Protein AF-A0A2T4XFE9-F1 (afdb_monomer)

Nearest PDB structures (foldseek):
  8gl8-assembly1_I  TM=5.667E-01  e=1.004E-14  Flavobacterium johnsoniae
  8fgw-assembly1_D  TM=1.991E-01  e=4.358E-07  Homo sapiens
  8bbg-assembly1_D  TM=2.267E-01  e=3.143E-06  Homo sapiens
  4i9e-assembly1_B  TM=4.756E-01  e=1.677E-01  Bacillus subtilis subsp. subtilis str. 168
  3u3w-assembly1_B  TM=4.406E-01  e=2.999E-01  Bacillus thuringiensis Bt407

Radius of gyration: 55.22 Å; Cα contacts (8 Å, |Δi|>4): 886; chains: 1; bounding box: 108×123×210 Å

Mean predicted aligned error: 21.6 Å

Solvent-accessible surface area (backbone atoms only — not comparable to full-atom values): 62932 Å² total; per-residue (Å²): 111,71,72,58,55,52,52,53,52,50,50,53,59,61,66,61,64,66,88,61,52,59,67,49,49,39,51,50,40,36,74,74,36,48,55,64,17,52,54,34,35,50,59,10,50,52,50,27,65,76,59,90,72,89,80,60,87,91,50,84,56,67,50,72,68,82,65,40,82,34,27,49,66,31,21,51,54,18,33,58,38,21,57,43,40,68,67,78,38,63,100,32,92,54,41,66,58,27,38,49,51,32,16,51,28,26,40,42,61,69,39,42,70,63,12,44,52,30,24,51,49,36,40,74,77,45,62,65,72,56,20,51,50,18,51,41,52,40,36,50,41,23,51,80,67,70,38,39,68,64,26,43,58,50,47,56,55,58,52,72,73,48,86,84,64,56,65,56,57,46,18,56,30,39,48,43,49,19,52,32,26,52,76,65,76,35,46,66,64,15,40,62,32,32,73,72,20,40,84,53,37,75,56,62,68,46,28,30,38,39,22,39,32,41,14,48,40,21,50,76,70,65,38,43,66,60,12,27,55,24,14,68,62,35,52,87,85,49,91,57,57,66,61,40,49,47,25,51,52,48,24,18,52,36,27,42,75,71,66,38,36,72,60,15,39,53,41,33,54,50,49,52,67,36,78,91,39,60,87,52,26,38,58,31,42,45,53,38,16,54,38,28,43,79,64,71,36,53,74,59,12,50,50,37,39,54,44,54,79,65,40,87,85,54,64,54,51,46,56,55,44,21,56,37,27,40,59,47,13,51,42,25,44,75,79,65,68,38,47,56,60,14,13,59,22,14,40,59,15,45,72,36,83,57,63,71,94,77,53,64,90,87,73,52,38,53,62,49,16,52,40,28,37,52,48,32,52,49,55,50,50,44,54,49,50,52,53,27,43,54,55,21,71,43,57,68,73,57,38,55,50,53,50,52,51,51,43,53,50,51,55,54,46,55,47,50,50,48,52,50,51,51,53,52,44,63,74,61,53,78,78,79,71,61,84,88,68,83,77,83,90,82,84,70,73,88,26,41,77,92,40,76,64,35,67,63,62,49,50,54,51,50,53,50,45,35,73,77,66,41,89,72,73,99,54,88,69,65,88,39,72,77,54,46,58,57,52,48,54,56,56,61,72,62,64,81,79,79,76,92,84,88,86,88,87,77,87,86,86,80,88,82,88,81,88,80,90,77,89,80,87,89,82,85,87,90,90,88,88,81,90,87,80,90,88,81,88,81,91,89,82,91,87,89,81,90,82,88,80,92,87,80,93,79,84,83,75,84,79,82,67,92,75,89,67,94,76,74,90,51,91,88,63,71,86,76,89,62,87,83,42,28,70,45,71,72,46,38,55,53,48,55,43,53,43,42,56,45,35,46,52,48,16,48,41,25,46,77,56,67,73,34,54,72,62,13,46,53,30,26,50,54,41,48,77,65,71,77,43,87,86,46,32,54,53,32,32,48,55,48,18,54,52,25,52,75,70,71,35,56,68,62,15,50,53,35,39,48,52,29,45,77,74,39,45,87,36,90,57,26,67,56,48,26,61,74,70,73,44,96,73,86,66,46,70,75,53,52,54,47,59,53,50,50,58,48,52,53,52,51,52,55,54,70,81,39,100,66,55,48,60,59,54,17,50,51,34,37,52,53,37,70,68,53,92,63,63,87,57,30,36,55,29,18,44,52,17,19,50,29,20,55,48,44,58,60,64,78,58,82,88,78,72,90,39,72,59,56,39,54,48,50,52,51,50,49,52,52,50,53,50,52,51,49,55,49,30,52,55,37,48,50,47,71,72,34,66,70,68,18,24,64,49,48,69,40,59,57,34,85,74,48,65,92,46,72,79,61,68,83,67,64,56,72,54,74,37,70,86,40,67,69,52,74,66,59,50,49,54,44,49,54,57,53,72,56,79,85,82,80,78,72,53,39,88,46,55,86,65,72,57,68,41,44,50,52,21,48,54,28,42,50,53,19,65,65,50,33,77,86,45,90,59,45,78,56,50,55,53,50,49,64,71,59,60,79,58,75,55,92,80,62,73,80,80,76,76,64,89,74,81,74,83,87,83,84,66,62,101,83,70,70,86,84,84,89,85,87,86,88,88,91,83,85,83,85,92,81,85,88,75,80,87,78,91,83,82,88,82,87,82,81,89,86,89,86,81,88,83,91,94,85,83,88,80,88,84,86,88,82,89,86,81,90,81,86,89,87,87,86,89,86,89,82,86,89,82,90,87,82,87,82,85,80,86,86,79,90,83,81,89,79,88,86,85,88,84,89,80,89,87,86,84,86,88,89,88,87,88,85,82,88,84,89,87,88,85,90,78,90,84,90,86,84,88,78,92,84,88,84,91,80,85,86,86,90,132

Foldseek 3Di:
DVVVVVVVVVVVVVVPPDPVPQVVLQVCLCPVFVVQLVVLLVVQVCQFPPDDDFDDLQAQDDLDDQTDQGSLVSLVVSLVSLVVCCVPRPPHPCVLVSLQSNLVSCRNNVVLVSNLVSLVVQLVPDDAPSVLVSLLSNLVSCLSVVVLVVSLVSLVVVVVVDPDHDLQSQLSSLQSNLSSCSSVVVLVSSLVSLVPRLVSHPPLSSSLSSLSSNLSSCVVVVVLVSNLVSLVPNDPPDPSVSSVLSSLQSNLVSCLVVVVLVSNLVSLVVLLPDPVCVLCNLVSLLSNLVSCVSVLVLVVSLVSLVCSVPDPSNPDALQSQLSSLQSNLVSCVPVNVNLLSSLVSLVSNVPRPDDVVPHDPPSCSVLSNVLSVLLNVLVVVLVVLVVLLVLLPDDPVVNVVVVVVVLVVVVVVVVVVVVVVVVVCVVVVPPPPPPVPPDPPDDDPPCHDVSVNVVVVVVVVVVVCCVVQNDAPPDPPRVDPVVSVVVVVVVVVPPPPPDDDDDDDDDDDDDDDDYDDDDDDDDDYDDDDDDDDDDDDDDDDDDDDDDDDDDDDDDDDDDDDDDPDQDDPDPPRDGDDSPQRNNDPVSSLVSVVVSLVSLQVSLCSCVPRVVNNVSSLVSLVVSCVVPSDPPCVLVSLLVNLVSCVVVVVLVSSCVSLVCSCVPPLVDPSNVVSCVVNVHDHDGDPVVLVVVLVVVVVVLVVVVVVDPDQLQVNLVVLQVSLVPRPDLPCSLVSLVSSLVSLVVVLVVVDDPDDPDPVLLVVLVVVVVVVVVVLVVLLVLLVQLLPDQLSNLVSLVVVCCVPPVPDPVVVVPDDPCSHNVHGHDPVVNVVSVCSNPDDDDRDQSQVSPSQDDDSLVSSLVSLVSSLVSVPPPPCNVVSVVVSVSSDRDDGPPDPPPPPPPDDDDDDDDDPPGDGDDDDDDDDDDDDDDDDDDDDDDDDDDDDDDDDDDDDDDDDDDDDDDDDDDDDDDDDDDDDDDDDDDDDDDDDDDDDDDDDDDDDDDDDDDDDDDDDDDDDDDDDDDDDDDDDDDDDDDDDDDDD

Structure (mmCIF, N/CA/C/O backbone):
data_AF-A0A2T4XFE9-F1
#
_entry.id   AF-A0A2T4XFE9-F1
#
loop_
_atom_site.group_PDB
_atom_site.id
_atom_site.type_symbol
_atom_site.label_atom_id
_atom_site.label_alt_id
_atom_site.label_comp_id
_atom_site.label_asym_id
_atom_site.label_entity_id
_atom_site.label_seq_id
_atom_site.pdbx_PDB_ins_code
_atom_site.Cartn_x
_atom_site.Cartn_y
_atom_site.Cartn_z
_atom_site.occupancy
_atom_site.B_iso_or_equiv
_atom_site.auth_seq_id
_atom_site.auth_comp_id
_atom_site.auth_asym_id
_atom_site.auth_atom_id
_atom_site.pdbx_PDB_model_num
ATOM 1 N N . MET A 1 1 ? 47.532 13.842 -90.867 1.00 56.09 1 MET A N 1
ATOM 2 C CA . MET A 1 1 ? 46.937 12.947 -89.844 1.00 56.09 1 MET A CA 1
ATOM 3 C C . MET A 1 1 ? 47.870 12.674 -88.665 1.00 56.09 1 MET A C 1
ATOM 5 O O . MET A 1 1 ? 47.557 13.191 -87.606 1.00 56.09 1 MET A O 1
ATOM 9 N N . LYS A 1 2 ? 49.003 11.955 -88.805 1.00 55.69 2 LYS A N 1
ATOM 10 C CA . LYS A 1 2 ? 49.834 11.456 -87.672 1.00 55.69 2 LYS A CA 1
ATOM 11 C C . LYS A 1 2 ? 50.036 12.418 -86.473 1.00 55.69 2 LYS A C 1
ATOM 13 O O . LYS A 1 2 ? 49.799 11.997 -85.349 1.00 55.69 2 LYS A O 1
ATOM 18 N N . LYS A 1 3 ? 50.360 13.708 -86.678 1.00 56.53 3 LYS A N 1
ATOM 19 C CA . LYS A 1 3 ? 50.480 14.689 -85.568 1.00 56.53 3 LYS A CA 1
ATOM 20 C C . LYS A 1 3 ? 49.187 14.916 -84.754 1.00 56.53 3 LYS A C 1
ATOM 22 O O . LYS A 1 3 ? 49.286 15.167 -83.563 1.00 56.53 3 LYS A O 1
ATOM 27 N N . ARG A 1 4 ? 47.991 14.804 -85.351 1.00 60.44 4 ARG A N 1
ATOM 28 C CA . ARG A 1 4 ? 46.711 14.908 -84.616 1.00 60.44 4 ARG A CA 1
ATOM 29 C C . ARG A 1 4 ? 46.443 13.667 -83.759 1.00 60.44 4 ARG A C 1
ATOM 31 O O . ARG A 1 4 ? 46.000 13.820 -82.633 1.00 60.44 4 ARG A O 1
ATOM 38 N N . TYR A 1 5 ? 46.790 12.473 -84.247 1.00 64.81 5 TYR A N 1
ATOM 39 C CA . TYR A 1 5 ? 46.719 11.245 -83.443 1.00 64.81 5 TYR A CA 1
ATOM 40 C C . TYR A 1 5 ? 47.716 11.255 -82.279 1.00 64.81 5 TYR A C 1
ATOM 42 O O . TYR A 1 5 ? 47.352 10.852 -81.185 1.00 64.81 5 TYR A O 1
ATOM 50 N N . ALA A 1 6 ? 48.931 11.779 -82.476 1.00 68.31 6 ALA A N 1
ATOM 51 C CA . ALA A 1 6 ? 49.895 11.943 -81.386 1.00 68.31 6 ALA A CA 1
ATOM 52 C C . ALA A 1 6 ? 49.379 12.887 -80.281 1.00 68.31 6 ALA A C 1
ATOM 54 O O . ALA A 1 6 ? 49.515 12.572 -79.107 1.00 68.31 6 ALA A O 1
ATOM 55 N N . ILE A 1 7 ? 48.742 14.007 -80.648 1.00 69.75 7 ILE A N 1
ATOM 56 C CA . ILE A 1 7 ? 48.139 14.938 -79.677 1.00 69.75 7 ILE A CA 1
ATOM 57 C C . ILE A 1 7 ? 46.918 14.310 -78.991 1.00 69.75 7 ILE A C 1
ATOM 59 O O . ILE A 1 7 ? 46.795 14.419 -77.779 1.00 69.75 7 ILE A O 1
ATOM 63 N N . ALA A 1 8 ? 46.051 13.609 -79.729 1.00 65.06 8 ALA A N 1
ATOM 64 C CA . ALA A 1 8 ? 44.904 12.911 -79.147 1.00 65.06 8 ALA A CA 1
ATOM 65 C C . ALA A 1 8 ? 45.333 11.817 -78.155 1.00 65.06 8 ALA A C 1
ATOM 67 O O . ALA A 1 8 ? 44.760 11.719 -77.078 1.00 65.06 8 ALA A O 1
ATOM 68 N N . LEU A 1 9 ? 46.368 11.037 -78.482 1.00 63.41 9 LEU A N 1
ATOM 69 C CA . LEU A 1 9 ? 46.881 9.978 -77.611 1.00 63.41 9 LEU A CA 1
ATOM 70 C C . LEU A 1 9 ? 47.635 10.545 -76.396 1.00 63.41 9 LEU A C 1
ATOM 72 O O . LEU A 1 9 ? 47.539 9.985 -75.313 1.00 63.41 9 LEU A O 1
ATOM 76 N N . LEU A 1 10 ? 48.316 11.687 -76.539 1.00 61.69 10 LEU A N 1
ATOM 77 C CA . LEU A 1 10 ? 48.934 12.387 -75.410 1.00 61.69 10 LEU A CA 1
ATOM 78 C C . LEU A 1 10 ? 47.886 13.030 -74.484 1.00 61.69 10 LEU A C 1
ATOM 80 O O . LEU A 1 10 ? 48.042 12.960 -73.272 1.00 61.69 10 LEU A O 1
ATOM 84 N N . LEU A 1 11 ? 46.786 13.565 -75.026 1.00 59.66 11 LEU A N 1
ATOM 85 C CA . LEU A 1 11 ? 45.628 13.997 -74.232 1.00 59.66 11 LEU A CA 1
ATOM 86 C C . LEU A 1 11 ? 44.962 12.821 -73.503 1.00 59.66 11 LEU A C 1
ATOM 88 O O . LEU A 1 11 ? 44.591 12.974 -72.347 1.00 59.66 11 LEU A O 1
ATOM 92 N N . LEU A 1 12 ? 44.860 11.648 -74.137 1.00 57.50 12 LEU A N 1
ATOM 93 C CA . LEU A 1 12 ? 44.291 10.442 -73.521 1.00 57.50 12 LEU A CA 1
ATOM 94 C C . LEU A 1 12 ? 45.165 9.925 -72.363 1.00 57.50 12 LEU A C 1
ATOM 96 O O . LEU A 1 12 ? 44.636 9.527 -71.334 1.00 57.50 12 LEU A O 1
ATOM 100 N N . MET A 1 13 ? 46.495 10.004 -72.489 1.00 56.62 13 MET A N 1
ATOM 101 C CA . MET A 1 13 ? 47.426 9.655 -71.404 1.00 56.62 13 MET A CA 1
ATOM 102 C C . MET A 1 13 ? 47.441 10.702 -70.275 1.00 56.62 13 MET A C 1
ATOM 104 O O . MET A 1 13 ? 47.549 10.329 -69.112 1.00 56.62 13 MET A O 1
ATOM 108 N N . VAL A 1 14 ? 47.295 11.998 -70.584 1.00 54.69 14 VAL A N 1
ATOM 109 C CA . VAL A 1 14 ? 47.184 13.068 -69.568 1.00 54.69 14 VAL A CA 1
ATOM 110 C C . VAL A 1 14 ? 45.841 13.013 -68.829 1.00 54.69 14 VAL A C 1
ATOM 112 O O . VAL A 1 14 ? 45.806 13.236 -67.626 1.00 54.69 14 VAL A O 1
ATOM 115 N N . ALA A 1 15 ? 44.753 12.637 -69.507 1.00 48.06 15 ALA A N 1
ATOM 116 C CA . ALA A 1 15 ? 43.439 12.411 -68.898 1.00 48.06 15 ALA A CA 1
ATOM 117 C C . ALA A 1 15 ? 43.329 11.089 -68.105 1.00 48.06 15 ALA A C 1
ATOM 119 O O . ALA A 1 15 ? 42.267 10.792 -67.564 1.00 48.06 15 ALA A O 1
ATOM 120 N N . CYS A 1 16 ? 44.396 10.281 -68.051 1.00 50.38 16 CYS A N 1
ATOM 121 C CA . CYS A 1 16 ? 44.406 8.991 -67.357 1.00 50.38 16 CYS A CA 1
ATOM 122 C C . CYS A 1 16 ? 44.950 9.069 -65.914 1.00 50.38 16 CYS A C 1
ATOM 124 O O . CYS A 1 16 ? 44.881 8.079 -65.188 1.00 50.38 16 CYS A O 1
ATOM 126 N N . GLY A 1 17 ? 45.477 10.221 -65.486 1.00 53.69 17 GLY A N 1
ATOM 127 C CA . GLY A 1 17 ? 45.761 10.490 -64.073 1.00 53.69 17 GLY A CA 1
ATOM 128 C C . GLY A 1 17 ? 44.511 11.014 -63.363 1.00 53.69 17 GLY A C 1
ATOM 129 O O . GLY A 1 17 ? 43.897 11.938 -63.883 1.00 53.69 17 GLY A O 1
ATOM 130 N N . THR A 1 18 ? 44.198 10.439 -62.192 1.00 59.03 18 THR A N 1
ATOM 131 C CA . THR A 1 18 ? 43.082 10.703 -61.245 1.00 59.03 18 THR A CA 1
ATOM 132 C C . THR A 1 18 ? 41.709 10.004 -61.405 1.00 59.03 18 THR A C 1
ATOM 134 O O . THR A 1 18 ? 41.251 9.473 -60.392 1.00 59.03 18 THR A O 1
ATOM 137 N N . PRO A 1 19 ? 41.014 9.888 -62.562 1.00 55.94 19 PRO A N 1
ATOM 138 C CA . PRO A 1 19 ? 39.594 9.485 -62.570 1.00 55.94 19 PRO A CA 1
ATOM 139 C C . PRO A 1 19 ? 39.322 7.987 -62.331 1.00 55.94 19 PRO A C 1
ATOM 141 O O . PRO A 1 19 ? 38.169 7.596 -62.173 1.00 55.94 19 PRO A O 1
ATOM 144 N N . LEU A 1 20 ? 40.357 7.141 -62.313 1.00 58.91 20 LEU A N 1
ATOM 145 C CA . LEU A 1 20 ? 40.258 5.700 -62.019 1.00 58.91 20 LEU A CA 1
ATOM 146 C C . LEU A 1 20 ? 40.977 5.292 -60.725 1.00 58.91 20 LEU A C 1
ATOM 148 O O . LEU A 1 20 ? 40.905 4.132 -60.327 1.00 58.91 20 LEU A O 1
ATOM 152 N N . GLU A 1 21 ? 41.667 6.224 -60.067 1.00 68.88 21 GLU A N 1
ATOM 153 C CA . GLU A 1 21 ? 42.535 5.921 -58.928 1.00 68.88 21 GLU A CA 1
ATOM 154 C C . GLU A 1 21 ? 41.727 5.672 -57.649 1.00 68.88 21 GLU A C 1
ATOM 156 O O . GLU A 1 21 ? 41.855 4.606 -57.049 1.00 68.88 21 GLU A O 1
ATOM 161 N N . GLN A 1 22 ? 40.824 6.591 -57.289 1.00 75.19 22 GLN A N 1
ATOM 162 C CA . GLN A 1 22 ? 39.965 6.421 -56.111 1.00 75.19 22 GLN A CA 1
ATOM 163 C C . GLN A 1 22 ? 38.978 5.242 -56.239 1.00 75.19 22 GLN A C 1
ATOM 165 O O . GLN A 1 22 ? 38.957 4.419 -55.328 1.00 75.19 22 GLN A O 1
ATOM 170 N N . PRO A 1 23 ? 38.267 5.024 -57.370 1.00 80.31 23 PRO A N 1
ATOM 171 C CA . PRO A 1 23 ? 37.446 3.821 -57.542 1.00 80.31 23 PRO A CA 1
ATOM 172 C C . PRO A 1 23 ? 38.229 2.504 -57.406 1.00 80.31 23 PRO A C 1
ATOM 174 O O . PRO A 1 23 ? 37.675 1.507 -56.949 1.00 80.31 23 PRO A O 1
ATOM 177 N N . MET A 1 24 ? 39.517 2.487 -57.776 1.00 75.19 24 MET A N 1
ATOM 178 C CA . MET A 1 24 ? 40.389 1.322 -57.592 1.00 75.19 24 MET A CA 1
ATOM 179 C C . MET A 1 24 ? 40.871 1.182 -56.138 1.00 75.19 24 MET A C 1
ATOM 181 O O . MET A 1 24 ? 40.943 0.057 -55.641 1.00 75.19 24 MET A O 1
ATOM 185 N N . ARG A 1 25 ? 41.166 2.283 -55.430 1.00 75.06 25 ARG A N 1
ATOM 186 C CA . ARG A 1 25 ? 41.452 2.269 -53.981 1.00 75.06 25 ARG A CA 1
ATOM 187 C C . ARG A 1 25 ? 40.244 1.745 -53.200 1.00 75.06 25 ARG A C 1
ATOM 189 O O . ARG A 1 25 ? 40.386 0.765 -52.475 1.00 75.06 25 ARG A O 1
ATOM 196 N N . ASP A 1 26 ? 39.052 2.286 -53.449 1.00 79.38 26 ASP A N 1
ATOM 197 C CA . ASP A 1 26 ? 37.794 1.833 -52.840 1.00 79.38 26 ASP A CA 1
ATOM 198 C C . ASP A 1 26 ? 37.487 0.357 -53.148 1.00 79.38 26 ASP A C 1
ATOM 200 O O . ASP A 1 26 ? 37.111 -0.396 -52.251 1.00 79.38 26 ASP A O 1
ATOM 204 N N . PHE A 1 27 ? 37.660 -0.096 -54.397 1.00 80.62 27 PHE A N 1
ATOM 205 C CA . PHE A 1 27 ? 37.443 -1.503 -54.762 1.00 80.62 27 PHE A CA 1
ATOM 206 C C . PHE A 1 27 ? 38.362 -2.444 -53.966 1.00 80.62 27 PHE A C 1
ATOM 208 O O . PHE A 1 27 ? 37.907 -3.465 -53.445 1.00 80.62 27 PHE A O 1
ATOM 215 N N . ASN A 1 28 ? 39.643 -2.087 -53.832 1.00 77.50 28 ASN A N 1
ATOM 216 C CA . ASN A 1 28 ? 40.603 -2.874 -53.061 1.00 77.50 28 ASN A CA 1
ATOM 217 C C . ASN A 1 28 ? 40.327 -2.817 -51.551 1.00 77.50 28 ASN A C 1
ATOM 219 O O . ASN A 1 28 ? 40.402 -3.856 -50.897 1.00 77.50 28 ASN A O 1
ATOM 223 N N . ALA A 1 29 ? 39.969 -1.656 -51.001 1.00 76.94 29 ALA A N 1
ATOM 224 C CA . ALA A 1 29 ? 39.589 -1.522 -49.597 1.00 76.94 29 ALA A CA 1
ATOM 225 C C . ALA A 1 29 ? 38.352 -2.376 -49.264 1.00 76.94 29 ALA A C 1
ATOM 227 O O . ALA A 1 29 ? 38.333 -3.068 -48.245 1.00 76.94 29 ALA A O 1
ATOM 228 N N . TYR A 1 30 ? 37.356 -2.403 -50.159 1.00 80.38 30 TYR A N 1
ATOM 229 C CA . TYR A 1 30 ? 36.134 -3.184 -49.976 1.00 80.38 30 TYR A CA 1
ATOM 230 C C . TYR A 1 30 ? 36.385 -4.694 -49.962 1.00 80.38 30 TYR A C 1
ATOM 232 O O . TYR A 1 30 ? 36.110 -5.356 -48.961 1.00 80.38 30 TYR A O 1
ATOM 240 N N . PHE A 1 31 ? 36.915 -5.243 -51.062 1.00 73.81 31 PHE A N 1
ATOM 241 C CA . PHE A 1 31 ? 36.985 -6.695 -51.254 1.00 73.81 31 PHE A CA 1
ATOM 242 C C . PHE A 1 31 ? 38.099 -7.376 -50.453 1.00 73.81 31 PHE A C 1
ATOM 244 O O . PHE A 1 31 ? 37.940 -8.536 -50.073 1.00 73.81 31 PHE A O 1
ATOM 251 N N . ASN A 1 32 ? 39.206 -6.683 -50.163 1.00 74.94 32 ASN A N 1
ATOM 252 C CA . ASN A 1 32 ? 40.275 -7.265 -49.350 1.00 74.94 32 ASN A CA 1
ATOM 253 C C . ASN A 1 32 ? 39.980 -7.142 -47.845 1.00 74.94 32 ASN A C 1
ATOM 255 O O . ASN A 1 32 ? 40.291 -8.064 -47.088 1.00 74.94 32 ASN A O 1
ATOM 259 N N . SER A 1 33 ? 39.371 -6.034 -47.403 1.00 81.00 33 SER A N 1
ATOM 260 C CA . SER A 1 33 ? 39.332 -5.665 -45.980 1.00 81.00 33 SER A CA 1
ATOM 261 C C . SER A 1 33 ? 37.920 -5.391 -45.443 1.00 81.00 33 SER A C 1
ATOM 263 O O . SER A 1 33 ? 37.480 -6.117 -44.554 1.00 81.00 33 SER A O 1
ATOM 265 N N . PHE A 1 34 ? 37.188 -4.399 -45.966 1.00 87.75 34 PHE A N 1
ATOM 266 C CA . PHE A 1 34 ? 35.932 -3.929 -45.354 1.00 87.75 34 PHE A CA 1
ATOM 267 C C . PHE A 1 34 ? 34.815 -4.979 -45.350 1.00 87.75 34 PHE A C 1
ATOM 269 O O . PHE A 1 34 ? 34.203 -5.191 -44.309 1.00 87.75 34 PHE A O 1
ATOM 276 N N . TYR A 1 35 ? 34.591 -5.700 -46.454 1.00 89.56 35 TYR A N 1
ATOM 277 C CA . TYR A 1 35 ? 33.580 -6.767 -46.505 1.00 89.56 35 TYR A CA 1
ATOM 278 C C . TYR A 1 35 ? 33.843 -7.864 -45.455 1.00 89.56 35 TYR A C 1
ATOM 280 O O . TYR A 1 35 ? 32.927 -8.345 -44.792 1.00 89.56 35 TYR A O 1
ATOM 288 N N . ASN A 1 36 ? 35.118 -8.213 -45.253 1.00 88.19 36 ASN A N 1
ATOM 289 C CA . ASN A 1 36 ? 35.536 -9.210 -44.267 1.00 88.19 36 ASN A CA 1
ATOM 290 C C . ASN A 1 36 ? 35.465 -8.686 -42.822 1.00 88.19 36 ASN A C 1
ATOM 292 O O . ASN A 1 36 ? 35.370 -9.491 -41.900 1.00 88.19 36 ASN A O 1
ATOM 296 N N . ALA A 1 37 ? 35.539 -7.367 -42.615 1.00 92.31 37 ALA A N 1
ATOM 297 C CA . ALA A 1 37 ? 35.316 -6.730 -41.318 1.00 92.31 37 ALA A CA 1
ATOM 298 C C . ALA A 1 37 ? 33.819 -6.699 -40.983 1.00 92.31 37 ALA A C 1
ATOM 300 O O . ALA A 1 37 ? 33.413 -7.208 -39.941 1.00 92.31 37 ALA A O 1
ATOM 301 N N . GLN A 1 38 ? 33.001 -6.205 -41.919 1.00 93.88 38 GLN A N 1
ATOM 302 C CA . GLN A 1 38 ? 31.549 -6.107 -41.787 1.00 93.88 38 GLN A CA 1
ATOM 303 C C . GLN A 1 38 ? 30.908 -7.469 -41.502 1.00 93.88 38 GLN A C 1
ATOM 305 O O . GLN A 1 38 ? 30.156 -7.584 -40.542 1.00 93.88 38 GLN A O 1
ATOM 310 N N . LYS A 1 39 ? 31.252 -8.517 -42.265 1.00 94.25 39 LYS A N 1
ATOM 311 C CA . LYS A 1 39 ? 30.668 -9.853 -42.066 1.00 94.25 39 LYS A CA 1
ATOM 312 C C . LYS A 1 39 ? 30.924 -10.413 -40.662 1.00 94.25 39 LYS A C 1
ATOM 314 O O . LYS A 1 39 ? 30.037 -11.024 -40.080 1.00 94.25 39 LYS A O 1
ATOM 319 N N . VAL A 1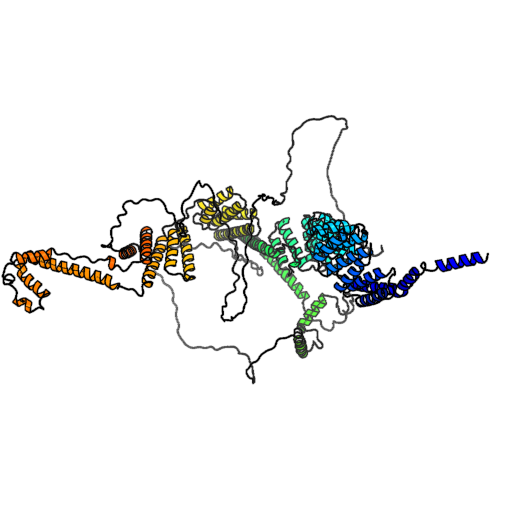 40 ? 32.124 -10.209 -40.113 1.00 95.44 40 VAL A N 1
ATOM 320 C CA . VAL A 1 40 ? 32.457 -10.713 -38.771 1.00 95.44 40 VAL A CA 1
ATOM 321 C C . VAL A 1 40 ? 31.850 -9.816 -37.683 1.00 95.44 40 VAL A C 1
ATOM 323 O O . VAL A 1 40 ? 31.395 -10.325 -36.664 1.00 95.44 40 VAL A O 1
ATOM 326 N N . PHE A 1 41 ? 31.721 -8.506 -37.917 1.00 96.88 41 PHE A N 1
ATOM 327 C CA . PHE A 1 41 ? 30.915 -7.630 -37.059 1.00 96.88 41 PHE A CA 1
ATOM 328 C C . PHE A 1 41 ? 29.441 -8.079 -36.999 1.00 96.88 41 PHE A C 1
ATOM 330 O O . PHE A 1 41 ? 28.870 -8.151 -35.914 1.00 96.88 41 PHE A O 1
ATOM 337 N N . GLU A 1 42 ? 28.841 -8.435 -38.139 1.00 96.38 42 GLU A N 1
ATOM 338 C CA . GLU A 1 42 ? 27.463 -8.942 -38.235 1.00 96.38 42 GLU A CA 1
ATOM 339 C C . GLU A 1 42 ? 27.293 -10.294 -37.515 1.00 96.38 42 GLU A C 1
ATOM 341 O O . GLU A 1 42 ? 26.349 -10.453 -36.744 1.00 96.38 42 GLU A O 1
ATOM 346 N N . GLU A 1 43 ? 28.245 -11.225 -37.661 1.00 94.56 43 GLU A N 1
ATOM 347 C CA . GLU A 1 43 ? 28.288 -12.486 -36.894 1.00 94.56 43 GLU A CA 1
ATOM 348 C C . GLU A 1 43 ? 28.399 -12.263 -35.376 1.00 94.56 43 GLU A C 1
ATOM 350 O O . GLU A 1 43 ? 27.851 -13.039 -34.590 1.00 94.56 43 GLU A O 1
ATOM 355 N N . GLY A 1 44 ? 29.113 -11.216 -34.949 1.00 94.62 44 GLY A N 1
ATOM 356 C CA . GLY A 1 44 ? 29.180 -10.805 -33.546 1.00 94.62 44 GLY A CA 1
ATOM 357 C C . GLY A 1 44 ? 27.863 -10.208 -33.056 1.00 94.62 44 GLY A C 1
ATOM 358 O O . GLY A 1 44 ? 27.387 -10.558 -31.978 1.00 94.62 44 GLY A O 1
ATOM 359 N N . LEU A 1 45 ? 27.243 -9.351 -33.869 1.00 93.31 45 LEU A N 1
ATOM 360 C CA . LEU A 1 45 ? 25.977 -8.686 -33.567 1.00 93.31 45 LEU A CA 1
ATOM 361 C C . LEU A 1 45 ? 24.819 -9.684 -33.432 1.00 93.31 45 LEU A C 1
ATOM 363 O O . LEU A 1 45 ? 24.033 -9.573 -32.494 1.00 93.31 45 LEU A O 1
ATOM 367 N N . GLU A 1 46 ? 24.752 -10.692 -34.305 1.00 91.44 46 GLU A N 1
ATOM 368 C CA . GLU A 1 46 ? 23.779 -11.787 -34.211 1.00 91.44 46 GLU A CA 1
ATOM 369 C C . GLU A 1 46 ? 23.925 -12.556 -32.885 1.00 91.44 46 GLU A C 1
ATOM 371 O O . GLU A 1 46 ? 22.948 -12.746 -32.160 1.00 91.44 46 GLU A O 1
ATOM 376 N N . GLN A 1 47 ? 25.152 -12.930 -32.509 1.00 90.00 47 GLN A N 1
ATOM 377 C CA . GLN A 1 47 ? 25.425 -13.598 -31.228 1.00 90.00 47 GLN A CA 1
ATOM 378 C C . GLN A 1 47 ? 25.141 -12.714 -30.005 1.00 90.00 47 GLN A C 1
ATOM 380 O O . GLN A 1 47 ? 24.837 -13.240 -28.934 1.00 90.00 47 GLN A O 1
ATOM 385 N N . ASN A 1 48 ? 25.278 -11.392 -30.136 1.00 91.25 48 ASN A N 1
ATOM 386 C CA . ASN A 1 48 ? 25.053 -10.455 -29.040 1.00 91.25 48 ASN A CA 1
ATOM 387 C C . ASN A 1 48 ? 23.556 -10.211 -28.788 1.00 91.25 48 ASN A C 1
ATOM 389 O O . ASN A 1 48 ? 23.135 -10.191 -27.632 1.00 91.25 48 ASN A O 1
ATOM 393 N N . LEU A 1 49 ? 22.769 -10.057 -29.863 1.00 82.81 49 LEU A N 1
ATOM 394 C CA . LEU A 1 49 ? 21.356 -9.660 -29.820 1.00 82.81 49 LEU A CA 1
ATOM 395 C C . LEU A 1 49 ? 20.355 -10.826 -29.758 1.00 82.81 49 LEU A C 1
ATOM 397 O O . LEU A 1 49 ? 19.198 -10.594 -29.421 1.00 82.81 49 LEU A O 1
ATOM 401 N N . ASN A 1 50 ? 20.755 -12.068 -30.052 1.00 77.56 50 ASN A N 1
ATOM 402 C CA . ASN A 1 50 ? 19.870 -13.245 -29.989 1.00 77.56 50 ASN A CA 1
ATOM 403 C C . ASN A 1 50 ? 19.629 -13.776 -28.553 1.00 77.56 50 ASN A C 1
ATOM 405 O O . ASN A 1 50 ? 19.422 -14.974 -28.361 1.00 77.56 50 ASN A O 1
ATOM 409 N N . GLN A 1 51 ? 19.670 -12.913 -27.533 1.00 69.12 51 GLN A N 1
ATOM 410 C CA . GLN A 1 51 ? 19.372 -13.271 -26.141 1.00 69.12 51 GLN A CA 1
ATOM 411 C C . GLN A 1 51 ? 18.034 -12.651 -25.726 1.00 69.12 51 GLN A C 1
ATOM 413 O O . GLN A 1 51 ? 17.882 -11.433 -25.803 1.00 69.12 51 GLN A O 1
ATOM 418 N N . SER A 1 52 ? 17.076 -13.471 -25.274 1.00 65.00 52 SER A N 1
ATOM 419 C CA . SER A 1 52 ? 15.870 -12.952 -24.611 1.00 65.00 52 SER A CA 1
ATOM 420 C C . SER A 1 52 ? 16.277 -12.275 -23.310 1.00 65.00 52 SER A C 1
ATOM 422 O O . SER A 1 52 ? 16.908 -12.897 -22.454 1.00 65.00 52 SER A O 1
ATOM 424 N N . LEU A 1 53 ? 15.901 -11.009 -23.170 1.00 69.06 53 LEU A N 1
ATOM 425 C CA . LEU A 1 53 ? 16.011 -10.261 -21.926 1.00 69.06 53 LEU A CA 1
ATOM 426 C C . LEU A 1 53 ? 14.607 -10.195 -21.317 1.00 69.06 53 LEU A C 1
ATOM 428 O O . LEU A 1 53 ? 13.729 -9.630 -21.971 1.00 69.06 53 LEU A O 1
ATOM 432 N N . PRO A 1 54 ? 14.373 -10.759 -20.117 1.00 71.19 54 PRO A N 1
ATOM 433 C CA . PRO A 1 54 ? 13.065 -10.681 -19.481 1.00 71.19 54 PRO A CA 1
ATOM 434 C C . PRO A 1 54 ? 12.699 -9.215 -19.240 1.00 71.19 54 PRO A C 1
ATOM 436 O O . PRO A 1 54 ? 13.522 -8.423 -18.773 1.00 71.19 54 PRO A O 1
ATOM 439 N N . ILE A 1 55 ? 11.468 -8.854 -19.587 1.00 81.62 55 ILE A N 1
ATOM 440 C CA . ILE A 1 55 ? 10.939 -7.504 -19.416 1.00 81.62 55 ILE A CA 1
ATOM 441 C C . ILE A 1 55 ? 10.265 -7.422 -18.046 1.00 81.62 55 ILE A C 1
ATOM 443 O O . ILE A 1 55 ? 9.416 -8.245 -17.723 1.00 81.62 55 ILE A O 1
ATOM 447 N N . ASN A 1 56 ? 10.617 -6.408 -17.254 1.00 82.81 56 ASN A N 1
ATOM 448 C CA . ASN A 1 56 ? 9.761 -5.964 -16.159 1.00 82.81 56 ASN A CA 1
ATOM 449 C C . ASN A 1 56 ? 8.829 -4.868 -16.716 1.00 82.81 56 ASN A C 1
ATOM 451 O O . ASN A 1 56 ? 9.337 -3.808 -17.085 1.00 82.81 56 ASN A O 1
ATOM 455 N N . PRO A 1 57 ? 7.507 -5.096 -16.826 1.00 84.56 57 PRO A N 1
ATOM 456 C CA . PRO A 1 57 ? 6.570 -4.103 -17.353 1.00 84.56 57 PRO A CA 1
ATOM 457 C C . PRO A 1 57 ? 6.335 -2.913 -16.412 1.00 84.56 57 PRO A C 1
ATOM 459 O O . PRO A 1 57 ? 5.854 -1.875 -16.866 1.00 84.56 57 PRO A O 1
ATOM 462 N N . GLU A 1 58 ? 6.688 -3.035 -15.130 1.00 82.81 58 GLU A N 1
ATOM 463 C CA . GLU A 1 58 ? 6.449 -2.002 -14.114 1.00 82.81 58 GLU A CA 1
ATOM 464 C C . GLU A 1 58 ? 7.618 -1.014 -13.961 1.00 82.81 58 GLU A C 1
ATOM 466 O O . GLU A 1 58 ? 7.483 -0.007 -13.273 1.00 82.81 58 GLU A O 1
ATOM 471 N N . LEU A 1 59 ? 8.749 -1.255 -14.640 1.00 87.06 59 LEU A N 1
ATOM 472 C CA . LEU A 1 59 ? 9.903 -0.347 -14.674 1.00 87.06 59 LEU A CA 1
ATOM 473 C C . LEU A 1 59 ? 10.192 0.126 -16.111 1.00 87.06 59 LEU A C 1
ATOM 475 O O . LEU A 1 59 ? 10.152 -0.705 -17.024 1.00 87.06 59 LEU A O 1
ATOM 479 N N . PRO A 1 60 ? 10.525 1.413 -16.342 1.00 92.38 60 PRO A N 1
ATOM 480 C CA . PRO A 1 60 ? 10.787 1.951 -17.679 1.00 92.38 60 PRO A CA 1
ATOM 481 C C . PRO A 1 60 ? 11.836 1.147 -18.462 1.00 92.38 60 PRO A C 1
ATOM 483 O O . PRO A 1 60 ? 12.993 1.037 -18.050 1.00 92.38 60 PRO A O 1
ATOM 486 N N . ILE A 1 61 ? 11.453 0.574 -19.608 1.00 93.06 61 ILE A N 1
ATOM 487 C CA . ILE A 1 61 ? 12.358 -0.306 -20.360 1.00 93.06 61 ILE A CA 1
ATOM 488 C C . ILE A 1 61 ? 13.362 0.491 -21.208 1.00 93.06 61 ILE A C 1
ATOM 490 O O . ILE A 1 61 ? 12.993 1.467 -21.865 1.00 93.06 61 ILE A O 1
ATOM 494 N N . PRO A 1 62 ? 14.620 0.029 -21.337 1.00 92.06 62 PRO A N 1
ATOM 495 C CA . PRO A 1 62 ? 15.521 0.570 -22.341 1.00 92.06 62 PRO A CA 1
ATOM 496 C C . PRO A 1 62 ? 15.025 0.196 -23.747 1.00 92.06 62 PRO A C 1
ATOM 498 O O . PRO A 1 62 ? 14.817 -0.984 -24.074 1.00 92.06 62 PRO A O 1
ATOM 501 N N . VAL A 1 63 ? 14.888 1.204 -24.609 1.00 93.75 63 VAL A N 1
ATOM 502 C CA . VAL A 1 63 ? 14.616 1.048 -26.048 1.00 93.75 63 VAL A CA 1
ATOM 503 C C . VAL A 1 63 ? 15.781 0.336 -26.722 1.00 93.75 63 VAL A C 1
ATOM 505 O O . VAL A 1 63 ? 15.570 -0.550 -27.548 1.00 93.75 63 VAL A O 1
ATOM 508 N N . TYR A 1 64 ? 17.006 0.688 -26.323 1.00 92.00 64 TYR A N 1
ATOM 509 C CA . TYR A 1 64 ? 18.234 0.017 -26.733 1.00 92.00 64 TYR A CA 1
ATOM 510 C C . TYR A 1 64 ? 18.800 -0.762 -25.535 1.00 92.00 64 TYR A C 1
ATOM 512 O O . TYR A 1 64 ? 19.441 -0.158 -24.674 1.00 92.00 64 TYR A O 1
ATOM 520 N N . PRO A 1 65 ? 18.569 -2.084 -25.428 1.00 88.94 65 PRO A N 1
ATOM 521 C CA . PRO A 1 65 ? 19.076 -2.862 -24.303 1.00 88.94 65 PRO A CA 1
ATOM 522 C C . PRO A 1 65 ? 20.606 -2.871 -24.229 1.00 88.94 65 PRO A C 1
ATOM 524 O O . PRO A 1 65 ? 21.297 -2.723 -25.242 1.00 88.94 65 PRO A O 1
ATOM 527 N N . ALA A 1 66 ? 21.131 -3.083 -23.020 1.00 87.25 66 ALA A N 1
ATOM 528 C CA . ALA A 1 66 ? 22.563 -3.236 -22.803 1.00 87.25 66 ALA A CA 1
ATOM 529 C C . ALA A 1 66 ? 23.111 -4.449 -23.591 1.00 87.25 66 ALA A C 1
ATOM 531 O O . ALA A 1 66 ? 22.480 -5.510 -23.582 1.00 87.25 66 ALA A O 1
ATOM 532 N N . PRO A 1 67 ? 24.280 -4.331 -24.251 1.00 89.00 67 PRO A N 1
ATOM 533 C CA . PRO A 1 67 ? 24.922 -5.451 -24.932 1.00 89.00 67 PRO A CA 1
ATOM 534 C C . PRO A 1 67 ? 25.151 -6.658 -24.024 1.00 89.00 67 PRO A C 1
ATOM 536 O O . PRO A 1 67 ? 25.587 -6.511 -22.879 1.00 89.00 67 PRO A O 1
ATOM 539 N N . SER A 1 68 ? 24.945 -7.861 -24.560 1.00 87.25 68 SER A N 1
ATOM 540 C CA . SER A 1 68 ? 25.368 -9.090 -23.886 1.00 87.25 68 SER A CA 1
ATOM 541 C C . SER A 1 68 ? 26.883 -9.304 -24.038 1.00 87.25 68 SER A C 1
ATOM 543 O O . SER A 1 68 ? 27.591 -8.488 -24.627 1.00 87.25 68 SER A O 1
ATOM 545 N N . ARG A 1 69 ? 27.408 -10.429 -23.536 1.00 83.94 69 ARG A N 1
ATOM 546 C CA . ARG A 1 69 ? 28.797 -10.861 -23.803 1.00 83.94 69 ARG A CA 1
ATOM 547 C C . ARG A 1 69 ? 28.929 -11.783 -25.027 1.00 83.94 69 ARG A C 1
ATOM 549 O O . ARG A 1 69 ? 30.015 -12.298 -25.292 1.00 83.94 69 ARG A O 1
ATOM 556 N N . GLY A 1 70 ? 27.843 -12.004 -25.776 1.00 88.56 70 GLY A N 1
ATOM 557 C CA . GLY A 1 70 ? 27.872 -12.751 -27.036 1.00 88.56 70 GLY A CA 1
ATOM 558 C C . GLY A 1 70 ? 28.678 -12.021 -28.118 1.00 88.56 70 GLY A C 1
ATOM 559 O O . GLY A 1 70 ? 28.746 -10.794 -28.125 1.00 88.56 70 GLY A O 1
ATOM 560 N N . GLY A 1 71 ? 29.320 -12.762 -29.025 1.00 92.12 71 GLY A N 1
ATOM 561 C CA . GLY A 1 71 ? 30.046 -12.179 -30.161 1.00 92.12 71 GLY A CA 1
ATOM 562 C C . GLY A 1 71 ? 31.389 -11.504 -29.847 1.00 92.12 71 GLY A C 1
ATOM 563 O O . GLY A 1 71 ? 32.026 -11.000 -30.767 1.00 92.12 71 GLY A O 1
ATOM 564 N N . ALA A 1 72 ? 31.870 -11.509 -28.596 1.00 93.75 72 ALA A N 1
ATOM 565 C CA . ALA A 1 72 ? 33.066 -10.762 -28.174 1.00 93.75 72 ALA A CA 1
ATOM 566 C C . ALA A 1 72 ? 34.327 -11.003 -29.039 1.00 93.75 72 ALA A C 1
ATOM 568 O O . ALA A 1 72 ? 35.007 -10.044 -29.406 1.00 93.75 72 ALA A O 1
ATOM 569 N N . GLN A 1 73 ? 34.612 -12.255 -29.430 1.00 95.19 73 GLN A N 1
ATOM 570 C CA . GLN A 1 73 ? 35.730 -12.567 -30.338 1.00 95.19 73 GLN A CA 1
ATOM 571 C C . GLN A 1 73 ? 35.501 -12.009 -31.748 1.00 95.19 73 GLN A C 1
ATOM 573 O O . GLN A 1 73 ? 36.425 -11.485 -32.360 1.00 95.19 73 GLN A O 1
ATOM 578 N N . SER A 1 74 ? 34.274 -12.084 -32.263 1.00 96.50 74 SER A N 1
ATOM 579 C CA . SER A 1 74 ? 33.916 -11.515 -33.562 1.00 96.50 74 SER A CA 1
ATOM 580 C C . SER A 1 74 ? 34.065 -9.986 -33.565 1.00 96.50 74 SER A C 1
ATOM 582 O O . SER A 1 74 ? 34.515 -9.408 -34.552 1.00 96.50 74 SER A O 1
ATOM 584 N N . PHE A 1 75 ? 33.787 -9.321 -32.439 1.00 97.50 75 PHE A N 1
ATOM 585 C CA . PHE A 1 75 ? 34.054 -7.892 -32.272 1.00 97.50 75 PHE A CA 1
ATOM 586 C C . PHE A 1 75 ? 35.558 -7.565 -32.172 1.00 97.50 75 PHE A C 1
ATOM 588 O O . PHE A 1 75 ? 35.980 -6.565 -32.741 1.00 97.50 75 PHE A O 1
ATOM 595 N N . GLU A 1 76 ? 36.397 -8.393 -31.532 1.00 97.19 76 GLU A N 1
ATOM 596 C CA . GLU A 1 76 ? 37.873 -8.273 -31.617 1.00 97.19 76 GLU A CA 1
ATOM 597 C C . GLU A 1 76 ? 38.372 -8.428 -33.062 1.00 97.19 76 GLU A C 1
ATOM 599 O O . GLU A 1 76 ? 39.108 -7.582 -33.570 1.00 97.19 76 GLU A O 1
ATOM 604 N N . ASP A 1 77 ? 37.903 -9.449 -33.776 1.00 95.88 77 ASP A N 1
ATOM 605 C CA . ASP A 1 77 ? 38.243 -9.672 -35.180 1.00 95.88 77 ASP A CA 1
ATOM 606 C C . ASP A 1 77 ? 37.791 -8.505 -36.080 1.00 95.88 77 ASP A C 1
ATOM 608 O O . ASP A 1 77 ? 38.517 -8.126 -37.005 1.00 95.88 77 ASP A O 1
ATOM 612 N N . ALA A 1 78 ? 36.629 -7.903 -35.806 1.00 96.88 78 ALA A N 1
ATOM 613 C CA . ALA A 1 78 ? 36.150 -6.700 -36.483 1.00 96.88 78 ALA A CA 1
ATOM 614 C C . ALA A 1 78 ? 37.015 -5.468 -36.161 1.00 96.88 78 ALA A C 1
ATOM 616 O O . ALA A 1 78 ? 37.383 -4.740 -37.084 1.00 96.88 78 ALA A O 1
ATOM 617 N N . ILE A 1 79 ? 37.417 -5.269 -34.898 1.00 97.38 79 ILE A N 1
ATOM 618 C CA . ILE A 1 79 ? 38.331 -4.190 -34.477 1.00 97.38 79 ILE A CA 1
ATOM 619 C C . ILE A 1 79 ? 39.687 -4.328 -35.173 1.00 97.38 79 ILE A C 1
ATOM 621 O O . ILE A 1 79 ? 40.161 -3.365 -35.778 1.00 97.38 79 ILE A O 1
ATOM 625 N N . MET A 1 80 ? 40.286 -5.523 -35.180 1.00 95.31 80 MET A N 1
ATOM 626 C CA . MET A 1 80 ? 41.559 -5.781 -35.861 1.00 95.31 80 MET A CA 1
ATOM 627 C C . MET A 1 80 ? 41.486 -5.487 -37.367 1.00 95.31 80 MET A C 1
ATOM 629 O O . MET A 1 80 ? 42.390 -4.855 -37.921 1.00 95.31 80 MET A O 1
ATOM 633 N N . LYS A 1 81 ? 40.408 -5.912 -38.044 1.00 93.00 81 LYS A N 1
ATOM 634 C CA . LYS A 1 81 ? 40.209 -5.667 -39.485 1.00 93.00 81 LYS A CA 1
ATOM 635 C C . LYS A 1 81 ? 39.906 -4.194 -39.777 1.00 93.00 81 LYS A C 1
ATOM 637 O O . LYS A 1 81 ? 40.454 -3.646 -40.731 1.00 93.00 81 LYS A O 1
ATOM 642 N N . GLY A 1 82 ? 39.103 -3.532 -38.943 1.00 93.31 82 GLY A N 1
ATOM 643 C CA . GLY A 1 82 ? 38.840 -2.093 -39.014 1.00 93.31 82 GLY A CA 1
ATOM 644 C C . GLY A 1 82 ? 40.122 -1.275 -38.864 1.00 93.31 82 GLY A C 1
ATOM 645 O O . GLY A 1 82 ? 40.437 -0.445 -39.714 1.00 93.31 82 GLY A O 1
ATOM 646 N N . ALA A 1 83 ? 40.930 -1.575 -37.846 1.00 93.12 83 ALA A N 1
ATOM 647 C CA . ALA A 1 83 ? 42.220 -0.929 -37.613 1.00 93.12 83 ALA A CA 1
ATOM 648 C C . ALA A 1 83 ? 43.241 -1.188 -38.739 1.00 93.12 83 ALA A C 1
ATOM 650 O O . ALA A 1 83 ? 44.151 -0.381 -38.937 1.00 93.12 83 ALA A O 1
ATOM 651 N N . GLN A 1 84 ? 43.096 -2.279 -39.505 1.00 89.44 84 GLN A N 1
ATOM 652 C CA . GLN A 1 84 ? 43.853 -2.470 -40.742 1.00 89.44 84 GLN A CA 1
ATOM 653 C C . GLN A 1 84 ? 43.374 -1.525 -41.857 1.00 89.44 84 GLN A C 1
ATOM 655 O O . GLN A 1 84 ? 44.206 -0.939 -42.542 1.00 89.44 84 GLN A O 1
ATOM 660 N N . ILE A 1 85 ? 42.064 -1.315 -42.025 1.00 88.44 85 ILE A N 1
ATOM 661 C CA . ILE A 1 85 ? 41.517 -0.376 -43.027 1.00 88.44 85 ILE A CA 1
ATOM 662 C C . ILE A 1 85 ? 42.017 1.046 -42.753 1.00 88.44 85 ILE A C 1
ATOM 664 O O . ILE A 1 85 ? 42.544 1.689 -43.657 1.00 88.44 85 ILE A O 1
ATOM 668 N N . LEU A 1 86 ? 41.977 1.486 -41.491 1.00 89.31 86 LEU A N 1
ATOM 669 C CA . LEU A 1 86 ? 42.503 2.790 -41.058 1.00 89.31 86 LEU A CA 1
ATOM 670 C C . LEU A 1 86 ? 44.034 2.921 -41.168 1.00 89.31 86 LEU A C 1
ATOM 672 O O . LEU A 1 86 ? 44.575 4.013 -41.000 1.00 89.31 86 LEU A O 1
ATOM 676 N N . ARG A 1 87 ? 44.759 1.831 -41.437 1.00 88.44 87 ARG A N 1
ATOM 677 C CA . ARG A 1 87 ? 46.215 1.832 -41.646 1.00 88.44 87 ARG A CA 1
ATOM 678 C C . ARG A 1 87 ? 46.579 1.797 -43.125 1.00 88.44 87 ARG A C 1
ATOM 680 O O . ARG A 1 87 ? 47.397 2.601 -43.566 1.00 88.44 87 ARG A O 1
ATOM 687 N N . ASP A 1 88 ? 45.973 0.868 -43.855 1.00 82.38 88 ASP A N 1
ATOM 688 C CA . ASP A 1 88 ? 46.374 0.479 -45.206 1.00 82.38 88 ASP A CA 1
ATOM 689 C C . ASP A 1 88 ? 45.546 1.203 -46.291 1.00 82.38 88 ASP A C 1
ATOM 691 O O . ASP A 1 88 ? 46.024 1.368 -47.412 1.00 82.38 88 ASP A O 1
ATOM 695 N N . HIS A 1 89 ? 44.331 1.672 -45.957 1.00 75.44 89 HIS A N 1
ATOM 696 C CA . HIS A 1 89 ? 43.335 2.225 -46.893 1.00 75.44 89 HIS A CA 1
ATOM 697 C C . HIS A 1 89 ? 42.775 3.593 -46.453 1.00 75.44 89 HIS A C 1
ATOM 699 O O . HIS A 1 89 ? 41.577 3.855 -46.585 1.00 75.44 89 HIS A O 1
ATOM 705 N N . LYS A 1 90 ? 43.641 4.481 -45.951 1.00 71.06 90 LYS A N 1
ATOM 706 C CA . LYS A 1 90 ? 43.298 5.894 -45.693 1.00 71.06 90 LYS A CA 1
ATOM 707 C C . LYS A 1 90 ? 42.796 6.610 -46.953 1.00 71.06 90 LYS A C 1
ATOM 709 O O . LYS A 1 90 ? 43.064 6.160 -48.068 1.00 71.06 90 LYS A O 1
ATOM 714 N N . ASP A 1 91 ? 42.075 7.712 -46.777 1.00 74.56 91 ASP A N 1
ATOM 715 C CA . ASP A 1 91 ? 41.406 8.517 -47.811 1.00 74.56 91 ASP A CA 1
ATOM 716 C C . ASP A 1 91 ? 40.467 7.710 -48.743 1.00 74.56 91 ASP A C 1
ATOM 718 O O . ASP A 1 91 ? 40.239 8.096 -49.896 1.00 74.56 91 ASP A O 1
ATOM 722 N N . THR A 1 92 ? 39.932 6.576 -48.269 1.00 81.75 92 THR A N 1
ATOM 723 C CA . THR A 1 92 ? 38.901 5.788 -48.974 1.00 81.75 92 THR A CA 1
ATOM 724 C C . THR A 1 92 ? 37.527 6.008 -48.357 1.00 81.75 92 THR A C 1
ATOM 726 O O . THR A 1 92 ? 37.402 6.344 -47.178 1.00 81.75 92 THR A O 1
ATOM 729 N N . ARG A 1 93 ? 36.457 5.744 -49.118 1.00 81.94 93 ARG A N 1
ATOM 730 C CA . ARG A 1 93 ? 35.067 5.929 -48.645 1.00 81.94 93 ARG A CA 1
ATOM 731 C C . ARG A 1 93 ? 34.666 5.035 -47.460 1.00 81.94 93 ARG A C 1
ATOM 733 O O . ARG A 1 93 ? 33.548 5.140 -46.967 1.00 81.94 93 ARG A O 1
ATOM 740 N N . PHE A 1 94 ? 35.547 4.127 -47.045 1.00 85.44 94 PHE A N 1
ATOM 741 C CA . PHE A 1 94 ? 35.346 3.184 -45.948 1.00 85.44 94 PHE A CA 1
ATOM 742 C C . PHE A 1 94 ? 35.985 3.635 -44.631 1.00 85.44 94 PHE A C 1
ATOM 744 O O . PHE A 1 94 ? 35.795 2.956 -43.627 1.00 85.44 94 PHE A O 1
ATOM 751 N N . GLU A 1 95 ? 36.715 4.755 -44.607 1.00 87.75 95 GLU A N 1
ATOM 752 C CA . GLU A 1 95 ? 37.419 5.239 -43.413 1.00 87.75 95 GLU A CA 1
ATOM 753 C C . GLU A 1 95 ? 36.446 5.518 -42.254 1.00 87.75 95 GLU A C 1
ATOM 755 O O . GLU A 1 95 ? 36.518 4.856 -41.221 1.00 87.75 95 GLU A O 1
ATOM 760 N N . TYR A 1 96 ? 35.446 6.382 -42.457 1.00 92.88 96 TYR A N 1
ATOM 761 C CA . TYR A 1 96 ? 34.423 6.678 -41.440 1.00 92.88 96 TYR A CA 1
ATOM 762 C C . TYR A 1 96 ? 33.622 5.438 -41.019 1.00 92.88 96 TYR A C 1
ATOM 764 O O . TYR A 1 96 ? 33.385 5.226 -39.832 1.00 92.88 96 TYR A O 1
ATOM 772 N N . ALA A 1 97 ? 33.268 4.573 -41.975 1.00 91.62 97 ALA A N 1
ATOM 773 C CA . ALA A 1 97 ? 32.547 3.332 -41.699 1.00 91.62 97 ALA A CA 1
ATOM 774 C C . ALA A 1 97 ? 33.393 2.320 -40.898 1.00 91.62 97 ALA A C 1
ATOM 776 O O . ALA A 1 97 ? 32.845 1.547 -40.115 1.00 91.62 97 ALA A O 1
ATOM 777 N N . ALA A 1 98 ? 34.722 2.327 -41.052 1.00 93.38 98 ALA A N 1
ATOM 778 C CA . ALA A 1 98 ? 35.627 1.527 -40.232 1.00 93.38 98 ALA A CA 1
ATOM 779 C C . ALA A 1 98 ? 35.771 2.105 -38.812 1.00 93.38 98 ALA A C 1
ATOM 781 O O . ALA A 1 98 ? 35.735 1.329 -37.860 1.00 93.38 98 ALA A O 1
ATOM 782 N N . ILE A 1 99 ? 35.854 3.434 -38.642 1.00 95.81 99 ILE A N 1
ATOM 783 C CA . ILE A 1 99 ? 35.836 4.071 -37.308 1.00 95.81 99 ILE A CA 1
ATOM 784 C C . ILE A 1 99 ? 34.520 3.744 -36.582 1.00 95.81 99 ILE A C 1
ATOM 786 O O . ILE A 1 99 ? 34.547 3.293 -35.437 1.00 95.81 99 ILE A O 1
ATOM 790 N N . GLU A 1 100 ? 33.373 3.888 -37.256 1.00 96.69 100 GLU A N 1
ATOM 791 C CA . GLU A 1 100 ? 32.059 3.571 -36.682 1.00 96.69 100 GLU A CA 1
ATOM 792 C C . GLU A 1 100 ? 31.940 2.079 -36.313 1.00 96.69 100 GLU A C 1
ATOM 794 O O . GLU A 1 100 ? 31.455 1.748 -35.233 1.00 96.69 100 GLU A O 1
ATOM 799 N N . MET A 1 101 ? 32.430 1.168 -37.164 1.00 96.94 101 MET A N 1
ATOM 800 C CA . MET A 1 101 ? 32.451 -0.277 -36.890 1.00 96.94 101 MET A CA 1
ATOM 801 C C . MET A 1 101 ? 33.328 -0.630 -35.680 1.00 96.94 101 MET A C 1
ATOM 803 O O . MET A 1 101 ? 32.933 -1.470 -34.871 1.00 96.94 101 MET A O 1
ATOM 807 N N . ILE A 1 102 ? 34.485 0.020 -35.514 1.00 97.75 102 ILE A N 1
ATOM 808 C CA . ILE A 1 102 ? 35.354 -0.152 -34.337 1.00 97.75 102 ILE A CA 1
ATOM 809 C C . ILE A 1 102 ? 34.648 0.367 -33.075 1.00 97.75 102 ILE A C 1
ATOM 811 O O . ILE A 1 102 ? 34.583 -0.355 -32.082 1.00 97.75 102 ILE A O 1
ATOM 815 N N . GLY A 1 103 ? 34.061 1.569 -33.118 1.00 98.00 103 GLY A N 1
ATOM 816 C CA . GLY A 1 103 ? 33.305 2.139 -31.994 1.00 98.00 103 GLY A CA 1
ATOM 817 C C . GLY A 1 103 ? 32.129 1.255 -31.568 1.00 98.00 103 GLY A C 1
ATOM 818 O O . GLY A 1 103 ? 31.987 0.938 -30.387 1.00 98.00 103 GLY A O 1
ATOM 819 N N . LYS A 1 104 ? 31.344 0.759 -32.536 1.00 97.88 104 LYS A N 1
ATOM 820 C CA . LYS A 1 104 ? 30.273 -0.227 -32.307 1.00 97.88 104 LYS A CA 1
ATOM 821 C C . LYS A 1 104 ? 30.809 -1.511 -31.681 1.00 97.88 104 LYS A C 1
ATOM 823 O O . LYS A 1 104 ? 30.208 -2.026 -30.747 1.00 97.88 104 LYS A O 1
ATOM 828 N N . SER A 1 105 ? 31.934 -2.025 -32.173 1.00 97.81 105 SER A N 1
ATOM 829 C CA . SER A 1 105 ? 32.540 -3.260 -31.662 1.00 97.81 105 SER A CA 1
ATOM 830 C C . SER A 1 105 ? 33.005 -3.119 -30.210 1.00 97.81 105 SER A C 1
ATOM 832 O O . SER A 1 105 ? 32.779 -4.030 -29.419 1.00 97.81 105 SER A O 1
ATOM 834 N N . TYR A 1 106 ? 33.584 -1.975 -29.828 1.00 98.00 106 TYR A N 1
ATOM 835 C CA . TYR A 1 106 ? 33.886 -1.671 -28.423 1.00 98.00 106 TYR A CA 1
ATOM 836 C C . TYR A 1 106 ? 32.612 -1.548 -27.578 1.00 98.00 106 TYR A C 1
ATOM 838 O O . TYR A 1 106 ? 32.531 -2.139 -26.504 1.00 98.00 106 TYR A O 1
ATOM 846 N N . TYR A 1 107 ? 31.587 -0.853 -28.081 1.00 97.25 107 TYR A N 1
ATOM 847 C CA . TYR A 1 107 ? 30.299 -0.716 -27.396 1.00 97.25 107 TYR A CA 1
ATOM 848 C C . TYR A 1 107 ? 29.647 -2.081 -27.114 1.00 97.25 107 TYR A C 1
ATOM 850 O O . TYR A 1 107 ? 29.318 -2.369 -25.966 1.00 97.25 107 TYR A O 1
ATOM 858 N N . TYR A 1 108 ? 29.543 -2.966 -28.112 1.00 95.88 108 TYR A N 1
ATOM 859 C CA . TYR A 1 108 ? 28.967 -4.306 -27.929 1.00 95.88 108 TYR A CA 1
ATOM 860 C C . TYR A 1 108 ? 29.841 -5.257 -27.087 1.00 95.88 108 TYR A C 1
ATOM 862 O O . TYR A 1 108 ? 29.356 -6.289 -26.629 1.00 95.88 108 TYR A O 1
ATOM 870 N N . ARG A 1 109 ? 31.104 -4.896 -26.820 1.00 95.19 109 ARG A N 1
ATOM 871 C CA . ARG A 1 109 ? 31.988 -5.555 -25.838 1.00 95.19 109 ARG A CA 1
ATOM 872 C C . ARG A 1 109 ? 31.880 -4.983 -24.421 1.00 95.19 109 ARG A C 1
ATOM 874 O O . ARG A 1 109 ? 32.585 -5.464 -23.540 1.00 95.19 109 ARG A O 1
ATOM 881 N N . GLN A 1 110 ? 31.018 -3.988 -24.191 1.00 94.81 110 GLN A N 1
ATOM 882 C CA . GLN A 1 110 ? 30.916 -3.224 -22.937 1.00 94.81 110 GLN A CA 1
ATOM 883 C C . GLN A 1 110 ? 32.171 -2.360 -22.643 1.00 94.81 110 GLN A C 1
ATOM 885 O O . GLN A 1 110 ? 32.357 -1.863 -21.535 1.00 94.81 110 GLN A O 1
ATOM 890 N N . GLU A 1 111 ? 33.035 -2.123 -23.641 1.00 96.56 111 GLU A N 1
ATOM 891 C CA . GLU A 1 111 ? 34.264 -1.316 -23.537 1.00 96.56 111 GLU A CA 1
ATOM 892 C C . GLU A 1 111 ? 33.969 0.170 -23.817 1.00 96.56 111 GLU A C 1
ATOM 894 O O . GLU A 1 111 ? 34.489 0.787 -24.751 1.00 96.56 111 GLU A O 1
ATOM 899 N N . TYR A 1 112 ? 33.071 0.742 -23.012 1.00 97.50 112 TYR A N 1
ATOM 900 C CA . TYR A 1 112 ? 32.405 2.014 -23.305 1.00 97.50 112 TYR A CA 1
ATOM 901 C C . TYR A 1 112 ? 33.343 3.222 -23.455 1.00 97.50 112 TYR A C 1
ATOM 903 O O . TYR A 1 112 ? 33.122 4.032 -24.350 1.00 97.50 112 TYR A O 1
ATOM 911 N N . PHE A 1 113 ? 34.432 3.322 -22.684 1.00 97.75 113 PHE A N 1
ATOM 912 C CA . PHE A 1 113 ? 35.420 4.401 -22.856 1.00 97.75 113 PHE A CA 1
ATOM 913 C C . PHE A 1 113 ? 36.109 4.356 -24.234 1.00 97.75 113 PHE A C 1
ATOM 915 O O . PHE A 1 113 ? 36.227 5.384 -24.901 1.00 97.75 113 PHE A O 1
ATOM 922 N N . SER A 1 114 ? 36.499 3.165 -24.703 1.00 98.00 114 SER A N 1
ATOM 923 C CA . SER A 1 114 ? 37.088 2.958 -26.037 1.00 98.00 114 SER A CA 1
ATOM 924 C C . SER A 1 114 ? 36.079 3.252 -27.153 1.00 98.00 114 SER A C 1
ATOM 926 O O . SER A 1 114 ? 36.434 3.792 -28.204 1.00 98.00 114 SER A O 1
ATOM 928 N N . ALA A 1 115 ? 34.799 2.945 -26.917 1.00 98.19 115 ALA A N 1
ATOM 929 C CA . ALA A 1 115 ? 33.709 3.322 -27.810 1.00 98.19 115 ALA A CA 1
ATOM 930 C C . ALA A 1 115 ? 33.527 4.851 -27.865 1.00 98.19 115 ALA A C 1
ATOM 932 O O . ALA A 1 115 ? 33.480 5.417 -28.956 1.00 98.19 115 ALA A O 1
ATOM 933 N N . LEU A 1 116 ? 33.501 5.532 -26.711 1.00 98.38 116 LEU A N 1
ATOM 934 C CA . LEU A 1 116 ? 33.369 6.990 -26.598 1.00 98.38 116 LEU A CA 1
ATOM 935 C C . LEU A 1 116 ? 34.507 7.726 -27.314 1.00 98.38 116 LEU A C 1
ATOM 937 O O . LEU A 1 116 ? 34.256 8.708 -28.017 1.00 98.38 116 LEU A O 1
ATOM 941 N N . GLU A 1 117 ? 35.743 7.231 -27.188 1.00 98.00 117 GLU A N 1
ATOM 942 C CA . GLU A 1 117 ? 36.906 7.745 -27.917 1.00 98.00 117 GLU A CA 1
ATOM 943 C C . GLU A 1 117 ? 36.699 7.623 -29.434 1.00 98.00 117 GLU A C 1
ATOM 945 O O . GLU A 1 117 ? 36.865 8.600 -30.160 1.00 98.00 117 GLU A O 1
ATOM 950 N N . LYS A 1 118 ? 36.285 6.449 -29.928 1.00 98.12 118 LYS A N 1
ATOM 951 C CA . LYS A 1 118 ? 36.123 6.181 -31.370 1.00 98.12 118 LYS A CA 1
ATOM 952 C C . LYS A 1 118 ? 34.919 6.894 -31.987 1.00 98.12 118 LYS A C 1
ATOM 954 O O . LYS A 1 118 ? 35.009 7.358 -33.121 1.00 98.12 118 LYS A O 1
ATOM 959 N N . PHE A 1 119 ? 33.822 7.072 -31.253 1.00 98.50 119 PHE A N 1
ATOM 960 C CA . PHE A 1 119 ? 32.720 7.917 -31.718 1.00 98.50 119 PHE A CA 1
ATOM 961 C C . PHE A 1 119 ? 33.062 9.412 -31.634 1.00 98.50 119 PHE A C 1
ATOM 963 O O . PHE A 1 119 ? 32.632 10.173 -32.495 1.00 98.50 119 PHE A O 1
ATOM 970 N N . SER A 1 120 ? 33.897 9.844 -30.684 1.00 98.12 120 SER A N 1
ATOM 971 C CA . SER A 1 120 ? 34.422 11.219 -30.666 1.00 98.12 120 SER A CA 1
ATOM 972 C C . SER A 1 120 ? 35.446 11.463 -31.784 1.00 98.12 120 SER A C 1
ATOM 974 O O . SER A 1 120 ? 35.479 12.551 -32.351 1.00 98.12 120 SER A O 1
ATOM 976 N N . GLU A 1 121 ? 36.241 10.461 -32.169 1.00 97.12 121 GLU A N 1
ATOM 977 C CA . GLU A 1 121 ? 37.063 10.494 -33.386 1.00 97.12 121 GLU A CA 1
ATOM 978 C C . GLU A 1 121 ? 36.165 10.693 -34.618 1.00 97.12 121 GLU A C 1
ATOM 980 O O . GLU A 1 121 ? 36.339 11.672 -35.342 1.00 97.12 121 GLU A O 1
ATOM 985 N N . LEU A 1 122 ? 35.133 9.855 -34.790 1.00 97.00 122 LEU A N 1
ATOM 986 C CA . LEU A 1 122 ? 34.167 9.953 -35.893 1.00 97.00 122 LEU A CA 1
ATOM 987 C C . LEU A 1 122 ? 33.451 11.317 -35.957 1.00 97.00 122 LEU A C 1
ATOM 989 O O . LEU A 1 122 ? 33.350 11.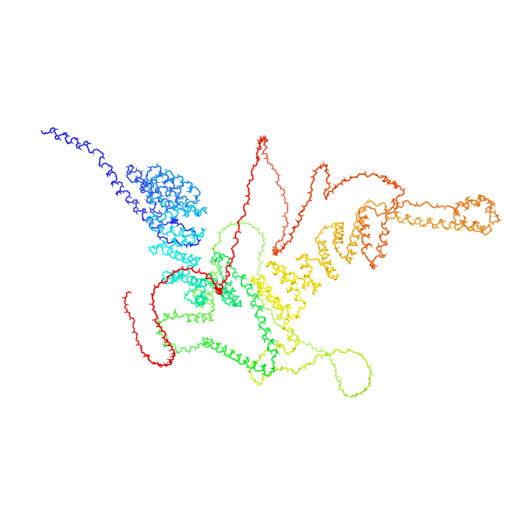897 -37.038 1.00 97.00 122 LEU A O 1
ATOM 993 N N . GLN A 1 123 ? 32.995 11.846 -34.816 1.00 96.56 123 GLN A N 1
ATOM 994 C CA . GLN A 1 123 ? 32.338 13.158 -34.701 1.00 96.56 123 GLN A CA 1
ATOM 995 C C . GLN A 1 123 ? 33.235 14.305 -35.200 1.00 96.56 123 GLN A C 1
ATOM 997 O O . GLN A 1 123 ? 32.737 15.262 -35.792 1.00 96.56 123 GLN A O 1
ATOM 1002 N N . ASN A 1 124 ? 34.549 14.207 -34.970 1.00 95.62 124 ASN A N 1
ATOM 1003 C CA . ASN A 1 124 ? 35.523 15.242 -35.322 1.00 95.62 124 ASN A CA 1
ATOM 1004 C C . ASN A 1 124 ? 36.047 15.146 -36.765 1.00 95.62 124 ASN A C 1
ATOM 1006 O O . ASN A 1 124 ? 36.479 16.160 -37.310 1.00 95.62 124 ASN A O 1
ATOM 1010 N N . VAL A 1 125 ? 36.044 13.958 -37.385 1.00 93.75 125 VAL A N 1
ATOM 1011 C CA . VAL A 1 125 ? 36.593 13.755 -38.746 1.00 93.75 125 VAL A CA 1
ATOM 1012 C C . VAL A 1 125 ? 35.541 13.704 -39.857 1.00 93.75 125 VAL A C 1
ATOM 1014 O O . VAL A 1 125 ? 35.918 13.597 -41.026 1.00 93.75 125 VAL A O 1
ATOM 1017 N N . SER A 1 126 ? 34.247 13.749 -39.523 1.00 93.25 126 SER A N 1
ATOM 1018 C CA . SER A 1 126 ? 33.144 13.583 -40.479 1.00 93.25 126 SER A CA 1
ATOM 1019 C C . SER A 1 126 ? 32.063 14.666 -40.365 1.00 93.25 126 SER A C 1
ATOM 1021 O O . SER A 1 126 ? 31.999 15.421 -39.397 1.00 93.25 126 SER A O 1
ATOM 1023 N N . GLU A 1 127 ? 31.206 14.740 -41.385 1.00 92.19 127 GLU A N 1
ATOM 1024 C CA . GLU A 1 127 ? 30.102 15.699 -41.514 1.00 92.19 127 GLU A CA 1
ATOM 1025 C C . GLU A 1 127 ? 28.792 14.968 -41.878 1.00 92.19 127 GLU A C 1
ATOM 1027 O O . GLU A 1 127 ? 28.796 13.771 -42.185 1.00 92.19 127 GLU A O 1
ATOM 1032 N N . GLY A 1 128 ? 27.660 15.682 -41.838 1.00 94.25 128 GLY A N 1
ATOM 1033 C CA . GLY A 1 128 ? 26.342 15.155 -42.215 1.00 94.25 128 GLY A CA 1
ATOM 1034 C C . GLY A 1 128 ? 25.922 13.917 -41.412 1.00 94.25 128 GLY A C 1
ATOM 1035 O O . GLY A 1 128 ? 26.163 13.835 -40.206 1.00 94.25 128 GLY A O 1
ATOM 1036 N N . GLU A 1 129 ? 25.326 12.935 -42.094 1.00 95.06 129 GLU A N 1
ATOM 1037 C CA . GLU A 1 129 ? 24.851 11.672 -41.507 1.00 95.06 129 GLU A CA 1
ATOM 1038 C C . GLU A 1 129 ? 25.907 10.949 -40.654 1.00 95.06 129 GLU A C 1
ATOM 1040 O O . GLU A 1 129 ? 25.566 10.336 -39.644 1.00 95.06 129 GLU A O 1
ATOM 1045 N N . MET A 1 130 ? 27.193 10.998 -41.025 1.00 94.25 130 MET A N 1
ATOM 1046 C CA . MET A 1 130 ? 28.255 10.300 -40.285 1.00 94.25 130 MET A CA 1
ATOM 1047 C C . MET A 1 130 ? 28.518 10.955 -38.923 1.00 94.25 130 MET A C 1
ATOM 1049 O O . MET A 1 130 ? 28.592 10.250 -37.914 1.00 94.25 130 MET A O 1
ATOM 1053 N N . ARG A 1 131 ? 28.538 12.295 -38.863 1.00 96.25 131 ARG A N 1
ATOM 1054 C CA . ARG A 1 131 ? 28.607 13.030 -37.590 1.00 96.25 131 ARG A CA 1
ATOM 1055 C C . ARG A 1 131 ? 27.348 12.802 -36.758 1.00 96.25 131 ARG A C 1
ATOM 1057 O O . ARG A 1 131 ? 27.453 12.518 -35.571 1.00 96.25 131 ARG A O 1
ATOM 1064 N N . GLN A 1 132 ? 26.169 12.869 -37.372 1.00 97.38 132 GLN A N 1
ATOM 1065 C CA . GLN A 1 132 ? 24.888 12.673 -36.680 1.00 97.38 132 GLN A CA 1
ATOM 1066 C C . GLN A 1 132 ? 24.760 11.250 -36.096 1.00 97.38 132 GLN A C 1
ATOM 1068 O O . GLN A 1 132 ? 24.312 11.083 -34.962 1.00 97.38 132 GLN A O 1
ATOM 1073 N N . ASN A 1 133 ? 25.237 10.219 -36.806 1.00 96.94 133 ASN A N 1
ATOM 1074 C CA . ASN A 1 133 ? 25.351 8.862 -36.259 1.00 96.94 133 ASN A CA 1
ATOM 1075 C C . ASN A 1 133 ? 26.357 8.781 -35.098 1.00 96.94 133 ASN A C 1
ATOM 1077 O O . ASN A 1 133 ? 26.102 8.057 -34.137 1.00 96.94 133 ASN A O 1
ATOM 1081 N N . ALA A 1 134 ? 27.468 9.525 -35.141 1.00 98.06 134 ALA A N 1
ATOM 1082 C CA . ALA A 1 134 ? 28.409 9.586 -34.023 1.00 98.06 134 ALA A CA 1
ATOM 1083 C C . ALA A 1 134 ? 27.754 10.148 -32.747 1.00 98.06 134 ALA A C 1
ATOM 1085 O O . ALA A 1 134 ? 27.947 9.579 -31.676 1.00 98.06 134 ALA A O 1
ATOM 1086 N N . LEU A 1 135 ? 26.928 11.198 -32.861 1.00 98.25 135 LEU A N 1
ATOM 1087 C CA . LEU A 1 135 ? 26.166 11.762 -31.734 1.00 98.25 135 LEU A CA 1
ATOM 1088 C C . LEU A 1 135 ? 25.206 10.732 -31.119 1.00 98.25 135 LEU A C 1
ATOM 1090 O O . LEU A 1 135 ? 25.260 10.490 -29.915 1.00 98.25 135 LEU A O 1
ATOM 1094 N N . TYR A 1 136 ? 24.405 10.059 -31.955 1.00 98.25 136 TYR A N 1
ATOM 1095 C CA . TYR A 1 136 ? 23.523 8.955 -31.548 1.00 98.25 136 TYR A CA 1
ATOM 1096 C C . TYR A 1 136 ? 24.264 7.873 -30.745 1.00 98.25 136 TYR A C 1
ATOM 1098 O O . TYR A 1 136 ? 23.807 7.447 -29.681 1.00 98.25 136 TYR A O 1
ATOM 1106 N N . TRP A 1 137 ? 25.426 7.434 -31.237 1.00 98.38 137 TRP A N 1
ATOM 1107 C CA . TRP A 1 137 ? 26.222 6.412 -30.561 1.00 98.38 137 TRP A CA 1
ATOM 1108 C C . TRP A 1 137 ? 26.868 6.914 -29.268 1.00 98.38 137 TRP A C 1
ATOM 1110 O O . TRP A 1 137 ? 26.896 6.164 -28.294 1.00 98.38 137 TRP A O 1
ATOM 1120 N N . LYS A 1 138 ? 27.326 8.172 -29.212 1.00 98.56 138 LYS A N 1
ATOM 1121 C CA . LYS A 1 138 ? 27.821 8.782 -27.969 1.00 98.56 138 LYS A CA 1
ATOM 1122 C C . LYS A 1 138 ? 26.728 8.849 -26.906 1.00 98.56 138 LYS A C 1
ATOM 1124 O O . LYS A 1 138 ? 26.974 8.395 -25.796 1.00 98.56 138 LYS A O 1
ATOM 1129 N N . GLY A 1 139 ? 25.519 9.297 -27.249 1.00 98.06 139 GLY A N 1
ATOM 1130 C CA . GLY A 1 139 ? 24.376 9.302 -26.327 1.00 98.06 139 GLY A CA 1
ATOM 1131 C C . GLY A 1 139 ? 24.081 7.921 -25.728 1.00 98.06 139 GLY A C 1
ATOM 1132 O O . GLY A 1 139 ? 23.913 7.789 -24.518 1.00 98.06 139 GLY A O 1
ATOM 1133 N N . ARG A 1 140 ? 24.107 6.859 -26.552 1.00 98.00 140 ARG A N 1
ATOM 1134 C CA . ARG A 1 140 ? 23.974 5.475 -26.056 1.00 98.00 140 ARG A CA 1
ATOM 1135 C C . ARG A 1 140 ? 25.116 5.086 -25.119 1.00 98.00 140 ARG A C 1
ATOM 1137 O O . ARG A 1 140 ? 24.880 4.393 -24.136 1.00 98.00 140 ARG A O 1
ATOM 1144 N N . VAL A 1 141 ? 26.344 5.501 -25.418 1.00 98.19 141 VAL A N 1
ATOM 1145 C CA . VAL A 1 141 ? 27.501 5.240 -24.553 1.00 98.19 141 VAL A CA 1
ATOM 1146 C C . VAL A 1 141 ? 27.344 5.930 -23.192 1.00 98.19 141 VAL A C 1
ATOM 1148 O O . VAL A 1 141 ? 27.524 5.252 -22.186 1.00 98.19 141 VAL A O 1
ATOM 1151 N N . TYR A 1 142 ? 26.924 7.200 -23.141 1.00 98.38 142 TYR A N 1
ATOM 1152 C CA . TYR A 1 142 ? 26.621 7.908 -21.886 1.00 98.38 142 TYR A CA 1
ATOM 1153 C C . TYR A 1 142 ? 25.564 7.171 -21.045 1.00 98.38 142 TYR A C 1
ATOM 1155 O O . TYR A 1 142 ? 25.821 6.849 -19.884 1.00 98.38 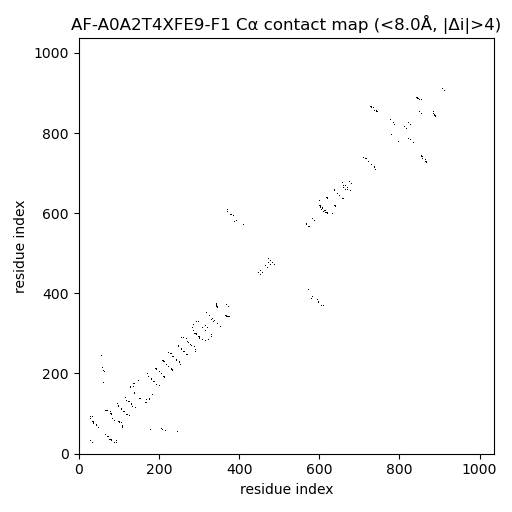142 TYR A O 1
ATOM 1163 N N . PHE A 1 143 ? 24.438 6.789 -21.661 1.00 97.25 143 PHE A N 1
ATOM 1164 C CA . PHE A 1 143 ? 23.359 6.043 -21.000 1.00 97.25 143 PHE A CA 1
ATOM 1165 C C . PHE A 1 143 ? 23.853 4.735 -20.353 1.00 97.25 143 PHE A C 1
ATOM 1167 O O . PHE A 1 143 ? 23.641 4.511 -19.165 1.00 97.25 143 PHE A O 1
ATOM 1174 N N . HIS A 1 144 ? 24.591 3.889 -21.084 1.00 95.25 144 HIS A N 1
ATOM 1175 C CA . HIS A 1 144 ? 25.105 2.626 -20.526 1.00 95.25 144 HIS A CA 1
ATOM 1176 C C . HIS A 1 144 ? 26.363 2.770 -19.650 1.00 95.25 144 HIS A C 1
ATOM 1178 O O . HIS A 1 144 ? 26.773 1.794 -19.020 1.00 95.25 144 HIS A O 1
ATOM 1184 N N . MET A 1 145 ? 26.970 3.958 -19.591 1.00 95.69 145 MET A N 1
ATOM 1185 C CA . MET A 1 145 ? 27.978 4.319 -18.587 1.00 95.69 145 MET A CA 1
ATOM 1186 C C . MET A 1 145 ? 27.357 4.845 -17.284 1.00 95.69 145 MET A C 1
ATOM 1188 O O . MET A 1 145 ? 28.100 5.057 -16.329 1.00 95.69 145 MET A O 1
ATOM 1192 N N . ASN A 1 146 ? 26.032 5.045 -17.234 1.00 95.81 146 ASN A N 1
ATOM 1193 C CA . ASN A 1 146 ? 25.331 5.757 -16.159 1.00 95.81 146 ASN A CA 1
ATOM 1194 C C . ASN A 1 146 ? 25.845 7.203 -15.958 1.00 95.81 146 ASN A C 1
ATOM 1196 O O . ASN A 1 146 ? 25.799 7.746 -14.856 1.00 95.81 146 ASN A O 1
ATOM 1200 N N . ALA A 1 147 ? 26.338 7.817 -17.035 1.00 97.69 147 ALA A N 1
ATOM 1201 C CA . ALA A 1 147 ? 26.745 9.219 -17.106 1.00 97.69 147 ALA A CA 1
ATOM 1202 C C . ALA A 1 147 ? 25.571 10.018 -17.694 1.00 97.69 147 ALA A C 1
ATOM 1204 O O . ALA A 1 147 ? 25.552 10.345 -18.885 1.00 97.69 147 ALA A O 1
ATOM 1205 N N . ILE A 1 148 ? 24.505 10.146 -16.896 1.00 98.19 148 ILE A N 1
ATOM 1206 C CA . ILE A 1 148 ? 23.180 10.566 -17.371 1.00 98.19 148 ILE A CA 1
ATOM 1207 C C . ILE A 1 148 ? 23.153 12.073 -17.641 1.00 98.19 148 ILE A C 1
ATOM 1209 O O . ILE A 1 148 ? 22.840 12.475 -18.761 1.00 98.19 148 ILE A O 1
ATOM 1213 N N . GLU A 1 149 ? 23.557 12.889 -16.663 1.00 98.19 149 GLU A N 1
ATOM 1214 C CA . GLU A 1 149 ? 23.626 14.352 -16.783 1.00 98.19 149 GLU A CA 1
ATOM 1215 C C . GLU A 1 149 ? 24.543 14.779 -17.941 1.00 98.19 149 GLU A C 1
ATOM 1217 O O . GLU A 1 149 ? 24.142 15.573 -18.794 1.00 98.19 149 GLU A O 1
ATOM 1222 N N . GLU A 1 150 ? 25.742 14.190 -18.048 1.00 98.12 150 GLU A N 1
ATOM 1223 C CA . GLU A 1 150 ? 26.683 14.515 -19.129 1.00 98.12 150 GLU A CA 1
ATOM 1224 C C . GLU A 1 150 ? 26.172 14.045 -20.499 1.00 98.12 150 GLU A C 1
ATOM 1226 O O . GLU A 1 150 ? 26.514 14.629 -21.528 1.00 98.12 150 GLU A O 1
ATOM 1231 N N . GLY A 1 151 ? 25.347 12.993 -20.527 1.00 98.31 151 GLY A N 1
ATOM 1232 C CA . GLY A 1 151 ? 24.654 12.527 -21.724 1.00 98.31 151 GLY A CA 1
ATOM 1233 C C . GLY A 1 151 ? 23.559 13.486 -22.193 1.00 98.31 151 GLY A C 1
ATOM 1234 O O . GLY A 1 151 ? 23.413 13.677 -23.403 1.00 98.31 151 GLY A O 1
ATOM 1235 N N . ILE A 1 152 ? 22.824 14.098 -21.258 1.00 98.69 152 ILE A N 1
ATOM 1236 C CA . ILE A 1 152 ? 21.806 15.122 -21.536 1.00 98.69 152 ILE A CA 1
ATOM 1237 C C . ILE A 1 152 ? 22.484 16.388 -22.070 1.00 98.69 152 ILE A C 1
ATOM 1239 O O . ILE A 1 152 ? 22.220 16.764 -23.212 1.00 98.69 152 ILE A O 1
ATOM 1243 N N . GLU A 1 153 ? 23.428 16.975 -21.320 1.00 98.31 153 GLU A N 1
ATOM 1244 C CA . GLU A 1 153 ? 24.145 18.200 -21.723 1.00 98.31 153 GLU A CA 1
ATOM 1245 C C . GLU A 1 153 ? 24.806 18.034 -23.104 1.00 98.31 153 GLU A C 1
ATOM 1247 O O . GLU A 1 153 ? 24.712 18.910 -23.971 1.00 98.31 153 GLU A O 1
ATOM 1252 N N . PHE A 1 154 ? 25.438 16.879 -23.348 1.00 98.31 154 PHE A N 1
ATOM 1253 C CA . PHE A 1 154 ? 26.068 16.573 -24.629 1.00 98.31 154 PHE A CA 1
ATOM 1254 C C . PHE A 1 154 ? 25.068 16.482 -25.791 1.00 98.31 154 PHE A C 1
ATOM 1256 O O . PHE A 1 154 ? 25.350 16.997 -26.876 1.00 98.31 154 PHE A O 1
ATOM 1263 N N . LEU A 1 155 ? 23.928 15.807 -25.605 1.00 98.25 155 LEU A N 1
ATOM 1264 C CA . LEU A 1 155 ? 22.951 15.645 -26.683 1.00 98.25 155 LEU A CA 1
ATOM 1265 C C . LEU A 1 155 ? 22.181 16.934 -26.956 1.00 98.25 155 LEU A C 1
ATOM 1267 O O . LEU A 1 155 ? 22.051 17.286 -28.124 1.00 98.25 155 LEU A O 1
ATOM 1271 N N . GLU A 1 156 ? 21.722 17.656 -25.934 1.00 97.38 156 GLU A N 1
ATOM 1272 C CA . GLU A 1 156 ? 21.036 18.943 -26.115 1.00 97.38 156 GLU A CA 1
ATOM 1273 C C . GLU A 1 156 ? 21.919 19.928 -26.895 1.00 97.38 156 GLU A C 1
ATOM 1275 O O . GLU A 1 156 ? 21.520 20.436 -27.947 1.00 97.38 156 GLU A O 1
ATOM 1280 N N . SER A 1 157 ? 23.165 20.120 -26.447 1.00 96.88 157 SER A N 1
ATOM 1281 C CA . SER A 1 157 ? 24.086 21.083 -27.058 1.00 96.88 157 SER A CA 1
ATOM 1282 C C . SER A 1 157 ? 24.493 20.727 -28.496 1.00 96.88 157 SER A C 1
ATOM 1284 O O . SER A 1 157 ? 24.494 21.602 -29.363 1.00 96.88 157 SER A O 1
ATOM 1286 N N . GLU A 1 158 ? 24.800 19.463 -28.811 1.00 96.12 158 GLU A N 1
ATOM 1287 C CA . GLU A 1 158 ? 25.131 19.062 -30.190 1.00 96.12 158 GLU A CA 1
ATOM 1288 C C . GLU A 1 158 ? 23.898 18.960 -31.107 1.00 96.12 158 GLU A C 1
ATOM 1290 O O . GLU A 1 158 ? 24.041 19.111 -32.324 1.00 96.12 158 GLU A O 1
ATOM 1295 N N . MET A 1 159 ? 22.691 18.733 -30.572 1.00 94.56 159 MET A N 1
ATOM 1296 C CA . MET A 1 159 ? 21.463 18.707 -31.377 1.00 94.56 159 MET A CA 1
ATOM 1297 C C . MET A 1 159 ? 21.036 20.100 -31.841 1.00 94.56 159 MET A C 1
ATOM 1299 O O . MET A 1 159 ? 20.642 20.226 -33.003 1.00 94.56 159 MET A O 1
ATOM 1303 N N . ASP A 1 160 ? 21.199 21.130 -31.007 1.00 92.88 160 ASP A N 1
ATOM 1304 C CA . ASP A 1 160 ? 20.953 22.535 -31.374 1.00 92.88 160 ASP A CA 1
ATOM 1305 C C . ASP A 1 160 ? 22.015 23.110 -32.331 1.00 92.88 160 ASP A C 1
ATOM 1307 O O . ASP A 1 160 ? 21.718 23.984 -33.149 1.00 92.88 160 ASP A O 1
ATOM 1311 N N . LEU A 1 161 ? 23.254 22.601 -32.289 1.00 92.69 161 LEU A N 1
ATOM 1312 C CA . LEU A 1 161 ? 24.339 23.030 -33.185 1.00 92.69 161 LEU A CA 1
ATOM 1313 C C . LEU A 1 161 ? 24.187 22.546 -34.641 1.00 92.69 161 LEU A C 1
ATOM 1315 O O . LEU A 1 161 ? 24.892 23.044 -35.523 1.00 92.69 161 LEU A O 1
ATOM 1319 N N . ILE A 1 162 ? 23.292 21.592 -34.916 1.00 91.50 162 ILE A N 1
ATOM 1320 C CA . ILE A 1 162 ? 23.065 21.022 -36.251 1.00 91.50 162 ILE A CA 1
ATOM 1321 C C . ILE A 1 162 ? 21.656 21.393 -36.732 1.00 91.50 162 ILE A C 1
ATOM 1323 O O . ILE A 1 162 ? 20.661 20.869 -36.245 1.00 91.50 162 ILE A O 1
ATOM 1327 N N . SER A 1 163 ? 21.555 22.257 -37.748 1.00 86.69 163 SER A N 1
ATOM 1328 C CA . SER A 1 163 ? 20.265 22.592 -38.374 1.00 86.69 163 SER A CA 1
ATOM 1329 C C . SER A 1 163 ? 19.733 21.465 -39.268 1.00 86.69 163 SER A C 1
ATOM 1331 O O . SER A 1 163 ? 18.552 21.117 -39.218 1.00 86.69 163 SER A O 1
ATOM 1333 N N . ASP A 1 164 ? 20.620 20.877 -40.070 1.00 92.62 164 ASP A N 1
ATOM 1334 C CA . ASP A 1 164 ? 20.273 20.026 -41.211 1.00 92.62 164 ASP A CA 1
ATOM 1335 C C . ASP A 1 164 ? 20.373 18.539 -40.823 1.00 92.62 164 ASP A C 1
ATOM 1337 O O . ASP A 1 164 ? 21.223 17.783 -41.300 1.00 92.62 164 ASP A O 1
ATOM 1341 N N . TRP A 1 165 ? 19.519 18.129 -39.883 1.00 95.69 165 TRP A N 1
ATOM 1342 C CA . TRP A 1 165 ? 19.399 16.738 -39.437 1.00 95.69 165 TRP A CA 1
ATOM 1343 C C . TRP A 1 165 ? 18.714 15.838 -40.474 1.00 95.69 165 TRP A C 1
ATOM 1345 O O . TRP A 1 165 ? 17.628 16.160 -40.955 1.00 95.69 165 TRP A O 1
ATOM 1355 N N . GLU A 1 166 ? 19.275 14.650 -40.710 1.00 96.44 166 GLU A N 1
ATOM 1356 C CA . GLU A 1 166 ? 18.572 13.554 -41.383 1.00 96.44 166 GLU A CA 1
ATOM 1357 C C . GLU A 1 166 ? 17.455 13.021 -40.456 1.00 96.44 166 GLU A C 1
ATOM 1359 O O . GLU A 1 166 ? 17.766 12.572 -39.342 1.00 96.44 166 GLU A O 1
ATOM 1364 N N . PRO A 1 167 ? 16.163 13.059 -40.852 1.00 94.94 167 PRO A N 1
ATOM 1365 C CA . PRO A 1 167 ? 15.045 12.773 -39.948 1.00 94.94 167 PRO A CA 1
ATOM 1366 C C . PRO A 1 167 ? 15.121 11.423 -39.230 1.00 94.94 167 PRO A C 1
ATOM 1368 O O . PRO A 1 167 ? 14.860 11.363 -38.027 1.00 94.94 167 PRO A O 1
ATOM 1371 N N . ALA A 1 168 ? 15.540 10.356 -39.918 1.00 94.12 168 ALA A N 1
ATOM 1372 C CA . ALA A 1 168 ? 15.681 9.029 -39.314 1.00 94.12 168 ALA A CA 1
ATOM 1373 C C . ALA A 1 168 ? 16.781 8.977 -38.234 1.00 94.12 168 ALA A C 1
ATOM 1375 O O . ALA A 1 168 ? 16.667 8.233 -37.254 1.00 94.12 168 ALA A O 1
ATOM 1376 N N . ILE A 1 169 ? 17.841 9.783 -38.382 1.00 96.62 169 ILE A N 1
ATOM 1377 C CA . ILE A 1 169 ? 18.934 9.876 -37.406 1.00 96.62 169 ILE A CA 1
ATOM 1378 C C . ILE A 1 169 ? 18.531 10.788 -36.241 1.00 96.62 169 ILE A C 1
ATOM 1380 O O . ILE A 1 169 ? 18.799 10.440 -35.090 1.00 96.62 169 ILE A O 1
ATOM 1384 N N . ARG A 1 170 ? 17.819 11.894 -36.498 1.00 96.81 170 ARG A N 1
ATOM 1385 C CA . ARG A 1 170 ? 17.260 12.748 -35.435 1.00 96.81 170 ARG A CA 1
ATOM 1386 C C . ARG A 1 170 ? 16.310 11.964 -34.541 1.00 96.81 170 ARG A C 1
ATOM 1388 O O . ARG A 1 170 ? 16.516 11.939 -33.333 1.00 96.81 170 ARG A O 1
ATOM 1395 N N . ALA A 1 171 ? 15.347 11.259 -35.136 1.00 97.31 171 ALA A N 1
ATOM 1396 C CA . ALA A 1 171 ? 14.320 10.519 -34.411 1.00 97.31 171 ALA A CA 1
ATOM 1397 C C . ALA A 1 171 ? 14.918 9.523 -33.406 1.00 97.31 171 ALA A C 1
ATOM 1399 O O . ALA A 1 171 ? 14.613 9.564 -32.215 1.00 97.31 171 ALA A O 1
ATOM 1400 N N . LYS A 1 172 ? 15.852 8.675 -33.859 1.00 97.50 172 LYS A N 1
ATOM 1401 C CA . LYS A 1 172 ? 16.518 7.705 -32.977 1.00 97.50 172 LYS A CA 1
ATOM 1402 C C . LYS A 1 172 ? 17.423 8.359 -31.922 1.00 97.50 172 LYS A C 1
ATOM 1404 O O . LYS A 1 172 ? 17.639 7.733 -30.890 1.00 97.50 172 LYS A O 1
ATOM 1409 N N . THR A 1 173 ? 17.926 9.578 -32.160 1.00 98.31 173 THR A N 1
ATOM 1410 C CA . THR A 1 173 ? 18.761 10.348 -31.213 1.00 98.31 173 THR A CA 1
ATOM 1411 C C . THR A 1 173 ? 17.910 11.022 -30.138 1.00 98.31 173 THR A C 1
ATOM 1413 O O . THR A 1 173 ? 18.203 10.846 -28.960 1.00 98.31 173 THR A O 1
ATOM 1416 N N . SER A 1 174 ? 16.795 11.666 -30.503 1.00 98.25 174 SER A N 1
ATOM 1417 C CA . SER A 1 174 ? 15.786 12.152 -29.545 1.00 98.25 174 SER A CA 1
ATOM 1418 C C . SER A 1 174 ? 15.264 11.035 -28.638 1.00 98.25 174 SER A C 1
ATOM 1420 O O . SER A 1 174 ? 15.033 11.263 -27.460 1.00 98.25 174 SER A O 1
ATOM 1422 N N . VAL A 1 175 ? 15.139 9.803 -29.144 1.00 98.50 175 VAL A N 1
ATOM 1423 C CA . VAL A 1 175 ? 14.749 8.642 -28.325 1.00 98.50 175 VAL A CA 1
ATOM 1424 C C . VAL A 1 175 ? 15.879 8.162 -27.394 1.00 98.50 175 VAL A C 1
ATOM 1426 O O . VAL A 1 175 ? 15.592 7.563 -26.361 1.00 98.50 175 VAL A O 1
ATOM 1429 N N . VAL A 1 176 ? 17.157 8.444 -27.684 1.00 98.56 176 VAL A N 1
ATOM 1430 C CA . VAL A 1 176 ? 18.257 8.272 -26.705 1.00 98.56 176 VAL A CA 1
ATOM 1431 C C . VAL A 1 176 ? 18.199 9.363 -25.635 1.00 98.56 176 VAL A C 1
ATOM 1433 O O . VAL A 1 176 ? 18.273 9.038 -24.455 1.00 98.56 176 VAL A O 1
ATOM 1436 N N . LEU A 1 177 ? 18.000 10.626 -26.028 1.00 98.62 177 LEU A N 1
ATOM 1437 C CA . LEU A 1 177 ? 17.812 11.744 -25.095 1.00 98.62 177 LEU A CA 1
ATOM 1438 C C . LEU A 1 177 ? 16.615 11.497 -24.159 1.00 98.62 177 LEU A C 1
ATOM 1440 O O . LEU A 1 177 ? 16.741 11.658 -22.954 1.00 98.62 177 LEU A O 1
ATOM 1444 N N . ALA A 1 178 ? 15.502 10.973 -24.679 1.00 98.62 178 ALA A N 1
ATOM 1445 C CA . ALA A 1 178 ? 14.356 10.572 -23.867 1.00 98.62 178 ALA A CA 1
ATOM 1446 C C . ALA A 1 178 ? 14.683 9.480 -22.834 1.00 98.62 178 ALA A C 1
ATOM 1448 O O . ALA A 1 178 ? 14.194 9.546 -21.715 1.00 98.62 178 ALA A O 1
ATOM 1449 N N . GLN A 1 179 ? 15.515 8.487 -23.175 1.00 98.06 179 GLN A N 1
ATOM 1450 C CA . GLN A 1 179 ? 15.958 7.468 -22.209 1.00 98.06 179 GLN A CA 1
ATOM 1451 C C . GLN A 1 179 ? 16.865 8.057 -21.121 1.00 98.06 179 GLN A C 1
ATOM 1453 O O . GLN A 1 179 ? 16.809 7.602 -19.984 1.00 98.06 179 GLN A O 1
ATOM 1458 N N . LEU A 1 180 ? 17.672 9.069 -21.452 1.00 98.56 180 LEU A N 1
ATOM 1459 C CA . LEU A 1 180 ? 18.475 9.800 -20.472 1.00 98.56 180 LEU A CA 1
ATOM 1460 C C . LEU A 1 180 ? 17.583 10.645 -19.547 1.00 98.56 180 LEU A C 1
ATOM 1462 O O . LEU A 1 180 ? 17.750 10.559 -18.339 1.00 98.56 180 LEU A O 1
ATOM 1466 N N . TYR A 1 181 ? 16.580 11.354 -20.080 1.00 98.69 181 TYR A N 1
ATOM 1467 C CA . TYR A 1 181 ? 15.568 12.045 -19.269 1.00 98.69 181 TYR A CA 1
ATOM 1468 C C . TYR A 1 181 ? 14.795 11.079 -18.349 1.00 98.69 181 TYR A C 1
ATOM 1470 O O . TYR A 1 181 ? 14.630 11.376 -17.172 1.00 98.69 181 TYR A O 1
ATOM 1478 N N . VAL A 1 182 ? 14.378 9.899 -18.834 1.00 98.19 182 VAL A N 1
ATOM 1479 C CA . VAL A 1 182 ? 13.753 8.852 -17.992 1.00 98.19 182 VAL A CA 1
ATOM 1480 C C . VAL A 1 182 ? 14.687 8.382 -16.876 1.00 98.19 182 VAL A C 1
ATOM 1482 O O . VAL A 1 182 ? 14.240 8.187 -15.755 1.00 98.19 182 VAL A O 1
ATOM 1485 N N . ALA A 1 183 ? 15.983 8.223 -17.155 1.00 97.38 183 ALA A N 1
ATOM 1486 C CA . ALA A 1 183 ? 16.983 7.866 -16.146 1.00 97.38 183 ALA A CA 1
ATOM 1487 C C . ALA A 1 183 ? 17.369 9.030 -15.205 1.00 97.38 183 ALA A C 1
ATOM 1489 O O . ALA A 1 183 ? 18.234 8.848 -14.351 1.00 97.38 183 ALA A O 1
ATOM 1490 N N . ASN A 1 184 ? 16.748 10.201 -15.376 1.00 98.06 184 ASN A N 1
ATOM 1491 C CA . ASN A 1 184 ? 16.922 11.412 -14.573 1.00 98.06 184 ASN A CA 1
ATOM 1492 C C . ASN A 1 184 ? 15.579 11.913 -13.990 1.00 98.06 184 ASN A C 1
ATOM 1494 O O . ASN A 1 184 ? 15.457 13.085 -13.645 1.00 98.06 184 ASN A O 1
ATOM 1498 N N . ASP A 1 185 ? 14.545 11.057 -13.975 1.00 97.62 185 ASP A N 1
ATOM 1499 C CA . ASP A 1 185 ? 13.166 11.351 -13.544 1.00 97.62 185 ASP A CA 1
ATOM 1500 C C . ASP A 1 185 ? 12.486 12.554 -14.252 1.00 97.62 185 ASP A C 1
ATOM 1502 O O . ASP A 1 185 ? 11.470 13.088 -13.802 1.00 97.62 185 ASP A O 1
ATOM 1506 N N . GLN A 1 186 ? 12.994 12.965 -15.419 1.00 98.31 186 GLN A N 1
ATOM 1507 C CA . GLN A 1 186 ? 12.452 14.043 -16.259 1.00 98.31 186 GLN A CA 1
ATOM 1508 C C . GLN A 1 186 ? 11.347 13.519 -17.192 1.00 98.31 186 GLN A C 1
ATOM 1510 O O . GLN A 1 186 ? 11.462 13.495 -18.423 1.00 98.31 186 GLN A O 1
ATOM 1515 N N . TRP A 1 187 ? 10.255 13.044 -16.587 1.00 98.12 187 TRP A N 1
ATOM 1516 C CA . TRP A 1 187 ? 9.157 12.352 -17.275 1.00 98.12 187 TRP A CA 1
ATOM 1517 C C . TRP A 1 187 ? 8.501 13.181 -18.387 1.00 98.12 187 TRP A C 1
ATOM 1519 O O . TRP A 1 187 ? 8.126 12.632 -19.426 1.00 98.12 187 TRP A O 1
ATOM 1529 N N . ARG A 1 188 ? 8.369 14.503 -18.209 1.00 98.38 188 ARG A N 1
ATOM 1530 C CA . ARG A 1 188 ? 7.709 15.377 -19.192 1.00 98.38 188 ARG A CA 1
ATOM 1531 C C . ARG A 1 188 ? 8.568 15.550 -20.441 1.00 98.38 188 ARG A C 1
ATOM 1533 O O . ARG A 1 188 ? 8.085 15.350 -21.553 1.00 98.38 188 ARG A O 1
ATOM 1540 N N . GLU A 1 189 ? 9.841 15.860 -20.251 1.00 98.44 189 GLU A N 1
ATOM 1541 C CA . GLU A 1 189 ? 10.831 16.050 -21.307 1.00 98.44 189 GLU A CA 1
ATOM 1542 C C . GLU A 1 189 ? 11.064 14.743 -22.077 1.00 98.44 189 GLU A C 1
ATOM 1544 O O . GLU A 1 189 ? 11.128 14.745 -23.310 1.00 98.44 189 GLU A O 1
ATOM 1549 N N . ALA A 1 190 ? 11.082 13.604 -21.374 1.00 98.62 190 ALA A N 1
ATOM 1550 C CA . ALA A 1 190 ? 11.062 12.282 -21.990 1.00 98.62 190 ALA A CA 1
ATOM 1551 C C . ALA A 1 190 ? 9.829 12.078 -22.884 1.00 98.62 190 ALA A C 1
ATOM 1553 O O . ALA A 1 190 ? 9.970 11.668 -24.040 1.00 98.62 190 ALA A O 1
ATOM 1554 N N . PHE A 1 191 ? 8.627 12.385 -22.383 1.00 98.56 191 PHE A N 1
ATOM 1555 C CA . PHE A 1 191 ? 7.386 12.230 -23.141 1.00 98.56 191 PHE A CA 1
ATOM 1556 C C . PHE A 1 191 ? 7.349 13.112 -24.395 1.00 98.56 191 PHE A C 1
ATOM 1558 O O . PHE A 1 191 ? 7.025 12.619 -25.477 1.00 98.56 191 PHE A O 1
ATOM 1565 N N . ASP A 1 192 ? 7.728 14.387 -24.280 1.00 98.00 192 ASP A N 1
ATOM 1566 C CA . ASP A 1 192 ? 7.727 15.332 -25.402 1.00 98.00 192 ASP A CA 1
ATOM 1567 C C . ASP A 1 192 ? 8.730 14.930 -26.501 1.00 98.00 192 ASP A C 1
ATOM 1569 O O . ASP A 1 192 ? 8.425 15.034 -27.694 1.00 98.00 192 ASP A O 1
ATOM 1573 N N . GLN A 1 193 ? 9.891 14.371 -26.135 1.00 98.00 193 GLN A N 1
ATOM 1574 C CA . GLN A 1 193 ? 10.804 13.763 -27.111 1.00 98.00 193 GLN A CA 1
ATOM 1575 C C . GLN A 1 193 ? 10.212 12.491 -27.743 1.00 98.00 193 GLN A C 1
ATOM 1577 O O . GLN A 1 193 ? 10.315 12.319 -28.963 1.00 98.00 193 GLN A O 1
ATOM 1582 N N . LEU A 1 194 ? 9.590 11.600 -26.961 1.00 98.50 194 LEU A N 1
ATOM 1583 C CA . LEU A 1 194 ? 9.035 10.331 -27.454 1.00 98.50 194 LEU A CA 1
ATOM 1584 C C . LEU A 1 194 ? 7.854 10.549 -28.411 1.00 98.50 194 LEU A C 1
ATOM 1586 O O . LEU A 1 194 ? 7.880 10.028 -29.529 1.00 98.50 194 LEU A O 1
ATOM 1590 N N . GLN A 1 195 ? 6.862 11.354 -28.020 1.00 97.94 195 GLN A N 1
ATOM 1591 C CA . GLN A 1 195 ? 5.621 11.570 -28.776 1.00 97.94 195 GLN A CA 1
ATOM 1592 C C . GLN A 1 195 ? 5.888 12.045 -30.214 1.00 97.94 195 GLN A C 1
ATOM 1594 O O . GLN A 1 195 ? 5.249 11.575 -31.157 1.00 97.94 195 GLN A O 1
ATOM 1599 N N . VAL A 1 196 ? 6.859 12.946 -30.397 1.00 96.56 196 VAL A N 1
ATOM 1600 C CA . VAL A 1 196 ? 7.212 13.503 -31.713 1.00 96.56 196 VAL A CA 1
ATOM 1601 C C . VAL A 1 196 ? 8.078 12.544 -32.538 1.00 96.56 196 VAL A C 1
ATOM 1603 O O . VAL A 1 196 ? 7.916 12.462 -33.757 1.00 96.56 196 VAL A O 1
ATOM 1606 N N . ASN A 1 197 ? 9.009 11.819 -31.907 1.00 97.69 197 ASN A N 1
ATOM 1607 C CA . ASN A 1 197 ? 10.084 11.127 -32.626 1.00 97.69 197 ASN A CA 1
ATOM 1608 C C . ASN A 1 197 ? 9.861 9.624 -32.826 1.00 97.69 197 ASN A C 1
ATOM 1610 O O . ASN A 1 197 ? 10.306 9.086 -33.841 1.00 97.69 197 ASN A O 1
ATOM 1614 N N . VAL A 1 198 ? 9.154 8.934 -31.925 1.00 97.56 198 VAL A N 1
ATOM 1615 C CA . VAL A 1 198 ? 8.897 7.488 -32.057 1.00 97.56 198 VAL A CA 1
ATOM 1616 C C . VAL A 1 198 ? 8.176 7.136 -33.370 1.00 97.56 198 VAL A C 1
ATOM 1618 O O . VAL A 1 198 ? 8.657 6.237 -34.065 1.00 97.56 198 VAL A O 1
ATOM 1621 N N . PRO A 1 199 ? 7.130 7.862 -33.827 1.00 95.88 199 PRO A N 1
ATOM 1622 C CA . PRO A 1 199 ? 6.482 7.585 -35.117 1.00 95.88 199 PRO A CA 1
ATOM 1623 C C . PRO A 1 199 ? 7.421 7.660 -36.335 1.00 95.88 199 PRO A C 1
ATOM 1625 O O . PRO A 1 199 ? 7.149 7.034 -37.362 1.00 95.88 199 PRO A O 1
ATOM 1628 N N . LEU A 1 200 ? 8.529 8.402 -36.225 1.00 95.56 200 LEU A N 1
ATOM 1629 C CA . LEU A 1 200 ? 9.506 8.636 -37.293 1.00 95.56 200 LEU A CA 1
ATOM 1630 C C . LEU A 1 200 ? 10.630 7.582 -37.338 1.00 95.56 200 LEU A C 1
ATOM 1632 O O . LEU A 1 200 ? 11.437 7.587 -38.267 1.00 95.56 200 LEU A O 1
ATOM 1636 N N . MET A 1 201 ? 10.705 6.666 -36.366 1.00 94.88 201 MET A N 1
ATOM 1637 C CA . MET A 1 201 ? 11.753 5.640 -36.320 1.00 94.88 201 MET A CA 1
ATOM 1638 C C . MET A 1 201 ? 11.581 4.576 -37.419 1.00 94.88 201 MET A C 1
ATOM 1640 O O . MET A 1 201 ? 10.533 3.932 -37.535 1.00 94.88 201 MET A O 1
ATOM 1644 N N . GLU A 1 202 ? 12.646 4.326 -38.186 1.00 92.69 202 GLU A N 1
ATOM 1645 C CA . GLU A 1 202 ? 12.665 3.307 -39.246 1.00 92.69 202 GLU A CA 1
ATOM 1646 C C . GLU A 1 202 ? 12.768 1.871 -38.712 1.00 92.69 202 GLU A C 1
ATOM 1648 O O . GLU A 1 202 ? 12.078 0.971 -39.206 1.00 92.69 202 GLU A O 1
ATOM 1653 N N . ASN A 1 203 ? 13.623 1.634 -37.704 1.00 91.25 203 ASN A N 1
ATOM 1654 C CA . ASN A 1 203 ? 13.780 0.299 -37.132 1.00 91.25 203 ASN A CA 1
ATOM 1655 C C . ASN A 1 203 ? 12.539 -0.067 -36.317 1.00 91.25 203 ASN A C 1
ATOM 1657 O O . ASN A 1 203 ? 12.313 0.432 -35.217 1.00 91.25 203 ASN A O 1
ATOM 1661 N N . ARG A 1 204 ? 11.758 -0.994 -36.871 1.00 91.31 204 ARG A N 1
ATOM 1662 C CA . ARG A 1 204 ? 10.502 -1.470 -36.297 1.00 91.31 204 ARG A CA 1
ATOM 1663 C C . ARG A 1 204 ? 10.658 -2.070 -34.898 1.00 91.31 204 ARG A C 1
ATOM 1665 O O . ARG A 1 204 ? 9.770 -1.851 -34.089 1.00 91.31 204 ARG A O 1
ATOM 1672 N N . LYS A 1 205 ? 11.753 -2.787 -34.601 1.00 89.81 205 LYS A N 1
ATOM 1673 C CA . LYS A 1 205 ? 11.961 -3.378 -33.264 1.00 89.81 205 LYS A CA 1
ATOM 1674 C C . LYS A 1 205 ? 12.138 -2.290 -32.207 1.00 89.81 205 LYS A C 1
ATOM 1676 O O . LYS A 1 205 ? 11.396 -2.254 -31.232 1.00 89.81 205 LYS A O 1
ATOM 1681 N N . ASP A 1 206 ? 13.090 -1.392 -32.445 1.00 92.25 206 ASP A N 1
ATOM 1682 C CA . ASP A 1 206 ? 13.412 -0.289 -31.540 1.00 92.25 206 ASP A CA 1
ATOM 1683 C C . ASP A 1 206 ? 12.197 0.637 -31.381 1.00 92.25 206 ASP A C 1
ATOM 1685 O O . ASP A 1 206 ? 11.873 1.046 -30.274 1.00 92.25 206 ASP A O 1
ATOM 1689 N N . ARG A 1 207 ? 11.460 0.906 -32.467 1.00 95.62 207 ARG A N 1
ATOM 1690 C CA . ARG A 1 207 ? 10.237 1.715 -32.415 1.00 95.62 207 ARG A CA 1
ATOM 1691 C C . ARG A 1 207 ? 9.143 1.088 -31.558 1.00 95.62 207 ARG A C 1
ATOM 1693 O O . ARG A 1 207 ? 8.541 1.789 -30.756 1.00 95.62 207 ARG A O 1
ATOM 1700 N N . ASP A 1 208 ? 8.878 -0.207 -31.720 1.00 95.50 208 ASP A N 1
ATOM 1701 C CA . ASP A 1 208 ? 7.877 -0.899 -30.903 1.00 95.50 208 ASP A CA 1
ATOM 1702 C C . ASP A 1 208 ? 8.278 -0.855 -29.404 1.00 95.50 208 ASP A C 1
ATOM 1704 O O . ASP A 1 208 ? 7.422 -0.632 -28.553 1.00 95.50 208 ASP A O 1
ATOM 1708 N N . ARG A 1 209 ? 9.577 -0.966 -29.066 1.00 95.12 209 ARG A N 1
ATOM 1709 C CA . ARG A 1 209 ? 10.073 -0.771 -27.682 1.00 95.12 209 ARG A CA 1
ATOM 1710 C C . ARG A 1 209 ? 9.934 0.675 -27.196 1.00 95.12 209 ARG A C 1
ATOM 1712 O O . ARG A 1 209 ? 9.621 0.895 -26.032 1.00 95.12 209 ARG A O 1
ATOM 1719 N N . ALA A 1 210 ? 10.144 1.658 -28.069 1.00 97.44 210 ALA A N 1
ATOM 1720 C CA . ALA A 1 210 ? 9.993 3.072 -27.732 1.00 97.44 210 ALA A CA 1
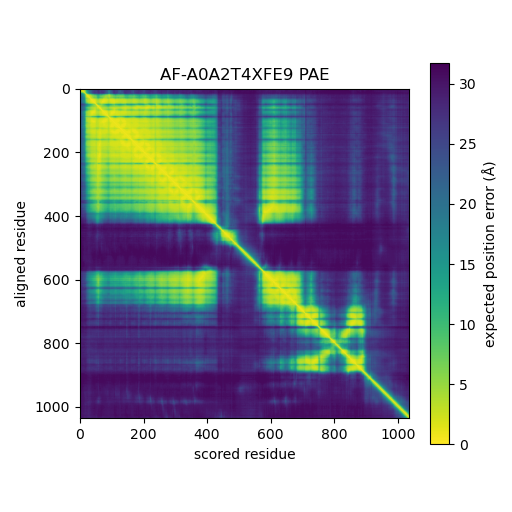ATOM 1721 C C . ALA A 1 210 ? 8.525 3.491 -27.546 1.00 97.44 210 ALA A C 1
ATOM 1723 O O . ALA A 1 210 ? 8.250 4.355 -26.718 1.00 97.44 210 ALA A O 1
ATOM 1724 N N . TYR A 1 211 ? 7.582 2.851 -28.245 1.00 98.19 211 TYR A N 1
ATOM 1725 C CA . TYR A 1 211 ? 6.149 2.984 -27.966 1.00 98.19 211 TYR A CA 1
ATOM 1726 C C . TYR A 1 211 ? 5.776 2.406 -26.595 1.00 98.19 211 TYR A C 1
ATOM 1728 O O . TYR A 1 211 ? 5.026 3.043 -25.863 1.00 98.19 211 TYR A O 1
ATOM 1736 N N . PHE A 1 212 ? 6.343 1.259 -26.203 1.00 97.69 212 PHE A N 1
ATOM 1737 C CA . PHE A 1 212 ? 6.141 0.720 -24.855 1.00 97.69 212 PHE A CA 1
ATOM 1738 C C . PHE A 1 212 ? 6.701 1.658 -23.772 1.00 97.69 212 PHE A C 1
ATOM 1740 O O . PHE A 1 212 ? 5.984 1.990 -22.834 1.00 97.69 212 PHE A O 1
ATOM 1747 N N . LEU A 1 213 ? 7.929 2.170 -23.941 1.00 98.00 213 LEU A N 1
ATOM 1748 C CA . LEU A 1 213 ? 8.500 3.169 -23.026 1.00 98.00 213 LEU A CA 1
ATOM 1749 C C . LEU A 1 213 ? 7.650 4.451 -22.966 1.00 98.00 213 LEU A C 1
ATOM 1751 O O . LEU A 1 213 ? 7.420 4.979 -21.885 1.00 98.00 213 LEU A O 1
ATOM 1755 N N . MET A 1 214 ? 7.143 4.939 -24.103 1.00 98.56 214 MET A N 1
ATOM 1756 C CA . MET A 1 214 ? 6.219 6.080 -24.140 1.00 98.56 214 MET A CA 1
ATOM 1757 C C . MET A 1 214 ? 4.927 5.800 -23.358 1.00 98.56 214 MET A C 1
ATOM 1759 O O . MET A 1 214 ? 4.425 6.703 -22.694 1.00 98.56 214 MET A O 1
ATOM 1763 N N . GLY A 1 215 ? 4.426 4.561 -23.391 1.00 98.12 215 GLY A N 1
ATOM 1764 C CA . GLY A 1 215 ? 3.309 4.113 -22.561 1.00 98.12 215 GLY A CA 1
ATOM 1765 C C . GLY A 1 215 ? 3.619 4.200 -21.066 1.00 98.12 215 GLY A C 1
ATOM 1766 O O . GLY A 1 215 ? 2.856 4.807 -20.320 1.00 98.12 215 GLY A O 1
ATOM 1767 N N . GLN A 1 216 ? 4.779 3.687 -20.648 1.00 97.50 216 GLN A N 1
ATOM 1768 C CA . GLN A 1 216 ? 5.227 3.722 -19.250 1.00 97.50 216 GLN A CA 1
ATOM 1769 C C . GLN A 1 216 ? 5.436 5.157 -18.743 1.00 97.50 216 GLN A C 1
ATOM 1771 O O . GLN A 1 216 ? 4.986 5.500 -17.654 1.00 97.50 216 GLN A O 1
ATOM 1776 N N . VAL A 1 217 ? 6.066 6.024 -19.542 1.00 98.38 217 VAL A N 1
ATOM 1777 C CA . VAL A 1 217 ? 6.255 7.446 -19.202 1.00 98.38 217 VAL A CA 1
ATOM 1778 C C . VAL A 1 217 ? 4.910 8.179 -19.109 1.00 98.38 217 VAL A C 1
ATOM 1780 O O . VAL A 1 217 ? 4.731 9.021 -18.234 1.00 98.38 217 VAL A O 1
ATOM 1783 N N . ALA A 1 218 ? 3.940 7.845 -19.964 1.00 98.06 218 ALA A N 1
ATOM 1784 C CA . ALA A 1 218 ? 2.597 8.414 -19.889 1.00 98.06 218 ALA A CA 1
ATOM 1785 C C . ALA A 1 218 ? 1.804 7.924 -18.659 1.00 98.06 218 ALA A C 1
ATOM 1787 O O . ALA A 1 218 ? 1.089 8.728 -18.066 1.00 98.06 218 ALA A O 1
ATOM 1788 N N . GLU A 1 219 ? 1.969 6.664 -18.225 1.00 96.00 219 GLU A N 1
ATOM 1789 C CA . GLU A 1 219 ? 1.431 6.184 -16.938 1.00 96.00 219 GLU A CA 1
ATOM 1790 C C . GLU A 1 219 ? 2.021 6.972 -15.754 1.00 96.00 219 GLU A C 1
ATOM 1792 O O . GLU A 1 219 ? 1.259 7.418 -14.900 1.00 96.00 219 GLU A O 1
ATOM 1797 N N . GLN A 1 220 ? 3.339 7.219 -15.729 1.00 95.56 220 GLN A N 1
ATOM 1798 C CA . GLN A 1 220 ? 3.993 8.021 -14.675 1.00 95.56 220 GLN A CA 1
ATOM 1799 C C . GLN A 1 220 ? 3.523 9.489 -14.656 1.00 95.56 220 GLN A C 1
ATOM 1801 O O . GLN A 1 220 ? 3.468 10.115 -13.601 1.00 95.56 220 GLN A O 1
ATOM 1806 N N . LEU A 1 221 ? 3.134 10.039 -15.811 1.00 96.94 221 LEU A N 1
ATOM 1807 C CA . LEU A 1 221 ? 2.519 11.369 -15.928 1.00 96.94 221 LEU A CA 1
ATOM 1808 C C . LEU A 1 221 ? 1.002 11.382 -15.644 1.00 96.94 221 LEU A C 1
ATOM 1810 O O . LEU A 1 221 ? 0.388 12.448 -15.703 1.00 96.94 221 LEU A O 1
ATOM 1814 N N . GLY A 1 222 ? 0.376 10.227 -15.392 1.00 96.12 222 GLY A N 1
ATOM 1815 C CA . GLY A 1 222 ? -1.075 10.087 -15.225 1.00 96.12 222 GLY A CA 1
ATOM 1816 C C . GLY A 1 222 ? -1.902 10.257 -16.510 1.00 96.12 222 GLY A C 1
ATOM 1817 O O . GLY A 1 222 ? -3.133 10.224 -16.455 1.00 96.12 222 GLY A O 1
ATOM 1818 N N . ASP A 1 223 ? -1.273 10.411 -17.682 1.00 97.19 223 ASP A N 1
ATOM 1819 C CA . ASP A 1 223 ? -1.973 10.508 -18.970 1.00 97.19 223 ASP A CA 1
ATOM 1820 C C . ASP A 1 223 ? -2.292 9.109 -19.511 1.00 97.19 223 ASP A C 1
ATOM 1822 O O . ASP A 1 223 ? -1.699 8.598 -20.466 1.00 97.19 223 ASP A O 1
ATOM 1826 N N . PHE A 1 224 ? -3.281 8.477 -18.881 1.00 97.19 224 PHE A N 1
ATOM 1827 C CA . PHE A 1 224 ? -3.767 7.152 -19.254 1.00 97.19 224 PHE A CA 1
ATOM 1828 C C . PHE A 1 224 ? -4.276 7.076 -20.708 1.00 97.19 224 PHE A C 1
ATOM 1830 O O . PHE A 1 224 ? -4.236 6.007 -21.316 1.00 97.19 224 PHE A O 1
ATOM 1837 N N . ASN A 1 225 ? -4.705 8.189 -21.317 1.00 97.69 225 ASN A N 1
ATOM 1838 C CA . ASN A 1 225 ? -5.100 8.188 -22.728 1.00 97.69 225 ASN A CA 1
ATOM 1839 C C . ASN A 1 225 ? -3.879 8.046 -23.641 1.00 97.69 225 ASN A C 1
ATOM 1841 O O . ASN A 1 225 ? -3.852 7.147 -24.484 1.00 97.69 225 ASN A O 1
ATOM 1845 N N . MET A 1 226 ? -2.843 8.864 -23.430 1.00 97.75 226 MET A N 1
ATOM 1846 C CA . MET A 1 226 ? -1.580 8.741 -24.163 1.00 97.75 226 MET A CA 1
ATOM 1847 C C . MET A 1 226 ? -0.884 7.406 -23.888 1.00 97.75 226 MET A C 1
ATOM 1849 O O . MET A 1 226 ? -0.300 6.836 -24.808 1.00 97.75 226 MET A O 1
ATOM 1853 N N . ALA A 1 227 ? -0.986 6.873 -22.666 1.00 98.25 227 ALA A N 1
ATOM 1854 C CA . ALA A 1 227 ? -0.435 5.567 -22.318 1.00 98.25 227 ALA A CA 1
ATOM 1855 C C . ALA A 1 227 ? -1.093 4.433 -23.116 1.00 98.25 227 ALA A C 1
ATOM 1857 O O . ALA A 1 227 ? -0.402 3.668 -23.790 1.00 98.25 227 ALA A O 1
ATOM 1858 N N . LYS A 1 228 ? -2.432 4.357 -23.106 1.00 97.81 228 LYS A N 1
ATOM 1859 C CA . LYS A 1 228 ? -3.210 3.377 -23.882 1.00 97.81 228 LYS A CA 1
ATOM 1860 C C . LYS A 1 228 ? -2.890 3.465 -25.375 1.00 97.81 228 LYS A C 1
ATOM 1862 O O . LYS A 1 228 ? -2.622 2.444 -26.009 1.00 97.81 228 LYS A O 1
ATOM 1867 N N . ASP A 1 229 ? -2.877 4.675 -25.932 1.00 97.38 229 ASP A N 1
ATOM 1868 C CA . ASP A 1 229 ? -2.590 4.880 -27.351 1.00 97.38 229 ASP A CA 1
ATOM 1869 C C . ASP A 1 229 ? -1.149 4.465 -27.695 1.00 97.38 229 ASP A C 1
ATOM 1871 O O . ASP A 1 229 ? -0.943 3.762 -28.689 1.00 97.38 229 ASP A O 1
ATOM 1875 N N . ALA A 1 230 ? -0.159 4.799 -26.862 1.00 98.00 230 ALA A N 1
ATOM 1876 C CA . ALA A 1 230 ? 1.231 4.379 -27.046 1.00 98.00 230 ALA A CA 1
ATOM 1877 C C . ALA A 1 230 ? 1.393 2.850 -26.981 1.00 98.00 230 ALA A C 1
ATOM 1879 O O . ALA A 1 230 ? 1.975 2.266 -27.898 1.00 98.00 230 ALA A O 1
ATOM 1880 N N . TYR A 1 231 ? 0.807 2.181 -25.982 1.00 98.00 231 TYR A N 1
ATOM 1881 C CA . TYR A 1 231 ? 0.824 0.717 -25.887 1.00 98.00 231 TYR A CA 1
ATOM 1882 C C . TYR A 1 231 ? 0.141 0.044 -27.088 1.00 98.00 231 TYR A C 1
ATOM 1884 O O . TYR A 1 231 ? 0.697 -0.899 -27.651 1.00 98.00 231 TYR A O 1
ATOM 1892 N N . SER A 1 232 ? -0.988 0.577 -27.571 1.00 96.56 232 SER A N 1
ATOM 1893 C CA . SER A 1 232 ? -1.696 0.030 -28.743 1.00 96.56 232 SER A CA 1
ATOM 1894 C C . SER A 1 232 ? -0.915 0.149 -30.066 1.00 96.56 232 SER A C 1
ATOM 1896 O O . SER A 1 232 ? -1.197 -0.565 -31.033 1.00 96.56 232 SER A O 1
ATOM 1898 N N . ASN A 1 233 ? 0.101 1.022 -30.126 1.00 96.81 233 ASN A N 1
ATOM 1899 C CA . ASN A 1 233 ? 1.012 1.136 -31.269 1.00 96.81 233 ASN A CA 1
ATOM 1900 C C . ASN A 1 233 ? 2.138 0.080 -31.262 1.00 96.81 233 ASN A C 1
ATOM 1902 O O . ASN A 1 233 ? 2.827 -0.081 -32.278 1.00 96.81 233 ASN A O 1
ATOM 1906 N N . VAL A 1 234 ? 2.317 -0.680 -30.172 1.00 96.62 234 VAL A N 1
ATOM 1907 C CA . VAL A 1 234 ? 3.240 -1.824 -30.128 1.00 96.62 234 VAL A CA 1
ATOM 1908 C C . VAL A 1 234 ? 2.690 -2.936 -31.019 1.00 96.62 234 VAL A C 1
ATOM 1910 O O . VAL A 1 234 ? 1.691 -3.593 -30.736 1.00 96.62 234 VAL A O 1
ATOM 1913 N N . ARG A 1 235 ? 3.345 -3.153 -32.158 1.00 88.88 235 ARG A N 1
ATOM 1914 C CA . ARG A 1 235 ? 2.832 -4.058 -33.188 1.00 88.88 235 ARG A CA 1
ATOM 1915 C C . ARG A 1 235 ? 2.858 -5.521 -32.740 1.00 88.88 235 ARG A C 1
ATOM 1917 O O . ARG A 1 235 ? 3.926 -6.109 -32.610 1.00 88.88 235 ARG A O 1
ATOM 1924 N N . THR A 1 236 ? 1.699 -6.175 -32.783 1.00 79.56 236 THR A N 1
ATOM 1925 C CA . THR A 1 236 ? 1.508 -7.640 -32.636 1.00 79.56 236 THR A CA 1
ATOM 1926 C C . THR A 1 236 ? 2.281 -8.520 -33.637 1.00 79.56 236 THR A C 1
ATOM 1928 O O . THR A 1 236 ? 2.254 -9.743 -33.552 1.00 79.56 236 THR A O 1
ATOM 1931 N N . SER A 1 237 ? 2.982 -7.910 -34.600 1.00 78.12 237 SER A N 1
ATOM 1932 C CA . SER A 1 237 ? 3.901 -8.560 -35.549 1.00 78.12 237 SER A CA 1
ATOM 1933 C C . SER A 1 237 ? 5.384 -8.316 -35.216 1.00 78.12 237 SER A C 1
ATOM 1935 O O . SER A 1 237 ? 6.243 -8.394 -36.100 1.00 78.12 237 SER A O 1
ATOM 1937 N N . ASN A 1 238 ? 5.702 -7.947 -33.976 1.00 81.00 238 ASN A N 1
ATOM 1938 C CA . ASN A 1 238 ? 7.063 -7.972 -33.448 1.00 81.00 238 ASN A CA 1
ATOM 1939 C C . ASN A 1 238 ? 7.453 -9.427 -33.096 1.00 81.00 238 ASN A C 1
ATOM 1941 O O . ASN A 1 238 ? 6.625 -10.143 -32.540 1.00 81.00 238 ASN A O 1
ATOM 1945 N N . PRO A 1 239 ? 8.671 -9.899 -33.426 1.00 77.50 239 PRO A N 1
ATOM 1946 C CA . PRO A 1 239 ? 9.164 -11.205 -32.971 1.00 77.50 239 PRO A CA 1
ATOM 1947 C C . PRO A 1 239 ? 9.496 -11.283 -31.465 1.00 77.50 239 PRO A C 1
ATOM 1949 O O . PRO A 1 239 ? 9.747 -12.378 -30.975 1.00 77.50 239 PRO A O 1
ATOM 1952 N N . ASP A 1 240 ? 9.545 -10.153 -30.755 1.00 86.12 240 ASP A N 1
ATOM 1953 C CA . ASP A 1 240 ? 9.621 -10.066 -29.290 1.00 86.12 240 ASP A CA 1
ATOM 1954 C C . ASP A 1 240 ? 8.203 -10.252 -28.712 1.00 86.12 240 ASP A C 1
ATOM 1956 O O . ASP A 1 240 ? 7.415 -9.305 -28.648 1.00 86.12 240 ASP A O 1
ATOM 1960 N N . TYR A 1 241 ? 7.836 -11.502 -28.399 1.00 86.88 241 TYR A N 1
ATOM 1961 C CA . TYR A 1 241 ? 6.491 -11.836 -27.910 1.00 86.88 241 TYR A CA 1
ATOM 1962 C C . TYR A 1 241 ? 6.231 -11.330 -26.490 1.00 86.88 241 TYR A C 1
ATOM 1964 O O . TYR A 1 241 ? 5.090 -10.984 -26.189 1.00 86.88 241 TYR A O 1
ATOM 1972 N N . ASP A 1 242 ? 7.267 -11.245 -25.656 1.00 88.50 242 ASP A N 1
ATOM 1973 C CA . ASP A 1 242 ? 7.170 -10.782 -24.271 1.00 88.50 242 ASP A CA 1
ATOM 1974 C C . ASP A 1 242 ? 6.800 -9.287 -24.263 1.00 88.50 242 ASP A C 1
ATOM 1976 O O . ASP A 1 242 ? 5.859 -8.870 -23.588 1.00 88.50 242 ASP A O 1
ATOM 1980 N N . LEU A 1 243 ? 7.440 -8.483 -25.124 1.00 91.31 243 LEU A N 1
ATOM 1981 C CA . LEU A 1 243 ? 7.074 -7.078 -25.339 1.00 91.31 243 LEU A CA 1
ATOM 1982 C C . LEU A 1 243 ? 5.620 -6.914 -25.812 1.00 91.31 243 LEU A C 1
ATOM 1984 O O . LEU A 1 243 ? 4.916 -6.028 -25.330 1.00 91.31 243 LEU A O 1
ATOM 1988 N N . VAL A 1 244 ? 5.158 -7.754 -26.747 1.00 92.25 244 VAL A N 1
ATOM 1989 C CA . VAL A 1 244 ? 3.768 -7.715 -27.246 1.00 92.25 244 VAL A CA 1
ATOM 1990 C C . VAL A 1 244 ? 2.777 -8.097 -26.145 1.00 92.25 244 VAL A C 1
ATOM 1992 O O . VAL A 1 244 ? 1.746 -7.439 -26.004 1.00 92.25 244 VAL A O 1
ATOM 1995 N N . PHE A 1 245 ? 3.094 -9.121 -25.348 1.00 93.81 245 PHE A N 1
ATOM 1996 C CA . PHE A 1 245 ? 2.285 -9.542 -24.208 1.00 93.81 245 PHE A CA 1
ATOM 1997 C C . PHE A 1 245 ? 2.106 -8.406 -23.202 1.00 93.81 245 PHE A C 1
ATOM 1999 O O . PHE A 1 245 ? 0.978 -8.009 -22.901 1.00 93.81 245 PHE A O 1
ATOM 2006 N N . HIS A 1 246 ? 3.220 -7.845 -22.727 1.00 94.81 246 HIS A N 1
ATOM 2007 C CA . HIS A 1 246 ? 3.198 -6.769 -21.747 1.00 94.81 246 HIS A CA 1
ATOM 2008 C C . HIS A 1 246 ? 2.512 -5.516 -22.293 1.00 94.81 246 HIS A C 1
ATOM 2010 O O . HIS A 1 246 ? 1.738 -4.906 -21.563 1.00 94.81 246 HIS A O 1
ATOM 2016 N N . ALA A 1 247 ? 2.720 -5.157 -23.567 1.00 96.00 247 ALA A N 1
ATOM 2017 C CA . ALA A 1 247 ? 2.050 -4.009 -24.180 1.00 96.00 247 ALA A CA 1
ATOM 2018 C C . ALA A 1 247 ? 0.526 -4.167 -24.180 1.00 96.00 247 ALA A C 1
ATOM 2020 O O . ALA A 1 247 ? -0.185 -3.266 -23.748 1.00 96.00 247 ALA A O 1
ATOM 2021 N N . MET A 1 248 ? 0.019 -5.331 -24.593 1.00 96.25 248 MET A N 1
ATOM 2022 C CA . MET A 1 248 ? -1.420 -5.602 -24.595 1.00 96.25 248 MET A CA 1
ATOM 2023 C C . MET A 1 248 ? -1.999 -5.724 -23.174 1.00 96.25 248 MET A C 1
ATOM 2025 O O . MET A 1 248 ? -3.126 -5.285 -22.946 1.00 96.25 248 MET A O 1
ATOM 2029 N N . ARG A 1 249 ? -1.250 -6.280 -22.203 1.00 96.69 249 ARG A N 1
ATOM 2030 C CA . ARG A 1 249 ? -1.675 -6.352 -20.789 1.00 96.69 249 ARG A CA 1
ATOM 2031 C C . ARG A 1 249 ? -1.736 -4.955 -20.159 1.00 96.69 249 ARG A C 1
ATOM 2033 O O . ARG A 1 249 ? -2.706 -4.640 -19.471 1.00 96.69 249 ARG A O 1
ATOM 2040 N N . LYS A 1 250 ? -0.750 -4.097 -20.442 1.00 97.19 250 LYS A N 1
ATOM 2041 C CA . LYS A 1 250 ? -0.729 -2.690 -20.019 1.00 97.19 250 LYS A CA 1
ATOM 2042 C C . LYS A 1 250 ? -1.825 -1.868 -20.698 1.00 97.19 250 LYS A C 1
ATOM 2044 O O . LYS A 1 250 ? -2.567 -1.199 -19.989 1.00 97.19 250 LYS A O 1
ATOM 2049 N N . GLU A 1 251 ? -2.029 -1.993 -22.014 1.00 97.75 251 GLU A N 1
ATOM 2050 C CA . GLU A 1 251 ? -3.157 -1.355 -22.718 1.00 97.75 251 GLU A CA 1
ATOM 2051 C C . GLU A 1 251 ? -4.499 -1.720 -22.062 1.00 97.75 251 GLU A C 1
ATOM 2053 O O . GLU A 1 251 ? -5.320 -0.842 -21.801 1.00 97.75 251 GLU A O 1
ATOM 2058 N N . ALA A 1 252 ? -4.706 -3.000 -21.739 1.00 97.88 252 ALA A N 1
ATOM 2059 C CA . ALA A 1 252 ? -5.917 -3.477 -21.081 1.00 97.88 252 ALA A CA 1
ATOM 2060 C C . ALA A 1 252 ? -6.073 -2.942 -19.645 1.00 97.88 252 ALA A C 1
ATOM 2062 O O . ALA A 1 252 ? -7.171 -2.543 -19.257 1.00 97.88 252 ALA A O 1
ATOM 2063 N N . SER A 1 253 ? -4.990 -2.885 -18.863 1.00 96.38 253 SER A N 1
ATOM 2064 C CA . SER A 1 253 ? -5.024 -2.337 -17.500 1.00 96.38 253 SER A CA 1
ATOM 2065 C C . SER A 1 253 ? -5.288 -0.827 -17.497 1.00 96.38 253 SER A C 1
ATOM 2067 O O . SER A 1 253 ? -6.128 -0.354 -16.737 1.00 96.38 253 SER A O 1
ATOM 2069 N N . VAL A 1 254 ? -4.661 -0.077 -18.404 1.00 97.38 254 VAL A N 1
ATOM 2070 C CA . VAL A 1 254 ? -4.887 1.365 -18.570 1.00 97.38 254 VAL A CA 1
ATOM 2071 C C . VAL A 1 254 ? -6.302 1.650 -19.092 1.00 97.38 254 VAL A C 1
ATOM 2073 O O . VAL A 1 254 ? -6.970 2.553 -18.594 1.00 97.38 254 VAL A O 1
ATOM 2076 N N . ALA A 1 255 ? -6.816 0.847 -20.030 1.00 98.06 255 ALA A N 1
ATOM 2077 C CA . ALA A 1 255 ? -8.209 0.925 -20.472 1.00 98.06 255 ALA A CA 1
ATOM 2078 C C . ALA A 1 255 ? -9.196 0.674 -19.315 1.00 98.06 255 ALA A C 1
ATOM 2080 O O . ALA A 1 255 ? -10.191 1.384 -19.196 1.00 98.06 255 ALA A O 1
ATOM 2081 N N . ARG A 1 256 ? -8.896 -0.274 -18.415 1.00 97.06 256 ARG A N 1
ATOM 2082 C CA . ARG A 1 256 ? -9.673 -0.518 -17.187 1.00 97.06 256 ARG A CA 1
ATOM 2083 C C . ARG A 1 256 ? -9.639 0.694 -16.246 1.00 97.06 256 ARG A C 1
ATOM 2085 O O . ARG A 1 256 ? -10.691 1.066 -15.743 1.00 97.06 256 ARG A O 1
ATOM 2092 N N . SER A 1 257 ? -8.488 1.346 -16.066 1.00 95.06 257 SER A N 1
ATOM 2093 C CA . SER A 1 257 ? -8.372 2.591 -15.280 1.00 95.06 257 SER A CA 1
ATOM 2094 C C . SER A 1 257 ? -9.125 3.781 -15.896 1.00 95.06 257 SER A C 1
ATOM 2096 O O . SER A 1 257 ? -9.583 4.655 -15.169 1.00 95.06 257 SER A O 1
ATOM 2098 N N . LEU A 1 258 ? -9.298 3.806 -17.222 1.00 96.69 258 LEU A N 1
ATOM 2099 C CA . LEU A 1 258 ? -10.123 4.789 -17.942 1.00 96.69 258 LEU A CA 1
ATOM 2100 C C . LEU A 1 258 ? -11.636 4.485 -17.909 1.00 96.69 258 LEU A C 1
ATOM 2102 O O . LEU A 1 258 ? -12.417 5.246 -18.478 1.00 96.69 258 LEU A O 1
ATOM 2106 N N . GLY A 1 259 ? -12.065 3.369 -17.309 1.00 97.00 259 GLY A N 1
ATOM 2107 C CA . GLY A 1 259 ? -13.457 2.904 -17.363 1.00 97.00 259 GLY A CA 1
ATOM 2108 C C . GLY A 1 259 ? -13.869 2.268 -18.700 1.00 97.00 259 GLY A C 1
ATOM 2109 O O . GLY A 1 259 ? -15.039 1.942 -18.893 1.00 97.00 259 GLY A O 1
ATOM 2110 N N . GLU A 1 260 ? -12.935 2.029 -19.629 1.00 97.88 260 GLU A N 1
ATOM 2111 C CA . GLU A 1 260 ? -13.168 1.303 -20.890 1.00 97.88 260 GLU A CA 1
ATOM 2112 C C . GLU A 1 260 ? -13.219 -0.222 -20.647 1.00 97.88 260 GLU A C 1
ATOM 2114 O O . GLU A 1 260 ? -12.490 -0.999 -21.273 1.00 97.88 260 GLU A O 1
ATOM 2119 N N . TYR A 1 261 ? -14.073 -0.670 -19.718 1.00 97.94 261 TYR A N 1
ATOM 2120 C CA . TYR A 1 261 ? -14.124 -2.057 -19.237 1.00 97.94 261 TYR A CA 1
ATOM 2121 C C . TYR A 1 261 ? -14.349 -3.080 -20.359 1.00 97.94 261 TYR A C 1
ATOM 2123 O O . TYR A 1 261 ? -13.667 -4.103 -20.388 1.00 97.94 261 TYR A O 1
ATOM 2131 N N . ASP A 1 262 ? -15.203 -2.778 -21.344 1.00 97.62 262 ASP A N 1
ATOM 2132 C CA . ASP A 1 262 ? -15.380 -3.603 -22.549 1.00 97.62 262 ASP A CA 1
ATOM 2133 C C . ASP A 1 262 ? -14.070 -3.809 -23.328 1.00 97.62 262 ASP A C 1
ATOM 2135 O O . ASP A 1 262 ? -13.791 -4.913 -23.809 1.00 97.62 262 ASP A O 1
ATOM 2139 N N . ARG A 1 263 ? -13.242 -2.763 -23.466 1.00 97.12 263 ARG A N 1
ATOM 2140 C CA . ARG A 1 263 ? -11.953 -2.852 -24.169 1.00 97.12 263 ARG A CA 1
ATOM 2141 C C . ARG A 1 263 ? -10.982 -3.706 -23.364 1.00 97.12 263 ARG A C 1
ATOM 2143 O O . ARG A 1 263 ? -10.410 -4.647 -23.912 1.00 97.12 263 ARG A O 1
ATOM 2150 N N . ALA A 1 264 ? -10.847 -3.409 -22.073 1.00 98.25 264 ALA A N 1
ATOM 2151 C CA . ALA A 1 264 ? -9.991 -4.147 -21.151 1.00 98.25 264 ALA A CA 1
ATOM 2152 C C . ALA A 1 264 ? -10.339 -5.643 -21.129 1.00 98.25 264 ALA A C 1
ATOM 2154 O O . ALA A 1 264 ? -9.480 -6.488 -21.383 1.00 98.25 264 ALA A O 1
ATOM 2155 N N . TYR A 1 265 ? -11.618 -5.973 -20.930 1.00 97.94 265 TYR A N 1
ATOM 2156 C CA . TYR A 1 265 ? -12.119 -7.345 -20.893 1.00 97.94 265 TYR A CA 1
ATOM 2157 C C . TYR A 1 265 ? -11.816 -8.090 -22.195 1.00 97.94 265 TYR A C 1
ATOM 2159 O O . TYR A 1 265 ? -11.290 -9.202 -22.165 1.00 97.94 265 TYR A O 1
ATOM 2167 N N . ASN A 1 266 ? -12.089 -7.486 -23.357 1.00 97.62 266 ASN A N 1
ATOM 2168 C CA . ASN A 1 266 ? -11.820 -8.137 -24.639 1.00 97.62 266 ASN A CA 1
ATOM 2169 C C . ASN A 1 266 ? -10.314 -8.312 -24.915 1.00 97.62 266 ASN A C 1
ATOM 2171 O O . ASN A 1 266 ? -9.930 -9.344 -25.471 1.00 97.62 266 ASN A O 1
ATOM 2175 N N . LEU A 1 267 ? -9.457 -7.384 -24.473 1.00 97.12 267 LEU A N 1
ATOM 2176 C CA . LEU A 1 267 ? -8.000 -7.531 -24.549 1.00 97.12 267 LEU A CA 1
ATOM 2177 C C . LEU A 1 267 ? -7.493 -8.662 -23.641 1.00 97.12 267 LEU A C 1
ATOM 2179 O O . LEU A 1 267 ? -6.894 -9.608 -24.158 1.00 97.12 267 LEU A O 1
ATOM 2183 N N . PHE A 1 268 ? -7.797 -8.652 -22.336 1.00 97.94 268 PHE A N 1
ATOM 2184 C CA . PHE A 1 268 ? -7.400 -9.729 -21.413 1.00 97.94 268 PHE A CA 1
ATOM 2185 C C . PHE A 1 268 ? -7.937 -11.100 -21.862 1.00 97.94 268 PHE A C 1
ATOM 2187 O O . PHE A 1 268 ? -7.221 -12.103 -21.823 1.00 97.94 268 PHE A O 1
ATOM 2194 N N . ARG A 1 269 ? -9.169 -11.153 -22.389 1.00 96.62 269 ARG A N 1
ATOM 2195 C CA . ARG A 1 269 ? -9.781 -12.367 -22.957 1.00 96.62 269 ARG A CA 1
ATOM 2196 C C . ARG A 1 269 ? -9.072 -12.850 -24.219 1.00 96.62 269 ARG A C 1
ATOM 2198 O O . ARG A 1 269 ? -9.041 -14.056 -24.457 1.00 96.62 269 ARG A O 1
ATOM 2205 N N . SER A 1 270 ? -8.528 -11.943 -25.032 1.00 95.81 270 SER A N 1
ATOM 2206 C CA . SER A 1 270 ? -7.728 -12.304 -26.208 1.00 95.81 270 SER A CA 1
ATOM 2207 C C . SER A 1 270 ? -6.379 -12.902 -25.800 1.00 95.81 270 SER A C 1
ATOM 2209 O O . SER A 1 270 ? -6.030 -13.976 -26.285 1.00 95.81 270 SER A O 1
ATOM 2211 N N . LEU A 1 271 ? -5.694 -12.292 -24.825 1.00 95.31 271 LEU A N 1
ATOM 2212 C CA . LEU A 1 271 ? -4.423 -12.776 -24.279 1.00 95.31 271 LEU A CA 1
ATOM 2213 C C . LEU A 1 271 ? -4.577 -14.138 -23.597 1.00 95.31 271 LEU A C 1
ATOM 2215 O O . LEU A 1 271 ? -3.841 -15.068 -23.908 1.00 95.31 271 LEU A O 1
ATOM 2219 N N . SER A 1 272 ? -5.592 -14.294 -22.741 1.00 94.19 272 SER A N 1
ATOM 2220 C CA . SER A 1 272 ? -5.886 -15.546 -22.027 1.00 94.19 272 SER A CA 1
ATOM 2221 C C . SER A 1 272 ? -6.175 -16.722 -22.978 1.00 94.19 272 SER A C 1
ATOM 2223 O O . SER A 1 272 ? -6.034 -17.890 -22.606 1.00 94.19 272 SER A O 1
ATOM 2225 N N . ARG A 1 273 ? -6.549 -16.437 -24.233 1.00 93.25 273 ARG A N 1
ATOM 2226 C CA . ARG A 1 273 ? -6.832 -17.422 -25.288 1.00 93.25 273 ARG A CA 1
ATOM 2227 C C . ARG A 1 273 ? -5.665 -17.707 -26.235 1.00 93.25 273 ARG A C 1
ATOM 2229 O O . ARG A 1 273 ? -5.780 -18.655 -27.004 1.00 93.25 273 ARG A O 1
ATOM 2236 N N . ASP A 1 274 ? -4.579 -16.940 -26.203 1.00 91.56 274 ASP A N 1
ATOM 2237 C CA . ASP A 1 274 ? -3.396 -17.217 -27.023 1.00 91.56 274 ASP A CA 1
ATOM 2238 C C . ASP A 1 274 ? -2.504 -18.245 -26.312 1.00 91.56 274 ASP A C 1
ATOM 2240 O O . ASP A 1 274 ? -2.001 -17.999 -25.216 1.00 91.56 274 ASP A O 1
ATOM 2244 N N . ASP A 1 275 ? -2.288 -19.406 -26.936 1.00 88.31 275 ASP A N 1
ATOM 2245 C CA . ASP A 1 275 ? -1.490 -20.493 -26.354 1.00 88.31 275 ASP A CA 1
ATOM 2246 C C . ASP A 1 275 ? -0.024 -20.096 -26.083 1.00 88.31 275 ASP A C 1
ATOM 2248 O O . ASP A 1 275 ? 0.651 -20.756 -25.290 1.00 88.31 275 ASP A O 1
ATOM 2252 N N . LYS A 1 276 ? 0.472 -18.996 -26.677 1.00 87.38 276 LYS A N 1
ATOM 2253 C CA . LYS A 1 276 ? 1.783 -18.411 -26.331 1.00 87.38 276 LYS A CA 1
ATOM 2254 C C . LYS A 1 276 ? 1.861 -17.967 -24.869 1.00 87.38 276 LYS A C 1
ATOM 2256 O O . LYS A 1 276 ? 2.919 -18.087 -24.263 1.00 87.38 276 LYS A O 1
ATOM 2261 N N . PHE A 1 277 ? 0.756 -17.480 -24.304 1.00 88.94 277 PHE A N 1
ATOM 2262 C CA . PHE A 1 277 ? 0.698 -16.867 -22.972 1.00 88.94 277 PHE A CA 1
ATOM 2263 C C . PHE A 1 277 ? 0.066 -17.807 -21.935 1.00 88.94 277 PHE A C 1
ATOM 2265 O O . PHE A 1 277 ? -0.489 -17.374 -20.929 1.00 88.94 277 PHE A O 1
ATOM 2272 N N . ILE A 1 278 ? 0.148 -19.124 -22.164 1.00 88.06 278 ILE A N 1
ATOM 2273 C CA . ILE A 1 278 ? -0.484 -20.140 -21.311 1.00 88.06 278 ILE A CA 1
ATOM 2274 C C . ILE A 1 278 ? 0.040 -20.153 -19.863 1.00 88.06 278 ILE A C 1
ATOM 2276 O O . ILE A 1 278 ? -0.714 -20.526 -18.968 1.00 88.06 278 ILE A O 1
ATOM 2280 N N . GLN A 1 279 ? 1.285 -19.719 -19.623 1.00 88.19 279 GLN A N 1
ATOM 2281 C CA . GLN A 1 279 ? 1.844 -19.560 -18.269 1.00 88.19 279 GLN A CA 1
ATOM 2282 C C . GLN A 1 279 ? 1.246 -18.343 -17.544 1.00 88.19 279 GLN A C 1
ATOM 2284 O O . GLN A 1 279 ? 0.971 -18.409 -16.352 1.00 88.19 279 GLN A O 1
ATOM 2289 N N . GLU A 1 280 ? 0.953 -17.275 -18.291 1.00 91.88 280 GLU A N 1
ATOM 2290 C CA . GLU A 1 280 ? 0.366 -16.020 -17.803 1.00 91.88 280 GLU A CA 1
ATOM 2291 C C . GLU A 1 280 ? -1.163 -16.105 -17.638 1.00 91.88 280 GLU A C 1
ATOM 2293 O O . GLU A 1 280 ? -1.802 -15.203 -17.095 1.00 91.88 280 GLU A O 1
ATOM 2298 N N . ARG A 1 281 ? -1.789 -17.196 -18.105 1.00 93.44 281 ARG A N 1
ATOM 2299 C CA . ARG A 1 281 ? -3.245 -17.401 -18.041 1.00 93.44 281 ARG A CA 1
ATOM 2300 C C . ARG A 1 281 ? -3.855 -17.191 -16.642 1.00 93.44 281 ARG A C 1
ATOM 2302 O O . ARG A 1 281 ? -4.943 -16.619 -16.612 1.00 93.44 281 ARG A O 1
ATOM 2309 N N . PRO A 1 282 ? -3.251 -17.606 -15.508 1.00 95.31 282 PRO A N 1
ATOM 2310 C CA . PRO A 1 282 ? -3.845 -17.397 -14.183 1.00 95.31 282 PRO A CA 1
ATOM 2311 C C . PRO A 1 282 ? -3.995 -15.908 -13.850 1.00 95.31 282 PRO A C 1
ATOM 2313 O O . PRO A 1 282 ? -5.064 -15.467 -13.436 1.00 95.31 282 PRO A O 1
ATOM 2316 N N . ASP A 1 283 ? -2.951 -15.132 -14.135 1.00 94.12 283 ASP A N 1
ATOM 2317 C CA . ASP A 1 283 ? -2.908 -13.677 -14.002 1.00 94.12 283 ASP A CA 1
ATOM 2318 C C . ASP A 1 283 ? -3.946 -12.986 -14.893 1.00 94.12 283 ASP A C 1
ATOM 2320 O O . ASP A 1 283 ? -4.679 -12.110 -14.444 1.00 94.12 283 ASP A O 1
ATOM 2324 N N . LEU A 1 284 ? -4.080 -13.438 -16.140 1.00 96.44 284 LEU A N 1
ATOM 2325 C CA . LEU A 1 284 ? -5.067 -12.905 -17.084 1.00 96.44 284 LEU A CA 1
ATOM 2326 C C . LEU A 1 284 ? -6.513 -13.260 -16.699 1.00 96.44 284 LEU A C 1
ATOM 2328 O O . LEU A 1 284 ? -7.436 -12.528 -17.049 1.00 96.44 284 LEU A O 1
ATOM 2332 N N . VAL A 1 285 ? -6.738 -14.373 -15.990 1.00 96.19 285 VAL A N 1
ATOM 2333 C CA . VAL A 1 285 ? -8.054 -14.719 -15.419 1.00 96.19 285 VAL A CA 1
ATOM 2334 C C . VAL A 1 285 ? -8.353 -13.864 -14.182 1.00 96.19 285 VAL A C 1
ATOM 2336 O O . VAL A 1 285 ? -9.496 -13.438 -14.019 1.00 96.19 285 VAL A O 1
ATOM 2339 N N . TYR A 1 286 ? -7.348 -13.534 -13.363 1.00 96.94 286 TYR A N 1
ATOM 2340 C CA . TYR A 1 286 ? -7.494 -12.537 -12.298 1.00 96.94 286 TYR A CA 1
ATOM 2341 C C . TYR A 1 286 ? -7.828 -11.149 -12.875 1.00 96.94 286 TYR A C 1
ATOM 2343 O O . TYR A 1 286 ? -8.805 -10.534 -12.444 1.00 96.94 286 TYR A O 1
ATOM 2351 N N . ASP A 1 287 ? -7.096 -10.689 -13.896 1.00 97.06 287 ASP A N 1
ATOM 2352 C CA . ASP A 1 287 ? -7.335 -9.395 -14.550 1.00 97.06 287 ASP A CA 1
ATOM 2353 C C . ASP A 1 287 ? -8.744 -9.326 -15.177 1.00 97.06 287 ASP A C 1
ATOM 2355 O O . ASP A 1 287 ? -9.422 -8.297 -15.092 1.00 97.06 287 ASP A O 1
ATOM 2359 N N . LEU A 1 288 ? -9.238 -10.436 -15.746 1.00 97.56 288 LEU A N 1
ATOM 2360 C CA . LEU A 1 288 ? -10.631 -10.571 -16.195 1.00 97.56 288 LEU A CA 1
ATOM 2361 C C . LEU A 1 288 ? -11.628 -10.458 -15.035 1.00 97.56 288 LEU A C 1
ATOM 2363 O O . LEU A 1 288 ? -12.602 -9.717 -15.157 1.00 97.56 288 LEU A O 1
ATOM 2367 N N . GLY A 1 289 ? -11.383 -11.148 -13.917 1.00 97.31 289 GLY A N 1
ATOM 2368 C CA . GLY A 1 289 ? -12.199 -11.047 -12.704 1.00 97.31 289 GLY A CA 1
ATOM 2369 C C . GLY A 1 289 ? -12.268 -9.614 -12.169 1.00 97.31 289 GLY A C 1
ATOM 2370 O O . GLY A 1 289 ? -13.363 -9.096 -11.966 1.00 97.31 289 GLY A O 1
ATOM 2371 N N . ARG A 1 290 ? -11.122 -8.922 -12.067 1.00 97.19 290 ARG A N 1
ATOM 2372 C CA . ARG A 1 290 ? -11.063 -7.517 -11.620 1.00 97.19 290 ARG A CA 1
ATOM 2373 C C . ARG A 1 290 ? -11.728 -6.556 -12.601 1.00 97.19 290 ARG A C 1
ATOM 2375 O O . ARG A 1 290 ? -12.308 -5.559 -12.184 1.00 97.19 290 ARG A O 1
ATOM 2382 N N . THR A 1 291 ? -11.674 -6.845 -13.900 1.00 97.94 291 THR A N 1
ATOM 2383 C CA . THR A 1 291 ? -12.398 -6.050 -14.903 1.00 97.94 291 THR A CA 1
ATOM 2384 C C . THR A 1 291 ? -13.912 -6.217 -14.752 1.00 97.94 291 THR A C 1
ATOM 2386 O O . THR A 1 291 ? -14.631 -5.228 -14.802 1.00 97.94 291 THR A O 1
ATOM 2389 N N . LEU A 1 292 ? -14.400 -7.439 -14.510 1.00 97.50 292 LEU A N 1
ATOM 2390 C CA . LEU A 1 292 ? -15.823 -7.709 -14.268 1.00 97.50 292 LEU A CA 1
ATOM 2391 C C . LEU A 1 292 ? -16.319 -7.092 -12.950 1.00 97.50 292 LEU A C 1
ATOM 2393 O O . LEU A 1 292 ? -17.420 -6.549 -12.924 1.00 97.50 292 LEU A O 1
ATOM 2397 N N . GLN A 1 293 ? -15.505 -7.132 -11.889 1.00 96.62 293 GLN A N 1
ATOM 2398 C CA . GLN A 1 293 ? -15.803 -6.517 -10.589 1.00 96.62 293 GLN A CA 1
ATOM 2399 C C . GLN A 1 293 ? -16.022 -5.004 -10.746 1.00 96.62 293 GLN A C 1
ATOM 2401 O O . GLN A 1 293 ? -17.085 -4.494 -10.416 1.00 96.62 293 GLN A O 1
ATOM 2406 N N . LEU A 1 294 ? -15.065 -4.294 -11.358 1.00 95.81 294 LEU A N 1
ATOM 2407 C CA . LEU A 1 294 ? -15.157 -2.841 -11.585 1.00 95.81 294 LEU A CA 1
ATOM 2408 C C . LEU A 1 294 ? -16.259 -2.438 -12.587 1.00 95.81 294 LEU A C 1
ATOM 2410 O O . LEU A 1 294 ? -16.688 -1.288 -12.605 1.00 95.81 294 LEU A O 1
ATOM 2414 N N . MET A 1 295 ? -16.746 -3.387 -13.392 1.00 95.12 295 MET A N 1
ATOM 2415 C CA . MET A 1 295 ? -17.901 -3.232 -14.284 1.00 95.12 295 MET A CA 1
ATOM 2416 C C . MET A 1 295 ? -19.249 -3.506 -13.576 1.00 95.12 295 MET A C 1
ATOM 2418 O O . MET A 1 295 ? -20.286 -3.537 -14.236 1.00 95.12 295 MET A O 1
ATOM 2422 N N . GLY A 1 296 ? -19.262 -3.758 -12.260 1.00 94.69 296 GLY A N 1
ATOM 2423 C CA . GLY A 1 296 ? -20.472 -4.096 -11.495 1.00 94.69 296 GLY A CA 1
ATOM 2424 C C . GLY A 1 296 ? -21.073 -5.461 -11.853 1.00 94.69 296 GLY A C 1
ATOM 2425 O O . GLY A 1 296 ? -22.254 -5.711 -11.633 1.00 94.69 296 GLY A O 1
ATOM 2426 N N . SER A 1 297 ? -20.285 -6.353 -12.461 1.00 96.06 297 SER A N 1
ATOM 2427 C CA . SER A 1 297 ? -20.715 -7.689 -12.892 1.00 96.06 297 SER A CA 1
ATOM 2428 C C . SER A 1 297 ? -20.353 -8.746 -11.845 1.00 96.06 297 SER A C 1
ATOM 2430 O O . SER A 1 297 ? -19.672 -9.730 -12.138 1.00 96.06 297 SER A O 1
ATOM 2432 N N . THR A 1 298 ? -20.808 -8.529 -10.610 1.00 94.56 298 THR A N 1
ATOM 2433 C CA . THR A 1 298 ? -20.443 -9.264 -9.386 1.00 94.56 298 THR A CA 1
ATOM 2434 C C . THR A 1 298 ? -20.495 -10.786 -9.536 1.00 94.56 298 THR A C 1
ATOM 2436 O O . THR A 1 298 ? -19.506 -11.469 -9.266 1.00 94.56 298 THR A O 1
ATOM 2439 N N . GLU A 1 299 ? -21.600 -11.344 -10.049 1.00 94.31 299 GLU A N 1
ATOM 2440 C CA . GLU A 1 299 ? -21.719 -12.795 -10.271 1.00 94.31 299 GLU A CA 1
ATOM 2441 C C . GLU A 1 299 ? -20.698 -13.332 -11.285 1.00 94.31 299 GLU A C 1
ATOM 2443 O O . GLU A 1 299 ? -20.248 -14.473 -11.178 1.00 94.31 299 GLU A O 1
ATOM 2448 N N . GLU A 1 300 ? -20.357 -12.563 -12.321 1.00 96.38 300 GLU A N 1
ATOM 2449 C CA . GLU A 1 300 ? -19.351 -12.954 -13.316 1.00 96.38 300 GLU A CA 1
ATOM 2450 C C . GLU A 1 300 ? -17.949 -12.913 -12.688 1.00 96.38 300 GLU A C 1
ATOM 2452 O O . GLU A 1 300 ? -17.186 -13.868 -12.841 1.00 96.38 300 GLU A O 1
ATOM 2457 N N . ALA A 1 301 ? -17.633 -11.853 -11.935 1.00 97.44 301 ALA A N 1
ATOM 2458 C CA . ALA A 1 301 ? -16.359 -11.672 -11.241 1.00 97.44 301 ALA A CA 1
ATOM 2459 C C . ALA A 1 301 ? -16.103 -12.786 -10.214 1.00 97.44 301 ALA A C 1
ATOM 2461 O O . ALA A 1 301 ? -15.096 -13.491 -10.304 1.00 97.44 301 ALA A O 1
ATOM 2462 N N . ALA A 1 302 ? -17.064 -13.033 -9.317 1.00 93.38 302 ALA A N 1
ATOM 2463 C CA . ALA A 1 302 ? -17.000 -14.106 -8.328 1.00 93.38 302 ALA A CA 1
ATOM 2464 C C . ALA A 1 302 ? -16.867 -15.497 -8.980 1.00 93.38 302 ALA A C 1
ATOM 2466 O O . ALA A 1 302 ? -16.138 -16.354 -8.474 1.00 93.38 302 ALA A O 1
ATOM 2467 N N . ARG A 1 303 ? -17.500 -15.727 -10.144 1.00 94.19 303 ARG A N 1
ATOM 2468 C CA . ARG A 1 303 ? -17.319 -16.969 -10.919 1.00 94.19 303 ARG A CA 1
ATOM 2469 C C . ARG A 1 303 ? -15.926 -17.082 -11.551 1.00 94.19 303 ARG A C 1
ATOM 2471 O O . ARG A 1 303 ? -15.386 -18.186 -11.541 1.00 94.19 303 ARG A O 1
ATOM 2478 N N . GLN A 1 304 ? -15.316 -16.001 -12.051 1.00 95.62 304 GLN A N 1
ATOM 2479 C CA . GLN A 1 304 ? -13.930 -16.041 -12.557 1.00 95.62 304 GLN A CA 1
ATOM 2480 C C . GLN A 1 304 ? -12.919 -16.274 -11.428 1.00 95.62 304 GLN A C 1
ATOM 2482 O O . GLN A 1 304 ? -12.102 -17.189 -11.524 1.00 95.62 304 GLN A O 1
ATOM 2487 N N . TYR A 1 305 ? -13.007 -15.510 -10.336 1.00 96.44 305 TYR A N 1
ATOM 2488 C CA . TYR A 1 305 ? -12.148 -15.679 -9.162 1.00 96.44 305 TYR A CA 1
ATOM 2489 C C . TYR A 1 305 ? -12.293 -17.083 -8.548 1.00 96.44 305 TYR A C 1
ATOM 2491 O O . TYR A 1 305 ? -11.302 -17.774 -8.304 1.00 96.44 305 TYR A O 1
ATOM 2499 N N . GLY A 1 306 ? -13.529 -17.568 -8.397 1.00 90.75 306 GLY A N 1
ATOM 2500 C CA . GLY A 1 306 ? -13.811 -18.923 -7.928 1.00 90.75 306 GLY A CA 1
ATOM 2501 C C . GLY A 1 306 ? -13.305 -20.024 -8.869 1.00 90.75 306 GLY A C 1
ATOM 2502 O O . GLY A 1 306 ? -12.903 -21.082 -8.392 1.00 90.75 306 GLY A O 1
ATOM 2503 N N . ALA A 1 307 ? -13.281 -19.801 -10.187 1.00 90.56 307 ALA A N 1
ATOM 2504 C CA . ALA A 1 307 ? -12.696 -20.741 -11.147 1.00 90.56 307 ALA A CA 1
ATOM 2505 C C . ALA A 1 307 ? -11.159 -20.754 -11.080 1.00 90.56 307 ALA A C 1
ATOM 2507 O O . ALA A 1 307 ? -10.558 -21.829 -11.068 1.00 90.56 307 ALA A O 1
ATOM 2508 N N . LEU A 1 308 ? -10.529 -19.581 -10.963 1.00 94.88 308 LEU A N 1
ATOM 2509 C CA . LEU A 1 308 ? -9.077 -19.415 -10.837 1.00 94.88 308 LEU A CA 1
ATOM 2510 C C . LEU A 1 308 ? -8.497 -20.157 -9.625 1.00 94.88 308 LEU A C 1
ATOM 2512 O O . LEU A 1 308 ? -7.436 -20.773 -9.720 1.00 94.88 308 LEU A O 1
ATOM 2516 N N . LEU A 1 309 ? -9.215 -20.134 -8.501 1.00 90.19 309 LEU A N 1
ATOM 2517 C CA . LEU A 1 309 ? -8.825 -20.822 -7.268 1.00 90.19 309 LEU A CA 1
ATOM 2518 C C . LEU A 1 309 ? -9.109 -22.335 -7.283 1.00 90.19 309 LEU A C 1
ATOM 2520 O O . LEU A 1 309 ? -8.522 -23.059 -6.481 1.00 90.19 309 LEU A O 1
ATOM 2524 N N . ARG A 1 310 ? -10.001 -22.821 -8.161 1.00 86.94 310 ARG A N 1
ATOM 2525 C CA . ARG A 1 310 ? -10.480 -24.220 -8.180 1.00 86.94 310 ARG A CA 1
ATOM 2526 C C . ARG A 1 310 ? -9.946 -25.077 -9.334 1.00 86.94 310 ARG A C 1
ATOM 2528 O O . ARG A 1 310 ? -10.058 -26.297 -9.249 1.00 86.94 310 ARG A O 1
ATOM 2535 N N . ASP A 1 311 ? -9.395 -24.501 -10.405 1.00 85.69 311 ASP A N 1
ATOM 2536 C CA . ASP A 1 311 ? -8.806 -25.289 -11.500 1.00 85.69 311 ASP A CA 1
ATOM 2537 C C . ASP A 1 311 ? -7.312 -25.589 -11.263 1.00 85.69 311 ASP A C 1
ATOM 2539 O O . ASP A 1 311 ? -6.436 -24.756 -11.512 1.00 85.69 311 ASP A O 1
ATOM 2543 N N . ASP A 1 312 ? -7.013 -26.835 -10.873 1.00 79.62 312 ASP A N 1
ATOM 2544 C CA . ASP A 1 312 ? -5.661 -27.409 -10.709 1.00 79.62 312 ASP A CA 1
ATOM 2545 C C . ASP A 1 312 ? -4.733 -27.258 -11.937 1.00 79.62 312 ASP A C 1
ATOM 2547 O O . ASP A 1 312 ? -3.520 -27.504 -11.849 1.00 79.62 312 ASP A O 1
ATOM 2551 N N . ARG A 1 313 ? -5.289 -26.898 -13.103 1.00 84.50 313 ARG A N 1
ATOM 2552 C CA . ARG A 1 313 ? -4.542 -26.601 -14.334 1.00 84.50 313 ARG A CA 1
ATOM 2553 C C . ARG A 1 313 ? -3.944 -25.197 -14.348 1.00 84.50 313 ARG A C 1
ATOM 2555 O O . ARG A 1 313 ? -2.910 -25.023 -14.982 1.00 84.50 313 ARG A O 1
ATOM 2562 N N . LEU A 1 314 ? -4.578 -24.223 -13.689 1.00 85.31 314 LEU A N 1
ATOM 2563 C CA . LEU A 1 314 ? -4.140 -22.823 -13.697 1.00 85.31 314 LEU A CA 1
ATOM 2564 C C . LEU A 1 314 ? -2.974 -22.598 -12.735 1.00 85.31 314 LEU A C 1
ATOM 2566 O O . LEU A 1 314 ? -1.964 -22.034 -13.133 1.00 85.31 314 LEU A O 1
ATOM 2570 N N . ARG A 1 315 ? -3.074 -23.097 -11.496 1.00 88.25 315 ARG A N 1
ATOM 2571 C CA . ARG A 1 315 ? -2.005 -22.998 -10.477 1.00 88.25 315 ARG A CA 1
ATOM 2572 C C . ARG A 1 315 ? -1.493 -21.556 -10.250 1.00 88.25 315 ARG A C 1
ATOM 2574 O O . ARG A 1 315 ? -0.286 -21.334 -10.350 1.00 88.25 315 ARG A O 1
ATOM 2581 N N . PRO A 1 316 ? -2.371 -20.584 -9.926 1.00 92.06 316 PRO A N 1
ATOM 2582 C CA . PRO A 1 316 ? -1.954 -19.208 -9.646 1.00 92.06 316 PRO A CA 1
ATOM 2583 C C . PRO A 1 316 ? -0.872 -19.129 -8.559 1.00 92.06 316 PRO A C 1
ATOM 2585 O O . PRO A 1 316 ? -0.856 -19.939 -7.621 1.00 92.06 316 PRO A O 1
ATOM 2588 N N . SER A 1 317 ? 0.009 -18.130 -8.681 1.00 91.12 317 SER A N 1
ATOM 2589 C CA . SER A 1 317 ? 1.054 -17.838 -7.695 1.00 91.12 317 SER A CA 1
ATOM 2590 C C . SER A 1 317 ? 0.454 -17.412 -6.341 1.00 91.12 317 SER A C 1
ATOM 2592 O O . SER A 1 317 ? -0.739 -17.097 -6.276 1.00 91.12 317 SER A O 1
ATOM 2594 N N . PRO A 1 318 ? 1.239 -17.381 -5.246 1.00 91.94 318 PRO A N 1
ATOM 2595 C CA . PRO A 1 318 ? 0.782 -16.828 -3.971 1.00 91.94 318 PRO A CA 1
ATOM 2596 C C . PRO A 1 318 ? 0.256 -15.394 -4.106 1.00 91.94 318 PRO A C 1
ATOM 2598 O O . PRO A 1 318 ? -0.798 -15.079 -3.562 1.00 91.94 318 PRO A O 1
ATOM 2601 N N . GLU A 1 319 ? 0.937 -14.548 -4.884 1.00 91.69 319 GLU A N 1
ATOM 2602 C CA . GLU A 1 319 ? 0.552 -13.152 -5.112 1.00 91.69 319 GLU A CA 1
ATOM 2603 C C . GLU A 1 319 ? -0.792 -13.056 -5.849 1.00 91.69 319 GLU A C 1
ATOM 2605 O O . GLU A 1 319 ? -1.680 -12.312 -5.436 1.00 91.69 319 GLU A O 1
ATOM 2610 N N . THR A 1 320 ? -0.985 -13.851 -6.904 1.00 93.88 320 THR A N 1
ATOM 2611 C CA . THR A 1 320 ? -2.242 -13.863 -7.668 1.00 93.88 320 THR A CA 1
ATOM 2612 C C . THR A 1 320 ? -3.381 -14.513 -6.878 1.00 93.88 320 THR A C 1
ATOM 2614 O O . THR A 1 320 ? -4.524 -14.078 -6.999 1.00 93.88 320 THR A O 1
ATOM 2617 N N . LYS A 1 321 ? -3.099 -15.468 -5.979 1.00 94.94 321 LYS A N 1
ATOM 2618 C CA . LYS A 1 321 ? -4.080 -15.968 -4.995 1.00 94.94 321 LYS A CA 1
ATOM 2619 C C . LYS A 1 321 ? -4.493 -14.899 -3.991 1.00 94.94 321 LYS A C 1
ATOM 2621 O O . LYS A 1 321 ? -5.690 -14.729 -3.796 1.00 94.94 321 LYS A O 1
ATOM 2626 N N . ALA A 1 322 ? -3.543 -14.171 -3.401 1.00 94.00 322 ALA A N 1
ATOM 2627 C CA . ALA A 1 322 ? -3.830 -13.111 -2.432 1.00 94.00 322 ALA A CA 1
ATOM 2628 C C . ALA A 1 322 ? -4.742 -12.042 -3.049 1.00 94.00 322 ALA A C 1
ATOM 2630 O O . ALA A 1 322 ? -5.812 -11.759 -2.519 1.00 94.00 322 ALA A O 1
ATOM 2631 N N . LYS A 1 323 ? -4.381 -11.550 -4.242 1.00 95.69 323 LYS A N 1
ATOM 2632 C CA . LYS A 1 323 ? -5.186 -10.593 -5.019 1.00 95.69 323 LYS A CA 1
ATOM 2633 C C . LYS A 1 323 ? -6.575 -11.146 -5.370 1.00 95.69 323 LYS A C 1
ATOM 2635 O O . LYS A 1 323 ? -7.556 -10.413 -5.317 1.00 95.69 323 LYS A O 1
ATOM 2640 N N . THR A 1 324 ? -6.680 -12.438 -5.693 1.00 96.38 324 THR A N 1
ATOM 2641 C CA . THR A 1 324 ? -7.965 -13.092 -6.008 1.00 96.38 324 THR A CA 1
ATOM 2642 C C . THR A 1 324 ? -8.863 -13.234 -4.780 1.00 96.38 324 THR A C 1
ATOM 2644 O O . THR A 1 324 ? -10.054 -12.960 -4.876 1.00 96.38 324 THR A O 1
ATOM 2647 N N . TYR A 1 325 ? -8.320 -13.634 -3.627 1.00 96.81 325 TYR A N 1
ATOM 2648 C CA . TYR A 1 325 ? -9.080 -13.705 -2.377 1.00 96.81 325 TYR A CA 1
ATOM 2649 C C . TYR A 1 325 ? -9.522 -12.315 -1.906 1.00 96.81 325 TYR A C 1
ATOM 2651 O O . TYR A 1 325 ? -10.693 -12.138 -1.594 1.00 96.81 325 TYR A O 1
ATOM 2659 N N . TYR A 1 326 ? -8.638 -11.317 -1.976 1.00 96.44 326 TYR A N 1
ATOM 2660 C CA . TYR A 1 326 ? -8.961 -9.918 -1.689 1.00 96.44 326 TYR A CA 1
ATOM 2661 C C . TYR A 1 326 ? -10.092 -9.387 -2.594 1.00 96.44 326 TYR A C 1
ATOM 2663 O O . TYR A 1 326 ? -11.063 -8.816 -2.106 1.00 96.44 326 TYR A O 1
ATOM 2671 N N . GLY A 1 327 ? -10.036 -9.679 -3.900 1.00 95.75 327 GLY A N 1
ATOM 2672 C CA . GLY A 1 327 ? -11.099 -9.342 -4.857 1.00 95.75 327 GLY A CA 1
ATOM 2673 C C . GLY A 1 327 ? -12.441 -10.038 -4.598 1.00 95.75 327 GLY A C 1
ATOM 2674 O O . GLY A 1 327 ? -13.490 -9.507 -4.957 1.00 95.75 327 GLY A O 1
ATOM 2675 N N . ILE A 1 328 ? -12.438 -11.210 -3.954 1.00 96.25 328 ILE A N 1
ATOM 2676 C CA . ILE A 1 328 ? -13.663 -11.855 -3.458 1.00 96.25 328 ILE A CA 1
ATOM 2677 C C . ILE A 1 328 ? -14.135 -11.179 -2.159 1.00 96.25 328 ILE A C 1
ATOM 2679 O O . ILE A 1 328 ? -15.332 -10.958 -1.999 1.00 96.25 328 ILE A O 1
ATOM 2683 N N . ALA A 1 329 ? -13.225 -10.819 -1.251 1.00 95.69 329 ALA A N 1
ATOM 2684 C CA . ALA A 1 329 ? -13.556 -10.155 0.009 1.00 95.69 329 ALA A CA 1
ATOM 2685 C C . ALA A 1 329 ? -14.219 -8.784 -0.210 1.00 95.69 329 ALA A C 1
ATOM 2687 O O . ALA A 1 329 ? -15.273 -8.525 0.364 1.00 95.69 329 ALA A O 1
ATOM 2688 N N . GLU A 1 330 ? -13.687 -7.959 -1.119 1.00 95.94 330 GLU A N 1
ATOM 2689 C CA . GLU A 1 330 ? -14.320 -6.701 -1.550 1.00 95.94 330 GLU A CA 1
ATOM 2690 C C . GLU A 1 330 ? -15.718 -6.916 -2.151 1.00 95.94 330 GLU A C 1
ATOM 2692 O O . GLU A 1 330 ? -16.602 -6.101 -1.917 1.00 95.94 330 GLU A O 1
ATOM 2697 N N . ILE A 1 331 ? -15.941 -7.994 -2.918 1.00 95.94 331 ILE A N 1
ATOM 2698 C CA . ILE A 1 331 ? -17.275 -8.339 -3.445 1.00 95.94 331 ILE A CA 1
ATOM 2699 C C . ILE A 1 331 ? -18.243 -8.619 -2.288 1.00 95.94 331 ILE A C 1
ATOM 2701 O O . ILE A 1 331 ? -19.367 -8.121 -2.284 1.00 95.94 331 ILE A O 1
ATOM 2705 N N . TYR A 1 332 ? -17.812 -9.382 -1.283 1.00 94.38 332 TYR A N 1
ATOM 2706 C CA . TYR A 1 332 ? -18.642 -9.648 -0.111 1.00 94.38 332 TYR A CA 1
ATOM 2707 C C . TYR A 1 332 ? -18.873 -8.395 0.751 1.00 94.38 332 TYR A C 1
ATOM 2709 O O . TYR A 1 332 ? -19.996 -8.192 1.206 1.00 94.38 332 TYR A O 1
ATOM 2717 N N . ARG A 1 333 ? -17.869 -7.516 0.897 1.00 94.06 333 ARG A N 1
ATOM 2718 C CA . ARG A 1 333 ? -17.978 -6.219 1.588 1.00 94.06 333 ARG A CA 1
ATOM 2719 C C . ARG A 1 333 ? -18.921 -5.255 0.856 1.00 94.06 333 ARG A C 1
ATOM 2721 O O . ARG A 1 333 ? -19.939 -4.861 1.411 1.00 94.06 333 ARG A O 1
ATOM 2728 N N . TYR A 1 334 ? -18.593 -4.868 -0.374 1.00 93.88 334 TYR A N 1
ATOM 2729 C CA . TYR A 1 334 ? -19.228 -3.733 -1.054 1.00 93.88 334 TYR A CA 1
ATOM 2730 C C . TYR A 1 334 ? -20.454 -4.108 -1.896 1.00 93.88 334 TYR A C 1
ATOM 2732 O O . TYR A 1 334 ? -21.433 -3.365 -1.886 1.00 93.88 334 TYR A O 1
ATOM 2740 N N . ASP A 1 335 ? -20.432 -5.242 -2.605 1.00 92.50 335 ASP A N 1
ATOM 2741 C CA . ASP A 1 335 ? -21.527 -5.613 -3.519 1.00 92.50 335 ASP A CA 1
ATOM 2742 C C . ASP A 1 335 ? -22.648 -6.395 -2.808 1.00 92.50 335 ASP A C 1
ATOM 2744 O O . ASP A 1 335 ? -23.797 -6.370 -3.253 1.00 92.50 335 ASP A O 1
ATOM 2748 N N . LEU A 1 336 ? -22.316 -7.128 -1.734 1.00 90.56 336 LEU A N 1
ATOM 2749 C CA . LEU A 1 336 ? -23.227 -8.072 -1.066 1.00 90.56 336 LEU A CA 1
ATOM 2750 C C . LEU A 1 336 ? -23.552 -7.731 0.399 1.00 90.56 336 LEU A C 1
ATOM 2752 O O . LEU A 1 336 ? -24.565 -8.213 0.903 1.00 90.56 336 LEU A O 1
ATOM 2756 N N . GLY A 1 337 ? -22.730 -6.925 1.082 1.00 90.38 337 GLY A N 1
ATOM 2757 C CA . GLY A 1 337 ? -22.932 -6.557 2.491 1.00 90.38 337 GLY A CA 1
ATOM 2758 C C . GLY A 1 337 ? -22.744 -7.701 3.501 1.00 90.38 337 GLY A C 1
ATOM 2759 O O . GLY A 1 337 ? -23.251 -7.615 4.616 1.00 90.38 337 GLY A O 1
ATOM 2760 N N . ASP A 1 338 ? -22.048 -8.781 3.133 1.00 91.69 338 ASP A N 1
ATOM 2761 C CA . ASP A 1 338 ? -21.824 -9.952 3.991 1.00 91.69 338 ASP A CA 1
ATOM 2762 C C . ASP A 1 338 ? -20.388 -9.957 4.528 1.00 91.69 338 ASP A C 1
ATOM 2764 O O . ASP A 1 338 ? -19.443 -10.489 3.937 1.00 91.69 338 ASP A O 1
ATOM 2768 N N . TYR A 1 339 ? -20.224 -9.311 5.678 1.00 92.56 339 TYR A N 1
ATOM 2769 C CA . TYR A 1 339 ? -18.912 -9.056 6.267 1.00 92.56 339 TYR A CA 1
ATOM 2770 C C . TYR A 1 339 ? -18.304 -10.310 6.915 1.00 92.56 339 TYR A C 1
ATOM 2772 O O . TYR A 1 339 ? -17.090 -10.372 7.098 1.00 92.56 339 TYR A O 1
ATOM 2780 N N . VAL A 1 340 ? -19.110 -11.346 7.183 1.00 89.06 340 VAL A N 1
ATOM 2781 C CA . VAL A 1 340 ? -18.632 -12.644 7.687 1.00 89.06 340 VAL A CA 1
ATOM 2782 C C . VAL A 1 340 ? -17.904 -13.408 6.580 1.00 89.06 340 VAL A C 1
ATOM 2784 O O . VAL A 1 340 ? -16.821 -13.949 6.812 1.00 89.06 340 VAL A O 1
ATOM 2787 N N . PHE A 1 341 ? -18.438 -13.411 5.353 1.00 88.94 341 PHE A N 1
ATOM 2788 C CA . PHE A 1 341 ? -17.692 -13.939 4.208 1.00 88.94 341 PHE A CA 1
ATOM 2789 C C . PHE A 1 341 ? -16.531 -13.026 3.797 1.00 88.94 341 PHE A C 1
ATOM 2791 O O . PHE A 1 341 ? -15.474 -13.553 3.448 1.00 88.94 341 PHE A O 1
ATOM 2798 N N . ALA A 1 342 ? -16.666 -11.696 3.886 1.00 92.94 342 ALA A N 1
ATOM 2799 C CA . ALA A 1 342 ? -15.546 -10.784 3.628 1.00 92.94 342 ALA A CA 1
ATOM 2800 C C . ALA A 1 342 ? -14.343 -11.094 4.540 1.00 92.94 342 ALA A C 1
ATOM 2802 O O . ALA A 1 342 ? -13.243 -11.305 4.032 1.00 92.94 342 ALA A O 1
ATOM 2803 N N . ALA A 1 343 ? -14.567 -11.247 5.852 1.00 89.44 343 ALA A N 1
ATOM 2804 C CA . ALA A 1 343 ? -13.548 -11.636 6.832 1.00 89.44 343 ALA A CA 1
ATOM 2805 C C . ALA A 1 343 ? -12.789 -12.910 6.427 1.00 89.44 343 ALA A C 1
ATOM 2807 O O . ALA A 1 343 ? -11.563 -12.909 6.334 1.00 89.44 343 ALA A O 1
ATOM 2808 N N . ALA A 1 344 ? -13.520 -13.985 6.114 1.00 87.38 344 ALA A N 1
ATOM 2809 C CA . ALA A 1 344 ? -12.934 -15.273 5.739 1.00 87.38 344 ALA A CA 1
ATOM 2810 C C . ALA A 1 344 ? -12.099 -15.207 4.443 1.00 87.38 344 ALA A C 1
ATOM 2812 O O . ALA A 1 344 ? -11.153 -15.983 4.265 1.00 87.38 344 ALA A O 1
ATOM 2813 N N . TYR A 1 345 ? -12.426 -14.288 3.529 1.00 92.31 345 TYR A N 1
ATOM 2814 C CA . TYR A 1 345 ? -11.660 -14.075 2.303 1.00 92.31 345 TYR A CA 1
ATOM 2815 C C . TYR A 1 345 ? -10.485 -13.100 2.475 1.00 92.31 345 TYR A C 1
ATOM 2817 O O . TYR A 1 345 ? -9.453 -13.323 1.840 1.00 92.31 345 TYR A O 1
ATOM 2825 N N . TYR A 1 346 ? -10.567 -12.102 3.362 1.00 93.94 346 TYR A N 1
ATOM 2826 C CA . TYR A 1 346 ? -9.402 -11.300 3.757 1.00 93.94 346 TYR A CA 1
ATOM 2827 C C . TYR A 1 346 ? -8.366 -12.156 4.507 1.00 93.94 346 TYR A C 1
ATOM 2829 O O . TYR A 1 346 ? -7.194 -12.146 4.136 1.00 93.94 346 TYR A O 1
ATOM 2837 N N . ASP A 1 347 ? -8.790 -13.003 5.452 1.00 89.12 347 ASP A N 1
ATOM 2838 C CA . ASP A 1 347 ? -7.937 -14.002 6.123 1.00 89.12 347 ASP A CA 1
ATOM 2839 C C . ASP A 1 347 ? -7.277 -14.967 5.115 1.00 89.12 347 ASP A C 1
ATOM 2841 O O . ASP A 1 347 ? -6.057 -15.153 5.090 1.00 89.12 347 ASP A O 1
ATOM 2845 N N . SER A 1 348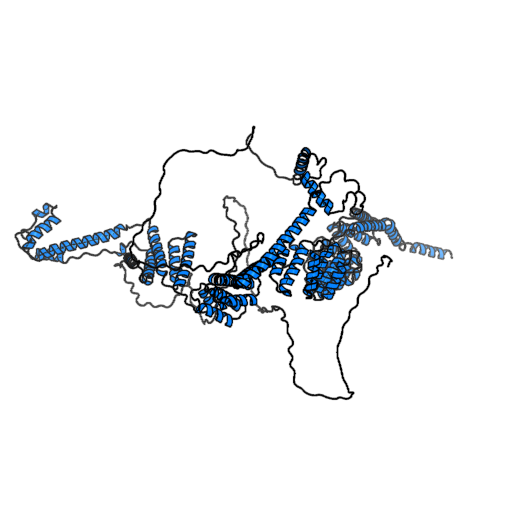 ? -8.058 -15.488 4.162 1.00 91.19 348 SER A N 1
ATOM 2846 C CA . SER A 1 348 ? -7.520 -16.311 3.068 1.00 91.19 348 SER A CA 1
ATOM 2847 C C . SER A 1 348 ? -6.485 -15.571 2.203 1.00 91.19 348 SER A C 1
ATOM 2849 O O . SER A 1 348 ? -5.592 -16.215 1.637 1.00 91.19 348 SER A O 1
ATOM 2851 N N . ALA A 1 349 ? -6.581 -14.242 2.084 1.00 92.25 349 ALA A N 1
ATOM 2852 C CA . ALA A 1 349 ? -5.620 -13.405 1.370 1.00 92.25 349 ALA A CA 1
ATOM 2853 C C . ALA A 1 349 ? -4.343 -13.150 2.192 1.00 92.25 349 ALA A C 1
ATOM 2855 O O . ALA A 1 349 ? -3.248 -13.325 1.652 1.00 92.25 349 ALA A O 1
ATOM 2856 N N . SER A 1 350 ? -4.466 -12.803 3.479 1.00 89.75 350 SER A N 1
ATOM 2857 C CA . SER A 1 350 ? -3.333 -12.519 4.375 1.00 89.75 350 SER A CA 1
ATOM 2858 C C . SER A 1 350 ? -2.479 -13.761 4.664 1.00 89.75 350 SER A C 1
ATOM 2860 O O . SER A 1 350 ? -1.253 -13.672 4.722 1.00 89.75 350 SER A O 1
ATOM 2862 N N . MET A 1 351 ? -3.085 -14.954 4.720 1.00 86.00 351 MET A N 1
ATOM 2863 C CA . MET A 1 351 ? -2.361 -16.225 4.877 1.00 86.00 351 MET A CA 1
ATOM 2864 C C . MET A 1 351 ? -1.461 -16.608 3.683 1.00 86.00 351 MET A C 1
ATOM 2866 O O . MET A 1 351 ? -0.687 -17.571 3.778 1.00 86.00 351 MET A O 1
ATOM 2870 N N . GLN A 1 352 ? -1.541 -15.921 2.537 1.00 88.56 352 GLN A N 1
ATOM 2871 C CA . GLN A 1 352 ? -0.677 -16.234 1.398 1.00 88.56 352 GLN A CA 1
ATOM 2872 C C . GLN A 1 352 ? 0.758 -15.755 1.655 1.00 88.56 352 GLN A C 1
ATOM 2874 O O . GLN A 1 352 ? 1.009 -14.587 1.924 1.00 88.56 352 GLN A O 1
ATOM 2879 N N . ARG A 1 353 ? 1.741 -16.651 1.498 1.00 84.25 353 ARG A N 1
ATOM 2880 C CA . ARG A 1 353 ? 3.167 -16.292 1.594 1.00 84.25 353 ARG A CA 1
ATOM 2881 C C . ARG A 1 353 ? 3.609 -15.558 0.332 1.00 84.25 353 ARG A C 1
ATOM 2883 O O . ARG A 1 353 ? 4.011 -16.189 -0.645 1.00 84.25 353 ARG A O 1
ATOM 2890 N N . VAL A 1 354 ? 3.482 -14.240 0.378 1.00 84.38 354 VAL A N 1
ATOM 2891 C CA . VAL A 1 354 ? 3.704 -13.303 -0.724 1.00 84.38 354 VAL A CA 1
ATOM 2892 C C . VAL A 1 354 ? 4.948 -12.450 -0.512 1.00 84.38 354 VAL A C 1
ATOM 2894 O O . VAL A 1 354 ? 5.476 -12.329 0.589 1.00 84.38 354 VAL A O 1
ATOM 2897 N N . ASP A 1 355 ? 5.401 -11.867 -1.610 1.00 81.94 355 ASP A N 1
ATOM 2898 C CA . ASP A 1 355 ? 6.441 -10.852 -1.662 1.00 81.94 355 ASP A CA 1
ATOM 2899 C C . ASP A 1 355 ? 5.745 -9.499 -1.847 1.00 81.94 355 ASP A C 1
ATOM 2901 O O . ASP A 1 355 ? 5.050 -9.308 -2.851 1.00 81.94 355 ASP A O 1
ATOM 2905 N N . LEU A 1 356 ? 5.845 -8.612 -0.852 1.00 77.19 356 LEU A N 1
ATOM 2906 C CA . LEU A 1 356 ? 5.048 -7.379 -0.795 1.00 77.19 356 LEU A CA 1
ATOM 2907 C C . LEU A 1 356 ? 5.356 -6.442 -1.973 1.00 77.19 356 LEU A C 1
ATOM 2909 O O . LEU A 1 356 ? 4.434 -5.850 -2.530 1.00 77.19 356 LEU A O 1
ATOM 2913 N N . ASP A 1 357 ? 6.607 -6.428 -2.444 1.00 74.81 357 ASP A N 1
ATOM 2914 C CA . ASP A 1 357 ? 7.074 -5.652 -3.603 1.00 74.81 357 ASP A CA 1
ATOM 2915 C C . ASP A 1 357 ? 6.379 -6.045 -4.929 1.00 74.81 357 ASP A C 1
ATOM 2917 O O . ASP A 1 357 ? 6.526 -5.363 -5.944 1.00 74.81 357 ASP A O 1
ATOM 2921 N N . LYS A 1 358 ? 5.614 -7.150 -4.951 1.00 76.69 358 LYS A N 1
ATOM 2922 C CA . LYS A 1 358 ? 4.831 -7.618 -6.113 1.00 76.69 358 LYS A CA 1
ATOM 2923 C C . LYS A 1 358 ? 3.319 -7.383 -5.987 1.00 76.69 358 LYS A C 1
ATOM 2925 O O . LYS A 1 358 ? 2.543 -7.855 -6.835 1.00 76.69 358 LYS A O 1
ATOM 2930 N N . LEU A 1 359 ? 2.865 -6.721 -4.928 1.00 82.38 359 LEU A N 1
ATOM 2931 C CA . LEU A 1 359 ? 1.457 -6.404 -4.676 1.00 82.38 359 LEU A CA 1
ATOM 2932 C C . LEU A 1 359 ? 1.164 -4.936 -5.043 1.00 82.38 359 LEU A C 1
ATOM 2934 O O . LEU A 1 359 ? 2.094 -4.157 -5.243 1.00 82.38 359 LEU A O 1
ATOM 2938 N N . PRO A 1 360 ? -0.112 -4.536 -5.202 1.00 77.69 360 PRO A N 1
ATOM 2939 C CA . PRO A 1 360 ? -0.454 -3.123 -5.336 1.00 77.69 360 PRO A CA 1
ATOM 2940 C C . PRO A 1 360 ? -0.015 -2.329 -4.099 1.00 77.69 360 PRO A C 1
ATOM 2942 O O . PRO A 1 360 ? -0.061 -2.845 -2.982 1.00 77.69 360 PRO A O 1
ATOM 2945 N N . ALA A 1 361 ? 0.340 -1.056 -4.282 1.00 73.12 361 ALA A N 1
ATOM 2946 C CA . ALA A 1 361 ? 0.454 -0.133 -3.156 1.00 73.12 361 ALA A CA 1
ATOM 2947 C C . ALA A 1 361 ? -0.905 -0.038 -2.433 1.00 73.12 361 ALA A C 1
ATOM 2949 O O . ALA A 1 361 ? -1.938 0.064 -3.096 1.00 73.12 361 ALA A O 1
ATOM 2950 N N . GLY A 1 362 ? -0.897 -0.096 -1.098 1.00 78.12 362 GLY A N 1
ATOM 2951 C CA . GLY A 1 362 ? -2.125 -0.165 -0.296 1.00 78.12 362 GLY A CA 1
ATOM 2952 C C . GLY A 1 362 ? -2.803 -1.543 -0.279 1.00 78.12 362 GLY A C 1
ATOM 2953 O O . GLY A 1 362 ? -4.013 -1.613 -0.123 1.00 78.12 362 GLY A O 1
ATOM 2954 N N . PHE A 1 363 ? -2.066 -2.644 -0.478 1.00 88.19 363 PHE A N 1
ATOM 2955 C CA . PHE A 1 363 ? -2.606 -3.994 -0.268 1.00 88.19 363 PHE A CA 1
ATOM 2956 C C . PHE A 1 363 ? -2.596 -4.356 1.230 1.00 88.19 363 PHE A C 1
ATOM 2958 O O . PHE A 1 363 ? -1.627 -4.908 1.750 1.00 88.19 363 PHE A O 1
ATOM 2965 N N . ASP A 1 364 ? -3.694 -4.034 1.904 1.00 91.81 364 ASP A N 1
ATOM 2966 C CA . ASP A 1 364 ? -3.927 -4.036 3.359 1.00 91.81 364 ASP A CA 1
ATOM 2967 C C . ASP A 1 364 ? -4.564 -5.341 3.895 1.00 91.81 364 ASP A C 1
ATOM 2969 O O . ASP A 1 364 ? -5.165 -5.376 4.967 1.00 91.81 364 ASP A O 1
ATOM 2973 N N . ALA A 1 365 ? -4.424 -6.454 3.166 1.00 90.69 365 ALA A N 1
ATOM 2974 C CA . ALA A 1 365 ? -5.171 -7.693 3.416 1.00 90.69 365 ALA A CA 1
ATOM 2975 C C . ALA A 1 365 ? -5.069 -8.270 4.845 1.00 90.69 365 ALA A C 1
ATOM 2977 O O . ALA A 1 365 ? -5.964 -9.008 5.248 1.00 90.69 365 ALA A O 1
ATOM 2978 N N . GLN A 1 366 ? -3.999 -7.978 5.596 1.00 89.50 366 GLN A N 1
ATOM 2979 C CA . GLN A 1 366 ? -3.889 -8.366 7.008 1.00 89.50 366 GLN A CA 1
ATOM 2980 C C . GLN A 1 366 ? -4.768 -7.488 7.910 1.00 89.50 366 GLN A C 1
ATOM 2982 O O . GLN A 1 366 ? -5.544 -8.024 8.691 1.00 89.50 366 GLN A O 1
ATOM 2987 N N . GLU A 1 367 ? -4.692 -6.166 7.768 1.00 90.19 367 GLU A N 1
ATOM 2988 C CA . GLU A 1 367 ? -5.500 -5.197 8.520 1.00 90.19 367 GLU A CA 1
ATOM 2989 C C . GLU A 1 367 ? -6.997 -5.435 8.278 1.00 90.19 367 GLU A C 1
ATOM 2991 O O . GLU A 1 367 ? -7.781 -5.564 9.216 1.00 90.19 367 GLU A O 1
ATOM 2996 N N . MET A 1 368 ? -7.380 -5.659 7.016 1.0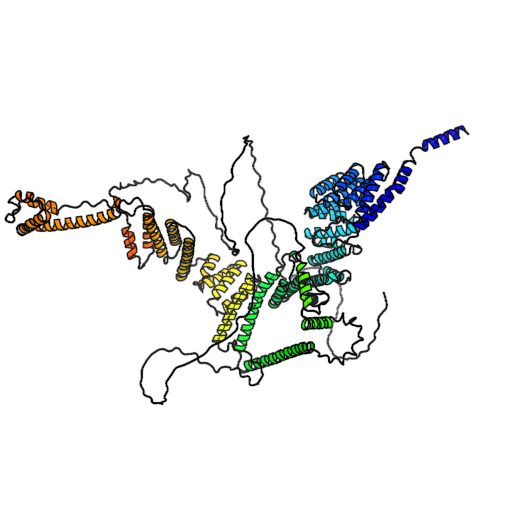0 90.69 368 MET A N 1
ATOM 2997 C CA . MET A 1 368 ? -8.748 -6.047 6.662 1.00 90.69 368 MET A CA 1
ATOM 2998 C C . MET A 1 368 ? -9.150 -7.414 7.245 1.00 90.69 368 MET A C 1
ATOM 3000 O O . MET A 1 368 ? -10.306 -7.593 7.621 1.00 90.69 368 MET A O 1
ATOM 3004 N N . ALA A 1 369 ? -8.230 -8.378 7.367 1.00 87.19 369 ALA A N 1
ATOM 3005 C CA . ALA A 1 369 ? -8.518 -9.664 8.013 1.00 87.19 369 ALA A CA 1
ATOM 3006 C C . ALA A 1 369 ? -8.721 -9.524 9.530 1.00 87.19 369 ALA A C 1
ATOM 3008 O O . ALA A 1 369 ? -9.562 -10.220 10.095 1.00 87.19 369 ALA A O 1
ATOM 3009 N N . GLU A 1 370 ? -7.989 -8.619 10.180 1.00 86.00 370 GLU A N 1
ATOM 3010 C CA . GLU A 1 370 ? -8.102 -8.340 11.613 1.00 86.00 370 GLU A CA 1
ATOM 3011 C C . GLU A 1 370 ? -9.413 -7.588 11.922 1.00 86.00 370 GLU A C 1
ATOM 3013 O O . GLU A 1 370 ? -10.227 -8.088 12.704 1.00 86.00 370 GLU A O 1
ATOM 3018 N N . SER A 1 371 ? -9.700 -6.477 11.231 1.00 88.62 371 SER A N 1
ATOM 3019 C CA . SER A 1 371 ? -10.920 -5.673 11.435 1.00 88.62 371 SER A CA 1
ATOM 3020 C C . SER A 1 371 ? -12.213 -6.425 11.093 1.00 88.62 371 SER A C 1
ATOM 3022 O O . SER A 1 371 ? -13.149 -6.463 11.896 1.00 88.62 371 SER A O 1
ATOM 3024 N N . PHE A 1 372 ? -12.282 -7.079 9.924 1.00 90.12 372 PHE A N 1
ATOM 3025 C CA . PHE A 1 372 ? -13.451 -7.898 9.573 1.00 90.12 372 PHE A CA 1
ATOM 3026 C C . PHE A 1 372 ? -13.501 -9.201 10.388 1.00 90.12 372 PHE A C 1
ATOM 3028 O O . PHE A 1 372 ? -14.587 -9.728 10.634 1.00 90.12 372 PHE A O 1
ATOM 3035 N N . GLY A 1 373 ? -12.353 -9.703 10.855 1.00 88.12 373 GLY A N 1
ATOM 3036 C CA . GLY A 1 373 ? -12.259 -10.844 11.763 1.00 88.12 373 GLY A CA 1
ATOM 3037 C C . GLY A 1 373 ? -12.907 -10.575 13.121 1.00 88.12 373 GLY A C 1
ATOM 3038 O O . GLY A 1 373 ? -13.711 -11.396 13.574 1.00 88.12 373 GLY A O 1
ATOM 3039 N N . GLU A 1 374 ? -12.639 -9.420 13.750 1.00 86.75 374 GLU A N 1
ATOM 3040 C CA . GLU A 1 374 ? -13.328 -9.062 14.997 1.00 86.75 374 GLU A CA 1
ATOM 3041 C C . GLU A 1 374 ? -14.836 -8.898 14.758 1.00 86.75 374 GLU A C 1
ATOM 3043 O O . GLU A 1 374 ? -15.620 -9.526 15.479 1.00 86.75 374 GLU A O 1
ATOM 3048 N N . TYR A 1 375 ? -15.245 -8.165 13.710 1.00 92.81 375 TYR A N 1
ATOM 3049 C CA . TYR A 1 375 ? -16.657 -8.042 13.320 1.00 92.81 375 TYR A CA 1
ATOM 3050 C C . TYR A 1 375 ? -17.340 -9.415 13.231 1.00 92.81 375 TYR A C 1
ATOM 3052 O O . TYR A 1 375 ? -18.361 -9.658 13.880 1.00 92.81 375 TYR A O 1
ATOM 3060 N N . ALA A 1 376 ? -16.759 -10.335 12.456 1.00 89.88 376 ALA A N 1
ATOM 3061 C CA . ALA A 1 376 ? -17.336 -11.651 12.216 1.00 89.88 376 ALA A CA 1
ATOM 3062 C C . ALA A 1 376 ? -17.410 -12.485 13.501 1.00 89.88 376 ALA A C 1
ATOM 3064 O O . ALA A 1 376 ? -18.393 -13.197 13.707 1.00 89.88 376 ALA A O 1
ATOM 3065 N N . SER A 1 377 ? -16.415 -12.371 14.389 1.00 89.06 377 SER A N 1
ATOM 3066 C CA . SER A 1 377 ? -16.426 -13.059 15.684 1.00 89.06 377 SER A CA 1
ATOM 3067 C C . SER A 1 377 ? -17.593 -12.607 16.571 1.00 89.06 377 SER A C 1
ATOM 3069 O O . SER A 1 377 ? -18.334 -13.450 17.076 1.00 89.06 377 SER A O 1
ATOM 3071 N N . ILE A 1 378 ? -17.821 -11.292 16.682 1.00 90.94 378 ILE A N 1
ATOM 3072 C CA . ILE A 1 378 ? -18.906 -10.715 17.487 1.00 90.94 378 ILE A CA 1
ATOM 3073 C C . ILE A 1 378 ? -20.264 -11.051 16.865 1.00 90.94 378 ILE A C 1
ATOM 3075 O O . ILE A 1 378 ? -21.172 -11.487 17.570 1.00 90.94 378 ILE A O 1
ATOM 3079 N N . GLN A 1 379 ? -20.407 -10.906 15.545 1.00 90.88 379 GLN A N 1
ATOM 3080 C CA . GLN A 1 379 ? -21.670 -11.160 14.852 1.00 90.88 379 GLN A CA 1
ATOM 3081 C C . GLN A 1 379 ? -22.102 -12.635 14.941 1.00 90.88 379 GLN A C 1
ATOM 3083 O O . GLN A 1 379 ? -23.294 -12.928 15.065 1.00 90.88 379 GLN A O 1
ATOM 3088 N N . LEU A 1 380 ? -21.148 -13.575 14.923 1.00 88.56 380 LEU A N 1
ATOM 3089 C CA . LEU A 1 380 ? -21.417 -14.999 15.150 1.00 88.56 380 LEU A CA 1
ATOM 3090 C C . LEU A 1 380 ? -21.773 -15.300 16.617 1.00 88.56 380 LEU A C 1
ATOM 3092 O O . LEU A 1 380 ? -22.647 -16.133 16.861 1.00 88.56 380 LEU A O 1
ATOM 3096 N N . GLU A 1 381 ? -21.154 -14.615 17.583 1.00 93.88 381 GLU A N 1
ATOM 3097 C CA . GLU A 1 381 ? -21.485 -14.743 19.010 1.00 93.88 381 GLU A CA 1
ATOM 3098 C C . GLU A 1 381 ? -22.905 -14.223 19.311 1.00 93.88 381 GLU A C 1
ATOM 3100 O O . GLU A 1 381 ? -23.696 -14.924 19.946 1.00 93.88 381 GLU A O 1
ATOM 3105 N N . VAL A 1 382 ? -23.283 -13.058 18.764 1.00 94.25 382 VAL A N 1
ATOM 3106 C CA . VAL A 1 382 ? -24.657 -12.518 18.832 1.00 94.25 382 VAL A CA 1
ATOM 3107 C C . VAL A 1 382 ? -25.659 -13.507 18.232 1.00 94.25 382 VAL A C 1
ATOM 3109 O O . VAL A 1 382 ? -26.650 -13.843 18.880 1.00 94.25 382 VAL A O 1
ATOM 3112 N N . ALA A 1 383 ? -25.383 -14.043 17.038 1.00 93.62 383 ALA A N 1
ATOM 3113 C CA . ALA A 1 383 ? -26.267 -15.003 16.376 1.00 93.62 383 ALA A CA 1
ATOM 3114 C C . ALA A 1 383 ? -26.432 -16.324 17.160 1.00 93.62 383 ALA A C 1
ATOM 3116 O O . ALA A 1 383 ? -27.509 -16.934 17.120 1.00 93.62 383 ALA A O 1
ATOM 3117 N N . GLU A 1 384 ? -25.409 -16.771 17.899 1.00 93.94 384 GLU A N 1
ATOM 3118 C CA . GLU A 1 384 ? -25.539 -17.899 18.828 1.00 93.94 384 GLU A CA 1
ATOM 3119 C C . GLU A 1 384 ? -26.432 -17.535 20.025 1.00 93.94 384 GLU A C 1
ATOM 3121 O O . GLU A 1 384 ? -27.359 -18.285 20.347 1.00 93.94 384 GLU A O 1
ATOM 3126 N N . LEU A 1 385 ? -26.196 -16.385 20.667 1.00 96.06 385 LEU A N 1
ATOM 3127 C CA . LEU A 1 385 ? -26.969 -15.947 21.831 1.00 96.06 385 LEU A CA 1
ATOM 3128 C C . LEU A 1 385 ? -28.448 -15.708 21.499 1.00 96.06 385 LEU A C 1
ATOM 3130 O O . LEU A 1 385 ? -29.303 -16.151 22.266 1.00 96.06 385 LEU A O 1
ATOM 3134 N N . ASP A 1 386 ? -28.770 -15.107 20.352 1.00 95.56 386 ASP A N 1
ATOM 3135 C CA . ASP A 1 386 ? -30.152 -14.961 19.872 1.00 95.56 386 ASP A CA 1
ATOM 3136 C C . ASP A 1 386 ? -30.809 -16.319 19.594 1.00 95.56 386 ASP A C 1
ATOM 3138 O O . ASP A 1 386 ? -31.962 -16.551 19.970 1.00 95.56 386 ASP A O 1
ATOM 3142 N N . SER A 1 387 ? -30.071 -17.263 19.000 1.00 94.62 387 SER A N 1
ATOM 3143 C CA . SER A 1 387 ? -30.565 -18.625 18.754 1.00 94.62 387 SER A CA 1
ATOM 3144 C C . SER A 1 387 ? -30.873 -19.367 20.061 1.00 94.62 387 SER A C 1
ATOM 3146 O O . SER A 1 387 ? -31.902 -20.040 20.172 1.00 94.62 387 SER A O 1
ATOM 3148 N N . LEU A 1 388 ? -30.015 -19.220 21.077 1.00 94.75 388 LEU A N 1
ATOM 3149 C CA . LEU A 1 388 ? -30.229 -19.764 22.421 1.00 94.75 388 LEU A CA 1
ATOM 3150 C C . LEU A 1 388 ? -31.408 -19.074 23.123 1.00 94.75 388 LEU A C 1
ATOM 3152 O O . LEU A 1 388 ? -32.272 -19.753 23.680 1.00 94.75 388 LEU A O 1
ATOM 3156 N N . LEU A 1 389 ? -31.488 -17.744 23.061 1.00 94.81 389 LEU A N 1
ATOM 3157 C CA . LEU A 1 389 ? -32.563 -16.943 23.647 1.00 94.81 389 LEU A CA 1
ATOM 3158 C C . LEU A 1 389 ? -33.930 -17.299 23.044 1.00 94.81 389 LEU A C 1
ATOM 3160 O O . LEU A 1 389 ? -34.900 -17.473 23.786 1.00 94.81 389 LEU A O 1
ATOM 3164 N N . TRP A 1 390 ? -34.000 -17.488 21.724 1.00 95.62 390 TRP A N 1
ATOM 3165 C CA . TRP A 1 390 ? -35.185 -17.987 21.027 1.00 95.62 390 TRP A CA 1
ATOM 3166 C C . TRP A 1 390 ? -35.586 -19.386 21.513 1.00 95.62 390 TRP A C 1
ATOM 3168 O O . TRP A 1 390 ? -36.740 -19.584 21.898 1.00 95.62 390 TRP A O 1
ATOM 3178 N N . LEU A 1 391 ? -34.644 -20.339 21.579 1.00 93.50 391 LEU A N 1
ATOM 3179 C CA . LEU A 1 391 ? -34.892 -21.689 22.111 1.00 93.50 391 LEU A CA 1
ATOM 3180 C C . LEU A 1 391 ? -35.426 -21.661 23.554 1.00 93.50 391 LEU A C 1
ATOM 3182 O O . LEU A 1 391 ? -36.328 -22.430 23.894 1.00 93.50 391 LEU A O 1
ATOM 3186 N N . GLY A 1 392 ? -34.898 -20.765 24.392 1.00 93.06 392 GLY A N 1
ATOM 3187 C CA . GLY A 1 392 ? -35.321 -20.579 25.781 1.00 93.06 392 GLY A CA 1
ATOM 3188 C C . GLY A 1 392 ? -36.751 -20.051 25.927 1.00 93.06 392 GLY A C 1
ATOM 3189 O O . GLY A 1 392 ? -37.463 -20.442 26.853 1.00 93.06 392 GLY A O 1
ATOM 3190 N N . GLN A 1 393 ? -37.201 -19.221 24.982 1.00 94.06 393 GLN A N 1
ATOM 3191 C CA . GLN A 1 393 ? -38.560 -18.668 24.931 1.00 94.06 393 GLN A CA 1
ATOM 3192 C C . GLN A 1 393 ? -39.613 -19.654 24.385 1.00 94.06 393 GLN A C 1
ATOM 3194 O O . GLN A 1 393 ? -40.810 -19.367 24.454 1.00 94.06 393 GLN A O 1
ATOM 3199 N N . LEU A 1 394 ? -39.218 -20.823 23.863 1.00 93.81 394 LEU A N 1
ATOM 3200 C CA . LEU A 1 394 ? -40.165 -21.806 23.330 1.00 93.81 394 LEU A CA 1
ATOM 3201 C C . LEU A 1 394 ? -40.980 -22.519 24.427 1.00 93.81 394 LEU A C 1
ATOM 3203 O O . LEU A 1 394 ? -40.450 -23.080 25.400 1.00 93.81 394 LEU A O 1
ATOM 3207 N N . GLU A 1 395 ? -42.290 -22.600 24.174 1.00 92.44 395 GLU A N 1
ATOM 3208 C CA . GLU A 1 395 ? -43.212 -23.530 24.835 1.00 92.44 395 GLU A CA 1
ATOM 3209 C C . GLU A 1 395 ? -42.667 -24.973 24.766 1.00 92.44 395 GLU A C 1
ATOM 3211 O O . GLU A 1 395 ? -42.133 -25.362 23.721 1.00 92.44 395 GLU A O 1
ATOM 3216 N N . PRO A 1 396 ? -42.807 -25.805 25.821 1.00 87.19 396 PRO A N 1
ATOM 3217 C CA . PRO A 1 396 ? -42.111 -27.093 25.912 1.00 87.19 396 PRO A CA 1
ATOM 3218 C C . PRO A 1 396 ? -42.311 -28.013 24.702 1.00 87.19 396 PRO A C 1
ATOM 3220 O O . PRO A 1 396 ? -41.348 -28.564 24.185 1.00 87.19 396 PRO A O 1
ATOM 3223 N N . SER A 1 397 ? -43.535 -28.119 24.177 1.00 88.25 397 SER A N 1
ATOM 3224 C CA . SER A 1 397 ? -43.832 -28.966 23.013 1.00 88.25 397 SER A CA 1
ATOM 3225 C C . SER A 1 397 ? -43.242 -28.443 21.696 1.00 88.25 397 SER A C 1
ATOM 3227 O O . SER A 1 397 ? -42.983 -29.236 20.787 1.00 88.25 397 SER A O 1
ATOM 3229 N N . ALA A 1 398 ? -43.008 -27.133 21.577 1.00 90.75 398 ALA A N 1
ATOM 3230 C CA . ALA A 1 398 ? -42.289 -26.545 20.449 1.00 90.75 398 ALA A CA 1
ATOM 3231 C C . ALA A 1 398 ? -40.778 -26.784 20.587 1.00 90.75 398 ALA A C 1
ATOM 3233 O O . ALA A 1 398 ? -40.142 -27.203 19.622 1.00 90.75 398 ALA A O 1
ATOM 3234 N N . PHE A 1 399 ? -40.230 -26.612 21.795 1.00 90.88 399 PHE A N 1
ATOM 3235 C CA . PHE A 1 399 ? -38.834 -26.924 22.107 1.00 90.88 399 PHE A CA 1
ATOM 3236 C C . PHE A 1 399 ? -38.499 -28.399 21.824 1.00 90.88 399 PHE A C 1
ATOM 3238 O O . PHE A 1 399 ? -37.579 -28.678 21.059 1.00 90.88 399 PHE A O 1
ATOM 3245 N N . ASP A 1 400 ? -39.300 -29.340 22.336 1.00 86.50 400 ASP A N 1
ATOM 3246 C CA . ASP A 1 400 ? -39.148 -30.783 22.088 1.00 86.50 400 ASP A CA 1
ATOM 3247 C C . ASP A 1 400 ? -39.199 -31.120 20.585 1.00 86.50 400 ASP A C 1
ATOM 3249 O O . ASP A 1 400 ? -38.462 -31.981 20.093 1.00 86.50 400 ASP A O 1
ATOM 3253 N N . SER A 1 401 ? -40.050 -30.415 19.829 1.00 89.50 401 SER A N 1
ATOM 3254 C CA . SER A 1 401 ? -40.155 -30.581 18.376 1.00 89.50 401 SER A CA 1
ATOM 3255 C C . SER A 1 401 ? -38.874 -30.134 17.665 1.00 89.50 401 SER A C 1
ATOM 3257 O O . SER A 1 401 ? -38.349 -30.886 16.842 1.00 89.50 401 SER A O 1
ATOM 3259 N N . VAL A 1 402 ? -38.329 -28.961 18.010 1.00 89.94 402 VAL A N 1
ATOM 3260 C CA . VAL A 1 402 ? -37.055 -28.453 17.465 1.00 89.94 402 VAL A CA 1
ATOM 3261 C C . VAL A 1 402 ? -35.892 -29.372 17.849 1.00 89.94 402 VAL A C 1
ATOM 3263 O O . VAL A 1 402 ? -35.109 -29.762 16.982 1.00 89.94 402 VAL A O 1
ATOM 3266 N N . LEU A 1 403 ? -35.831 -29.814 19.107 1.00 88.06 403 LEU A N 1
ATOM 3267 C CA . LEU A 1 403 ? -34.823 -30.752 19.604 1.00 88.06 403 LEU A CA 1
ATOM 3268 C C . LEU A 1 403 ? -34.818 -32.066 18.804 1.00 88.06 403 LEU A C 1
ATOM 3270 O O . LEU A 1 403 ? -33.752 -32.565 18.448 1.00 88.06 403 LEU A O 1
ATOM 3274 N N . SER A 1 404 ? -35.995 -32.588 18.441 1.00 87.06 404 SER A N 1
ATOM 3275 C CA . SER A 1 404 ? -36.110 -33.793 17.605 1.00 87.06 404 SER A CA 1
ATOM 3276 C C . SER A 1 404 ? -35.594 -33.602 16.167 1.00 87.06 404 SER A C 1
ATOM 3278 O O . SER A 1 404 ? -35.077 -34.546 15.565 1.00 87.06 404 SER A O 1
ATOM 3280 N N . VAL A 1 405 ? -35.682 -32.382 15.620 1.00 90.31 405 VAL A N 1
ATOM 3281 C CA . VAL A 1 405 ? -35.123 -32.030 14.302 1.00 90.31 405 VAL A CA 1
ATOM 3282 C C . VAL A 1 405 ? -33.602 -31.902 14.377 1.00 90.31 405 VAL A C 1
ATOM 3284 O O . VAL A 1 405 ? -32.916 -32.415 13.493 1.00 90.31 405 VAL A O 1
ATOM 3287 N N . ILE A 1 406 ? -33.071 -31.288 15.441 1.00 87.00 406 ILE A N 1
ATOM 3288 C CA . ILE A 1 406 ? -31.624 -31.184 15.692 1.00 87.00 406 ILE A CA 1
ATOM 3289 C C . ILE A 1 406 ? -31.013 -32.582 15.852 1.00 87.00 406 ILE A C 1
ATOM 3291 O O . ILE A 1 406 ? -30.069 -32.913 15.139 1.00 87.00 406 ILE A O 1
ATOM 3295 N N . GLN A 1 407 ? -31.600 -33.438 16.699 1.00 85.25 407 GLN A N 1
ATOM 3296 C CA . GLN A 1 407 ? -31.167 -34.832 16.869 1.00 85.25 407 GLN A CA 1
ATOM 3297 C C . GLN A 1 407 ? -31.142 -35.585 15.533 1.00 85.25 407 GLN A C 1
ATOM 3299 O O . GLN A 1 407 ? -30.133 -36.200 15.204 1.00 85.25 407 GLN A O 1
ATOM 3304 N N . LYS A 1 408 ? -32.203 -35.482 14.719 1.00 88.50 408 LYS A N 1
ATOM 3305 C CA . LYS A 1 408 ? -32.260 -36.131 13.399 1.00 88.50 408 LYS A CA 1
ATOM 3306 C C . LYS A 1 408 ? -31.212 -35.589 12.418 1.00 88.50 408 LYS A C 1
ATOM 3308 O O . LYS A 1 408 ? -30.654 -36.368 11.649 1.00 88.50 408 LYS A O 1
ATOM 3313 N N . ARG A 1 409 ? -30.938 -34.279 12.417 1.00 87.81 409 ARG A N 1
ATOM 3314 C CA . ARG A 1 409 ? -29.868 -33.696 11.587 1.00 87.81 409 ARG A CA 1
ATOM 3315 C C . ARG A 1 409 ? -28.504 -34.243 12.008 1.00 87.81 409 ARG A C 1
ATOM 3317 O O . ARG A 1 409 ? -27.742 -34.666 11.146 1.00 87.81 409 ARG A O 1
ATOM 3324 N N . LEU A 1 410 ? -28.244 -34.306 13.311 1.00 84.81 410 LEU A N 1
ATOM 3325 C CA . LEU A 1 410 ? -26.975 -34.771 13.865 1.00 84.81 410 LEU A CA 1
ATOM 3326 C C . LEU A 1 410 ? -26.782 -36.290 13.658 1.00 84.81 410 LEU A C 1
ATOM 3328 O O . LEU A 1 410 ? -25.685 -36.719 13.312 1.00 84.81 410 LEU A O 1
ATOM 3332 N N . GLU A 1 411 ? -27.853 -37.094 13.724 1.00 86.00 411 GLU A N 1
ATOM 3333 C CA . GLU A 1 411 ? -27.875 -38.497 13.260 1.00 86.00 411 GLU A CA 1
ATOM 3334 C C . GLU A 1 411 ? -27.529 -38.616 11.756 1.00 86.00 411 GLU A C 1
ATOM 3336 O O . GLU A 1 411 ? -26.798 -39.518 11.348 1.00 86.00 411 GLU A O 1
ATOM 3341 N N . GLU A 1 412 ? -28.031 -37.714 10.904 1.00 89.19 412 GLU A N 1
ATOM 3342 C CA . GLU A 1 412 ? -27.738 -37.695 9.460 1.00 89.19 412 GLU A CA 1
ATOM 3343 C C . GLU A 1 412 ? -26.342 -37.166 9.104 1.00 89.19 412 GLU A C 1
ATOM 3345 O O . GLU A 1 412 ? -25.820 -37.514 8.042 1.00 89.19 412 GLU A O 1
ATOM 3350 N N . GLU A 1 413 ? -25.752 -36.324 9.948 1.00 86.31 413 GLU A N 1
ATOM 3351 C CA . GLU A 1 413 ? -24.393 -35.793 9.799 1.00 86.31 413 GLU A CA 1
ATOM 3352 C C . GLU A 1 413 ? -23.359 -36.801 10.285 1.00 86.31 413 GLU A C 1
ATOM 3354 O O . GLU A 1 413 ? -22.472 -37.148 9.509 1.00 86.31 413 GLU A O 1
ATOM 3359 N N . GLN A 1 414 ? -23.544 -37.394 11.469 1.00 84.62 414 GLN A N 1
ATOM 3360 C CA . GLN A 1 414 ? -22.716 -38.512 11.938 1.00 84.62 414 GLN A CA 1
ATOM 3361 C C . GLN A 1 414 ? -22.743 -39.688 10.959 1.00 84.62 414 GLN A C 1
ATOM 3363 O O . GLN A 1 414 ? -21.708 -40.301 10.709 1.00 84.62 414 GLN A O 1
ATOM 3368 N N . ARG A 1 415 ? -23.900 -39.991 10.349 1.00 87.19 415 ARG A N 1
ATOM 3369 C CA . ARG A 1 415 ? -23.967 -41.030 9.314 1.00 87.19 415 ARG A CA 1
ATOM 3370 C C . ARG A 1 415 ? -23.228 -40.623 8.036 1.00 87.19 415 ARG A C 1
ATOM 3372 O O . ARG A 1 415 ? -22.526 -41.458 7.486 1.00 87.19 415 ARG A O 1
ATOM 3379 N N . ARG A 1 416 ? -23.317 -39.365 7.582 1.00 86.19 416 ARG A N 1
ATOM 3380 C CA . ARG A 1 416 ? -22.540 -38.870 6.423 1.00 86.19 416 ARG A CA 1
ATOM 3381 C C . ARG A 1 416 ? -21.032 -38.862 6.684 1.00 86.19 416 ARG A C 1
ATOM 3383 O O . ARG A 1 416 ? -20.265 -39.191 5.786 1.00 86.19 416 ARG A O 1
ATOM 3390 N N . GLU A 1 417 ? -20.606 -38.521 7.896 1.00 81.19 417 GLU A N 1
ATOM 3391 C CA . GLU A 1 417 ? -19.202 -38.586 8.307 1.00 81.19 417 GLU A CA 1
ATOM 3392 C C . GLU A 1 417 ? -18.713 -40.039 8.378 1.00 81.19 417 GLU A C 1
ATOM 3394 O O . GLU A 1 417 ? -17.650 -40.347 7.850 1.00 81.19 417 GLU A O 1
ATOM 3399 N N . GLN A 1 418 ? -19.513 -40.959 8.928 1.00 82.69 418 GLN A N 1
ATOM 3400 C CA . GLN A 1 418 ? -19.219 -42.396 8.898 1.00 82.69 418 GLN A CA 1
ATOM 3401 C C . GLN A 1 418 ? -19.181 -42.943 7.465 1.00 82.69 418 GLN A C 1
ATOM 3403 O O . GLN A 1 418 ? -18.237 -43.644 7.128 1.00 82.69 418 GLN A O 1
ATOM 3408 N N . GLU A 1 419 ? -20.125 -42.573 6.593 1.00 86.12 419 GLU A N 1
ATOM 3409 C CA . GLU A 1 419 ? -20.120 -42.926 5.164 1.00 86.12 419 GLU A CA 1
ATOM 3410 C C . GLU A 1 419 ? -18.848 -42.398 4.461 1.00 86.12 419 GLU A C 1
ATOM 3412 O O . GLU A 1 419 ? -18.235 -43.122 3.675 1.00 86.12 419 GLU A O 1
ATOM 3417 N N . LEU A 1 420 ? -18.394 -41.175 4.770 1.00 79.31 420 LEU A N 1
ATOM 3418 C CA . LEU A 1 420 ? -17.142 -40.597 4.256 1.00 79.31 420 LEU A CA 1
ATOM 3419 C C . LEU A 1 420 ? -15.893 -41.299 4.804 1.00 79.31 420 LEU A C 1
ATOM 3421 O O . LEU A 1 420 ? -14.975 -41.596 4.037 1.00 79.31 420 LEU A O 1
ATOM 3425 N N . LEU A 1 421 ? -15.852 -41.593 6.104 1.00 75.44 421 LEU A N 1
ATOM 3426 C CA . LEU A 1 421 ? -14.755 -42.316 6.746 1.00 75.44 421 LEU A CA 1
ATOM 3427 C C . LEU A 1 421 ? -14.687 -43.764 6.256 1.00 75.44 421 LEU A C 1
ATOM 3429 O O . LEU A 1 421 ? -13.596 -44.234 5.961 1.00 75.44 421 LEU A O 1
ATOM 3433 N N . GLU A 1 422 ? -15.814 -44.453 6.068 1.00 79.69 422 GLU A N 1
ATOM 3434 C CA . GLU A 1 422 ? -15.877 -45.766 5.416 1.00 79.69 422 GLU A CA 1
ATOM 3435 C C . GLU A 1 422 ? -15.475 -45.687 3.938 1.00 79.69 422 GLU A C 1
ATOM 3437 O O . GLU A 1 422 ? -14.838 -46.606 3.425 1.00 79.69 422 GLU A O 1
ATOM 3442 N N . GLN A 1 423 ? -15.761 -44.588 3.236 1.00 75.44 423 GLN A N 1
ATOM 3443 C CA . GLN A 1 423 ? -15.315 -44.390 1.855 1.00 75.44 423 GLN A CA 1
ATOM 3444 C C . GLN A 1 423 ? -13.799 -44.128 1.766 1.00 75.44 423 GLN A C 1
ATOM 3446 O O . GLN A 1 423 ? -13.144 -44.644 0.859 1.00 75.44 423 GLN A O 1
ATOM 3451 N N . GLN A 1 424 ? -13.206 -43.416 2.730 1.00 66.25 424 GLN A N 1
ATOM 3452 C CA . GLN A 1 424 ? -11.749 -43.280 2.861 1.00 66.25 424 GLN A CA 1
ATOM 3453 C C . GLN A 1 424 ? -11.088 -44.582 3.346 1.00 66.25 424 GLN A C 1
ATOM 3455 O O . GLN A 1 424 ? -10.035 -44.965 2.833 1.00 66.25 424 GLN A O 1
ATOM 3460 N N . GLN A 1 425 ? -11.703 -45.307 4.284 1.00 56.69 425 GLN A N 1
ATOM 3461 C CA . GLN A 1 425 ? -11.195 -46.574 4.819 1.00 56.69 425 GLN A CA 1
ATOM 3462 C C . GLN A 1 425 ? -11.339 -47.728 3.830 1.00 56.69 425 GLN A C 1
ATOM 3464 O O . GLN A 1 425 ? -10.454 -48.569 3.773 1.00 56.69 425 GLN A O 1
ATOM 3469 N N . SER A 1 426 ? -12.370 -47.772 2.987 1.00 57.72 426 SER A N 1
ATOM 3470 C CA . SER A 1 426 ? -12.459 -48.742 1.882 1.00 57.72 426 SER A CA 1
ATOM 3471 C C . SER A 1 426 ? -11.471 -48.415 0.758 1.00 57.72 426 SER A C 1
ATOM 3473 O O . SER A 1 426 ? -10.881 -49.327 0.185 1.00 57.72 426 SER A O 1
ATOM 3475 N N . GLN A 1 427 ? -11.186 -47.130 0.514 1.00 51.84 427 GLN A N 1
ATOM 3476 C CA . GLN A 1 427 ? -10.100 -46.690 -0.372 1.00 51.84 427 GLN A CA 1
ATOM 3477 C C . GLN A 1 427 ? -8.685 -46.932 0.186 1.00 51.84 427 GLN A C 1
ATOM 3479 O O . GLN A 1 427 ? -7.738 -46.967 -0.596 1.00 51.84 427 GLN A O 1
ATOM 3484 N N . SER A 1 428 ? -8.532 -47.105 1.503 1.00 42.84 428 SER A N 1
ATOM 3485 C CA . SER A 1 428 ? -7.255 -47.397 2.179 1.00 42.84 428 SER A CA 1
ATOM 3486 C C . SER A 1 428 ? -7.207 -48.781 2.845 1.00 42.84 428 SER A C 1
ATOM 3488 O O . SER A 1 428 ? -6.225 -49.123 3.507 1.00 42.84 428 SER A O 1
ATOM 3490 N N . THR A 1 429 ? -8.223 -49.623 2.621 1.00 40.69 429 THR A N 1
ATOM 3491 C CA . THR A 1 429 ? -8.248 -51.011 3.090 1.00 40.69 429 THR A CA 1
ATOM 3492 C C . THR A 1 429 ? -7.137 -51.749 2.370 1.00 40.69 429 THR A C 1
ATOM 3494 O O . THR A 1 429 ? -7.193 -51.950 1.156 1.00 40.69 429 THR A O 1
ATOM 3497 N N . ALA A 1 430 ? -6.110 -52.141 3.123 1.00 41.34 430 ALA A N 1
ATOM 3498 C CA . ALA A 1 430 ? -4.957 -52.835 2.582 1.00 41.34 430 ALA A CA 1
ATOM 3499 C C . ALA A 1 430 ? -5.407 -54.115 1.866 1.00 41.34 430 ALA A C 1
ATOM 3501 O O . ALA A 1 430 ? -5.764 -55.110 2.503 1.00 41.34 430 ALA A O 1
ATOM 3502 N N . VAL A 1 431 ? -5.367 -54.096 0.531 1.00 39.88 431 VAL A N 1
ATOM 3503 C CA . VAL A 1 431 ? -5.583 -55.291 -0.279 1.00 39.88 431 VAL A CA 1
ATOM 3504 C C . VAL A 1 431 ? -4.430 -56.241 0.018 1.00 39.88 431 VAL A C 1
ATOM 3506 O O . VAL A 1 431 ? -3.335 -56.110 -0.529 1.00 39.88 431 VAL A O 1
ATOM 3509 N N . ILE A 1 432 ? -4.673 -57.211 0.901 1.00 42.06 432 ILE A N 1
ATOM 3510 C CA . ILE A 1 432 ? -3.788 -58.357 1.095 1.00 42.06 432 ILE A CA 1
ATOM 3511 C C . ILE A 1 432 ? -3.911 -59.205 -0.172 1.00 42.06 432 ILE A C 1
ATOM 3513 O O . ILE A 1 432 ? -4.715 -60.133 -0.250 1.00 42.06 432 ILE A O 1
ATOM 3517 N N . VAL A 1 433 ? -3.146 -58.829 -1.201 1.00 39.91 433 VAL A N 1
ATOM 3518 C CA . VAL A 1 433 ? -3.087 -59.545 -2.475 1.00 39.91 433 VAL A CA 1
ATOM 3519 C C . VAL A 1 433 ? -2.563 -60.946 -2.188 1.00 39.91 433 VAL A C 1
ATOM 3521 O O . VAL A 1 433 ? -1.367 -61.141 -1.969 1.00 39.91 433 VAL A O 1
ATOM 3524 N N . ASN A 1 434 ? -3.461 -61.932 -2.197 1.00 39.28 434 ASN A N 1
ATOM 3525 C CA . ASN A 1 434 ? -3.061 -63.330 -2.196 1.00 39.28 434 ASN A CA 1
ATOM 3526 C C . ASN A 1 434 ? -2.206 -63.556 -3.462 1.00 39.28 434 ASN A C 1
ATOM 3528 O O . ASN A 1 434 ? -2.712 -63.319 -4.565 1.00 39.28 434 ASN A O 1
ATOM 3532 N N . PRO A 1 435 ? -0.926 -63.964 -3.352 1.00 41.91 435 PRO A N 1
ATOM 3533 C CA . PRO A 1 435 ? 0.050 -63.824 -4.442 1.00 41.91 435 PRO A CA 1
ATOM 3534 C C . PRO A 1 435 ? -0.219 -64.695 -5.683 1.00 41.91 435 PRO A C 1
ATOM 3536 O O . PRO A 1 435 ? 0.522 -64.613 -6.658 1.00 41.91 435 PRO A O 1
ATOM 3539 N N . GLU A 1 436 ? -1.286 -65.494 -5.678 1.00 40.66 436 GLU A N 1
ATOM 3540 C CA . GLU A 1 436 ? -1.750 -66.305 -6.808 1.00 40.66 436 GLU A CA 1
ATOM 3541 C C . GLU A 1 436 ? -2.646 -65.540 -7.808 1.00 40.66 436 GLU A C 1
ATOM 3543 O O . GLU A 1 436 ? -2.945 -66.078 -8.869 1.00 40.66 436 GLU A O 1
ATOM 3548 N N . GLN A 1 437 ? -3.064 -64.295 -7.523 1.00 43.31 437 GLN A N 1
ATOM 3549 C CA . GLN A 1 437 ? -3.893 -63.486 -8.445 1.00 43.31 437 GLN A CA 1
ATOM 3550 C C . GLN A 1 437 ? -3.117 -62.445 -9.278 1.00 43.31 437 GLN A C 1
ATOM 3552 O O . GLN A 1 437 ? -3.715 -61.694 -10.049 1.00 43.31 437 GLN A O 1
ATOM 3557 N N . ILE A 1 438 ? -1.782 -62.412 -9.196 1.00 44.81 438 ILE A N 1
ATOM 3558 C CA . ILE A 1 438 ? -0.944 -61.505 -10.002 1.00 44.81 438 ILE A CA 1
ATOM 3559 C C . ILE A 1 438 ? -0.651 -62.137 -11.376 1.00 44.81 438 ILE A C 1
ATOM 3561 O O . ILE A 1 438 ? 0.479 -62.543 -11.651 1.00 44.81 438 ILE A O 1
ATOM 3565 N N . GLN A 1 439 ? -1.669 -62.254 -12.241 1.00 41.41 439 GLN A N 1
ATOM 3566 C CA . GLN A 1 439 ? -1.459 -62.792 -13.597 1.00 41.41 439 GLN A CA 1
ATOM 3567 C C . GLN A 1 439 ? -2.263 -62.141 -14.743 1.00 41.41 439 GLN A C 1
ATOM 3569 O O . GLN A 1 439 ? -1.780 -62.190 -15.871 1.00 41.41 439 GLN A O 1
ATOM 3574 N N . ASP A 1 440 ? -3.384 -61.453 -14.479 1.00 41.72 440 ASP A N 1
ATOM 3575 C CA . ASP A 1 440 ? -4.252 -60.871 -15.533 1.00 41.72 440 ASP A CA 1
ATOM 3576 C C . ASP A 1 440 ? -4.266 -59.323 -15.618 1.00 41.72 440 ASP A C 1
ATOM 3578 O O . ASP A 1 440 ? -4.973 -58.753 -16.446 1.00 41.72 440 ASP A O 1
ATOM 3582 N N . VAL A 1 441 ? -3.467 -58.603 -14.816 1.00 43.28 441 VAL A N 1
ATOM 3583 C CA . VAL A 1 441 ? -3.432 -57.115 -14.802 1.00 43.28 441 VAL A CA 1
ATOM 3584 C C . VAL A 1 441 ? -2.127 -56.577 -15.410 1.00 43.28 441 VAL A C 1
ATOM 3586 O O . VAL A 1 441 ? -1.351 -55.882 -14.758 1.00 43.28 441 VAL A O 1
ATOM 3589 N N . ALA A 1 442 ? -1.845 -56.955 -16.662 1.00 42.47 442 ALA A N 1
ATOM 3590 C CA . ALA A 1 442 ? -0.555 -56.695 -17.321 1.00 42.47 442 ALA A CA 1
ATOM 3591 C C . ALA A 1 442 ? -0.640 -56.015 -18.709 1.00 42.47 442 ALA A C 1
ATOM 3593 O O . ALA A 1 442 ? 0.365 -55.967 -19.420 1.00 42.47 442 ALA A O 1
ATOM 3594 N N . THR A 1 443 ? -1.806 -55.493 -19.119 1.00 42.44 443 THR A N 1
ATOM 3595 C CA . THR A 1 443 ? -2.012 -54.917 -20.470 1.00 42.44 443 THR A CA 1
ATOM 3596 C C . THR A 1 443 ? -2.909 -53.667 -20.521 1.00 42.44 443 THR A C 1
ATOM 3598 O O . THR A 1 443 ? -3.764 -53.562 -21.398 1.00 42.44 443 THR A O 1
ATOM 3601 N N . SER A 1 444 ? -2.706 -52.687 -19.635 1.00 42.88 444 SER A N 1
ATOM 3602 C CA . SER A 1 444 ? -3.226 -51.317 -19.810 1.00 42.88 444 SER A CA 1
ATOM 3603 C C . SER A 1 444 ? -2.072 -50.334 -20.039 1.00 42.88 444 SER A C 1
ATOM 3605 O O . SER A 1 444 ? -1.385 -49.924 -19.110 1.00 42.88 444 SER A O 1
ATOM 3607 N N . SER A 1 445 ? -1.844 -49.937 -21.295 1.00 48.31 445 SER A N 1
ATOM 3608 C CA . SER A 1 445 ? -0.809 -48.952 -21.667 1.00 48.31 445 SER A CA 1
ATOM 3609 C C . SER A 1 445 ? -1.191 -47.496 -21.361 1.00 48.31 445 SER A C 1
ATOM 3611 O O . SER A 1 445 ? -0.387 -46.593 -21.569 1.00 48.31 445 SER A O 1
ATOM 3613 N N . GLU A 1 446 ? -2.416 -47.279 -20.884 1.00 53.16 446 GLU A N 1
ATOM 3614 C CA . GLU A 1 446 ? -3.071 -45.986 -20.647 1.00 53.16 446 GLU A CA 1
ATOM 3615 C C . GLU A 1 446 ? -2.385 -45.118 -19.579 1.00 53.16 446 GLU A C 1
ATOM 3617 O O . GLU A 1 446 ? -2.436 -43.895 -19.658 1.00 53.16 446 GLU A O 1
ATOM 3622 N N . PHE A 1 447 ? -1.678 -45.741 -18.630 1.00 49.91 447 PHE A N 1
ATOM 3623 C CA . PHE A 1 447 ? -0.947 -45.057 -17.554 1.00 49.91 447 PHE A CA 1
ATOM 3624 C C . PHE A 1 447 ? 0.577 -45.252 -17.632 1.00 49.91 447 PHE A C 1
ATOM 3626 O O . PHE A 1 447 ? 1.284 -45.109 -16.631 1.00 49.91 447 PHE A O 1
ATOM 3633 N N . GLY A 1 448 ? 1.094 -45.597 -18.814 1.00 51.34 448 GLY A N 1
ATOM 3634 C CA . GLY A 1 448 ? 2.521 -45.806 -19.046 1.00 51.34 448 GLY A CA 1
ATOM 3635 C C . GLY A 1 448 ? 3.092 -47.080 -18.407 1.00 51.34 448 GLY A C 1
ATOM 3636 O O . GLY A 1 448 ? 2.408 -47.867 -17.752 1.00 51.34 448 GLY A O 1
ATOM 3637 N N . PHE A 1 449 ? 4.390 -47.311 -18.622 1.00 43.50 449 PHE A N 1
ATOM 3638 C CA . PHE A 1 449 ? 5.082 -48.491 -18.096 1.00 43.50 449 PHE A CA 1
ATOM 3639 C C . PHE A 1 449 ? 5.062 -48.495 -16.557 1.00 43.50 449 PHE A C 1
ATOM 3641 O O . PHE A 1 449 ? 5.389 -47.489 -15.933 1.00 43.50 449 PHE A O 1
ATOM 3648 N N . LEU A 1 450 ? 4.668 -49.625 -15.953 1.00 53.88 450 LEU A N 1
ATOM 3649 C CA . LEU A 1 450 ? 4.471 -49.782 -14.500 1.00 53.88 450 LEU A CA 1
ATOM 3650 C C . LEU A 1 450 ? 3.495 -48.759 -13.873 1.00 53.88 450 LEU A C 1
ATOM 3652 O O . LEU A 1 450 ? 3.643 -48.410 -12.705 1.00 53.88 450 LEU A O 1
ATOM 3656 N N . ASN A 1 451 ? 2.496 -48.287 -14.632 1.00 61.94 451 ASN A N 1
ATOM 3657 C CA . ASN A 1 451 ? 1.520 -47.274 -14.204 1.00 61.94 451 ASN A CA 1
ATOM 3658 C C . ASN A 1 451 ? 2.154 -45.933 -13.774 1.00 61.94 451 ASN A C 1
ATOM 3660 O O . ASN A 1 451 ? 1.579 -45.198 -12.972 1.00 61.94 451 ASN A O 1
ATOM 3664 N N . ALA A 1 452 ? 3.329 -45.589 -14.315 1.00 59.06 452 ALA A N 1
ATOM 3665 C CA . ALA A 1 452 ? 4.094 -44.394 -13.948 1.00 59.06 452 ALA A CA 1
ATOM 3666 C C . ALA A 1 452 ? 3.450 -43.036 -14.324 1.00 59.06 452 ALA A C 1
ATOM 3668 O O . ALA A 1 452 ? 4.068 -41.995 -14.112 1.00 59.06 452 ALA A O 1
ATOM 3669 N N . GLN A 1 453 ? 2.234 -43.031 -14.876 1.00 57.06 453 GLN A N 1
ATOM 3670 C CA . GLN A 1 453 ? 1.407 -41.840 -15.114 1.00 57.06 453 GLN A CA 1
ATOM 3671 C C . GLN A 1 453 ? 0.076 -41.879 -14.338 1.00 57.06 453 GLN A C 1
ATOM 3673 O O . GLN A 1 453 ? -0.712 -40.940 -14.412 1.00 57.06 453 GLN A O 1
ATOM 3678 N N . ASN A 1 454 ? -0.193 -42.940 -13.566 1.00 71.31 454 ASN A N 1
ATOM 3679 C CA . ASN A 1 454 ? -1.325 -42.978 -12.646 1.00 71.31 454 ASN A CA 1
ATOM 3680 C C . ASN A 1 454 ? -0.902 -42.340 -11.312 1.00 71.31 454 ASN A C 1
ATOM 3682 O O . ASN A 1 454 ? -0.328 -42.998 -10.443 1.00 71.31 454 ASN A O 1
ATOM 3686 N N . GLN A 1 455 ? -1.183 -41.042 -11.174 1.00 66.12 455 GLN A N 1
ATOM 3687 C CA . GLN A 1 455 ? -0.787 -40.223 -10.021 1.00 66.12 455 GLN A CA 1
ATOM 3688 C C . GLN A 1 455 ? -1.200 -40.848 -8.678 1.00 66.12 455 GLN A C 1
ATOM 3690 O O . GLN A 1 455 ? -0.426 -40.832 -7.722 1.00 66.12 455 GLN A O 1
ATOM 3695 N N . ARG A 1 456 ? -2.395 -41.455 -8.626 1.00 63.41 456 ARG A N 1
ATOM 3696 C CA . ARG A 1 456 ? -2.917 -42.121 -7.431 1.00 63.41 456 ARG A CA 1
ATOM 3697 C C . ARG A 1 456 ? -2.120 -43.379 -7.088 1.00 63.41 456 ARG A C 1
ATOM 3699 O O . ARG A 1 456 ? -1.648 -43.499 -5.967 1.00 63.41 456 ARG A O 1
ATOM 3706 N N . LEU A 1 457 ? -1.881 -44.268 -8.054 1.00 66.12 457 LEU A N 1
ATOM 3707 C CA . LEU A 1 457 ? -1.044 -45.457 -7.846 1.00 66.12 457 LEU A CA 1
ATOM 3708 C C . LEU A 1 457 ? 0.392 -45.100 -7.432 1.00 66.12 457 LEU A C 1
ATOM 3710 O O . LEU A 1 457 ? 1.001 -45.849 -6.673 1.00 66.12 457 LEU A O 1
ATOM 3714 N N . GLN A 1 458 ? 0.932 -43.960 -7.877 1.00 69.81 458 GLN A N 1
ATOM 3715 C CA . GLN A 1 458 ? 2.217 -43.452 -7.385 1.00 69.81 458 GLN A CA 1
ATOM 3716 C C . GLN A 1 458 ? 2.148 -42.936 -5.942 1.00 69.81 458 GLN A C 1
ATOM 3718 O O . GLN A 1 458 ? 3.073 -43.192 -5.172 1.00 69.81 458 GLN A O 1
ATOM 3723 N N . GLN A 1 459 ? 1.073 -42.245 -5.553 1.00 66.00 459 GLN A N 1
ATOM 3724 C CA . GLN A 1 459 ? 0.842 -41.827 -4.166 1.00 66.00 459 GLN A CA 1
ATOM 3725 C C . GLN A 1 459 ? 0.665 -43.044 -3.246 1.00 66.00 459 GLN A C 1
ATOM 3727 O O . GLN A 1 459 ? 1.382 -43.155 -2.253 1.00 66.00 459 GLN A O 1
ATOM 3732 N N . ASP A 1 460 ? -0.185 -44.000 -3.623 1.00 60.62 460 ASP A N 1
ATOM 3733 C CA . ASP A 1 460 ? -0.415 -45.251 -2.893 1.00 60.62 460 ASP A CA 1
ATOM 3734 C C . ASP A 1 460 ? 0.887 -46.062 -2.762 1.00 60.62 460 ASP A C 1
ATOM 3736 O O . ASP A 1 460 ? 1.250 -46.491 -1.665 1.00 60.62 460 ASP A O 1
ATOM 3740 N N . ALA A 1 461 ? 1.658 -46.213 -3.847 1.00 65.44 461 ALA A N 1
ATOM 3741 C CA . ALA A 1 461 ? 2.955 -46.891 -3.816 1.00 65.44 461 ALA A CA 1
ATOM 3742 C C . ALA A 1 461 ? 4.006 -46.136 -2.983 1.00 65.44 461 ALA A C 1
ATOM 3744 O O . ALA A 1 461 ? 4.818 -46.776 -2.317 1.00 65.44 461 ALA A O 1
ATOM 3745 N N . SER A 1 462 ? 3.994 -44.799 -2.977 1.00 68.75 462 SER A N 1
ATOM 3746 C CA . SER A 1 462 ? 4.872 -43.968 -2.139 1.00 68.75 462 SER A CA 1
ATOM 3747 C C . SER A 1 462 ? 4.534 -44.113 -0.652 1.00 68.75 462 SER A C 1
ATOM 3749 O O . SER A 1 462 ? 5.427 -44.323 0.170 1.00 68.75 462 SER A O 1
ATOM 3751 N N . LEU A 1 463 ? 3.246 -44.097 -0.299 1.00 67.31 463 LEU A N 1
ATOM 3752 C CA . LEU A 1 463 ? 2.770 -44.329 1.066 1.00 67.31 463 LEU A CA 1
ATOM 3753 C C . LEU A 1 463 ? 3.086 -45.756 1.537 1.00 67.31 463 LEU A C 1
ATOM 3755 O O . LEU A 1 463 ? 3.607 -45.927 2.636 1.00 67.31 463 LEU A O 1
ATOM 3759 N N . GLN A 1 464 ? 2.879 -46.776 0.700 1.00 65.69 464 GLN A N 1
ATOM 3760 C CA . GLN A 1 464 ? 3.271 -48.160 1.006 1.00 65.69 464 GLN A CA 1
ATOM 3761 C C . GLN A 1 464 ? 4.793 -48.315 1.144 1.00 65.69 464 GLN A C 1
ATOM 3763 O O . GLN A 1 464 ? 5.268 -48.987 2.061 1.00 65.69 464 GLN A O 1
ATOM 3768 N N . PHE A 1 465 ? 5.577 -47.668 0.277 1.00 72.50 465 PHE A N 1
ATOM 3769 C CA . PHE A 1 465 ? 7.036 -47.645 0.371 1.00 72.50 465 PHE A CA 1
ATOM 3770 C C . PHE A 1 465 ? 7.482 -47.035 1.705 1.00 72.50 465 PHE A C 1
ATOM 3772 O O . PHE A 1 465 ? 8.293 -47.638 2.405 1.00 72.50 465 PHE A O 1
ATOM 3779 N N . ARG A 1 466 ? 6.903 -45.895 2.098 1.00 69.88 466 ARG A N 1
ATOM 3780 C CA . ARG A 1 466 ? 7.151 -45.229 3.386 1.00 69.88 466 ARG A CA 1
ATOM 3781 C C . ARG A 1 466 ? 6.673 -46.049 4.585 1.00 69.88 466 ARG A C 1
ATOM 3783 O O . ARG A 1 466 ? 7.365 -46.079 5.593 1.00 69.88 466 ARG A O 1
ATOM 3790 N N . ALA A 1 467 ? 5.561 -46.772 4.484 1.00 62.53 467 ALA A N 1
ATOM 3791 C CA . ALA A 1 467 ? 5.080 -47.641 5.558 1.00 62.53 467 ALA A CA 1
ATOM 3792 C C . ALA A 1 467 ? 6.007 -48.850 5.797 1.00 62.53 467 ALA A C 1
ATOM 3794 O O . ALA A 1 467 ? 6.270 -49.213 6.941 1.00 62.53 467 ALA A O 1
ATOM 3795 N N . VAL A 1 468 ? 6.537 -49.462 4.730 1.00 64.25 468 VAL A N 1
ATOM 3796 C CA . VAL A 1 468 ? 7.412 -50.648 4.830 1.00 64.25 468 VAL A CA 1
ATOM 3797 C C . VAL A 1 468 ? 8.877 -50.275 5.087 1.00 64.25 468 VAL A C 1
ATOM 3799 O O . VAL A 1 468 ? 9.581 -50.988 5.804 1.00 64.25 468 VAL A O 1
ATOM 3802 N N . TRP A 1 469 ? 9.359 -49.173 4.508 1.00 64.94 469 TRP A N 1
ATOM 3803 C CA . TRP A 1 469 ? 10.775 -48.798 4.531 1.00 64.94 469 TRP A CA 1
ATOM 3804 C C . TRP A 1 469 ? 11.070 -47.496 5.275 1.00 64.94 469 TRP A C 1
ATOM 3806 O O . TRP A 1 469 ? 12.238 -47.268 5.570 1.00 64.94 469 TRP A O 1
ATOM 3816 N N . GLY A 1 470 ? 10.081 -46.678 5.636 1.00 74.81 470 GLY A N 1
ATOM 3817 C CA . GLY A 1 470 ? 10.284 -45.300 6.097 1.00 74.81 470 GLY A CA 1
ATOM 3818 C C . GLY A 1 470 ? 10.710 -44.367 4.961 1.00 74.81 470 GLY A C 1
ATOM 3819 O O . GLY A 1 470 ? 10.833 -44.786 3.808 1.00 74.81 470 GLY A O 1
ATOM 3820 N N . GLU A 1 471 ? 10.999 -43.107 5.288 1.00 73.56 471 GLU A N 1
ATOM 3821 C CA . GLU A 1 471 ? 11.689 -42.231 4.338 1.00 73.56 471 GLU A CA 1
ATOM 3822 C C . GLU A 1 471 ? 13.093 -42.780 4.037 1.00 73.56 471 GLU A C 1
ATOM 3824 O O . GLU A 1 471 ? 13.826 -43.255 4.923 1.00 73.56 471 GLU A O 1
ATOM 3829 N N . ARG A 1 472 ? 13.465 -42.752 2.754 1.00 72.75 472 ARG A N 1
ATOM 3830 C CA . ARG A 1 472 ? 14.755 -43.244 2.265 1.00 72.75 472 ARG A CA 1
ATOM 3831 C C . ARG A 1 472 ? 15.366 -42.253 1.279 1.00 72.75 472 ARG A C 1
ATOM 3833 O O . ARG A 1 472 ? 14.691 -41.889 0.320 1.00 72.75 472 ARG A O 1
ATOM 3840 N N . PRO A 1 473 ? 16.634 -41.844 1.475 1.00 70.75 473 PRO A N 1
ATOM 3841 C CA . PRO A 1 473 ? 17.326 -41.021 0.495 1.00 70.75 473 PRO A CA 1
ATOM 3842 C C . PRO A 1 473 ? 17.528 -41.808 -0.805 1.00 70.75 473 PRO A C 1
ATOM 3844 O O . PRO A 1 473 ? 17.644 -43.038 -0.792 1.00 70.75 473 PRO A O 1
ATOM 3847 N N . LEU A 1 474 ? 17.607 -41.088 -1.925 1.00 71.94 474 LEU A N 1
ATOM 3848 C CA . LEU A 1 474 ? 17.863 -41.661 -3.244 1.00 71.94 474 LEU A CA 1
ATOM 3849 C C . LEU A 1 474 ? 19.332 -42.110 -3.352 1.00 71.94 474 LEU A C 1
ATOM 3851 O O . LEU A 1 474 ? 20.185 -41.389 -3.861 1.00 71.94 474 LEU A O 1
ATOM 3855 N N . ALA A 1 475 ? 19.622 -43.301 -2.833 1.00 63.66 475 ALA A N 1
ATOM 3856 C CA . ALA A 1 475 ? 20.959 -43.880 -2.778 1.00 63.66 475 ALA A CA 1
ATOM 3857 C C . ALA A 1 475 ? 20.970 -45.335 -3.270 1.00 63.66 475 ALA A C 1
ATOM 3859 O O . ALA A 1 475 ? 19.982 -46.070 -3.152 1.00 63.66 475 ALA A O 1
ATOM 3860 N N . ASP A 1 476 ? 22.123 -45.774 -3.775 1.00 65.81 476 ASP A N 1
ATOM 3861 C CA . ASP A 1 476 ? 22.362 -47.190 -4.038 1.00 65.81 476 ASP A CA 1
ATOM 3862 C C . ASP A 1 476 ? 22.197 -48.022 -2.759 1.00 65.81 476 ASP A C 1
ATOM 3864 O O . ASP A 1 476 ? 22.442 -47.567 -1.643 1.00 65.81 476 ASP A O 1
ATOM 3868 N N . LEU A 1 477 ? 21.771 -49.276 -2.928 1.00 69.19 477 LEU A N 1
ATOM 3869 C CA . LEU A 1 477 ? 21.597 -50.247 -1.839 1.00 69.19 477 LEU A CA 1
ATOM 3870 C C . LEU A 1 477 ? 20.588 -49.849 -0.737 1.00 69.19 477 LEU A C 1
ATOM 3872 O O . LEU A 1 477 ? 20.555 -50.519 0.296 1.00 69.19 477 LEU A O 1
ATOM 3876 N N . TRP A 1 478 ? 19.686 -48.884 -0.983 1.00 71.25 478 TRP A N 1
ATOM 3877 C CA . TRP A 1 478 ? 18.656 -48.361 -0.052 1.00 71.25 478 TRP A CA 1
ATOM 3878 C C . TRP A 1 478 ? 17.801 -49.391 0.715 1.00 71.25 478 TRP A C 1
ATOM 3880 O O . TRP A 1 478 ? 17.129 -49.042 1.680 1.00 71.25 478 TRP A O 1
ATOM 3890 N N . ARG A 1 479 ? 17.806 -50.671 0.326 1.00 70.31 479 ARG A N 1
ATOM 3891 C CA . ARG A 1 479 ? 17.144 -51.771 1.056 1.00 70.31 479 ARG A CA 1
ATOM 3892 C C . ARG A 1 479 ? 17.945 -52.285 2.265 1.00 70.31 479 ARG A C 1
ATOM 3894 O O . ARG A 1 479 ? 17.398 -53.028 3.076 1.00 70.31 479 ARG A O 1
ATOM 3901 N N . ARG A 1 480 ? 19.228 -51.926 2.411 1.00 73.44 480 ARG A N 1
ATOM 3902 C CA . ARG A 1 480 ? 20.096 -52.338 3.533 1.00 73.44 480 ARG A CA 1
ATOM 3903 C C . ARG A 1 480 ? 20.213 -51.227 4.581 1.00 73.44 480 ARG A C 1
ATOM 3905 O O . ARG A 1 480 ? 20.986 -50.293 4.400 1.00 73.44 480 ARG A O 1
ATOM 3912 N N . ARG A 1 481 ? 19.508 -51.371 5.717 1.00 57.62 481 ARG A N 1
ATOM 3913 C CA . ARG A 1 481 ? 19.492 -50.391 6.835 1.00 57.62 481 ARG A CA 1
ATOM 3914 C C . ARG A 1 481 ? 20.890 -49.888 7.234 1.00 57.62 481 ARG A C 1
ATOM 3916 O O . ARG A 1 481 ? 21.040 -48.695 7.451 1.00 57.62 481 ARG A O 1
ATOM 3923 N N . ALA A 1 482 ? 21.892 -50.769 7.277 1.00 57.34 482 ALA A N 1
ATOM 3924 C CA . ALA A 1 482 ? 23.258 -50.427 7.683 1.00 57.34 482 ALA A CA 1
ATOM 3925 C C . ALA A 1 482 ? 23.997 -49.461 6.729 1.00 57.34 482 ALA A C 1
ATOM 3927 O O . ALA A 1 482 ? 24.838 -48.690 7.181 1.00 57.34 482 ALA A O 1
ATOM 3928 N N . GLU A 1 483 ? 23.685 -49.468 5.429 1.00 55.00 483 GLU A N 1
ATOM 3929 C CA . GLU A 1 483 ? 24.326 -48.566 4.453 1.00 55.00 483 GLU A CA 1
ATOM 3930 C C . GLU A 1 483 ? 23.547 -47.261 4.254 1.00 55.00 483 GLU A C 1
ATOM 3932 O O . GLU A 1 483 ? 24.111 -46.282 3.779 1.00 55.00 483 GLU A O 1
ATOM 3937 N N . ILE A 1 484 ? 22.288 -47.194 4.701 1.00 57.56 484 ILE A N 1
ATOM 3938 C CA . ILE A 1 484 ? 21.501 -45.949 4.728 1.00 57.56 484 ILE A CA 1
ATOM 3939 C C . ILE A 1 484 ? 22.088 -44.961 5.745 1.00 57.56 484 ILE A C 1
ATOM 3941 O O . ILE A 1 484 ? 22.200 -43.776 5.445 1.00 57.56 484 ILE A O 1
ATOM 3945 N N . THR A 1 485 ? 22.523 -45.444 6.915 1.00 56.28 485 THR A N 1
ATOM 3946 C CA . THR A 1 485 ? 23.292 -44.654 7.895 1.00 56.28 485 THR A CA 1
ATOM 3947 C C . THR A 1 485 ? 24.600 -44.124 7.308 1.00 56.28 485 THR A C 1
ATOM 3949 O O . THR A 1 485 ? 24.949 -42.965 7.515 1.00 56.28 485 THR A O 1
ATOM 3952 N N . ASP A 1 486 ? 25.296 -44.946 6.521 1.00 54.78 486 ASP A N 1
ATOM 3953 C CA . ASP A 1 486 ? 26.590 -44.585 5.940 1.00 54.78 486 ASP A CA 1
ATOM 3954 C C . ASP A 1 486 ? 26.445 -43.612 4.752 1.00 54.78 486 ASP A C 1
ATOM 3956 O O . ASP A 1 486 ? 27.253 -42.702 4.585 1.00 54.78 486 ASP A O 1
ATOM 3960 N N . ALA A 1 487 ? 25.374 -43.737 3.960 1.00 53.53 487 ALA A N 1
ATOM 3961 C CA . ALA A 1 487 ? 25.000 -42.770 2.928 1.00 53.53 487 ALA A CA 1
ATOM 3962 C C . ALA A 1 487 ? 24.513 -41.436 3.526 1.00 53.53 487 ALA A C 1
ATOM 3964 O O . ALA A 1 487 ? 24.879 -40.375 3.023 1.00 53.53 487 ALA A O 1
ATOM 3965 N N . GLY A 1 488 ? 23.745 -41.481 4.621 1.00 55.91 488 GLY A N 1
ATOM 3966 C CA . GLY A 1 488 ? 23.283 -40.297 5.351 1.00 55.91 488 GLY A CA 1
ATOM 3967 C C . GLY A 1 488 ? 24.442 -39.446 5.872 1.00 55.91 488 GLY A C 1
ATOM 3968 O O . GLY A 1 488 ? 24.495 -38.252 5.583 1.00 55.91 488 GLY A O 1
ATOM 3969 N N . ASN A 1 489 ? 25.429 -40.064 6.532 1.00 52.84 489 ASN A N 1
ATOM 3970 C CA . ASN A 1 489 ? 26.631 -39.358 6.995 1.00 52.84 489 ASN A CA 1
ATOM 3971 C C . ASN A 1 489 ? 27.449 -38.741 5.847 1.00 52.84 489 ASN A C 1
ATOM 3973 O O . ASN A 1 489 ? 27.999 -37.654 6.006 1.00 52.84 489 ASN A O 1
ATOM 3977 N N . ARG A 1 490 ? 27.520 -39.397 4.679 1.00 51.38 490 ARG A N 1
ATOM 3978 C CA . ARG A 1 490 ? 28.232 -38.858 3.503 1.00 51.38 490 ARG A CA 1
ATOM 3979 C C . ARG A 1 490 ? 27.511 -37.670 2.858 1.00 51.38 490 ARG A C 1
ATOM 3981 O O . ARG A 1 490 ? 28.182 -36.798 2.319 1.00 51.38 490 ARG A O 1
ATOM 3988 N N . LEU A 1 491 ? 26.177 -37.626 2.920 1.00 49.50 491 LEU A N 1
ATOM 3989 C CA . LEU A 1 491 ? 25.376 -36.493 2.443 1.00 49.50 491 LEU A CA 1
ATOM 3990 C C . LEU A 1 491 ? 25.422 -35.312 3.423 1.00 49.50 491 LEU A C 1
ATOM 3992 O O . LEU A 1 491 ? 25.666 -34.187 2.991 1.00 49.50 491 LEU A O 1
ATOM 3996 N N . ALA A 1 492 ? 25.294 -35.564 4.729 1.00 45.03 492 ALA A N 1
ATOM 3997 C CA . ALA A 1 492 ? 25.459 -34.535 5.759 1.00 45.03 492 ALA A CA 1
ATOM 3998 C C . ALA A 1 492 ? 26.856 -33.885 5.691 1.00 45.03 492 ALA A C 1
ATOM 4000 O O . ALA A 1 492 ? 26.974 -32.665 5.647 1.00 45.03 492 ALA A O 1
ATOM 4001 N N . GLY A 1 493 ? 27.911 -34.695 5.545 1.00 40.22 493 GLY A N 1
ATOM 4002 C CA . GLY A 1 493 ? 29.293 -34.225 5.388 1.00 40.22 493 GLY A CA 1
ATOM 4003 C C . GLY A 1 493 ? 29.622 -33.513 4.065 1.00 40.22 493 GLY A C 1
ATOM 4004 O O . GLY A 1 493 ? 30.796 -33.250 3.812 1.00 40.22 493 GLY A O 1
ATOM 4005 N N . SER A 1 494 ? 28.630 -33.220 3.214 1.00 40.69 494 SER A N 1
ATOM 4006 C CA . SER A 1 494 ? 28.810 -32.498 1.942 1.00 40.69 494 SER A CA 1
ATOM 4007 C C . SER A 1 494 ? 28.149 -31.112 1.893 1.00 40.69 494 SER A C 1
ATOM 4009 O O . SER A 1 494 ? 28.222 -30.450 0.863 1.00 40.69 494 SER A O 1
ATOM 4011 N N . VAL A 1 495 ? 27.542 -30.657 2.997 1.00 37.78 495 VAL A N 1
ATOM 4012 C CA . VAL A 1 495 ? 26.885 -29.336 3.088 1.00 37.78 495 VAL A CA 1
ATOM 4013 C C . VAL A 1 495 ? 27.837 -28.247 3.619 1.00 37.78 495 VAL A C 1
ATOM 4015 O O . VAL A 1 495 ? 27.798 -27.118 3.140 1.00 37.78 495 VAL A O 1
ATOM 4018 N N . ASP A 1 496 ? 28.772 -28.590 4.513 1.00 34.72 496 ASP A N 1
ATOM 4019 C CA . ASP A 1 496 ? 29.694 -27.635 5.164 1.00 34.72 496 ASP A CA 1
ATOM 4020 C C . ASP A 1 496 ? 30.916 -27.204 4.314 1.00 34.72 496 ASP A C 1
ATOM 4022 O O . ASP A 1 496 ? 31.884 -26.647 4.832 1.00 34.72 496 ASP A O 1
ATOM 4026 N N . THR A 1 497 ? 30.917 -27.437 2.996 1.00 32.22 497 THR A N 1
ATOM 4027 C CA . THR A 1 497 ? 32.029 -27.058 2.094 1.00 32.22 497 THR A CA 1
ATOM 4028 C C . THR A 1 497 ? 31.650 -25.995 1.057 1.00 32.22 497 THR A C 1
ATOM 4030 O O . THR A 1 497 ? 32.127 -26.018 -0.077 1.00 32.22 497 THR A O 1
ATOM 4033 N N . ALA A 1 498 ? 30.835 -25.014 1.468 1.00 30.78 498 ALA A N 1
ATOM 4034 C CA . ALA A 1 498 ? 30.423 -23.874 0.637 1.00 30.78 498 ALA A CA 1
ATOM 4035 C C . ALA A 1 498 ? 30.652 -22.474 1.259 1.00 30.78 498 ALA A C 1
ATOM 4037 O O . ALA A 1 498 ? 30.232 -21.477 0.676 1.00 30.78 498 ALA A O 1
ATOM 4038 N N . SER A 1 499 ? 31.359 -22.355 2.392 1.00 29.62 499 SER A N 1
ATOM 4039 C CA . SER A 1 499 ? 31.866 -21.063 2.888 1.00 29.62 499 SER A CA 1
ATOM 4040 C C . SER A 1 499 ? 33.251 -21.229 3.510 1.00 29.62 499 SER A C 1
ATOM 4042 O O . SER A 1 499 ? 33.446 -22.061 4.393 1.00 29.62 499 SER A O 1
ATOM 4044 N N . GLY A 1 500 ? 34.243 -20.482 3.016 1.00 25.95 500 GLY A N 1
ATOM 4045 C CA . GLY A 1 500 ? 35.642 -20.734 3.363 1.00 25.95 500 GLY A CA 1
ATOM 4046 C C . GLY A 1 500 ? 36.612 -19.626 2.970 1.00 25.95 500 GLY A C 1
ATOM 4047 O O . GLY A 1 500 ? 37.378 -19.798 2.027 1.00 25.95 500 GLY A O 1
ATOM 4048 N N . ASN A 1 501 ? 36.588 -18.511 3.707 1.00 29.38 501 ASN A N 1
ATOM 4049 C CA . ASN A 1 501 ? 37.736 -17.627 3.977 1.00 29.38 501 ASN A CA 1
ATOM 4050 C C . ASN A 1 501 ? 37.318 -16.497 4.945 1.00 29.38 501 ASN A C 1
ATOM 4052 O O . ASN A 1 501 ? 36.185 -16.042 4.875 1.00 29.38 501 ASN A O 1
ATOM 4056 N N . ALA A 1 502 ? 38.176 -15.911 5.789 1.00 28.89 502 ALA A N 1
ATOM 4057 C CA . ALA A 1 502 ? 39.375 -16.423 6.467 1.00 28.89 502 ALA A CA 1
ATOM 4058 C C . ALA A 1 502 ? 39.862 -15.374 7.494 1.00 28.89 502 ALA A C 1
ATOM 4060 O O . ALA A 1 502 ? 40.369 -14.324 7.107 1.00 28.89 502 ALA A O 1
ATOM 4061 N N . ALA A 1 503 ? 39.790 -15.677 8.791 1.00 28.59 503 ALA A N 1
ATOM 4062 C CA . ALA A 1 503 ? 40.491 -14.945 9.851 1.00 28.59 503 ALA A CA 1
ATOM 4063 C C . ALA A 1 503 ? 40.851 -15.929 10.976 1.00 28.59 503 ALA A C 1
ATOM 4065 O O . ALA A 1 503 ? 40.120 -16.890 11.204 1.00 28.59 503 ALA A O 1
ATOM 4066 N N . ASN A 1 504 ? 42.010 -15.759 11.619 1.00 30.30 504 ASN A N 1
ATOM 4067 C CA . ASN A 1 504 ? 42.612 -16.810 12.444 1.00 30.30 504 ASN A CA 1
ATOM 4068 C C . ASN A 1 504 ? 43.370 -16.225 13.649 1.00 30.30 504 ASN A C 1
ATOM 4070 O O . ASN A 1 504 ? 44.117 -15.260 13.485 1.00 30.30 504 ASN A O 1
ATOM 4074 N N . GLY A 1 505 ? 43.234 -16.849 14.823 1.00 25.41 505 GLY A N 1
ATOM 4075 C CA . GLY A 1 505 ? 43.975 -16.515 16.048 1.00 25.41 505 GLY A CA 1
ATOM 4076 C C . GLY A 1 505 ? 43.080 -16.211 17.264 1.00 25.41 505 GLY A C 1
ATOM 4077 O O . GLY A 1 505 ? 42.082 -15.520 17.125 1.00 25.41 505 GLY A O 1
ATOM 4078 N N . ALA A 1 506 ? 43.398 -16.673 18.480 1.00 26.36 506 ALA A N 1
ATOM 4079 C CA . ALA A 1 506 ? 44.495 -17.569 18.874 1.00 26.36 506 ALA A CA 1
ATOM 4080 C C . ALA A 1 506 ? 44.212 -18.294 20.215 1.00 26.36 506 ALA A C 1
ATOM 4082 O O . ALA A 1 506 ? 43.287 -17.926 20.924 1.00 26.36 506 ALA A O 1
ATOM 4083 N N . ALA A 1 507 ? 45.035 -19.317 20.512 1.00 26.47 507 ALA A N 1
ATOM 4084 C CA . ALA A 1 507 ? 45.266 -20.043 21.784 1.00 26.47 507 ALA A CA 1
ATOM 4085 C C . ALA A 1 507 ? 44.408 -19.658 23.017 1.00 26.47 507 ALA A C 1
ATOM 4087 O O . ALA A 1 507 ? 44.400 -18.507 23.431 1.00 26.47 507 ALA A O 1
ATOM 4088 N N . GLY A 1 508 ? 43.771 -20.589 23.736 1.00 26.39 508 GLY A N 1
ATOM 4089 C CA . GLY A 1 508 ? 44.327 -21.818 24.347 1.00 26.39 508 GLY A CA 1
ATOM 4090 C C . GLY A 1 508 ? 43.990 -21.776 25.858 1.00 26.39 508 GLY A C 1
ATOM 4091 O O . GLY A 1 508 ? 43.701 -20.704 26.367 1.00 26.39 508 GLY A O 1
ATOM 4092 N N . SER A 1 509 ? 43.972 -22.832 26.678 1.00 27.31 509 SER A N 1
ATOM 4093 C CA . SER A 1 509 ? 44.686 -24.118 26.712 1.00 27.31 509 SER A CA 1
ATOM 4094 C C . SER A 1 509 ? 44.010 -25.040 27.760 1.00 27.31 509 SER A C 1
ATOM 4096 O O . SER A 1 509 ? 43.389 -24.511 28.679 1.00 27.31 509 SER A O 1
ATOM 4098 N N . GLY A 1 510 ? 44.171 -26.375 27.714 1.00 27.03 510 GLY A N 1
ATOM 4099 C CA . GLY A 1 510 ? 43.764 -27.238 28.848 1.00 27.03 510 GLY A CA 1
ATOM 4100 C C . GLY A 1 510 ? 43.459 -28.716 28.548 1.00 27.03 510 GLY A C 1
ATOM 4101 O O . GLY A 1 510 ? 42.325 -29.064 28.257 1.00 27.03 510 GLY A O 1
ATOM 4102 N N . ASN A 1 511 ? 44.478 -29.574 28.675 1.00 29.22 511 ASN A N 1
ATOM 4103 C CA . ASN A 1 511 ? 44.484 -31.056 28.664 1.00 29.22 511 ASN A CA 1
ATOM 4104 C C . ASN A 1 511 ? 43.181 -31.784 29.108 1.00 29.22 511 ASN A C 1
ATOM 4106 O O . ASN A 1 511 ? 42.610 -31.408 30.124 1.00 29.22 511 ASN A O 1
ATOM 4110 N N . VAL A 1 512 ? 42.641 -32.817 28.429 1.00 27.62 512 VAL A N 1
ATOM 4111 C CA . VAL A 1 512 ? 43.182 -34.107 27.889 1.00 27.62 512 VAL A CA 1
ATOM 4112 C C . VAL A 1 512 ? 43.025 -35.310 28.849 1.00 27.62 512 VAL A C 1
ATOM 4114 O O . VAL A 1 512 ? 43.637 -35.325 29.910 1.00 27.62 512 VAL A O 1
ATOM 4117 N N . ALA A 1 513 ? 42.341 -36.358 28.342 1.00 28.00 513 ALA A N 1
ATOM 4118 C CA . ALA A 1 513 ? 42.325 -37.776 28.774 1.00 28.00 513 ALA A CA 1
ATOM 4119 C C . ALA A 1 513 ? 41.650 -38.144 30.129 1.00 28.00 513 ALA A C 1
ATOM 4121 O O . ALA A 1 513 ? 41.778 -37.420 31.105 1.00 28.00 513 ALA A O 1
ATOM 4122 N N . SER A 1 514 ? 40.968 -39.297 30.279 1.00 26.89 514 SER A N 1
ATOM 4123 C CA . SER A 1 514 ? 40.518 -40.305 29.284 1.00 26.89 514 SER A CA 1
ATOM 4124 C C . SER A 1 514 ? 39.570 -41.365 29.886 1.00 26.89 514 SER A C 1
ATOM 4126 O O . SER A 1 514 ? 39.963 -42.005 30.859 1.00 26.89 514 SER A O 1
ATOM 4128 N N . GLY A 1 515 ? 38.448 -41.649 29.204 1.00 26.47 515 GLY A N 1
ATOM 4129 C CA . GLY A 1 515 ? 37.662 -42.899 29.301 1.00 26.47 515 GLY A CA 1
ATOM 4130 C C . GLY A 1 515 ? 36.900 -43.168 30.614 1.00 26.47 515 GLY A C 1
ATOM 4131 O O . GLY A 1 515 ? 37.130 -42.498 31.612 1.00 26.47 515 GLY A O 1
ATOM 4132 N N . GLU A 1 516 ? 36.005 -44.160 30.704 1.00 27.72 516 GLU A N 1
ATOM 4133 C CA . GLU A 1 516 ? 35.225 -44.922 29.699 1.00 27.72 516 GLU A CA 1
ATOM 4134 C C . GLU A 1 516 ? 34.164 -45.759 30.463 1.00 27.72 516 GLU A C 1
ATOM 4136 O O . GLU A 1 516 ? 34.395 -46.069 31.632 1.00 27.72 516 GLU A O 1
ATOM 4141 N N . ALA A 1 517 ? 33.067 -46.163 29.798 1.00 27.81 517 ALA A N 1
ATOM 4142 C CA . ALA A 1 517 ? 31.945 -46.976 30.317 1.00 27.81 517 ALA A CA 1
ATOM 4143 C C . ALA A 1 517 ? 31.032 -46.315 31.387 1.00 27.81 517 ALA A C 1
ATOM 4145 O O . ALA A 1 517 ? 31.479 -45.465 32.151 1.00 27.81 517 ALA A O 1
ATOM 4146 N N . ALA A 1 518 ? 29.756 -46.696 31.547 1.00 29.22 518 ALA A N 1
ATOM 4147 C CA . ALA A 1 518 ? 28.753 -47.306 30.643 1.00 29.22 518 ALA A CA 1
ATOM 4148 C C . ALA A 1 518 ? 27.392 -47.352 31.386 1.00 29.22 518 ALA A C 1
ATOM 4150 O O . ALA A 1 518 ? 27.435 -47.583 32.589 1.00 29.22 518 ALA A O 1
ATOM 4151 N N . ASP A 1 519 ? 26.270 -47.200 30.658 1.00 28.48 519 ASP A N 1
ATOM 4152 C CA . ASP A 1 519 ? 24.903 -47.751 30.884 1.00 28.48 519 ASP A CA 1
ATOM 4153 C C . ASP A 1 519 ? 24.222 -47.548 32.285 1.00 28.48 519 ASP A C 1
ATOM 4155 O O . ASP A 1 519 ? 24.875 -47.372 33.305 1.00 28.48 519 ASP A O 1
ATOM 4159 N N . GLU A 1 520 ? 22.898 -47.537 32.504 1.00 27.84 520 GLU A N 1
ATOM 4160 C CA . GLU A 1 520 ? 21.686 -47.528 31.662 1.00 27.84 520 GLU A CA 1
ATOM 4161 C C . GLU A 1 520 ? 20.510 -46.893 32.482 1.00 27.84 520 GLU A C 1
ATOM 4163 O O . GLU A 1 520 ? 20.748 -46.158 33.440 1.00 27.84 520 GLU A O 1
ATOM 4168 N N . GLU A 1 521 ? 19.249 -47.134 32.101 1.00 28.52 521 GLU A N 1
ATOM 4169 C CA . GLU A 1 521 ? 18.000 -46.533 32.629 1.00 28.52 521 GLU A CA 1
ATOM 4170 C C . GLU A 1 521 ? 17.751 -46.588 34.166 1.00 28.52 521 GLU A C 1
ATOM 4172 O O . GLU A 1 521 ? 18.115 -47.562 34.831 1.00 28.52 521 GLU A O 1
ATOM 4177 N N . PRO A 1 522 ? 16.985 -45.627 34.737 1.00 34.66 522 PRO A N 1
ATOM 4178 C CA . PRO A 1 522 ? 16.317 -45.786 36.030 1.00 34.66 522 PRO A CA 1
ATOM 4179 C C . PRO A 1 522 ? 14.961 -46.511 35.890 1.00 34.66 522 PRO A C 1
ATOM 4181 O O . PRO A 1 522 ? 14.103 -46.113 35.103 1.00 34.66 522 PRO A O 1
ATOM 4184 N N . VAL A 1 523 ? 14.741 -47.552 36.701 1.00 28.17 523 VAL A N 1
ATOM 4185 C CA . VAL A 1 523 ? 13.546 -48.419 36.647 1.00 28.17 523 VAL A CA 1
ATOM 4186 C C . VAL A 1 523 ? 12.528 -48.077 37.753 1.00 28.17 523 VAL A C 1
ATOM 4188 O O . VAL A 1 523 ? 12.835 -47.425 38.747 1.00 28.17 523 VAL A O 1
ATOM 4191 N N . ASN A 1 524 ? 11.288 -48.508 37.532 1.00 28.50 524 ASN A N 1
ATOM 4192 C CA . ASN A 1 524 ? 10.069 -48.190 38.273 1.00 28.50 524 ASN A CA 1
ATOM 4193 C C . ASN A 1 524 ? 9.931 -48.870 39.667 1.00 28.50 524 ASN A C 1
ATOM 4195 O O . ASN A 1 524 ? 10.451 -49.962 39.883 1.00 28.50 524 ASN A O 1
ATOM 4199 N N . ALA A 1 525 ? 9.052 -48.277 40.490 1.00 31.44 525 ALA A N 1
ATOM 4200 C CA . ALA A 1 525 ? 8.129 -48.909 41.452 1.00 31.44 525 ALA A CA 1
ATOM 4201 C C . ALA A 1 525 ? 8.500 -49.190 42.942 1.00 31.44 525 ALA A C 1
ATOM 4203 O O . ALA A 1 525 ? 9.451 -49.890 43.274 1.00 31.44 525 ALA A O 1
ATOM 4204 N N . ASP A 1 526 ? 7.538 -48.767 43.783 1.00 31.30 526 ASP A N 1
ATOM 4205 C CA . ASP A 1 526 ? 6.908 -49.470 44.927 1.00 31.30 526 ASP A CA 1
ATOM 4206 C C . ASP A 1 526 ? 7.521 -49.503 46.349 1.00 31.30 526 ASP A C 1
ATOM 4208 O O . ASP A 1 526 ? 8.733 -49.542 46.545 1.00 31.30 526 ASP A O 1
ATOM 4212 N N . VAL A 1 527 ? 6.611 -49.543 47.343 1.00 30.73 527 VAL A N 1
ATOM 4213 C CA . VAL A 1 527 ? 6.560 -50.451 48.520 1.00 30.73 527 VAL A CA 1
ATOM 4214 C C . VAL A 1 527 ? 5.398 -50.060 49.462 1.00 30.73 527 VAL A C 1
ATOM 4216 O O . VAL A 1 527 ? 5.099 -48.885 49.666 1.00 30.73 527 VAL A O 1
ATOM 4219 N N . SER A 1 528 ? 4.759 -51.063 50.082 1.00 31.27 528 SER A N 1
ATOM 4220 C CA . SER A 1 528 ? 3.529 -50.938 50.887 1.00 31.27 528 SER A CA 1
ATOM 4221 C C . SER A 1 528 ? 3.589 -51.620 52.270 1.00 31.27 528 SER A C 1
ATOM 4223 O O . SER A 1 528 ? 4.285 -52.624 52.420 1.00 31.27 528 SER A O 1
ATOM 4225 N N . GLY A 1 529 ? 2.740 -51.178 53.213 1.00 28.25 529 GLY A N 1
ATOM 4226 C CA . GLY A 1 529 ? 2.366 -51.884 54.460 1.00 28.25 529 GLY A CA 1
ATOM 4227 C C . GLY A 1 529 ? 2.614 -51.085 55.758 1.00 28.25 529 GLY A C 1
ATOM 4228 O O . GLY A 1 529 ? 3.466 -50.205 55.740 1.00 28.25 529 GLY A O 1
ATOM 4229 N N . VAL A 1 530 ? 2.016 -51.347 56.937 1.00 29.78 530 VAL A N 1
ATOM 4230 C CA . VAL A 1 530 ? 0.747 -51.964 57.444 1.00 29.78 530 VAL A CA 1
ATOM 4231 C C . VAL A 1 530 ? 0.875 -52.023 59.005 1.00 29.78 530 VAL A C 1
ATOM 4233 O O . VAL A 1 530 ? 1.972 -51.768 59.491 1.00 29.78 530 VAL A O 1
ATOM 4236 N N . GLU A 1 531 ? -0.189 -52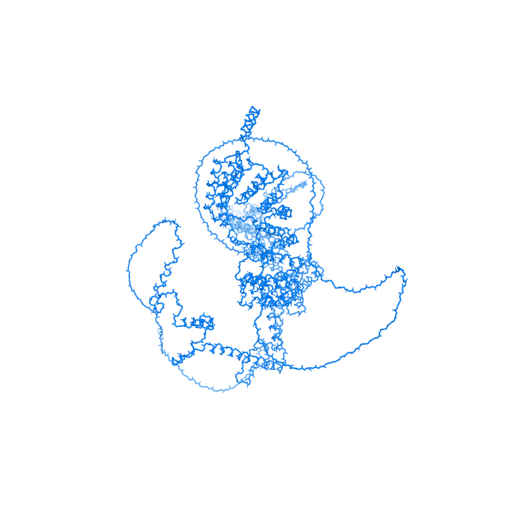.355 59.771 1.00 31.19 531 GLU A N 1
ATOM 4237 C CA . GLU A 1 531 ? -0.299 -52.359 61.272 1.00 31.19 531 GLU A CA 1
ATOM 4238 C C . GLU A 1 531 ? -0.582 -50.961 61.897 1.00 31.19 531 GLU A C 1
ATOM 4240 O O . GLU A 1 531 ? -0.069 -49.969 61.390 1.00 31.19 531 GLU A O 1
ATOM 4245 N N . THR A 1 532 ? -1.363 -50.725 62.979 1.00 31.36 532 THR A N 1
ATOM 4246 C CA . THR A 1 532 ? -2.290 -51.480 63.898 1.00 31.36 532 THR A CA 1
ATOM 4247 C C . THR A 1 532 ? -3.059 -50.431 64.765 1.00 31.36 532 THR A C 1
ATOM 4249 O O . THR A 1 532 ? -2.532 -49.330 64.904 1.00 31.36 532 THR A O 1
ATOM 4252 N N . ASP A 1 533 ? -4.212 -50.621 65.438 1.00 29.41 533 ASP A N 1
ATOM 4253 C CA . ASP A 1 533 ? -5.323 -51.613 65.442 1.00 29.41 533 ASP A CA 1
ATOM 4254 C C . ASP A 1 533 ? -6.556 -51.019 66.212 1.00 29.41 533 ASP A C 1
ATOM 4256 O O . ASP A 1 533 ? -6.394 -49.996 66.879 1.00 29.41 533 ASP A O 1
ATOM 4260 N N . ASP A 1 534 ? -7.718 -51.703 66.209 1.00 27.97 534 ASP A N 1
ATOM 4261 C CA . ASP A 1 534 ? -8.931 -51.516 67.073 1.00 27.97 534 ASP A CA 1
ATOM 4262 C C . ASP A 1 534 ? -9.745 -50.183 66.937 1.00 27.97 534 ASP A C 1
ATOM 4264 O O . ASP A 1 534 ? -9.205 -49.128 66.625 1.00 27.97 534 ASP A O 1
ATOM 4268 N N . SER A 1 535 ? -11.072 -50.084 67.161 1.00 29.62 535 SER A N 1
ATOM 4269 C CA . SER A 1 535 ? -12.083 -50.992 67.758 1.00 29.62 535 SER A CA 1
ATOM 4270 C C . SER A 1 535 ? -13.525 -50.708 67.237 1.00 29.62 535 SER A C 1
ATOM 4272 O O . SER A 1 535 ? -13.705 -49.903 66.324 1.00 29.62 535 SER A O 1
ATOM 4274 N N . SER A 1 536 ? -14.560 -51.393 67.757 1.00 28.41 536 SER A N 1
ATOM 4275 C CA . SER A 1 536 ? -15.894 -51.564 67.126 1.00 28.41 536 SER A CA 1
ATOM 4276 C C . SER A 1 536 ? -17.112 -50.917 67.833 1.00 28.41 536 SER A C 1
ATOM 4278 O O . SER A 1 536 ? -17.013 -50.504 68.986 1.00 28.41 536 SER A O 1
ATOM 4280 N N . SER A 1 537 ? -18.305 -51.074 67.210 1.00 29.20 537 SER A N 1
ATOM 4281 C CA . SER A 1 537 ? -19.676 -51.120 67.814 1.00 29.20 537 SER A CA 1
ATOM 4282 C C . SER A 1 537 ? -20.260 -49.810 68.411 1.00 29.20 537 SER A C 1
ATOM 4284 O O . SER A 1 537 ? -19.509 -48.946 68.844 1.00 29.20 537 SER A O 1
ATOM 4286 N N . ASP A 1 538 ? -21.583 -49.562 68.477 1.00 29.56 538 ASP A N 1
ATOM 4287 C CA . ASP A 1 538 ? -22.782 -50.346 68.078 1.00 29.56 538 ASP A CA 1
ATOM 4288 C C . ASP A 1 538 ? -24.019 -49.434 67.804 1.00 29.56 538 ASP A C 1
ATOM 4290 O O . ASP A 1 538 ? -23.944 -48.213 67.955 1.00 29.56 538 ASP A O 1
ATOM 4294 N N . ASP A 1 539 ? -25.157 -50.033 67.416 1.00 31.69 539 ASP A N 1
ATOM 4295 C CA . ASP A 1 539 ? -26.460 -49.398 67.105 1.00 31.69 539 ASP A CA 1
ATOM 4296 C C . ASP A 1 539 ? -27.136 -48.602 68.253 1.00 31.69 539 ASP A C 1
ATOM 4298 O O . ASP A 1 539 ? -26.915 -48.875 69.435 1.00 31.69 539 ASP A O 1
ATOM 4302 N N . SER A 1 540 ? -28.105 -47.720 67.925 1.00 29.59 540 SER A N 1
ATOM 4303 C CA . SER A 1 540 ? -29.501 -47.795 68.454 1.00 29.59 540 SER A CA 1
ATOM 4304 C C . SER A 1 540 ? -30.456 -46.670 67.977 1.00 29.59 540 SER A C 1
ATOM 4306 O O . SER A 1 540 ? -30.046 -45.659 67.410 1.00 29.59 540 SER A O 1
ATOM 4308 N N . GLU A 1 541 ? -31.766 -46.883 68.178 1.00 30.31 541 GLU A N 1
ATOM 4309 C CA . GLU A 1 541 ? -32.894 -46.115 67.618 1.00 30.31 541 GLU A CA 1
ATOM 4310 C C . GLU A 1 541 ? -33.572 -45.095 68.576 1.00 30.31 541 GLU A C 1
ATOM 4312 O O . GLU A 1 541 ? -33.674 -45.318 69.777 1.00 30.31 541 GLU A O 1
ATOM 4317 N N . ILE A 1 542 ? -34.162 -44.046 67.976 1.00 30.45 542 ILE A N 1
ATOM 4318 C CA . ILE A 1 542 ? -35.468 -43.400 68.287 1.00 30.45 542 ILE A CA 1
ATOM 4319 C C . ILE A 1 542 ? -35.832 -43.077 69.763 1.00 30.45 542 ILE A C 1
ATOM 4321 O O . ILE A 1 542 ? -36.203 -43.954 70.538 1.00 30.45 542 ILE A O 1
ATOM 4325 N N . THR A 1 543 ? -36.015 -41.782 70.083 1.00 29.08 543 THR A N 1
ATOM 4326 C CA . THR A 1 543 ? -37.274 -41.203 70.649 1.00 29.08 543 THR A CA 1
ATOM 4327 C C . THR A 1 543 ? -37.209 -39.662 70.733 1.00 29.08 543 THR A C 1
ATOM 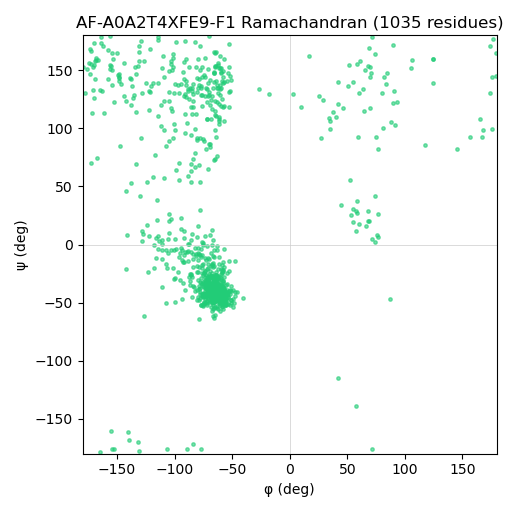4329 O O . THR A 1 543 ? -36.124 -39.092 70.726 1.00 29.08 543 THR A O 1
ATOM 4332 N N . GLY A 1 544 ? -38.361 -38.968 70.736 1.00 26.33 544 GLY A N 1
ATOM 4333 C CA . GLY A 1 544 ? -38.447 -37.497 70.590 1.00 26.33 544 GLY A CA 1
ATOM 4334 C C . GLY A 1 544 ? -38.799 -36.697 71.860 1.00 26.33 544 GLY A C 1
ATOM 4335 O O . GLY A 1 544 ? -38.973 -37.268 72.934 1.00 26.33 544 GLY A O 1
ATOM 4336 N N . GLY A 1 545 ? -38.957 -35.372 71.717 1.00 26.97 545 GLY A N 1
ATOM 4337 C CA . GLY A 1 545 ? -39.424 -34.457 72.774 1.00 26.97 545 GLY A CA 1
ATOM 4338 C C . GLY A 1 545 ? -39.379 -32.967 72.379 1.00 26.97 545 GLY A C 1
ATOM 4339 O O . GLY A 1 545 ? -38.365 -32.492 71.882 1.00 26.97 545 GLY A O 1
ATOM 4340 N N . GLU A 1 546 ? -40.485 -32.243 72.589 1.00 28.45 546 GLU A N 1
ATOM 4341 C CA . GLU A 1 546 ? -40.663 -30.790 72.347 1.00 28.45 546 GLU A CA 1
ATOM 4342 C C . GLU A 1 546 ? -39.741 -29.921 73.251 1.00 28.45 546 GLU A C 1
ATOM 4344 O O . GLU A 1 546 ? -39.358 -30.365 74.331 1.00 28.45 546 GLU A O 1
ATOM 4349 N N . LEU A 1 547 ? -39.334 -28.685 72.907 1.00 27.34 547 LEU A N 1
ATOM 4350 C CA . LEU A 1 547 ? -40.180 -27.475 72.810 1.00 27.34 547 LEU A CA 1
ATOM 4351 C C . LEU A 1 547 ? -39.470 -26.254 72.151 1.00 27.34 547 LEU A C 1
ATOM 4353 O O . LEU A 1 547 ? -38.273 -26.267 71.895 1.00 27.34 547 LEU A O 1
ATOM 4357 N N . ALA A 1 548 ? -40.261 -25.194 71.924 1.00 27.94 548 ALA A N 1
ATOM 4358 C CA . ALA A 1 548 ? -39.972 -23.862 71.347 1.00 27.94 548 ALA A CA 1
ATOM 4359 C C . ALA A 1 548 ? -38.787 -23.055 71.986 1.00 27.94 548 ALA A C 1
ATOM 4361 O O . ALA A 1 548 ? -38.302 -23.438 73.044 1.00 27.94 548 ALA A O 1
ATOM 4362 N N . GLN A 1 549 ? -38.307 -21.899 71.472 1.00 28.62 549 GLN A N 1
ATOM 4363 C CA . GLN A 1 549 ? -38.962 -20.841 70.662 1.00 28.62 549 GLN A CA 1
ATOM 4364 C C . GLN A 1 549 ? -37.950 -19.791 70.096 1.00 28.62 549 GLN A C 1
ATOM 4366 O O . GLN A 1 549 ? -36.987 -19.505 70.797 1.00 28.62 549 GLN A O 1
ATOM 4371 N N . ASN A 1 550 ? -38.258 -19.130 68.954 1.00 27.81 550 ASN A N 1
ATOM 4372 C CA . ASN A 1 550 ? -37.639 -17.882 68.395 1.00 27.81 550 ASN A CA 1
ATOM 4373 C C . ASN A 1 550 ? -36.123 -17.914 68.046 1.00 27.81 550 ASN A C 1
ATOM 4375 O O . ASN A 1 550 ? -35.389 -18.709 68.613 1.00 27.81 550 ASN A O 1
ATOM 4379 N N . THR A 1 551 ? -35.515 -17.088 67.176 1.00 28.70 551 THR A N 1
ATOM 4380 C CA . THR A 1 551 ? -35.835 -16.216 65.998 1.00 28.70 551 THR A CA 1
ATOM 4381 C C . THR A 1 551 ? -34.485 -16.100 65.229 1.00 28.70 551 THR A C 1
ATOM 4383 O O . THR A 1 551 ? -33.448 -16.313 65.848 1.00 28.70 551 THR A O 1
ATOM 4386 N N . GLU A 1 552 ? -34.343 -15.846 63.922 1.00 29.67 552 GLU A N 1
ATOM 4387 C CA . GLU A 1 552 ? -34.894 -14.759 63.093 1.00 29.67 552 GLU A CA 1
ATOM 4388 C C . GLU A 1 552 ? -34.559 -14.997 61.587 1.00 29.67 552 GLU A C 1
ATOM 4390 O O . GLU A 1 552 ? -33.735 -15.850 61.270 1.00 29.67 552 GLU A O 1
ATOM 4395 N N . SER A 1 553 ? -35.182 -14.236 60.676 1.00 30.66 553 SER A N 1
ATOM 4396 C CA . SER A 1 553 ? -34.764 -13.927 59.284 1.00 30.66 553 SER A CA 1
ATOM 4397 C C . SER A 1 553 ? -34.024 -14.979 58.424 1.00 30.66 553 SER A C 1
ATOM 4399 O O . SER A 1 553 ? -32.798 -15.057 58.425 1.00 30.66 553 SER A O 1
ATOM 4401 N N . GLY A 1 554 ? -34.760 -15.661 57.536 1.00 27.61 554 GLY A N 1
ATOM 4402 C CA . GLY A 1 554 ? -34.197 -16.385 56.385 1.00 27.61 554 GLY A CA 1
ATOM 4403 C C . GLY A 1 554 ? -34.618 -15.768 55.044 1.00 27.61 554 GLY A C 1
ATOM 4404 O O . GLY A 1 554 ? -35.782 -15.409 54.874 1.00 27.61 554 GLY A O 1
ATOM 4405 N N . MET A 1 555 ? -33.693 -15.679 54.081 1.00 31.27 555 MET A N 1
ATOM 4406 C CA . MET A 1 555 ? -34.030 -15.400 52.676 1.00 31.27 555 MET A CA 1
ATOM 4407 C C . MET A 1 555 ? -34.672 -16.639 52.022 1.00 31.27 555 MET A C 1
ATOM 4409 O O . MET A 1 555 ? -34.249 -17.762 52.317 1.00 31.27 555 MET A O 1
ATOM 4413 N N . PRO A 1 556 ? -35.657 -16.483 51.118 1.00 35.00 556 PRO A N 1
ATOM 4414 C CA . PRO A 1 556 ? -36.175 -17.605 50.347 1.00 35.00 556 PRO A CA 1
ATOM 4415 C C . PRO A 1 556 ? -35.133 -18.072 49.323 1.00 35.00 556 PRO A C 1
ATOM 4417 O O . PRO A 1 556 ? -34.602 -17.272 48.557 1.00 35.00 556 PRO A O 1
ATOM 4420 N N . LYS A 1 557 ? -34.878 -19.384 49.266 1.00 34.09 557 LYS A N 1
ATOM 4421 C CA . LYS A 1 557 ? -34.247 -19.986 48.082 1.00 34.09 557 LYS A CA 1
ATOM 4422 C C . LYS A 1 557 ? -35.208 -19.867 46.888 1.00 34.09 557 LYS A C 1
ATOM 4424 O O . LYS A 1 557 ? -36.420 -19.963 47.111 1.00 34.09 557 LYS A O 1
ATOM 4429 N N . PRO A 1 558 ? -34.715 -19.707 45.646 1.00 33.44 558 PRO A N 1
ATOM 4430 C CA . PRO A 1 558 ? -35.571 -19.819 44.471 1.00 33.44 558 PRO A CA 1
ATOM 4431 C C . PRO A 1 558 ? -36.235 -21.201 44.447 1.00 33.44 558 PRO A C 1
ATOM 4433 O O . PRO A 1 558 ? -35.616 -22.210 44.790 1.00 33.44 558 PRO A O 1
ATOM 4436 N N . VAL A 1 559 ? -37.514 -21.239 44.077 1.00 33.53 559 VAL A N 1
ATOM 4437 C CA . VAL A 1 559 ? -38.247 -22.495 43.905 1.00 33.53 559 VAL A CA 1
ATOM 4438 C C . VAL A 1 559 ? -37.907 -23.041 42.526 1.00 33.53 559 VAL A C 1
ATOM 4440 O O . VAL A 1 559 ? -38.296 -22.450 41.521 1.00 33.53 559 VAL A O 1
ATOM 4443 N N . GLU A 1 560 ? -37.196 -24.165 42.485 1.00 32.00 560 GLU A N 1
ATOM 4444 C CA . GLU A 1 560 ? -36.952 -24.906 41.249 1.00 32.00 560 GLU A CA 1
ATOM 4445 C C . GLU A 1 560 ? -38.293 -25.274 40.594 1.00 32.00 560 GLU A C 1
ATOM 4447 O O . GLU A 1 560 ? -39.126 -25.979 41.176 1.00 32.00 560 GLU A O 1
ATOM 4452 N N . GLY A 1 561 ? -38.512 -24.780 39.374 1.00 32.94 561 GLY A N 1
ATOM 4453 C CA . GLY A 1 561 ? -39.581 -25.275 38.511 1.00 32.94 561 GLY A CA 1
ATOM 4454 C C . GLY A 1 561 ? -39.319 -26.730 38.091 1.00 32.94 561 GLY A C 1
ATOM 4455 O O . GLY A 1 561 ? -38.200 -27.224 38.239 1.00 32.94 561 GLY A O 1
ATOM 4456 N N . PRO A 1 562 ? -40.322 -27.445 37.552 1.00 36.12 562 PRO A N 1
ATOM 4457 C CA . PRO A 1 562 ? -40.138 -28.821 37.095 1.00 36.12 562 PRO A CA 1
ATOM 4458 C C . PRO A 1 562 ? -39.101 -28.873 35.962 1.00 36.12 562 PRO A C 1
ATOM 4460 O O . PRO A 1 562 ? -39.378 -28.460 34.837 1.00 36.12 562 PRO A O 1
ATOM 4463 N N . GLY A 1 563 ? -37.897 -29.362 36.274 1.00 37.31 563 GLY A N 1
ATOM 4464 C CA . GLY A 1 563 ? -36.750 -29.310 35.369 1.00 37.31 563 GLY A CA 1
ATOM 4465 C C . GLY A 1 563 ? -36.979 -30.051 34.048 1.00 37.31 563 GLY A C 1
ATOM 4466 O O . GLY A 1 563 ? -37.347 -31.229 34.043 1.00 37.31 563 GLY A O 1
ATOM 4467 N N . ARG A 1 564 ? -36.706 -29.367 32.928 1.00 53.84 564 ARG A N 1
ATOM 4468 C CA . ARG A 1 564 ? -36.674 -29.945 31.574 1.00 53.84 564 ARG A CA 1
ATOM 4469 C C . ARG A 1 564 ? -35.465 -30.894 31.458 1.00 53.84 564 ARG A C 1
ATOM 4471 O O . ARG A 1 564 ? -34.374 -30.474 31.094 1.00 53.84 564 ARG A O 1
ATOM 4478 N N . GLN A 1 565 ? -35.626 -32.162 31.841 1.00 43.47 565 GLN A N 1
ATOM 4479 C CA . GLN A 1 565 ? -34.558 -33.171 31.747 1.00 43.47 565 GLN A CA 1
ATOM 4480 C C . GLN A 1 565 ? -34.356 -33.664 30.303 1.00 43.47 565 GLN A C 1
ATOM 4482 O O . GLN A 1 565 ? -35.312 -33.719 29.532 1.00 43.47 565 GLN A O 1
ATOM 4487 N N . ASN A 1 566 ? -33.134 -34.109 29.972 1.00 45.41 566 ASN A N 1
ATOM 4488 C CA . ASN A 1 566 ? -32.757 -34.710 28.680 1.00 45.41 566 ASN A CA 1
ATOM 4489 C C . ASN A 1 566 ? -33.463 -36.061 28.421 1.00 45.41 566 ASN A C 1
ATOM 4491 O O . ASN A 1 566 ? -32.869 -37.138 28.492 1.00 45.41 566 ASN A O 1
ATOM 4495 N N . ALA A 1 567 ? -34.759 -36.006 28.119 1.00 38.28 567 ALA A N 1
ATOM 4496 C CA . ALA A 1 567 ? -35.661 -37.149 28.032 1.00 38.28 567 ALA A CA 1
ATOM 4497 C C . ALA A 1 567 ? -35.654 -37.841 26.654 1.00 38.28 567 ALA A C 1
ATOM 4499 O O . ALA A 1 567 ? -36.708 -38.073 26.055 1.00 38.28 567 ALA A O 1
ATOM 4500 N N . SER A 1 568 ? -34.476 -38.237 26.154 1.00 39.22 568 SER A N 1
ATOM 4501 C CA . SER A 1 568 ? -34.436 -39.166 25.018 1.00 39.22 568 SER A CA 1
ATOM 4502 C C . SER A 1 568 ? -35.031 -40.514 25.430 1.00 39.22 568 SER A C 1
ATOM 4504 O O . SER A 1 568 ? -34.444 -41.280 26.193 1.00 39.22 568 SER A O 1
ATOM 4506 N N . THR A 1 569 ? -36.202 -40.832 24.883 1.00 42.09 569 THR A N 1
ATOM 4507 C CA . THR A 1 569 ? -36.848 -42.147 25.026 1.00 42.09 569 THR A CA 1
ATOM 4508 C C . THR A 1 569 ? -36.340 -43.170 24.001 1.00 42.09 569 THR A C 1
ATOM 4510 O O . THR A 1 569 ? -36.883 -44.272 23.903 1.00 42.09 569 THR A O 1
ATOM 4513 N N . ARG A 1 570 ? -35.281 -42.836 23.246 1.00 43.00 570 ARG A N 1
ATOM 4514 C CA . ARG A 1 570 ? -34.617 -43.721 22.281 1.00 43.00 570 ARG A CA 1
ATOM 4515 C C . ARG A 1 570 ? -33.207 -44.086 22.762 1.00 43.00 570 ARG A C 1
ATOM 4517 O O . ARG A 1 570 ? -32.371 -43.187 22.876 1.00 43.00 570 ARG A O 1
ATOM 4524 N N . PRO A 1 571 ? -32.880 -45.375 22.968 1.00 39.12 571 PRO A N 1
ATOM 4525 C CA . PRO A 1 571 ? -31.481 -45.769 23.064 1.00 39.12 571 PRO A CA 1
ATOM 4526 C C . PRO A 1 571 ? -30.777 -45.448 21.733 1.00 39.12 571 PRO A C 1
ATOM 4528 O O . PRO A 1 571 ? -31.311 -45.754 20.669 1.00 39.12 571 PRO A O 1
ATOM 4531 N N . HIS A 1 572 ? -29.583 -44.855 21.819 1.00 51.91 572 HIS A N 1
ATOM 4532 C CA . HIS A 1 572 ? -28.712 -44.445 20.702 1.00 51.91 572 HIS A CA 1
ATOM 4533 C C . HIS A 1 572 ? -29.074 -43.169 19.914 1.00 51.91 572 HIS A C 1
ATOM 4535 O O . HIS A 1 572 ? -28.363 -42.868 18.961 1.00 51.91 572 HIS A O 1
ATOM 4541 N N . ALA A 1 573 ? -30.075 -42.374 20.313 1.00 54.69 573 ALA A N 1
ATOM 4542 C CA . ALA A 1 573 ? -30.139 -40.987 19.825 1.00 54.69 573 ALA A CA 1
ATOM 4543 C C . ALA A 1 573 ? -29.005 -40.156 20.473 1.00 54.69 573 ALA A C 1
ATOM 4545 O O . ALA A 1 573 ? -28.758 -40.336 21.674 1.00 54.69 573 ALA A O 1
ATOM 4546 N N . PRO A 1 574 ? -28.310 -39.268 19.736 1.00 62.28 574 PRO A N 1
ATOM 4547 C CA . PRO A 1 574 ? -27.235 -38.455 20.295 1.00 62.28 574 PRO A CA 1
ATOM 4548 C C . PRO A 1 574 ? -27.776 -37.469 21.339 1.00 62.28 574 PRO A C 1
ATOM 4550 O O . PRO A 1 574 ? -28.837 -36.867 21.156 1.00 62.28 574 PRO A O 1
ATOM 4553 N N . LEU A 1 575 ? -27.037 -37.286 22.438 1.00 69.81 575 LEU A N 1
ATOM 4554 C CA . LEU A 1 575 ? -27.349 -36.231 23.400 1.00 69.81 575 LEU A CA 1
ATOM 4555 C C . LEU A 1 575 ? -26.992 -34.878 22.781 1.00 69.81 575 LEU A C 1
ATOM 4557 O O . LEU A 1 575 ? -25.845 -34.640 22.414 1.00 69.81 575 LEU A O 1
ATOM 4561 N N . VAL A 1 576 ? -27.986 -34.000 22.710 1.00 80.00 576 VAL A N 1
ATOM 4562 C CA . VAL A 1 576 ? -27.799 -32.568 22.470 1.00 80.00 576 VAL A CA 1
ATOM 4563 C C . VAL A 1 576 ? -27.607 -31.917 23.836 1.00 80.00 576 VAL A C 1
ATOM 4565 O O . VAL A 1 576 ? -28.378 -32.205 24.756 1.00 80.00 576 VAL A O 1
ATOM 4568 N N . ASP A 1 577 ? -26.587 -31.074 23.986 1.00 83.44 577 ASP A N 1
ATOM 4569 C CA . ASP A 1 577 ? -26.471 -30.252 25.188 1.00 83.44 577 ASP A CA 1
ATOM 4570 C C . ASP A 1 577 ? -27.450 -29.072 25.110 1.00 83.44 577 ASP A C 1
ATOM 4572 O O . ASP A 1 577 ? -27.587 -28.421 24.077 1.00 83.44 577 ASP A O 1
ATOM 4576 N N . ILE A 1 578 ? -28.145 -28.827 26.217 1.00 86.44 578 ILE A N 1
ATOM 4577 C CA . ILE A 1 578 ? -29.117 -27.742 26.391 1.00 86.44 578 ILE A CA 1
ATOM 4578 C C . ILE A 1 578 ? -28.734 -26.828 27.567 1.00 86.44 578 ILE A C 1
ATOM 4580 O O . ILE A 1 578 ? -29.511 -25.955 27.940 1.00 86.44 578 ILE A O 1
ATOM 4584 N N . SER A 1 579 ? -27.544 -27.018 28.153 1.00 88.06 579 SER A N 1
ATOM 4585 C CA . SER A 1 579 ? -27.045 -26.297 29.333 1.00 88.06 579 SER A CA 1
ATOM 4586 C C . SER A 1 579 ? -26.979 -24.775 29.164 1.00 88.06 579 SER A C 1
ATOM 4588 O O . SER A 1 579 ? -27.179 -24.048 30.133 1.00 88.06 579 SER A O 1
ATOM 4590 N N . ARG A 1 580 ? -26.741 -24.291 27.937 1.00 90.00 580 ARG A N 1
ATOM 4591 C CA . ARG A 1 580 ? -26.686 -22.859 27.587 1.00 90.00 580 ARG A CA 1
ATOM 4592 C C . ARG A 1 580 ? -28.046 -22.246 27.222 1.00 90.00 580 ARG A C 1
ATOM 4594 O O . ARG A 1 580 ? -28.091 -21.070 26.877 1.00 90.00 580 ARG A O 1
ATOM 4601 N N . VAL A 1 581 ? -29.148 -23.004 27.254 1.00 93.62 581 VAL A N 1
ATOM 4602 C CA . VAL A 1 581 ? -30.474 -22.500 26.854 1.00 93.62 581 VAL A CA 1
ATOM 4603 C C . VAL A 1 581 ? -31.167 -21.799 28.041 1.00 93.62 581 VAL A C 1
ATOM 4605 O O . VAL A 1 581 ? -31.465 -22.458 29.038 1.00 93.62 581 VAL A O 1
ATOM 4608 N N . PRO A 1 582 ? -31.475 -20.489 27.957 1.00 95.44 582 PRO A N 1
ATOM 4609 C CA . PRO A 1 582 ? -32.055 -19.718 29.057 1.00 95.44 582 PRO A CA 1
ATOM 4610 C C . PRO A 1 582 ? -33.562 -19.992 29.222 1.00 95.44 582 PRO A C 1
ATOM 4612 O O . PRO A 1 582 ? -34.411 -19.347 28.599 1.00 95.44 582 PRO A O 1
ATOM 4615 N N . PHE A 1 583 ? -33.928 -20.958 30.065 1.00 92.25 583 PHE A N 1
ATOM 4616 C CA . PHE A 1 583 ? -35.330 -21.354 30.271 1.00 92.25 583 PHE A CA 1
ATOM 4617 C C . PHE A 1 583 ? -36.088 -20.487 31.288 1.00 92.25 583 PHE A C 1
ATOM 4619 O O . PHE A 1 583 ? -37.321 -20.494 31.293 1.00 92.25 583 PHE A O 1
ATOM 4626 N N . THR A 1 584 ? -35.391 -19.763 32.163 1.00 93.62 584 THR A N 1
ATOM 4627 C CA . THR A 1 584 ? -35.986 -18.845 33.145 1.00 93.62 584 THR A CA 1
ATOM 4628 C C . THR A 1 584 ? -35.838 -17.388 32.716 1.00 93.62 584 THR A C 1
ATOM 4630 O O . THR A 1 584 ? -34.902 -17.024 32.006 1.00 93.62 584 THR A O 1
ATOM 4633 N N . GLN A 1 585 ? -36.731 -16.515 33.200 1.00 91.12 585 GLN A N 1
ATOM 4634 C CA . GLN A 1 585 ? -36.670 -15.086 32.874 1.00 91.12 585 GLN A CA 1
ATOM 4635 C C . GLN A 1 585 ? -35.329 -14.451 33.279 1.00 91.12 585 GLN A C 1
ATOM 4637 O O . GLN A 1 585 ? -34.784 -13.657 32.526 1.00 91.12 585 GLN A O 1
ATOM 4642 N N . GLN A 1 586 ? -34.762 -14.857 34.421 1.00 91.25 586 GLN A N 1
ATOM 4643 C CA . GLN A 1 586 ? -33.480 -14.345 34.908 1.00 91.25 586 GLN A CA 1
ATOM 4644 C C . GLN A 1 586 ? -32.305 -14.730 33.991 1.00 91.25 586 GLN A C 1
ATOM 4646 O O . GLN A 1 586 ? -31.421 -13.909 33.758 1.00 91.25 586 GLN A O 1
ATOM 4651 N N . GLU A 1 587 ? -32.299 -15.948 33.443 1.00 92.06 587 GLU A N 1
ATOM 4652 C CA . GLU A 1 587 ? -31.297 -16.365 32.453 1.00 92.06 587 GLU A CA 1
ATOM 4653 C C . GLU A 1 587 ? -31.498 -15.619 31.126 1.00 92.06 587 GLU A C 1
ATOM 4655 O O . GLU A 1 587 ? -30.528 -15.159 30.532 1.00 92.06 587 GLU A O 1
ATOM 4660 N N . GLN A 1 588 ? -32.746 -15.430 30.681 1.00 93.38 588 GLN A N 1
ATOM 4661 C CA . GLN A 1 588 ? -33.057 -14.699 29.443 1.00 93.38 588 GLN A CA 1
ATOM 4662 C C . GLN A 1 588 ? -32.652 -13.228 29.531 1.00 93.38 588 GLN A C 1
ATOM 4664 O O . GLN A 1 588 ? -32.071 -12.692 28.591 1.00 93.38 588 GLN A O 1
ATOM 4669 N N . ASP A 1 589 ? -32.904 -12.590 30.672 1.00 91.12 589 ASP A N 1
ATOM 4670 C CA . ASP A 1 589 ? -32.479 -11.218 30.934 1.00 91.12 589 ASP A CA 1
ATOM 4671 C C . ASP A 1 589 ? -30.949 -11.125 31.028 1.00 91.12 589 ASP A C 1
ATOM 4673 O O . ASP A 1 589 ? -30.380 -10.136 30.579 1.00 91.12 589 ASP A O 1
ATOM 4677 N N . SER A 1 590 ? -30.258 -12.166 31.512 1.00 90.81 590 SER A N 1
ATOM 4678 C CA . SER A 1 590 ? -28.791 -12.234 31.461 1.00 90.81 590 SER A CA 1
ATOM 4679 C C . SER A 1 590 ? -28.236 -12.455 30.047 1.00 90.81 590 SER A C 1
ATOM 4681 O O . SER A 1 590 ? -27.145 -11.975 29.758 1.00 90.81 590 SER A O 1
ATOM 4683 N N . VAL A 1 591 ? -28.954 -13.153 29.159 1.00 93.44 591 VAL A N 1
ATOM 4684 C CA . VAL A 1 591 ? -28.532 -13.346 27.758 1.00 93.44 591 VAL A CA 1
ATOM 4685 C C . VAL A 1 591 ? -28.744 -12.079 26.931 1.00 93.44 591 VAL A C 1
ATOM 4687 O O . VAL A 1 591 ? -27.826 -11.669 26.230 1.00 93.44 591 VAL A O 1
ATOM 4690 N N . ARG A 1 592 ? -29.886 -11.392 27.082 1.00 92.00 592 ARG A N 1
ATOM 4691 C CA . ARG A 1 592 ? -30.124 -10.066 26.471 1.00 92.00 592 ARG A CA 1
ATOM 4692 C C . ARG A 1 592 ? -29.038 -9.056 26.847 1.00 92.00 592 ARG A C 1
ATOM 4694 O O . ARG A 1 592 ? -28.580 -8.295 26.010 1.00 92.00 592 ARG A O 1
ATOM 4701 N N . LYS A 1 593 ? -28.593 -9.104 28.102 1.00 90.44 593 LYS A N 1
ATOM 4702 C CA . LYS A 1 593 ? -27.494 -8.292 28.628 1.00 90.44 593 LYS A CA 1
ATOM 4703 C C . LYS A 1 593 ? -26.156 -8.545 27.927 1.00 90.44 593 LYS A C 1
ATOM 4705 O O . LYS A 1 593 ? -25.516 -7.594 27.496 1.00 90.44 593 LYS A O 1
ATOM 4710 N N . MET A 1 594 ? -25.783 -9.810 27.728 1.00 91.00 594 MET A N 1
ATOM 4711 C CA . MET A 1 594 ? -24.593 -10.156 26.936 1.00 91.00 594 MET A CA 1
ATOM 4712 C C . MET A 1 594 ? -24.733 -9.715 25.468 1.00 91.00 594 MET A C 1
ATOM 4714 O O . MET A 1 594 ? -23.766 -9.233 24.891 1.00 91.00 594 MET A O 1
ATOM 4718 N N . ILE A 1 595 ? -25.931 -9.804 24.877 1.00 92.81 595 ILE A N 1
ATOM 4719 C CA . ILE A 1 595 ? -26.192 -9.302 23.515 1.00 92.81 595 ILE A CA 1
ATOM 4720 C C . ILE A 1 595 ? -25.984 -7.778 23.435 1.00 92.81 595 ILE A C 1
ATOM 4722 O O . ILE A 1 595 ? -25.336 -7.321 22.500 1.00 92.81 595 ILE A O 1
ATOM 4726 N N . ASP A 1 596 ? -26.443 -6.992 24.414 1.00 90.75 596 ASP A N 1
ATOM 4727 C CA . ASP A 1 596 ? -26.206 -5.537 24.444 1.00 90.75 596 ASP A CA 1
ATOM 4728 C C . ASP A 1 596 ? -24.713 -5.188 24.624 1.00 90.75 596 ASP A C 1
ATOM 4730 O O . ASP A 1 596 ? -24.208 -4.266 23.981 1.00 90.75 596 ASP A O 1
ATOM 4734 N N . GLU A 1 597 ? -23.971 -5.946 25.441 1.00 90.19 597 GLU A N 1
ATOM 4735 C CA . GLU A 1 597 ? -22.510 -5.799 25.563 1.00 90.19 597 GLU A CA 1
ATOM 4736 C C . GLU A 1 597 ? -21.785 -6.107 24.239 1.00 90.19 597 GLU A C 1
ATOM 4738 O O . GLU A 1 597 ? -20.847 -5.392 23.871 1.00 90.19 597 GLU A O 1
ATOM 4743 N N . LEU A 1 598 ? -22.248 -7.108 23.482 1.00 93.44 598 LEU A N 1
ATOM 4744 C CA . LEU A 1 598 ? -21.744 -7.411 22.140 1.00 93.44 598 LEU A CA 1
ATOM 4745 C C . LEU A 1 598 ? -22.156 -6.356 21.104 1.00 93.44 598 LEU A C 1
ATOM 4747 O O . LEU A 1 598 ? -21.320 -5.977 20.292 1.00 93.44 598 LEU A O 1
ATOM 4751 N N . HIS A 1 599 ? -23.379 -5.821 21.155 1.00 93.81 599 HIS A N 1
ATOM 4752 C CA . HIS A 1 599 ? -23.823 -4.722 20.287 1.00 93.81 599 HIS A CA 1
ATOM 4753 C C . HIS A 1 599 ? -22.959 -3.467 20.491 1.00 93.81 599 HIS A C 1
ATOM 4755 O O . HIS A 1 599 ? -22.526 -2.860 19.515 1.00 93.81 599 HIS A O 1
ATOM 4761 N N . TYR A 1 600 ? -22.618 -3.117 21.737 1.00 91.00 600 TYR A N 1
ATOM 4762 C CA . TYR A 1 600 ? -21.682 -2.020 22.009 1.00 91.00 600 TYR A CA 1
ATOM 4763 C C . TYR A 1 600 ? -20.272 -2.306 21.467 1.00 91.00 600 TYR A C 1
ATOM 4765 O O . TYR A 1 600 ? -19.635 -1.407 20.919 1.00 91.00 600 TYR A O 1
ATOM 4773 N N . ARG A 1 601 ? -19.765 -3.544 21.586 1.00 93.06 601 ARG A N 1
ATOM 4774 C CA . ARG A 1 601 ? -18.482 -3.928 20.965 1.00 93.06 601 ARG A CA 1
ATOM 4775 C C . ARG A 1 601 ? -18.539 -3.795 19.442 1.00 93.06 601 ARG A C 1
ATOM 4777 O O . ARG A 1 601 ? -17.636 -3.202 18.863 1.00 93.06 601 ARG A O 1
ATOM 4784 N N . LEU A 1 602 ? -19.612 -4.278 18.820 1.00 93.00 602 LEU A N 1
ATOM 4785 C CA . LEU A 1 602 ? -19.832 -4.217 17.377 1.00 93.00 602 LEU A CA 1
ATOM 4786 C C . LEU A 1 602 ? -19.902 -2.770 16.870 1.00 93.00 602 LEU A C 1
ATOM 4788 O O . LEU A 1 602 ? -19.299 -2.453 15.850 1.00 93.00 602 LEU A O 1
ATOM 4792 N N . ALA A 1 603 ? -20.557 -1.878 17.620 1.00 92.38 603 ALA A N 1
ATOM 4793 C CA . ALA A 1 603 ? -20.576 -0.444 17.340 1.00 92.38 603 ALA A CA 1
ATOM 4794 C C . ALA A 1 603 ? -19.162 0.165 17.323 1.00 92.38 603 ALA A C 1
ATOM 4796 O O . ALA A 1 603 ? -18.840 0.931 16.419 1.00 92.38 603 ALA A O 1
ATOM 4797 N N . ASN A 1 604 ? -18.293 -0.223 18.268 1.00 90.25 604 ASN A N 1
ATOM 4798 C CA . ASN A 1 604 ? -16.896 0.226 18.272 1.00 90.25 604 ASN A CA 1
ATOM 4799 C C . ASN A 1 604 ? -16.117 -0.303 17.059 1.00 90.25 604 ASN A C 1
ATOM 4801 O O . ASN A 1 604 ? -15.329 0.446 16.499 1.00 90.25 604 ASN A O 1
ATOM 4805 N N . VAL A 1 605 ? -16.343 -1.552 16.630 1.00 89.69 605 VAL A N 1
ATOM 4806 C CA . VAL A 1 605 ? -15.697 -2.116 15.427 1.00 89.69 605 VAL A CA 1
ATOM 4807 C C . VAL A 1 605 ? -16.152 -1.368 14.169 1.00 89.69 605 VAL A C 1
ATOM 4809 O O . VAL A 1 605 ? -15.317 -0.949 13.371 1.00 89.69 605 VAL A O 1
ATOM 4812 N N . TYR A 1 606 ? -17.456 -1.109 14.021 1.00 92.19 606 TYR A N 1
ATOM 4813 C CA . TYR A 1 606 ? -17.972 -0.270 12.934 1.00 92.19 606 TYR A CA 1
ATOM 4814 C C . TYR A 1 606 ? -17.352 1.138 12.939 1.00 92.19 606 TYR A C 1
ATOM 4816 O O . TYR A 1 606 ? -16.951 1.627 11.888 1.00 92.19 606 TYR A O 1
ATOM 4824 N N . PHE A 1 607 ? -17.230 1.772 14.110 1.00 90.50 607 PHE A N 1
ATOM 4825 C CA . PHE A 1 607 ? -16.722 3.141 14.246 1.00 90.50 607 PHE A CA 1
ATOM 4826 C C . PHE A 1 607 ? -15.204 3.259 14.039 1.00 90.50 607 PHE A C 1
ATOM 4828 O O . PHE A 1 607 ? -14.756 4.150 13.326 1.00 90.50 607 PHE A O 1
ATOM 4835 N N . LEU A 1 608 ? -14.422 2.379 14.671 1.00 84.50 608 LEU A N 1
ATOM 4836 C CA . LEU A 1 608 ? -12.966 2.508 14.812 1.00 84.50 608 LEU A CA 1
ATOM 4837 C C . LEU A 1 608 ? -12.164 1.629 13.843 1.00 84.50 608 LEU A C 1
ATOM 4839 O O . LEU A 1 608 ? -10.983 1.892 13.645 1.00 84.50 608 LEU A O 1
ATOM 4843 N N . SER A 1 609 ? -12.768 0.572 13.290 1.00 85.38 609 SER A N 1
ATOM 4844 C CA . SER A 1 609 ? -12.055 -0.463 12.517 1.00 85.38 609 SER A CA 1
ATOM 4845 C C . SER A 1 609 ? -12.585 -0.646 11.094 1.00 85.38 609 SER A C 1
ATOM 4847 O O . SER A 1 609 ? -11.853 -1.136 10.236 1.00 85.38 609 SER A O 1
ATOM 4849 N N . LEU A 1 610 ? -13.848 -0.282 10.835 1.00 87.50 610 LEU A N 1
ATOM 4850 C CA . LEU A 1 610 ? -14.481 -0.369 9.509 1.00 87.50 610 LEU A CA 1
ATOM 4851 C C . LEU A 1 610 ? -14.761 1.004 8.865 1.00 87.50 610 LEU A C 1
ATOM 4853 O O . LEU A 1 610 ? -15.046 1.044 7.669 1.00 87.50 610 LEU A O 1
ATOM 4857 N N . GLU A 1 611 ? -14.651 2.094 9.637 1.00 89.00 611 GLU A N 1
ATOM 4858 C CA . GLU A 1 611 ? -14.960 3.486 9.252 1.00 89.00 611 GLU A CA 1
ATOM 4859 C C . GLU A 1 611 ? -16.420 3.712 8.791 1.00 89.00 611 GLU A C 1
ATOM 4861 O O . GLU A 1 611 ? -16.706 4.491 7.882 1.00 89.00 611 GLU A O 1
ATOM 4866 N N . GLU A 1 612 ? -17.377 3.038 9.437 1.00 91.06 612 GLU A N 1
ATOM 4867 C CA . GLU A 1 612 ? -18.805 3.042 9.085 1.00 91.06 612 GLU A CA 1
ATOM 4868 C C . GLU A 1 612 ? -19.675 3.634 10.218 1.00 91.06 612 GLU A C 1
ATOM 4870 O O . GLU A 1 612 ? -20.338 2.899 10.965 1.00 91.06 612 GLU A O 1
ATOM 4875 N N . PRO A 1 613 ? -19.709 4.973 10.374 1.00 91.94 613 PRO A N 1
ATOM 4876 C CA . PRO A 1 613 ? -20.349 5.620 11.517 1.00 91.94 613 PRO A CA 1
ATOM 4877 C C . PRO A 1 613 ? -21.880 5.477 11.541 1.00 91.94 613 PRO A C 1
ATOM 4879 O O . PRO A 1 613 ? -22.454 5.391 12.624 1.00 91.94 613 PRO A O 1
ATOM 4882 N N . ASP A 1 614 ? -22.559 5.357 10.394 1.00 91.38 614 ASP A N 1
ATOM 4883 C CA . ASP A 1 614 ? -24.012 5.098 10.343 1.00 91.38 614 ASP A CA 1
ATOM 4884 C C . ASP A 1 614 ? -24.389 3.740 10.969 1.00 91.38 614 ASP A C 1
ATOM 4886 O O . ASP A 1 614 ? -25.371 3.627 11.715 1.00 91.38 614 ASP A O 1
ATOM 4890 N N . ASN A 1 615 ? -23.575 2.709 10.714 1.00 92.25 615 ASN A N 1
ATOM 4891 C CA . ASN A 1 615 ? -23.739 1.395 11.331 1.00 92.25 615 ASN A CA 1
ATOM 4892 C C . ASN A 1 615 ? -23.422 1.472 12.833 1.00 92.25 615 ASN A C 1
ATOM 4894 O O . ASN A 1 615 ? -24.216 1.007 13.652 1.00 92.25 615 ASN A O 1
ATOM 4898 N N . ALA A 1 616 ? -22.322 2.130 13.216 1.00 93.62 616 ALA A N 1
ATOM 4899 C CA . ALA A 1 616 ? -21.962 2.320 14.622 1.00 93.62 616 ALA A CA 1
ATOM 4900 C C . ALA A 1 616 ? -23.047 3.056 15.426 1.00 93.62 616 ALA A C 1
ATOM 4902 O O . ALA A 1 616 ? -23.447 2.583 16.492 1.00 93.62 616 ALA A O 1
ATOM 4903 N N . ARG A 1 617 ? -23.571 4.169 14.891 1.00 94.94 617 ARG A N 1
ATOM 4904 C CA . ARG A 1 617 ? -24.688 4.942 15.456 1.00 94.94 617 ARG A CA 1
ATOM 4905 C C . ARG A 1 617 ? -25.873 4.038 15.760 1.00 94.94 617 ARG A C 1
ATOM 4907 O O . ARG A 1 617 ? -26.344 4.033 16.892 1.00 94.94 617 ARG A O 1
ATOM 4914 N N . THR A 1 618 ? -26.285 3.228 14.785 1.00 95.06 618 THR A N 1
ATOM 4915 C CA . THR A 1 618 ? -27.423 2.310 14.922 1.00 95.06 618 THR A CA 1
ATOM 4916 C C . THR A 1 618 ? -27.244 1.370 16.121 1.00 95.06 618 THR A C 1
ATOM 4918 O O . THR A 1 618 ? -28.150 1.252 16.941 1.00 95.06 618 THR A O 1
ATOM 4921 N N . TYR A 1 619 ? -26.068 0.752 16.286 1.00 93.38 619 TYR A N 1
ATOM 4922 C CA . TYR A 1 619 ? -25.804 -0.154 17.413 1.00 93.38 619 TYR A CA 1
ATOM 4923 C C . TYR A 1 619 ? -25.611 0.566 18.763 1.00 93.38 619 TYR A C 1
ATOM 4925 O O . TYR A 1 619 ? -26.005 0.014 19.792 1.00 93.38 619 TYR A O 1
ATOM 4933 N N . TYR A 1 620 ? -25.065 1.790 18.795 1.00 94.56 620 TYR A N 1
ATOM 4934 C CA . TYR A 1 620 ? -25.024 2.599 20.023 1.00 94.56 620 TYR A CA 1
ATOM 4935 C C . TYR A 1 620 ? -26.428 3.020 20.476 1.00 94.56 620 TYR A C 1
ATOM 4937 O O . TYR A 1 620 ? -26.738 2.913 21.663 1.00 94.56 620 TYR A O 1
ATOM 4945 N N . GLU A 1 621 ? -27.284 3.469 19.555 1.00 94.19 621 GLU A N 1
ATOM 4946 C CA . GLU A 1 621 ? -28.665 3.868 19.854 1.00 94.19 621 GLU A CA 1
ATOM 4947 C C . GLU A 1 621 ? -29.501 2.677 20.341 1.00 94.19 621 GLU A C 1
ATOM 4949 O O . GLU A 1 621 ? -30.183 2.799 21.357 1.00 94.19 621 GLU A O 1
ATOM 4954 N N . ASP A 1 622 ? -29.350 1.498 19.728 1.00 91.88 622 ASP A N 1
ATOM 4955 C CA . ASP A 1 622 ? -29.998 0.260 20.182 1.00 91.88 622 ASP A CA 1
ATOM 4956 C C . ASP A 1 622 ? -29.627 -0.089 21.640 1.00 91.88 622 ASP A C 1
ATOM 4958 O O . ASP A 1 622 ? -30.487 -0.467 22.433 1.00 91.88 622 ASP A O 1
ATOM 4962 N N . VAL A 1 623 ? -28.358 0.080 22.033 1.00 92.75 623 VAL A N 1
ATOM 4963 C CA . VAL A 1 623 ? -27.880 -0.160 23.412 1.00 92.75 623 VAL A CA 1
ATOM 4964 C C . VAL A 1 623 ? -28.402 0.886 24.409 1.00 92.75 623 VAL A C 1
ATOM 4966 O O . VAL A 1 623 ? -28.583 0.576 25.590 1.00 92.75 623 VAL A O 1
ATOM 4969 N N . ILE A 1 624 ? -28.664 2.115 23.957 1.00 92.38 624 ILE A N 1
ATOM 4970 C CA . ILE A 1 624 ? -29.246 3.186 24.779 1.00 92.38 624 ILE A CA 1
ATOM 4971 C C . ILE A 1 624 ? -30.745 2.934 25.003 1.00 92.38 624 ILE A C 1
ATOM 4973 O O . ILE A 1 624 ? -31.201 2.931 26.149 1.00 92.38 624 ILE A O 1
ATOM 4977 N N . ASP A 1 625 ? -31.500 2.671 23.935 1.00 90.88 625 ASP A N 1
ATOM 4978 C CA . ASP A 1 625 ? -32.967 2.576 23.963 1.00 90.88 625 ASP A CA 1
ATOM 4979 C C . ASP A 1 625 ? -33.492 1.306 24.664 1.00 90.88 625 ASP A C 1
ATOM 4981 O O . ASP A 1 625 ? -34.632 1.282 25.140 1.00 90.88 625 ASP A O 1
ATOM 4985 N N . ARG A 1 626 ? -32.670 0.253 24.784 1.00 88.25 626 ARG A N 1
ATOM 4986 C CA . ARG A 1 626 ? -33.016 -0.996 25.494 1.00 88.25 626 ARG A CA 1
ATOM 4987 C C . ARG A 1 626 ? -32.970 -0.887 27.034 1.00 88.25 626 ARG A C 1
ATOM 4989 O O . ARG A 1 626 ? -33.581 -1.721 27.701 1.00 88.25 626 ARG A O 1
ATOM 4996 N N . ASP A 1 627 ? -32.260 0.096 27.607 1.00 84.31 627 ASP A N 1
ATOM 4997 C CA . ASP A 1 627 ? -32.037 0.332 29.061 1.00 84.31 627 ASP A CA 1
ATOM 4998 C C . ASP A 1 627 ? -31.679 -0.922 29.910 1.00 84.31 627 ASP A C 1
ATOM 5000 O O . ASP A 1 627 ? -32.041 -1.038 31.085 1.00 84.31 627 ASP A O 1
ATOM 5004 N N . LEU A 1 628 ? -30.949 -1.902 29.353 1.00 82.12 628 LEU A N 1
ATOM 5005 C CA . LEU A 1 628 ? -30.551 -3.102 30.115 1.00 82.12 628 LEU A CA 1
ATOM 5006 C C . LEU A 1 628 ? -29.247 -2.916 30.914 1.00 82.12 628 LEU A C 1
ATOM 5008 O O . LEU A 1 628 ? -29.048 -3.598 31.930 1.00 82.12 628 LEU A O 1
ATOM 5012 N N . HIS A 1 629 ? -28.362 -2.000 30.495 1.00 76.31 629 HIS A N 1
ATOM 5013 C CA . HIS A 1 629 ? -27.035 -1.777 31.090 1.00 76.31 629 HIS A CA 1
ATOM 5014 C C . HIS A 1 629 ? -26.748 -0.311 31.446 1.00 76.31 629 HIS A C 1
ATOM 5016 O O . HIS A 1 629 ? -26.109 0.425 30.697 1.00 76.31 629 HIS A O 1
ATOM 5022 N N . LYS A 1 630 ? -27.062 0.077 32.686 1.00 79.75 630 LYS A N 1
ATOM 5023 C CA . LYS A 1 630 ? -26.713 1.401 33.247 1.00 79.75 630 LYS A CA 1
ATOM 5024 C C . LYS A 1 630 ? -25.210 1.722 33.275 1.00 79.75 630 LYS A C 1
ATOM 5026 O O . LYS A 1 630 ? -24.838 2.879 33.387 1.00 79.75 630 LYS A O 1
ATOM 5031 N N . THR A 1 631 ? -24.347 0.714 33.149 1.00 79.31 631 THR A N 1
ATOM 5032 C CA . THR A 1 631 ? -22.881 0.850 33.045 1.00 79.31 631 THR A CA 1
ATOM 5033 C C . THR A 1 631 ? -22.361 0.942 31.604 1.00 79.31 631 THR A C 1
ATOM 5035 O O . THR A 1 631 ? -21.173 1.200 31.401 1.00 79.31 631 THR A O 1
ATOM 5038 N N . LEU A 1 632 ? -23.223 0.709 30.609 1.00 84.25 632 LEU A N 1
ATOM 5039 C CA . LEU A 1 632 ? -22.895 0.690 29.179 1.00 84.25 632 LEU A CA 1
ATOM 5040 C C . LEU A 1 632 ? -23.512 1.886 28.447 1.00 84.25 632 LEU A C 1
ATOM 5042 O O . LEU A 1 632 ? -22.849 2.480 27.608 1.00 84.25 632 LEU A O 1
ATOM 5046 N N . ILE A 1 633 ? -24.722 2.304 28.830 1.00 89.94 633 ILE A N 1
ATOM 5047 C CA . ILE A 1 633 ? -25.404 3.496 28.299 1.00 89.94 633 ILE A CA 1
ATOM 5048 C C . ILE A 1 633 ? -24.522 4.761 28.343 1.00 89.94 633 ILE A C 1
ATOM 5050 O O . ILE A 1 633 ? -24.409 5.401 27.301 1.00 89.94 633 ILE A O 1
ATOM 5054 N N . PRO A 1 634 ? -23.826 5.130 29.444 1.00 88.94 634 PRO A N 1
ATOM 5055 C CA . PRO A 1 634 ? -22.924 6.287 29.417 1.00 88.94 634 PRO A CA 1
ATOM 5056 C C . PRO A 1 634 ? -21.715 6.105 28.483 1.00 88.94 634 PRO A C 1
ATOM 5058 O O . PRO A 1 634 ? -21.219 7.093 27.953 1.00 88.94 634 PRO A O 1
ATOM 5061 N N . LYS A 1 635 ? -21.265 4.868 28.218 1.00 89.00 635 LYS A N 1
ATOM 5062 C CA . LYS A 1 635 ? -20.227 4.601 27.205 1.00 89.00 635 LYS A CA 1
ATOM 5063 C C . LYS A 1 635 ? -20.775 4.807 25.793 1.00 89.00 635 LYS A C 1
ATOM 5065 O O . LYS A 1 635 ? -20.145 5.479 24.991 1.00 89.00 635 LYS A O 1
ATOM 5070 N N . ALA A 1 636 ? -21.962 4.267 25.510 1.00 91.31 636 ALA A N 1
ATOM 5071 C CA . ALA A 1 636 ? -22.635 4.424 24.223 1.00 91.31 636 ALA A CA 1
ATOM 5072 C C . ALA A 1 636 ? -22.966 5.898 23.931 1.00 91.31 636 ALA A C 1
ATOM 5074 O O . ALA A 1 636 ? -22.690 6.370 22.836 1.00 91.31 636 ALA A O 1
ATOM 5075 N N . LEU A 1 637 ? -23.466 6.647 24.923 1.00 92.75 637 LEU A N 1
ATOM 5076 C CA . LEU A 1 637 ? -23.689 8.094 24.814 1.00 92.75 637 LEU A CA 1
ATOM 5077 C C . LEU A 1 637 ? -22.383 8.863 24.579 1.00 92.75 637 LEU A C 1
ATOM 5079 O O . LEU A 1 637 ? -22.373 9.784 23.766 1.00 92.75 637 LEU A O 1
ATOM 5083 N N . TYR A 1 638 ? -21.287 8.485 25.246 1.00 91.44 638 TYR A N 1
ATOM 5084 C CA . TYR A 1 638 ? -19.978 9.102 25.028 1.00 91.44 638 TYR A CA 1
ATOM 5085 C C . TYR A 1 638 ? -19.483 8.877 23.590 1.00 91.44 638 TYR A C 1
ATOM 5087 O O . TYR A 1 638 ? -19.247 9.849 22.872 1.00 91.44 638 TYR A O 1
ATOM 5095 N N . SER A 1 639 ? -19.414 7.620 23.135 1.00 90.75 639 SER A N 1
ATOM 5096 C CA . SER A 1 639 ? -18.971 7.277 21.776 1.00 90.75 639 SER A CA 1
ATOM 5097 C C . SER A 1 639 ? -19.858 7.901 20.697 1.00 90.75 639 SER A C 1
ATOM 5099 O O . SER A 1 639 ? -19.346 8.446 19.724 1.00 90.75 639 SER A O 1
ATOM 5101 N N . LEU A 1 640 ? -21.182 7.887 20.887 1.00 94.19 640 LEU A N 1
ATOM 5102 C CA . LEU A 1 640 ? -22.137 8.512 19.971 1.00 94.19 640 LEU A CA 1
ATOM 5103 C C . LEU A 1 640 ? -21.967 10.039 19.914 1.00 94.19 640 LEU A C 1
ATOM 5105 O O . LEU A 1 640 ? -22.111 10.629 18.847 1.00 94.19 640 LEU A O 1
ATOM 5109 N N . THR A 1 641 ? -21.619 10.685 21.032 1.00 94.56 641 THR A N 1
ATOM 5110 C CA . THR A 1 641 ? -21.350 12.132 21.051 1.00 94.56 641 THR A CA 1
ATOM 5111 C C . THR A 1 641 ? -20.075 12.476 20.283 1.00 94.56 641 THR A C 1
ATOM 5113 O O . THR A 1 641 ? -20.107 13.376 19.451 1.00 94.56 641 THR A O 1
ATOM 5116 N N . GLU A 1 642 ? -18.972 11.753 20.503 1.00 90.75 642 GLU A N 1
ATOM 5117 C CA . GLU A 1 642 ? -17.725 11.973 19.747 1.00 90.75 642 GLU A CA 1
ATOM 5118 C C . GLU A 1 642 ? -17.911 11.672 18.247 1.00 90.75 642 GLU A C 1
ATOM 5120 O O . GLU A 1 642 ? -17.400 12.411 17.411 1.00 90.75 642 GLU A O 1
ATOM 5125 N N . LEU A 1 643 ? -18.708 10.657 17.889 1.00 91.94 643 LEU A N 1
ATOM 5126 C CA . LEU A 1 643 ? -19.082 10.358 16.502 1.00 91.94 643 LEU A CA 1
ATOM 5127 C C . LEU A 1 643 ? -19.838 11.532 15.853 1.00 91.94 643 LEU A C 1
ATOM 5129 O O . LEU A 1 643 ? -19.462 11.970 14.769 1.00 91.94 643 LEU A O 1
ATOM 5133 N N . HIS A 1 644 ? -20.845 12.104 16.524 1.00 93.94 644 HIS A N 1
ATOM 5134 C CA . HIS A 1 644 ? -21.526 13.307 16.024 1.00 93.94 644 HIS A CA 1
ATOM 5135 C C . HIS A 1 644 ? -20.583 14.524 15.925 1.00 93.94 644 HIS A C 1
ATOM 5137 O O . HIS A 1 644 ? -20.697 15.299 14.977 1.00 93.94 644 HIS A O 1
ATOM 5143 N N . LEU A 1 645 ? -19.619 14.686 16.841 1.00 91.50 645 LEU A N 1
ATOM 5144 C CA . LEU A 1 645 ? -18.612 15.755 16.755 1.00 91.50 645 LEU A CA 1
ATOM 5145 C C . LEU A 1 645 ? -17.670 15.594 15.551 1.00 91.50 645 LEU A C 1
ATOM 5147 O O . LEU A 1 645 ? -17.306 16.596 14.941 1.00 91.50 645 LEU A O 1
ATOM 5151 N N . LEU A 1 646 ? -17.301 14.363 15.183 1.00 90.25 646 LEU A N 1
ATOM 5152 C CA . LEU A 1 646 ? -16.486 14.084 13.991 1.00 90.25 646 LEU A CA 1
ATOM 5153 C C . LEU A 1 646 ? -17.237 14.336 12.671 1.00 90.25 646 LEU A C 1
ATOM 5155 O O . LEU A 1 646 ? -16.601 14.589 11.651 1.00 90.25 646 LEU A O 1
ATOM 5159 N N . GLU A 1 647 ? -18.573 14.302 12.688 1.00 91.75 647 GLU A N 1
ATOM 5160 C CA . GLU A 1 647 ? -19.439 14.617 11.540 1.00 91.75 647 GLU A CA 1
ATOM 5161 C C . GLU A 1 647 ? -19.916 16.091 11.509 1.00 91.75 647 GLU A C 1
ATOM 5163 O O . GLU A 1 647 ? -20.850 16.416 10.774 1.00 91.75 647 GLU A O 1
ATOM 5168 N N . ASP A 1 648 ? -19.315 16.987 12.310 1.00 91.81 648 ASP A N 1
ATOM 5169 C CA . ASP A 1 648 ? -19.726 18.395 12.519 1.00 91.81 648 ASP A CA 1
ATOM 5170 C C . ASP A 1 648 ? -21.186 18.579 13.034 1.00 91.81 648 ASP A C 1
ATOM 5172 O O . ASP A 1 648 ? -21.712 19.699 13.095 1.00 91.81 648 ASP A O 1
ATOM 5176 N N . GLN A 1 649 ? -21.849 17.499 13.472 1.00 93.19 649 GLN A N 1
ATOM 5177 C CA . GLN A 1 649 ? -23.240 17.450 13.959 1.00 93.19 649 GLN A CA 1
ATOM 5178 C C . GLN A 1 649 ? -23.347 17.954 15.404 1.00 93.19 649 GLN A C 1
ATOM 5180 O O . GLN A 1 649 ? -23.577 17.218 16.364 1.00 93.19 649 GLN A O 1
ATOM 5185 N N . THR A 1 650 ? -23.119 19.254 15.564 1.00 91.50 650 THR A N 1
ATOM 5186 C CA . THR A 1 650 ? -22.989 19.908 16.873 1.00 91.50 650 THR A CA 1
ATOM 5187 C C . THR A 1 650 ? -24.292 20.003 17.672 1.00 91.50 650 THR A C 1
ATOM 5189 O O . THR A 1 650 ? -24.220 19.987 18.901 1.00 91.50 650 THR A O 1
ATOM 5192 N N . GLU A 1 651 ? -25.472 20.043 17.040 1.00 93.25 651 GLU A N 1
ATOM 5193 C CA . GLU A 1 651 ? -26.757 20.012 17.766 1.00 93.25 651 GLU A CA 1
ATOM 5194 C C . GLU A 1 651 ? -27.032 18.609 18.342 1.00 93.25 651 GLU A C 1
ATOM 5196 O O . GLU A 1 651 ? -27.378 18.468 19.518 1.00 93.25 651 GLU A O 1
ATOM 5201 N N . GLU A 1 652 ? -26.803 17.561 17.550 1.00 92.81 652 GLU A N 1
ATOM 5202 C CA . GLU A 1 652 ? -26.936 16.158 17.945 1.00 92.81 652 GLU A CA 1
ATOM 5203 C C . GLU A 1 652 ? -25.906 15.770 19.015 1.00 92.81 652 GLU A C 1
ATOM 5205 O O . GLU A 1 652 ? -26.262 15.156 20.026 1.00 92.81 652 GLU A O 1
ATOM 5210 N N . ALA A 1 653 ? -24.648 16.192 18.851 1.00 93.50 653 ALA A N 1
ATOM 5211 C CA . ALA A 1 653 ? -23.599 16.005 19.849 1.00 93.50 653 ALA A CA 1
ATOM 5212 C C . ALA A 1 653 ? -23.953 16.679 21.183 1.00 93.50 653 ALA A C 1
ATOM 5214 O O . ALA A 1 653 ? -23.868 16.047 22.237 1.00 93.50 653 ALA A O 1
ATOM 5215 N N . GLN A 1 654 ? -24.413 17.936 21.168 1.00 93.94 654 GLN A N 1
ATOM 5216 C CA . GLN A 1 654 ? -24.855 18.601 22.396 1.00 93.94 654 GLN A CA 1
ATOM 5217 C C . GLN A 1 654 ? -26.038 17.869 23.042 1.00 93.94 654 GLN A C 1
ATOM 5219 O O . GLN A 1 654 ? -26.039 17.692 24.259 1.00 93.94 654 GLN A O 1
ATOM 5224 N N . ALA A 1 655 ? -27.005 17.376 22.264 1.00 94.62 655 ALA A N 1
ATOM 5225 C CA . ALA A 1 655 ? -28.131 16.613 22.800 1.00 94.62 655 ALA A CA 1
ATOM 5226 C C . ALA A 1 655 ? -27.693 15.297 23.478 1.00 94.62 655 ALA A C 1
ATOM 5228 O O . ALA A 1 655 ? -28.118 15.017 24.601 1.00 94.62 655 ALA A O 1
ATOM 5229 N N . ARG A 1 656 ? -26.822 14.504 22.836 1.00 94.44 656 ARG A N 1
ATOM 5230 C CA . ARG A 1 656 ? -26.332 13.219 23.378 1.00 94.44 656 ARG A CA 1
ATOM 5231 C C . ARG A 1 656 ? -25.362 13.401 24.551 1.00 94.44 656 ARG A C 1
ATOM 5233 O O . ARG A 1 656 ? -25.464 12.672 25.539 1.00 94.44 656 ARG A O 1
ATOM 5240 N N . GLY A 1 657 ? -24.497 14.413 24.503 1.00 93.31 657 GLY A N 1
ATOM 5241 C CA . GLY A 1 657 ? -23.586 14.740 25.599 1.00 93.31 657 GLY A CA 1
ATOM 5242 C C . GLY A 1 657 ? -24.316 15.283 26.827 1.00 93.31 657 GLY A C 1
ATOM 5243 O O . GLY A 1 657 ? -24.084 14.803 27.933 1.00 93.31 657 GLY A O 1
ATOM 5244 N N . MET A 1 658 ? -25.275 16.201 26.653 1.00 95.00 658 MET A N 1
ATOM 5245 C CA . MET A 1 658 ? -26.119 16.671 27.762 1.00 95.00 658 MET A CA 1
ATOM 5246 C C . MET A 1 658 ? -26.963 15.537 28.358 1.00 95.00 658 MET A C 1
ATOM 5248 O O . MET A 1 658 ? -27.088 15.461 29.578 1.00 95.00 658 MET A O 1
ATOM 5252 N N . GLN A 1 659 ? -27.468 14.601 27.542 1.00 94.75 659 GLN A N 1
ATOM 5253 C CA . GLN A 1 659 ? -28.148 13.395 28.037 1.00 94.75 659 GLN A CA 1
ATOM 5254 C C . GLN A 1 659 ? -27.241 12.570 28.973 1.00 94.75 659 GLN A C 1
ATOM 5256 O O . GLN A 1 659 ? -27.726 12.048 29.981 1.00 94.75 659 GLN A O 1
ATOM 5261 N N . LEU A 1 660 ? -25.936 12.476 28.686 1.00 93.62 660 LEU A N 1
ATOM 5262 C CA . LEU A 1 660 ? -24.950 11.841 29.569 1.00 93.62 660 LEU A CA 1
ATOM 5263 C C . LEU A 1 660 ? -24.777 12.641 30.869 1.00 93.62 660 LEU A C 1
ATOM 5265 O O . LEU A 1 660 ? -24.940 12.064 31.942 1.00 93.62 660 LEU A O 1
ATOM 5269 N N . LEU A 1 661 ? -24.523 13.953 30.788 1.00 93.06 661 LEU A N 1
ATOM 5270 C CA . LEU A 1 661 ? -24.311 14.816 31.963 1.00 93.06 661 LEU A CA 1
ATOM 5271 C C . LEU A 1 661 ? -25.523 14.857 32.911 1.00 93.06 661 LEU A C 1
ATOM 5273 O O . LEU A 1 661 ? -25.350 14.858 34.127 1.00 93.06 661 LEU A O 1
ATOM 5277 N N . GLU A 1 662 ? -26.747 14.871 32.375 1.00 91.31 662 GLU A N 1
ATOM 5278 C CA . GLU A 1 662 ? -27.981 14.900 33.173 1.00 91.31 662 GLU A CA 1
ATOM 5279 C C . GLU A 1 662 ? -28.347 13.535 33.780 1.00 91.31 662 GLU A C 1
ATOM 5281 O O . GLU A 1 662 ? -28.929 13.485 34.866 1.00 91.31 662 GLU A O 1
ATOM 5286 N N . THR A 1 663 ? -28.036 12.427 33.094 1.00 91.38 663 THR A N 1
ATOM 5287 C CA . THR A 1 663 ? -28.497 11.077 33.488 1.00 91.38 663 THR A CA 1
ATOM 5288 C C . THR A 1 663 ? -27.440 10.271 34.247 1.00 91.38 663 THR A C 1
ATOM 5290 O O . THR A 1 663 ? -27.803 9.424 35.063 1.00 91.38 663 THR A O 1
ATOM 5293 N N . TYR A 1 664 ? -26.153 10.525 33.986 1.00 90.56 664 TYR A N 1
ATOM 5294 C CA . TYR A 1 664 ? -25.000 9.789 34.521 1.00 90.56 664 TYR A CA 1
ATOM 5295 C C . TYR A 1 664 ? -23.847 10.731 34.951 1.00 90.56 664 TYR A C 1
ATOM 5297 O O . TYR A 1 664 ? -22.709 10.545 34.504 1.00 90.56 664 TYR A O 1
ATOM 5305 N N . PRO A 1 665 ? -24.092 11.756 35.796 1.00 88.75 665 PRO A N 1
ATOM 5306 C CA . PRO A 1 665 ? -23.056 12.700 36.235 1.00 88.75 665 PRO A CA 1
ATOM 5307 C C . PRO A 1 665 ? -21.915 12.042 37.030 1.00 88.75 665 PRO A C 1
ATOM 5309 O O . PRO A 1 665 ? -20.824 12.596 37.105 1.00 88.75 665 PRO A O 1
ATOM 5312 N N . GLU A 1 666 ? -22.136 10.863 37.615 1.00 83.94 666 GLU A N 1
ATOM 5313 C CA . GLU A 1 666 ? -21.116 10.041 38.283 1.00 83.94 666 GLU A CA 1
ATOM 5314 C C . GLU A 1 666 ? -20.252 9.203 37.321 1.00 83.94 666 GLU A C 1
ATOM 5316 O O . GLU A 1 666 ? -19.470 8.356 37.754 1.00 83.94 666 GLU A O 1
ATOM 5321 N N . SER A 1 667 ? -20.408 9.385 36.008 1.00 85.62 667 SER A N 1
ATOM 5322 C CA . SER A 1 667 ? -19.636 8.653 35.009 1.00 85.62 667 SER A CA 1
ATOM 5323 C C . SER A 1 667 ? -18.277 9.295 34.740 1.00 85.62 667 SER A C 1
ATOM 5325 O O . SER A 1 667 ? -18.187 10.496 34.499 1.00 85.62 667 SER A O 1
ATOM 5327 N N . VAL A 1 668 ? -17.233 8.471 34.616 1.00 80.00 668 VAL A N 1
ATOM 5328 C CA . VAL A 1 668 ? -15.880 8.892 34.189 1.00 80.00 668 VAL A CA 1
ATOM 5329 C C . VAL A 1 668 ? -15.842 9.570 32.806 1.00 80.00 668 VAL A C 1
ATOM 5331 O O . VAL A 1 668 ? -14.857 10.211 32.454 1.00 80.00 668 VAL A O 1
ATOM 5334 N N . PHE A 1 669 ? -16.911 9.447 32.013 1.00 84.38 669 PHE A N 1
ATOM 5335 C CA . PHE A 1 669 ? -17.060 10.124 30.722 1.00 84.38 669 PHE A CA 1
ATOM 5336 C C . PHE A 1 669 ? -17.695 11.521 30.830 1.00 84.38 669 PHE A C 1
ATOM 5338 O O . PHE A 1 669 ? -17.625 12.283 29.868 1.00 84.38 669 PHE A O 1
ATOM 5345 N N . ALA A 1 670 ? -18.299 11.877 31.972 1.00 87.81 670 ALA A N 1
ATOM 5346 C CA . ALA A 1 670 ? -19.040 13.126 32.142 1.00 87.81 670 ALA A CA 1
ATOM 5347 C C . ALA A 1 670 ? -18.115 14.352 32.106 1.00 87.81 670 ALA A C 1
ATOM 5349 O O . ALA A 1 670 ? -18.285 15.226 31.261 1.00 87.81 670 ALA A O 1
ATOM 5350 N N . GLU A 1 671 ? -17.068 14.376 32.932 1.00 84.06 671 GLU A N 1
ATOM 5351 C CA . GLU A 1 671 ? -16.073 15.459 32.921 1.00 84.06 671 GLU A CA 1
ATOM 5352 C C . GLU A 1 671 ? -15.390 15.590 31.545 1.00 84.06 671 GLU A C 1
ATOM 5354 O O . GLU A 1 671 ? -15.219 16.693 31.023 1.00 84.06 671 GLU A O 1
ATOM 5359 N N . ARG A 1 672 ? -15.076 14.459 30.896 1.00 85.06 672 ARG A N 1
ATOM 5360 C CA . ARG A 1 672 ? -14.478 14.447 29.554 1.00 85.06 672 ARG A CA 1
ATOM 5361 C C . ARG A 1 672 ? -15.410 15.036 28.491 1.00 85.06 672 ARG A C 1
ATOM 5363 O O . ARG A 1 672 ? -14.945 15.841 27.686 1.00 85.06 672 ARG A O 1
ATOM 5370 N N . ILE A 1 673 ? -16.697 14.675 28.477 1.00 90.69 673 ILE A N 1
ATOM 5371 C CA . ILE A 1 673 ? -17.633 15.187 27.464 1.00 90.69 673 ILE A CA 1
ATOM 5372 C C . ILE A 1 673 ? -18.056 16.636 27.733 1.00 90.69 673 ILE A C 1
ATOM 5374 O O . ILE A 1 673 ? -18.219 17.397 26.783 1.00 90.69 673 ILE A O 1
ATOM 5378 N N . ALA A 1 674 ? -18.142 17.058 28.998 1.00 90.06 674 ALA A N 1
ATOM 5379 C CA . ALA A 1 674 ? -18.349 18.461 29.355 1.00 90.06 674 ALA A CA 1
ATOM 5380 C C . ALA A 1 674 ? -17.212 19.346 28.823 1.00 90.06 674 ALA A C 1
ATOM 5382 O O . ALA A 1 674 ? -17.465 20.304 28.091 1.00 90.06 674 ALA A O 1
ATOM 5383 N N . ASN A 1 675 ? -15.959 18.954 29.085 1.00 87.75 675 ASN A N 1
ATOM 5384 C CA . ASN A 1 675 ? -14.776 19.629 28.551 1.00 87.75 675 ASN A CA 1
ATOM 5385 C C . ASN A 1 675 ? -14.750 19.628 27.011 1.00 87.75 675 ASN A C 1
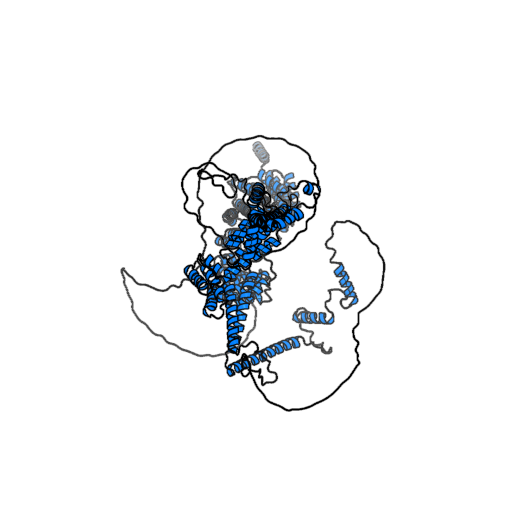ATOM 5387 O O . ASN A 1 675 ? -14.481 20.665 26.405 1.00 87.75 675 ASN A O 1
ATOM 5391 N N . ARG A 1 676 ? -15.086 18.502 26.362 1.00 87.88 676 ARG A N 1
ATOM 5392 C CA . ARG A 1 676 ? -15.129 18.390 24.890 1.00 87.88 676 ARG A CA 1
ATOM 5393 C C . ARG A 1 676 ? -16.202 19.280 24.248 1.00 87.88 676 ARG A C 1
ATOM 5395 O O . ARG A 1 676 ? -15.979 19.792 23.156 1.00 87.88 676 ARG A O 1
ATOM 5402 N N . LEU A 1 677 ? -17.333 19.490 24.924 1.00 91.12 677 LEU A N 1
ATOM 5403 C CA . LEU A 1 677 ? -18.425 20.364 24.475 1.00 91.12 677 LEU A CA 1
ATOM 5404 C C . LEU A 1 677 ? -18.274 21.833 24.919 1.00 91.12 677 LEU A C 1
ATOM 5406 O O . LEU A 1 677 ? -19.087 22.666 24.521 1.00 91.12 677 LEU A O 1
ATOM 5410 N N . GLY A 1 678 ? -17.268 22.165 25.736 1.00 89.75 678 GLY A N 1
ATOM 5411 C CA . GLY A 1 678 ? -17.093 23.506 26.307 1.00 89.75 678 GLY A CA 1
ATOM 5412 C C . GLY A 1 678 ? -18.179 23.897 27.320 1.00 89.75 678 GLY A C 1
ATOM 5413 O O . GLY A 1 678 ? -18.513 25.076 27.438 1.00 89.75 678 GLY A O 1
ATOM 5414 N N . VAL A 1 679 ? -18.760 22.916 28.018 1.00 89.94 679 VAL A N 1
ATOM 5415 C CA . VAL A 1 679 ? -19.851 23.094 28.988 1.00 89.94 679 VAL A CA 1
ATOM 5416 C C . VAL A 1 679 ? -19.297 23.082 30.414 1.00 89.94 679 VAL A C 1
ATOM 5418 O O . VAL A 1 679 ? -18.570 22.172 30.798 1.00 89.94 679 VAL A O 1
ATOM 5421 N N . GLU A 1 680 ? -19.681 24.076 31.218 1.00 85.62 680 GLU A N 1
ATOM 5422 C CA . GLU A 1 680 ? -19.362 24.138 32.650 1.00 85.62 680 GLU A CA 1
ATOM 5423 C C . GLU A 1 680 ? -20.100 23.016 33.408 1.00 85.62 680 GLU A C 1
ATOM 5425 O O . GLU A 1 680 ? -21.333 22.973 33.431 1.00 85.62 680 GLU A O 1
ATOM 5430 N N . PHE A 1 681 ? -19.346 22.095 34.012 1.00 84.88 681 PHE A N 1
ATOM 5431 C CA . PHE A 1 681 ? -19.857 20.915 34.713 1.00 84.88 681 PHE A CA 1
ATOM 5432 C C . PHE A 1 681 ? -19.116 20.728 36.038 1.00 84.88 681 PHE A C 1
ATOM 5434 O O . PHE A 1 681 ? -17.891 20.658 36.057 1.00 84.88 681 PHE A O 1
ATOM 5441 N N . ASP A 1 682 ? -19.865 20.626 37.137 1.00 81.56 682 ASP A N 1
ATOM 5442 C CA . ASP A 1 682 ? -19.333 20.384 38.481 1.00 81.56 682 ASP A CA 1
ATOM 5443 C C . ASP A 1 682 ? -19.496 18.891 38.841 1.00 81.56 682 ASP A C 1
ATOM 5445 O O . ASP A 1 682 ? -20.600 18.482 39.223 1.00 81.56 682 ASP A O 1
ATOM 5449 N N . PRO A 1 683 ? -18.456 18.041 38.695 1.00 76.88 683 PRO A N 1
ATOM 5450 C CA . PRO A 1 683 ? -18.577 16.606 38.946 1.00 76.88 683 PRO A CA 1
ATOM 5451 C C . PRO A 1 683 ? -18.963 16.295 40.404 1.00 76.88 683 PRO A C 1
ATOM 5453 O O . PRO A 1 683 ? -18.613 17.049 41.320 1.00 76.88 683 PRO A O 1
ATOM 5456 N N . PRO A 1 684 ? -19.652 15.173 40.686 1.00 80.62 684 PRO A N 1
ATOM 5457 C CA . PRO A 1 684 ? -20.002 14.784 42.052 1.00 80.62 684 PRO A CA 1
ATOM 5458 C C . PRO A 1 684 ? -18.791 14.767 42.998 1.00 80.62 684 PRO A C 1
ATOM 5460 O O . PRO A 1 684 ? -17.689 14.390 42.607 1.00 80.62 684 PRO A O 1
ATOM 5463 N N . GLU A 1 685 ? -19.004 15.137 44.266 1.00 72.75 685 GLU A N 1
ATOM 5464 C CA . GLU A 1 685 ? -17.967 15.201 45.319 1.00 72.75 685 GLU A CA 1
ATOM 5465 C C . GLU A 1 685 ? -17.096 13.927 45.370 1.00 72.75 685 GLU A C 1
ATOM 5467 O O . GLU A 1 685 ? -15.874 14.008 45.420 1.00 72.75 685 GLU A O 1
ATOM 5472 N N . GLN A 1 686 ? -17.726 12.757 45.223 1.00 71.75 686 GLN A N 1
ATOM 5473 C CA . GLN A 1 686 ? -17.072 11.441 45.221 1.00 71.75 686 GLN A CA 1
ATOM 5474 C C . GLN A 1 686 ? -16.160 11.187 44.010 1.00 71.75 686 GLN A C 1
ATOM 5476 O O . GLN A 1 686 ? -15.220 10.403 44.118 1.00 71.75 686 GLN A O 1
ATOM 5481 N N . GLU A 1 687 ? -16.425 11.817 42.862 1.00 72.50 687 GLU A N 1
ATOM 5482 C CA . GLU A 1 687 ? -15.567 11.691 41.678 1.00 72.50 687 GLU A CA 1
ATOM 5483 C C . GLU A 1 687 ? -14.430 12.719 41.727 1.00 72.50 687 GLU A C 1
ATOM 5485 O O . GLU A 1 687 ? -13.294 12.374 41.421 1.00 72.50 687 GLU A O 1
ATOM 5490 N N . ARG A 1 688 ? -14.679 13.927 42.263 1.00 72.56 688 ARG A N 1
ATOM 5491 C CA . ARG A 1 688 ? -13.612 14.891 42.600 1.00 72.56 688 ARG A CA 1
ATOM 5492 C C . ARG A 1 688 ? -12.586 14.307 43.572 1.00 72.56 688 ARG A C 1
ATOM 5494 O O . ARG A 1 688 ? -11.388 14.490 43.369 1.00 72.56 688 ARG A O 1
ATOM 5501 N N . GLU A 1 689 ? -13.034 13.577 44.595 1.00 73.50 689 GLU A N 1
ATOM 5502 C CA . GLU A 1 689 ? -12.143 12.853 45.513 1.00 73.50 689 GLU A CA 1
ATOM 5503 C C . GLU A 1 689 ? -11.284 11.801 44.786 1.00 73.50 689 GLU A C 1
ATOM 5505 O O . GLU A 1 689 ? -10.100 11.671 45.094 1.00 73.50 689 GLU A O 1
ATOM 5510 N N . ARG A 1 690 ? -11.832 11.087 43.790 1.00 73.19 690 ARG A N 1
ATOM 5511 C CA . ARG A 1 690 ? -11.077 10.105 42.987 1.00 73.19 690 ARG A CA 1
ATOM 5512 C C . ARG A 1 690 ? -10.080 10.754 42.035 1.00 73.19 690 ARG A C 1
ATOM 5514 O O . ARG A 1 690 ? -8.926 10.337 42.028 1.00 73.19 690 ARG A O 1
ATOM 5521 N N . SER A 1 691 ? -10.494 11.758 41.261 1.00 71.38 691 SER A N 1
ATOM 5522 C CA . SER A 1 691 ? -9.606 12.461 40.324 1.00 71.38 691 SER A CA 1
ATOM 5523 C C . SER A 1 691 ? -8.422 13.094 41.063 1.00 71.38 691 SER A C 1
ATOM 5525 O O . SER A 1 691 ? -7.285 12.981 40.611 1.00 71.38 691 SER A O 1
ATOM 5527 N N . ALA A 1 692 ? -8.659 13.660 42.253 1.00 74.75 692 ALA A N 1
ATOM 5528 C CA . ALA A 1 692 ? -7.590 14.124 43.135 1.00 74.75 692 ALA A CA 1
ATOM 5529 C C . ALA A 1 692 ? -6.690 12.973 43.628 1.00 74.75 692 ALA A C 1
ATOM 5531 O O . ALA A 1 692 ? -5.472 13.116 43.629 1.00 74.75 692 ALA A O 1
ATOM 5532 N N . GLN A 1 693 ? -7.254 11.825 44.019 1.00 78.75 693 GLN A N 1
ATOM 5533 C CA . GLN A 1 693 ? -6.471 10.679 44.499 1.00 78.75 693 GLN A CA 1
ATOM 5534 C C . GLN A 1 693 ? -5.554 10.072 43.421 1.00 78.75 693 GLN A C 1
ATOM 5536 O O . GLN A 1 693 ? -4.445 9.657 43.756 1.00 78.75 693 GLN A O 1
ATOM 5541 N N . VAL A 1 694 ? -5.969 10.059 42.148 1.00 77.81 694 VAL A N 1
ATOM 5542 C CA . VAL A 1 694 ? -5.124 9.598 41.027 1.00 77.81 694 VAL A CA 1
ATOM 5543 C C . VAL A 1 694 ? -3.940 10.542 40.808 1.00 77.81 694 VAL A C 1
ATOM 5545 O O . VAL A 1 694 ? -2.808 10.079 40.740 1.00 77.81 694 VAL A O 1
ATOM 5548 N N . GLN A 1 695 ? -4.165 11.861 40.799 1.00 78.94 695 GLN A N 1
ATOM 5549 C CA . GLN A 1 695 ? -3.083 12.853 40.665 1.00 78.94 695 GLN A CA 1
ATOM 5550 C C . GLN A 1 695 ? -2.052 12.764 41.805 1.00 78.94 695 GLN A C 1
ATOM 5552 O O . GLN A 1 695 ? -0.883 13.101 41.623 1.00 78.94 695 GLN A O 1
ATOM 5557 N N . ILE A 1 696 ? -2.474 12.298 42.984 1.00 83.31 696 ILE A N 1
ATOM 5558 C CA . ILE A 1 696 ? -1.595 12.048 44.131 1.00 83.31 696 ILE A CA 1
ATOM 5559 C C . ILE A 1 696 ? -0.779 10.768 43.931 1.00 83.31 696 ILE A C 1
ATOM 5561 O O . ILE A 1 696 ? 0.424 10.796 44.157 1.00 83.31 696 ILE A O 1
ATOM 5565 N N . GLU A 1 697 ? -1.393 9.678 43.461 1.00 82.12 697 GLU A N 1
ATOM 5566 C CA . GLU A 1 697 ? -0.692 8.420 43.158 1.00 82.12 697 GLU A CA 1
ATOM 5567 C C . GLU A 1 697 ? 0.337 8.600 42.023 1.00 82.12 697 GLU A C 1
ATOM 5569 O O . GLU A 1 697 ? 1.466 8.121 42.127 1.00 82.12 697 GLU A O 1
ATOM 5574 N N . GLU A 1 698 ? 0.003 9.378 40.987 1.00 79.62 698 GLU A N 1
ATOM 5575 C CA . GLU A 1 698 ? 0.929 9.773 39.914 1.00 79.62 698 GLU A CA 1
ATOM 5576 C C . GLU A 1 698 ? 2.102 10.621 40.434 1.00 79.62 698 GLU A C 1
ATOM 5578 O O . GLU A 1 698 ? 3.257 10.380 40.068 1.00 79.62 698 GLU A O 1
ATOM 5583 N N . LEU A 1 699 ? 1.832 11.595 41.314 1.00 84.62 699 LEU A N 1
ATOM 5584 C CA . LEU A 1 699 ? 2.867 12.427 41.932 1.00 84.62 699 LEU A CA 1
ATOM 5585 C C . LEU A 1 699 ? 3.774 11.611 42.871 1.00 84.62 699 LEU A C 1
ATOM 5587 O O . LEU A 1 699 ? 4.994 11.778 42.842 1.00 84.62 699 LEU A O 1
ATOM 5591 N N . GLU A 1 700 ? 3.205 10.726 43.688 1.00 84.00 700 GLU A N 1
ATOM 5592 C CA . GLU A 1 700 ? 3.950 9.835 44.582 1.00 84.00 700 GLU A CA 1
ATOM 5593 C C . GLU A 1 700 ? 4.862 8.892 43.787 1.00 84.00 700 GLU A C 1
ATOM 5595 O O . GLU A 1 700 ? 6.063 8.852 44.061 1.00 84.00 700 GLU A O 1
ATOM 5600 N N . ALA A 1 701 ? 4.352 8.240 42.736 1.00 78.81 701 ALA A N 1
ATOM 5601 C CA . ALA A 1 701 ? 5.151 7.390 41.850 1.00 78.81 701 ALA A CA 1
ATOM 5602 C C . ALA A 1 701 ? 6.289 8.165 41.156 1.00 78.81 701 ALA A C 1
ATOM 5604 O O . ALA A 1 701 ? 7.437 7.714 41.146 1.00 78.81 701 ALA A O 1
ATOM 5605 N N . PHE A 1 702 ? 6.014 9.374 40.650 1.00 80.44 702 PHE A N 1
ATOM 5606 C CA . PHE A 1 702 ? 7.045 10.255 40.089 1.00 80.44 702 PHE A CA 1
ATOM 5607 C C . PHE A 1 702 ? 8.139 10.605 41.114 1.00 80.44 702 PHE A C 1
ATOM 5609 O O . PHE A 1 702 ? 9.312 10.723 40.752 1.00 80.44 702 PHE A O 1
ATOM 5616 N N . MET A 1 703 ? 7.790 10.750 42.395 1.00 81.69 703 MET A N 1
ATOM 5617 C CA . MET A 1 703 ? 8.747 11.016 43.474 1.00 81.69 703 MET A CA 1
ATOM 5618 C C . MET A 1 703 ? 9.493 9.773 43.986 1.00 81.69 703 MET A C 1
ATOM 5620 O O . MET A 1 703 ? 10.547 9.946 44.598 1.00 81.69 703 MET A O 1
ATOM 5624 N N . GLU A 1 704 ? 9.008 8.552 43.741 1.00 77.12 704 GLU A N 1
ATOM 5625 C CA . GLU A 1 704 ? 9.772 7.321 44.006 1.00 77.12 704 GLU A CA 1
ATOM 5626 C C . GLU A 1 704 ? 10.861 7.087 42.943 1.00 77.12 704 GLU A C 1
ATOM 5628 O O . GLU A 1 704 ? 12.003 6.778 43.293 1.00 77.12 704 GLU A O 1
ATOM 5633 N N . ASP A 1 705 ? 10.548 7.311 41.662 1.00 60.53 705 ASP A N 1
ATOM 5634 C CA . ASP A 1 705 ? 11.491 7.129 40.543 1.00 60.53 705 ASP A CA 1
ATOM 5635 C C . ASP A 1 705 ? 12.517 8.278 40.391 1.00 60.53 705 ASP A C 1
ATOM 5637 O O . ASP A 1 705 ? 13.473 8.165 39.614 1.00 60.53 705 ASP A O 1
ATOM 5641 N N . THR A 1 706 ? 12.375 9.391 41.128 1.00 67.56 706 THR A N 1
ATOM 5642 C CA . THR A 1 706 ? 13.249 10.574 40.993 1.00 67.56 706 THR A CA 1
ATOM 5643 C C . THR A 1 706 ? 14.009 10.955 42.268 1.00 67.56 706 THR A C 1
ATOM 5645 O O . THR A 1 706 ? 13.478 11.041 43.373 1.00 67.56 706 THR A O 1
ATOM 5648 N N . VAL A 1 707 ? 15.302 11.273 42.118 1.00 77.25 707 VAL A N 1
ATOM 5649 C CA . VAL A 1 707 ? 16.178 11.687 43.232 1.00 77.25 707 VAL A CA 1
ATOM 5650 C C . VAL A 1 707 ? 15.992 13.182 43.549 1.00 77.25 707 VAL A C 1
ATOM 5652 O O . VAL A 1 707 ? 16.882 14.004 43.325 1.00 77.25 707 VAL A O 1
ATOM 5655 N N . LEU A 1 708 ? 14.809 13.542 44.051 1.00 80.12 708 LEU A N 1
ATOM 5656 C CA . LEU A 1 708 ? 14.440 14.908 44.446 1.00 80.12 708 LEU A CA 1
ATOM 5657 C C . LEU A 1 708 ? 14.777 15.203 45.918 1.00 80.12 708 LEU A C 1
ATOM 5659 O O . LEU A 1 708 ? 14.544 14.373 46.804 1.00 80.12 708 LEU A O 1
ATOM 5663 N N . SER A 1 709 ? 15.259 16.421 46.207 1.00 83.12 709 SER A N 1
ATOM 5664 C CA . SER A 1 709 ? 15.391 16.895 47.596 1.00 83.12 709 SER A CA 1
ATOM 5665 C C . SER A 1 709 ? 14.014 17.036 48.252 1.00 83.12 709 SER A C 1
ATOM 5667 O O . SER A 1 709 ? 13.013 17.258 47.566 1.00 83.12 709 SER A O 1
ATOM 5669 N N . ALA A 1 710 ? 13.940 16.922 49.583 1.00 81.62 710 ALA A N 1
ATOM 5670 C CA . ALA A 1 710 ? 12.657 17.006 50.283 1.00 81.62 710 ALA A CA 1
ATOM 5671 C C . ALA A 1 710 ? 11.984 18.383 50.118 1.00 81.62 710 ALA A C 1
ATOM 5673 O O . ALA A 1 710 ? 10.762 18.453 50.107 1.00 81.62 710 ALA A O 1
ATOM 5674 N N . GLU A 1 711 ? 12.766 19.444 49.896 1.00 85.00 711 GLU A N 1
ATOM 5675 C CA . GLU A 1 711 ? 12.288 20.779 49.508 1.00 85.00 711 GLU A CA 1
ATOM 5676 C C . GLU A 1 711 ? 11.528 20.772 48.167 1.00 85.00 711 GLU A C 1
ATOM 5678 O O . GLU A 1 711 ? 10.407 21.268 48.106 1.00 85.00 711 GLU A O 1
ATOM 5683 N N . HIS A 1 712 ? 12.069 20.141 47.115 1.00 84.94 712 HIS A N 1
ATOM 5684 C CA . HIS A 1 712 ? 11.367 20.033 45.826 1.00 84.94 712 HIS A CA 1
ATOM 5685 C C . HIS A 1 712 ? 10.119 19.145 45.929 1.00 84.94 712 HIS A C 1
ATOM 5687 O O . HIS A 1 712 ? 9.090 19.471 45.345 1.00 84.94 712 HIS A O 1
ATOM 5693 N N . ARG A 1 713 ? 10.175 18.051 46.705 1.00 87.06 713 ARG A N 1
ATOM 5694 C CA . ARG A 1 713 ? 8.993 17.206 46.963 1.00 87.06 713 ARG A CA 1
ATOM 5695 C C . ARG A 1 713 ? 7.897 17.961 47.724 1.00 87.06 713 ARG A C 1
ATOM 5697 O O . ARG A 1 713 ? 6.722 17.817 47.405 1.00 87.06 713 ARG A O 1
ATOM 5704 N N . ALA A 1 714 ? 8.274 18.792 48.698 1.00 90.19 714 ALA A N 1
ATOM 5705 C CA . ALA A 1 714 ? 7.336 19.634 49.435 1.00 90.19 714 ALA A CA 1
ATOM 5706 C C . ALA A 1 714 ? 6.649 20.661 48.521 1.00 90.19 714 ALA A C 1
ATOM 5708 O O . ALA A 1 714 ? 5.433 20.825 48.597 1.00 90.19 714 ALA A O 1
ATOM 5709 N N . GLU A 1 715 ? 7.403 21.290 47.615 1.00 90.62 715 GLU A N 1
ATOM 5710 C CA . GLU A 1 715 ? 6.866 22.241 46.636 1.00 90.62 715 GLU A CA 1
ATOM 5711 C C . GLU A 1 715 ? 5.907 21.575 45.630 1.00 90.62 715 GLU A C 1
ATOM 5713 O O . GLU A 1 715 ? 4.891 22.159 45.252 1.00 90.62 715 GLU A O 1
ATOM 5718 N N . LEU A 1 716 ? 6.167 20.324 45.232 1.00 89.94 716 LEU A N 1
ATOM 5719 C CA . LEU A 1 716 ? 5.252 19.563 44.374 1.00 89.94 716 LEU A CA 1
ATOM 5720 C C . LEU A 1 716 ? 3.922 19.262 45.085 1.00 89.94 716 LEU A C 1
ATOM 5722 O O . LEU A 1 716 ? 2.866 19.588 44.546 1.00 89.94 716 LEU A O 1
ATOM 5726 N N . TYR A 1 717 ? 3.953 18.740 46.318 1.00 92.19 717 TYR A N 1
ATOM 5727 C CA . TYR A 1 717 ? 2.731 18.531 47.111 1.00 92.19 717 TYR A CA 1
ATOM 5728 C C . TYR A 1 717 ? 1.955 19.835 47.345 1.00 92.19 717 TYR A C 1
ATOM 5730 O O . TYR A 1 717 ? 0.729 19.860 47.233 1.00 92.19 717 TYR A O 1
ATOM 5738 N N . ARG A 1 718 ? 2.668 20.929 47.641 1.00 92.12 718 ARG A N 1
ATOM 5739 C CA . ARG A 1 718 ? 2.093 22.268 47.798 1.00 92.12 718 ARG A CA 1
ATOM 5740 C C . ARG A 1 718 ? 1.404 22.735 46.510 1.00 92.12 718 ARG A C 1
ATOM 5742 O O . ARG A 1 718 ? 0.257 23.166 46.565 1.00 92.12 718 ARG A O 1
ATOM 5749 N N . SER A 1 719 ? 2.072 22.627 45.362 1.00 90.81 719 SER A N 1
ATOM 5750 C CA . SER A 1 719 ? 1.525 23.106 44.085 1.00 90.81 719 SER A CA 1
ATOM 5751 C C . SER A 1 719 ? 0.306 22.300 43.618 1.00 90.81 719 SER A C 1
ATOM 5753 O O . SER A 1 719 ? -0.630 22.895 43.087 1.00 90.81 719 SER A O 1
ATOM 5755 N N . LEU A 1 720 ? 0.247 20.993 43.911 1.00 88.62 720 LEU A N 1
ATOM 5756 C CA . LEU A 1 720 ? -0.953 20.169 43.705 1.00 88.62 720 LEU A CA 1
ATOM 5757 C C . LEU A 1 720 ? -2.108 20.567 44.649 1.00 88.62 720 LEU A C 1
ATOM 5759 O O . LEU A 1 720 ? -3.267 20.611 44.242 1.00 88.62 720 LEU A O 1
ATOM 5763 N N . ALA A 1 721 ? -1.818 20.908 45.908 1.00 88.81 721 ALA A N 1
ATOM 5764 C CA . ALA A 1 721 ? -2.833 21.408 46.842 1.00 88.81 721 ALA A CA 1
ATOM 5765 C C . ALA A 1 721 ? -3.419 22.765 46.401 1.00 88.81 721 ALA A C 1
ATOM 5767 O O . ALA A 1 721 ? -4.624 23.006 46.536 1.00 88.81 721 ALA A O 1
ATOM 5768 N N . ASP A 1 722 ? -2.571 23.639 45.854 1.00 87.44 722 ASP A N 1
ATOM 5769 C CA . ASP A 1 722 ? -2.960 24.947 45.327 1.00 87.44 722 ASP A CA 1
ATOM 5770 C C . ASP A 1 722 ? -3.770 24.826 44.013 1.00 87.44 722 ASP A C 1
ATOM 5772 O O . ASP A 1 722 ? -4.665 25.645 43.798 1.00 87.44 722 ASP A O 1
ATOM 5776 N N . SER A 1 723 ? -3.536 23.802 43.175 1.00 83.38 723 SER A N 1
ATOM 5777 C CA . SER A 1 723 ? -4.215 23.622 41.873 1.00 83.38 723 SER A CA 1
ATOM 5778 C C . SER A 1 723 ? -5.576 22.913 41.918 1.00 83.38 723 SER A C 1
ATOM 5780 O O . SER A 1 723 ? -6.413 23.168 41.054 1.00 83.38 723 SER A O 1
ATOM 5782 N N . LEU A 1 724 ? -5.827 22.038 42.898 1.00 82.31 724 LEU A N 1
ATOM 5783 C CA . LEU A 1 724 ? -7.109 21.331 43.034 1.00 82.31 724 LEU A CA 1
ATOM 5784 C C . LEU A 1 724 ? -8.269 22.293 43.361 1.00 82.31 724 LEU A C 1
ATOM 5786 O O . LEU A 1 724 ? -8.096 23.241 44.122 1.00 82.31 724 LEU A O 1
ATOM 5790 N N . GLU A 1 725 ? -9.489 22.017 42.893 1.00 68.88 725 GLU A N 1
ATOM 5791 C CA . GLU A 1 725 ? -10.672 22.838 43.236 1.00 68.88 725 GLU A CA 1
ATOM 5792 C C . GLU A 1 725 ? -11.473 22.311 44.448 1.00 68.88 725 GLU A C 1
ATOM 5794 O O . GLU A 1 725 ? -12.294 23.030 45.015 1.00 68.88 725 GLU A O 1
ATOM 5799 N N . GLY A 1 726 ? -11.223 21.072 44.891 1.00 68.00 726 GLY A N 1
ATOM 5800 C CA . GLY A 1 726 ? -11.921 20.439 46.020 1.00 68.00 726 GLY A CA 1
ATOM 5801 C C . GLY A 1 726 ? -11.178 20.530 47.361 1.00 68.00 726 GLY A C 1
ATOM 5802 O O . GLY A 1 726 ? -9.980 20.269 47.435 1.00 68.00 726 GLY A O 1
ATOM 5803 N N . ASP A 1 727 ? -11.901 20.820 48.449 1.00 69.62 727 ASP A N 1
ATOM 5804 C CA . ASP A 1 727 ? -11.339 20.978 49.806 1.00 69.62 727 ASP A CA 1
ATOM 5805 C C . ASP A 1 727 ? -10.967 19.659 50.516 1.00 69.62 727 ASP A C 1
ATOM 5807 O O . ASP A 1 727 ? -10.233 19.684 51.504 1.00 69.62 727 ASP A O 1
ATOM 5811 N N . ALA A 1 728 ? -11.468 18.504 50.062 1.00 73.62 728 ALA A N 1
ATOM 5812 C CA . ALA A 1 728 ? -11.366 17.242 50.805 1.00 73.62 728 ALA A CA 1
ATOM 5813 C C . ALA A 1 728 ? -9.915 16.759 51.014 1.00 73.62 728 ALA A C 1
ATOM 5815 O O . ALA A 1 728 ? -9.569 16.292 52.103 1.00 73.62 728 ALA A O 1
ATOM 5816 N N . VAL A 1 729 ? -9.064 16.897 49.988 1.00 80.94 729 VAL A N 1
ATOM 5817 C CA . VAL A 1 729 ? -7.724 16.276 49.951 1.00 80.94 729 VAL A CA 1
ATOM 5818 C C . VAL A 1 729 ? -6.579 17.279 50.156 1.00 80.94 729 VAL A C 1
ATOM 5820 O O . VAL A 1 729 ? -5.511 16.900 50.636 1.00 80.94 729 VAL A O 1
ATOM 5823 N N . LYS A 1 730 ? -6.800 18.584 49.938 1.00 87.19 730 LYS A N 1
ATOM 5824 C CA . LYS A 1 730 ? -5.805 19.642 50.232 1.00 87.19 730 LYS A CA 1
ATOM 5825 C C . LYS A 1 730 ? -5.184 19.568 51.640 1.00 87.19 730 LYS A C 1
ATOM 5827 O O . LYS A 1 730 ? -3.973 19.758 51.754 1.00 87.19 730 LYS A O 1
ATOM 5832 N N . PRO A 1 731 ? -5.931 19.241 52.718 1.00 87.50 731 PRO A N 1
ATOM 5833 C CA . PRO A 1 731 ? -5.361 19.109 54.058 1.00 87.50 731 PRO A CA 1
ATOM 5834 C C . PRO A 1 731 ? -4.383 17.940 54.210 1.00 87.50 731 PRO A C 1
ATOM 5836 O O . PRO A 1 731 ? -3.622 17.919 55.171 1.00 87.50 731 PRO A O 1
ATOM 5839 N N . TYR A 1 732 ? -4.409 16.946 53.324 1.00 87.69 732 TYR A N 1
ATOM 5840 C CA . TYR A 1 732 ? -3.367 15.923 53.283 1.00 87.69 732 TYR A CA 1
ATOM 5841 C C . TYR A 1 732 ? -2.093 16.505 52.656 1.00 87.69 732 TYR A C 1
ATOM 5843 O O . TYR A 1 732 ? -1.039 16.520 53.286 1.00 87.69 732 TYR A O 1
ATOM 5851 N N . LEU A 1 733 ? -2.225 17.112 51.478 1.00 90.00 733 LEU A N 1
ATOM 5852 C CA . LEU A 1 733 ? -1.104 17.614 50.682 1.00 90.00 733 LEU A CA 1
ATOM 5853 C C . LEU A 1 733 ? -0.332 18.759 51.359 1.00 90.00 733 LEU A C 1
ATOM 5855 O O . LEU A 1 733 ? 0.894 18.695 51.456 1.00 90.00 733 LEU A O 1
ATOM 5859 N N . TYR A 1 734 ? -1.022 19.756 51.929 1.00 92.62 734 TYR A N 1
ATOM 5860 C CA . TYR A 1 734 ? -0.359 20.805 52.719 1.00 92.62 734 TYR A CA 1
ATOM 5861 C C . TYR A 1 734 ? 0.331 20.249 53.978 1.00 92.62 734 TYR A C 1
ATOM 5863 O O . TYR A 1 734 ? 1.323 20.819 54.433 1.00 92.62 734 TYR A O 1
ATOM 5871 N N . LEU A 1 735 ? -0.167 19.144 54.553 1.00 91.31 735 LEU A N 1
ATOM 5872 C CA . LEU A 1 735 ? 0.451 18.516 55.722 1.00 91.31 735 LEU A CA 1
ATOM 5873 C C . LEU A 1 735 ? 1.734 17.767 55.347 1.00 91.31 735 LEU A C 1
ATOM 5875 O O . LEU A 1 735 ? 2.728 17.922 56.054 1.00 91.31 735 LEU A O 1
ATOM 5879 N N . GLU A 1 736 ? 1.742 17.007 54.251 1.00 92.50 736 GLU A N 1
ATOM 5880 C CA . GLU A 1 736 ? 2.954 16.323 53.782 1.00 92.50 736 GLU A CA 1
ATOM 5881 C C . GLU A 1 736 ? 4.017 17.327 53.309 1.00 92.50 736 GLU A C 1
ATOM 5883 O O . GLU A 1 736 ? 5.176 17.221 53.715 1.00 92.50 736 GLU A O 1
ATOM 5888 N N . ALA A 1 737 ? 3.626 18.384 52.584 1.00 92.81 737 ALA A N 1
ATOM 5889 C CA . ALA A 1 737 ? 4.520 19.497 52.250 1.00 92.81 737 ALA A CA 1
ATOM 5890 C C . ALA A 1 737 ? 5.151 20.127 53.509 1.00 92.81 737 ALA A C 1
ATOM 5892 O O . ALA A 1 737 ? 6.377 20.206 53.629 1.00 92.81 737 ALA A O 1
ATOM 5893 N N . ALA A 1 738 ? 4.328 20.495 54.499 1.00 92.38 738 ALA A N 1
ATOM 5894 C CA . ALA A 1 738 ? 4.800 21.039 55.771 1.00 92.38 738 ALA A CA 1
ATOM 5895 C C . ALA A 1 738 ? 5.749 20.082 56.508 1.00 92.38 738 ALA A C 1
ATOM 5897 O O . ALA A 1 738 ? 6.778 20.508 57.038 1.00 92.38 738 ALA A O 1
ATOM 5898 N N . MET A 1 739 ? 5.422 18.788 56.551 1.00 92.62 739 MET A N 1
ATOM 5899 C CA . MET A 1 739 ? 6.231 17.767 57.218 1.00 92.62 739 MET A CA 1
ATOM 5900 C C . MET A 1 739 ? 7.589 17.568 56.538 1.00 92.62 739 MET A C 1
ATOM 5902 O O . MET A 1 739 ? 8.589 17.437 57.247 1.00 92.62 739 MET A O 1
ATOM 5906 N N . LEU A 1 740 ? 7.646 17.627 55.205 1.00 89.94 740 LEU A N 1
ATOM 5907 C CA . LEU A 1 740 ? 8.882 17.547 54.424 1.00 89.94 740 LEU A CA 1
ATOM 5908 C C . LEU A 1 740 ? 9.789 18.766 54.631 1.00 89.94 740 LEU A C 1
ATOM 5910 O O . LEU A 1 740 ? 10.969 18.576 54.936 1.00 89.94 740 LEU A O 1
ATOM 5914 N N . TYR A 1 741 ? 9.265 20.001 54.575 1.00 90.38 741 TYR A N 1
ATOM 5915 C CA . TYR A 1 741 ? 10.064 21.188 54.926 1.00 90.38 741 TYR A CA 1
ATOM 5916 C C . TYR A 1 741 ? 10.584 21.090 56.374 1.00 90.38 741 TYR A C 1
ATOM 5918 O O . TYR A 1 741 ? 11.753 21.366 56.636 1.00 90.38 741 TYR A O 1
ATOM 5926 N N . ILE A 1 742 ? 9.750 20.635 57.321 1.00 88.62 742 ILE A N 1
ATOM 5927 C CA . ILE A 1 742 ? 10.116 20.433 58.737 1.00 88.62 742 ILE A CA 1
ATOM 5928 C C . ILE A 1 742 ? 11.149 19.309 58.926 1.00 88.62 742 ILE A C 1
ATOM 5930 O O . ILE A 1 742 ? 11.881 19.315 59.918 1.00 88.62 742 ILE A O 1
ATOM 5934 N N . GLU A 1 743 ? 11.206 18.312 58.046 1.00 85.94 743 GLU A N 1
ATOM 5935 C CA . GLU A 1 743 ? 12.242 17.280 58.066 1.00 85.94 743 GLU A CA 1
ATOM 5936 C C . GLU A 1 743 ? 13.562 17.794 57.491 1.00 85.94 743 GLU A C 1
ATOM 5938 O O . GLU A 1 743 ? 14.575 17.740 58.192 1.00 85.94 743 GLU A O 1
ATOM 5943 N N . GLU A 1 744 ? 13.552 18.380 56.293 1.00 84.31 744 GLU A N 1
ATOM 5944 C CA . GLU A 1 744 ? 14.747 18.966 55.675 1.00 84.31 744 GLU A CA 1
ATOM 5945 C C . GLU A 1 744 ? 15.362 20.038 56.589 1.00 84.31 744 GLU A C 1
ATOM 5947 O O . GLU A 1 744 ? 16.560 20.019 56.847 1.00 84.31 744 GLU A O 1
ATOM 5952 N N . ALA A 1 745 ? 14.545 20.881 57.230 1.00 82.50 745 ALA A N 1
ATOM 5953 C CA . ALA A 1 745 ? 14.996 21.895 58.189 1.00 82.50 745 ALA A CA 1
ATOM 5954 C C . ALA A 1 745 ? 15.569 21.339 59.516 1.00 82.50 745 ALA A C 1
ATOM 5956 O O . ALA A 1 745 ? 16.086 22.097 60.346 1.00 82.50 745 ALA A O 1
ATOM 5957 N N . LYS A 1 746 ? 15.477 20.023 59.759 1.00 79.00 746 LYS A N 1
ATOM 5958 C CA . LYS A 1 746 ? 16.223 19.321 60.823 1.00 79.00 746 LYS A CA 1
ATOM 5959 C C . LYS A 1 746 ? 17.512 18.689 60.298 1.00 79.00 746 LYS A C 1
ATOM 5961 O O . LYS A 1 746 ? 18.445 18.560 61.087 1.00 79.00 746 LYS A O 1
ATOM 5966 N N . GLN A 1 747 ? 17.553 18.272 59.032 1.00 72.44 747 GLN A N 1
ATOM 5967 C CA . GLN A 1 747 ? 18.716 17.622 58.419 1.00 72.44 747 GLN A CA 1
ATOM 5968 C C . GLN A 1 747 ? 19.757 18.648 57.938 1.00 72.44 747 GLN A C 1
ATOM 5970 O O . GLN A 1 747 ? 20.950 18.469 58.179 1.00 72.44 747 GLN A O 1
ATOM 5975 N N . SER A 1 748 ? 19.318 19.771 57.367 1.00 67.56 748 SER A N 1
ATOM 5976 C CA . SER A 1 748 ? 20.159 20.828 56.785 1.00 67.56 748 SER A CA 1
ATOM 5977 C C . SER A 1 748 ? 20.908 21.712 57.801 1.00 67.56 748 SER A C 1
ATOM 5979 O O . SER A 1 748 ? 21.605 22.649 57.411 1.00 67.56 748 SER A O 1
ATOM 5981 N N . ALA A 1 749 ? 20.861 21.380 59.100 1.00 61.59 749 ALA A N 1
ATOM 5982 C CA . ALA A 1 749 ? 21.572 22.083 60.177 1.00 61.59 749 ALA A CA 1
ATOM 5983 C C . ALA A 1 749 ? 22.602 21.221 60.971 1.00 61.59 749 ALA A C 1
ATOM 5985 O O . ALA A 1 749 ? 22.475 21.134 62.197 1.00 61.59 749 ALA A O 1
ATOM 5986 N N . PRO A 1 750 ? 23.639 20.597 60.357 1.00 51.78 750 PRO A N 1
ATOM 5987 C CA . PRO A 1 750 ? 24.542 19.690 61.085 1.00 51.78 750 PRO A CA 1
ATOM 5988 C C . PRO A 1 750 ? 25.566 20.387 62.000 1.00 51.78 750 PRO A C 1
ATOM 5990 O O . PRO A 1 750 ? 25.775 19.950 63.129 1.00 51.78 750 PRO A O 1
ATOM 5993 N N . ASP A 1 751 ? 26.220 21.453 61.517 1.00 46.66 751 ASP A N 1
ATOM 5994 C CA . ASP A 1 751 ? 27.519 21.919 62.052 1.00 46.66 751 ASP A CA 1
ATOM 5995 C C . ASP A 1 751 ? 27.511 23.320 62.700 1.00 46.66 751 ASP A C 1
ATOM 5997 O O . ASP A 1 751 ? 28.553 23.827 63.120 1.00 46.66 751 ASP A O 1
ATOM 6001 N N . SER A 1 752 ? 26.346 23.958 62.844 1.00 45.53 752 SER A N 1
ATOM 6002 C CA . SER A 1 752 ? 26.211 25.217 63.594 1.00 45.53 752 SER A CA 1
ATOM 6003 C C . SER A 1 752 ? 25.012 25.183 64.537 1.00 45.53 752 SER A C 1
ATOM 6005 O O . SER A 1 752 ? 24.025 25.888 64.342 1.00 45.53 752 SER A O 1
ATOM 6007 N N . LEU A 1 753 ? 25.114 24.354 65.577 1.00 46.66 753 LEU A N 1
ATOM 6008 C CA . LEU A 1 753 ? 24.187 24.325 66.707 1.00 46.66 753 LEU A CA 1
ATOM 6009 C C . LEU A 1 753 ? 24.675 25.259 67.835 1.00 46.66 753 LEU A C 1
ATOM 6011 O O . LEU A 1 753 ? 25.424 24.805 68.706 1.00 46.66 753 LEU A O 1
ATOM 6015 N N . PRO A 1 754 ? 24.198 26.518 67.928 1.00 47.81 754 PRO A N 1
ATOM 6016 C CA . PRO A 1 754 ? 24.046 27.203 69.208 1.00 47.81 754 PRO A CA 1
ATOM 6017 C C . PRO A 1 754 ? 22.879 26.550 69.967 1.00 47.81 754 PRO A C 1
ATOM 6019 O O . PRO A 1 754 ? 21.824 27.136 70.160 1.00 47.81 754 PRO A O 1
ATOM 6022 N N . ASP A 1 755 ? 23.094 25.282 70.311 1.00 52.66 755 ASP A N 1
ATOM 6023 C CA . ASP A 1 755 ? 22.346 24.433 71.227 1.00 52.66 755 ASP A CA 1
ATOM 6024 C C . ASP A 1 755 ? 20.812 24.625 71.298 1.00 52.66 755 ASP A C 1
ATOM 6026 O O . ASP A 1 755 ? 20.305 25.511 71.984 1.00 52.66 755 ASP A O 1
ATOM 6030 N N . ARG A 1 756 ? 20.040 23.681 70.730 1.00 58.16 756 ARG A N 1
ATOM 6031 C CA . ARG A 1 756 ? 18.592 23.578 71.017 1.00 58.16 756 ARG A CA 1
ATOM 6032 C C . ARG A 1 756 ? 18.308 23.414 72.515 1.00 58.16 756 ARG A C 1
ATOM 6034 O O . ARG A 1 756 ? 17.251 23.845 72.969 1.00 58.16 756 ARG A O 1
ATOM 6041 N N . SER A 1 757 ? 19.229 22.830 73.289 1.00 60.09 757 SER A N 1
ATOM 6042 C CA . SER A 1 757 ? 19.119 22.819 74.748 1.00 60.09 757 SER A CA 1
ATOM 6043 C C . SER A 1 757 ? 19.219 24.230 75.325 1.00 60.09 757 SER A C 1
ATOM 6045 O O . SER A 1 757 ? 18.500 24.504 76.265 1.00 60.09 757 SER A O 1
ATOM 6047 N N . GLY A 1 758 ? 19.945 25.173 74.718 1.00 66.44 758 GLY A N 1
ATOM 6048 C CA . GLY A 1 758 ? 19.961 26.584 75.119 1.00 66.44 758 GLY A CA 1
ATOM 6049 C C . GLY A 1 758 ? 18.571 27.232 75.126 1.00 66.44 758 GLY A C 1
ATOM 6050 O O . GLY A 1 758 ? 18.214 27.883 76.105 1.00 66.44 758 GLY A O 1
ATOM 6051 N N . TRP A 1 759 ? 17.747 26.981 74.101 1.00 73.12 759 TRP A N 1
ATOM 6052 C CA . TRP A 1 759 ? 16.337 27.405 74.071 1.00 73.12 759 TRP A CA 1
ATOM 6053 C C . TRP A 1 759 ? 15.519 26.762 75.200 1.00 73.12 759 TRP A C 1
ATOM 6055 O O . TRP A 1 759 ? 14.913 27.462 76.012 1.00 73.12 759 TRP A O 1
ATOM 6065 N N . PHE A 1 760 ? 15.527 25.428 75.295 1.00 73.25 760 PHE A N 1
ATOM 6066 C CA . PHE A 1 760 ? 14.706 24.708 76.279 1.00 73.25 760 PHE A CA 1
ATOM 6067 C C . PHE A 1 760 ? 15.171 24.920 77.731 1.00 73.25 760 PHE A C 1
ATOM 6069 O O . PHE A 1 760 ? 14.342 25.001 78.631 1.00 73.25 760 PHE A O 1
ATOM 6076 N N . LEU A 1 761 ? 16.474 25.080 77.960 1.00 73.62 761 LEU A N 1
ATOM 6077 C CA . LEU A 1 761 ? 17.099 25.397 79.245 1.00 73.62 761 LEU A CA 1
ATOM 6078 C C . LEU A 1 761 ? 16.833 26.855 79.637 1.00 73.62 761 LEU A C 1
ATOM 6080 O O . LEU A 1 761 ? 16.633 27.127 80.815 1.00 73.62 761 LEU A O 1
ATOM 6084 N N . ALA A 1 762 ? 16.774 27.793 78.685 1.00 75.62 762 ALA A N 1
ATOM 6085 C CA . ALA A 1 762 ? 16.316 29.154 78.961 1.00 75.62 762 ALA A CA 1
ATOM 6086 C C . ALA A 1 762 ? 14.828 29.174 79.353 1.00 75.62 762 ALA A C 1
ATOM 6088 O O . ALA A 1 762 ? 14.464 29.872 80.298 1.00 75.62 762 ALA A O 1
ATOM 6089 N N . GLN A 1 763 ? 13.980 28.367 78.703 1.00 77.94 763 GLN A N 1
ATOM 6090 C CA . GLN A 1 763 ? 12.581 28.182 79.114 1.00 77.94 763 GLN A CA 1
ATOM 6091 C C . GLN A 1 763 ? 12.466 27.534 80.507 1.00 77.94 763 GLN A C 1
ATOM 6093 O O . GLN A 1 763 ? 11.740 28.045 81.357 1.00 77.94 763 GLN A O 1
ATOM 6098 N N . GLU A 1 764 ? 13.219 26.467 80.786 1.00 79.44 764 GLU A N 1
ATOM 6099 C CA . GLU A 1 764 ? 13.245 25.800 82.097 1.00 79.44 764 GLU A CA 1
ATOM 6100 C C . GLU A 1 764 ? 13.749 26.739 83.207 1.00 79.44 764 GLU A C 1
ATOM 6102 O O . GLU A 1 764 ? 13.115 26.860 84.257 1.00 79.44 764 GLU A O 1
ATOM 6107 N N . GLN A 1 765 ? 14.839 27.475 82.964 1.00 78.88 765 GLN A N 1
ATOM 6108 C CA . GLN A 1 765 ? 15.355 28.482 83.894 1.00 78.88 765 GLN A CA 1
ATOM 6109 C C . GLN A 1 765 ? 14.382 29.649 84.087 1.00 78.88 765 GLN A C 1
ATOM 6111 O O . GLN A 1 765 ? 14.300 30.175 85.194 1.00 78.88 765 GLN A O 1
ATOM 6116 N N . TRP A 1 766 ? 13.622 30.045 83.062 1.00 82.19 766 TRP A N 1
ATOM 6117 C CA . TRP A 1 766 ? 12.591 31.079 83.183 1.00 82.19 766 TRP A CA 1
ATOM 6118 C C . TRP A 1 766 ? 11.427 30.633 84.070 1.00 82.19 766 TRP A C 1
ATOM 6120 O O . TRP A 1 766 ? 11.000 31.393 84.940 1.00 82.19 766 TRP A O 1
ATOM 6130 N N . GLU A 1 767 ? 10.936 29.400 83.910 1.00 81.81 767 GLU A N 1
ATOM 6131 C CA . GLU A 1 767 ? 9.911 28.851 84.807 1.00 81.81 767 GLU A CA 1
ATOM 6132 C C . GLU A 1 767 ? 10.435 28.680 86.239 1.00 81.81 767 GLU A C 1
ATOM 6134 O O . GLU A 1 767 ? 9.764 29.104 87.181 1.00 81.81 767 GLU A O 1
ATOM 6139 N N . LEU A 1 768 ? 11.661 28.172 86.420 1.00 80.56 768 LEU A N 1
ATOM 6140 C CA . LEU A 1 768 ? 12.313 28.080 87.733 1.00 80.56 768 LEU A CA 1
ATOM 6141 C C . LEU A 1 768 ? 12.454 29.453 88.404 1.00 80.56 768 LEU A C 1
ATOM 6143 O O . LEU A 1 768 ? 12.085 29.604 89.566 1.00 80.56 768 LEU A O 1
ATOM 6147 N N . GLN A 1 769 ? 12.919 30.477 87.681 1.00 81.56 769 GLN A N 1
ATOM 6148 C CA . GLN A 1 769 ? 13.030 31.840 88.211 1.00 81.56 769 GLN A CA 1
ATOM 6149 C C . GLN A 1 769 ? 11.660 32.423 88.580 1.00 81.56 769 GLN A C 1
ATOM 6151 O O . GLN A 1 769 ? 11.531 33.060 89.629 1.00 81.56 769 GLN A O 1
ATOM 6156 N N . LYS A 1 770 ? 10.625 32.204 87.756 1.00 81.00 770 LYS A N 1
ATOM 6157 C CA . LYS A 1 770 ? 9.250 32.638 88.057 1.00 81.00 770 LYS A CA 1
ATOM 6158 C C . LYS A 1 770 ? 8.693 31.936 89.295 1.00 81.00 770 LYS A C 1
ATOM 6160 O O . LYS A 1 770 ? 8.072 32.606 90.123 1.00 81.00 770 LYS A O 1
ATOM 6165 N N . GLN A 1 771 ? 8.943 30.636 89.456 1.00 78.88 771 GLN A N 1
ATOM 6166 C CA . GLN A 1 771 ? 8.550 29.885 90.648 1.00 78.88 771 GLN A CA 1
ATOM 6167 C C . GLN A 1 771 ? 9.309 30.371 91.891 1.00 78.88 771 GLN A C 1
ATOM 6169 O O . GLN A 1 771 ? 8.668 30.714 92.883 1.00 78.88 771 GLN A O 1
ATOM 6174 N N . GLU A 1 772 ? 10.639 30.495 91.837 1.00 79.62 772 GLU A N 1
ATOM 6175 C CA . GLU A 1 772 ? 11.437 31.021 92.952 1.00 79.62 772 GLU A CA 1
ATOM 6176 C C . GLU A 1 772 ? 10.992 32.431 93.361 1.00 79.62 772 GLU A C 1
ATOM 6178 O O . GLU A 1 772 ? 10.853 32.715 94.552 1.00 79.62 772 GLU A O 1
ATOM 6183 N N . LEU A 1 773 ? 10.711 33.318 92.398 1.00 80.44 773 LEU A N 1
ATOM 6184 C CA . LEU A 1 773 ? 10.196 34.650 92.706 1.00 80.44 773 LEU A CA 1
ATOM 6185 C C . LEU A 1 773 ? 8.797 34.588 93.337 1.00 80.44 773 LEU A C 1
ATOM 6187 O O . LEU A 1 773 ? 8.518 35.364 94.251 1.00 80.44 773 LEU A O 1
ATOM 6191 N N . ALA A 1 774 ? 7.919 33.684 92.897 1.00 78.25 774 ALA A N 1
ATOM 6192 C CA . ALA A 1 774 ? 6.604 33.498 93.508 1.00 78.25 774 ALA A CA 1
ATOM 6193 C C . ALA A 1 774 ? 6.715 32.998 94.961 1.00 78.25 774 ALA A C 1
ATOM 6195 O O . ALA A 1 774 ? 6.112 33.591 95.856 1.00 78.25 774 ALA A O 1
ATOM 6196 N N . GLU A 1 775 ? 7.545 31.984 95.219 1.00 74.38 775 GLU A N 1
ATOM 6197 C CA . GLU A 1 775 ? 7.795 31.430 96.559 1.00 74.38 775 GLU A CA 1
ATOM 6198 C C . GLU A 1 775 ? 8.439 32.458 97.504 1.00 74.38 775 GLU A C 1
ATOM 6200 O O . GLU A 1 775 ? 8.025 32.597 98.662 1.00 74.38 775 GLU A O 1
ATOM 6205 N N . VAL A 1 776 ? 9.401 33.245 97.007 1.00 73.06 776 VAL A N 1
ATOM 6206 C CA . VAL A 1 776 ? 9.976 34.380 97.744 1.00 73.06 776 VAL A CA 1
ATOM 6207 C C . VAL A 1 776 ? 8.900 35.427 98.030 1.00 73.06 776 VAL A C 1
ATOM 6209 O O . VAL A 1 776 ? 8.773 35.851 99.177 1.00 73.06 776 VAL A O 1
ATOM 6212 N N . LYS A 1 777 ? 8.081 35.821 97.047 1.00 73.50 777 LYS A N 1
ATOM 6213 C CA . LYS A 1 777 ? 7.016 36.819 97.244 1.00 73.50 777 LYS A CA 1
ATOM 6214 C C . LYS A 1 777 ? 5.952 36.369 98.237 1.00 73.50 777 LYS A C 1
ATOM 6216 O O . LYS A 1 777 ? 5.521 37.194 99.038 1.00 73.50 777 LYS A O 1
ATOM 6221 N N . ASP A 1 778 ? 5.544 35.102 98.237 1.00 70.50 778 ASP A N 1
ATOM 6222 C CA . ASP A 1 778 ? 4.579 34.590 99.218 1.00 70.50 778 ASP A CA 1
ATOM 6223 C C . ASP A 1 778 ? 5.180 34.483 100.625 1.00 70.50 778 ASP A C 1
ATOM 6225 O O . ASP A 1 778 ? 4.549 34.909 101.598 1.00 70.50 778 ASP A O 1
ATOM 6229 N N . SER A 1 779 ? 6.439 34.050 100.742 1.00 66.00 779 SER A N 1
ATOM 6230 C CA . SER A 1 779 ? 7.185 34.093 102.010 1.00 66.00 779 SER A CA 1
ATOM 6231 C C . SER A 1 779 ? 7.267 35.523 102.564 1.00 66.00 779 SER A C 1
ATOM 6233 O O . SER A 1 779 ? 6.978 35.780 103.735 1.00 66.00 779 SER A O 1
ATOM 6235 N N . VAL A 1 780 ? 7.590 36.485 101.698 1.00 68.62 780 VAL A N 1
ATOM 6236 C CA . VAL A 1 780 ? 7.676 37.917 102.013 1.00 68.62 780 VAL A CA 1
ATOM 6237 C C . VAL A 1 780 ? 6.304 38.512 102.358 1.00 68.62 780 VAL A C 1
ATOM 6239 O O . VAL A 1 780 ? 6.197 39.310 103.290 1.00 68.62 780 VAL A O 1
ATOM 6242 N N . ARG A 1 781 ? 5.230 38.089 101.684 1.00 69.56 781 ARG A N 1
ATOM 6243 C CA . ARG A 1 781 ? 3.843 38.492 101.969 1.00 69.56 781 ARG A CA 1
ATOM 6244 C C . ARG A 1 781 ? 3.409 38.060 103.371 1.00 69.56 781 ARG A C 1
ATOM 6246 O O . ARG A 1 781 ? 2.836 38.872 104.094 1.00 69.56 781 ARG A O 1
ATOM 6253 N N . ILE A 1 782 ? 3.737 36.835 103.790 1.00 63.47 782 ILE A N 1
ATOM 6254 C CA . ILE A 1 782 ? 3.517 36.355 105.168 1.00 63.47 782 ILE A CA 1
ATOM 6255 C C . ILE A 1 782 ? 4.316 37.210 106.165 1.00 63.47 782 ILE A C 1
ATOM 6257 O O . ILE A 1 782 ? 3.779 37.657 107.181 1.00 63.47 782 ILE A O 1
ATOM 6261 N N . VAL A 1 783 ? 5.581 37.500 105.846 1.00 61.97 783 VAL A N 1
ATOM 6262 C CA . VAL A 1 783 ? 6.483 38.334 106.658 1.00 61.97 783 VAL A CA 1
ATOM 6263 C C . VAL A 1 783 ? 6.011 39.790 106.794 1.00 61.97 783 VAL A C 1
ATOM 6265 O O . VAL A 1 783 ? 6.291 40.411 107.821 1.00 61.97 783 VAL A O 1
ATOM 6268 N N . LEU A 1 784 ? 5.282 40.339 105.821 1.00 62.12 784 LEU A N 1
ATOM 6269 C CA . LEU A 1 784 ? 4.685 41.680 105.891 1.00 62.12 784 LEU A CA 1
ATOM 6270 C C . LEU A 1 784 ? 3.299 41.700 106.565 1.00 62.12 784 LEU A C 1
ATOM 6272 O O . LEU A 1 784 ? 2.908 42.734 107.104 1.00 62.12 784 LEU A O 1
ATOM 6276 N N . ALA A 1 785 ? 2.558 40.587 106.556 1.00 59.84 785 ALA A N 1
ATOM 6277 C CA . ALA A 1 785 ? 1.174 40.533 107.037 1.00 59.84 785 ALA A CA 1
ATOM 6278 C C . ALA A 1 785 ? 1.029 40.472 108.571 1.00 59.84 785 ALA A C 1
ATOM 6280 O O . ALA A 1 785 ? 0.101 41.071 109.115 1.00 59.84 785 ALA A O 1
ATOM 6281 N N . ASP A 1 786 ? 1.927 39.779 109.283 1.00 56.28 786 ASP A N 1
ATOM 6282 C CA . ASP A 1 786 ? 1.894 39.684 110.751 1.00 56.28 786 ASP A CA 1
ATOM 6283 C C . ASP A 1 786 ? 3.301 39.821 111.361 1.00 56.28 786 ASP A C 1
ATOM 6285 O O . ASP A 1 786 ? 4.211 39.026 111.118 1.00 56.28 786 ASP A O 1
ATOM 6289 N N . SER A 1 787 ? 3.483 40.837 112.213 1.00 54.66 787 SER A N 1
ATOM 6290 C CA . SER A 1 787 ? 4.764 41.096 112.883 1.00 54.66 787 SER A CA 1
ATOM 6291 C C . SER A 1 787 ? 5.230 39.970 113.819 1.00 54.66 787 SER A C 1
ATOM 6293 O O . SER A 1 787 ? 6.438 39.810 113.976 1.00 54.66 787 SER A O 1
ATOM 6295 N N . VAL A 1 788 ? 4.306 39.207 114.416 1.00 51.47 788 VAL A N 1
ATOM 6296 C CA . VAL A 1 788 ? 4.562 38.189 115.450 1.00 51.47 788 VAL A CA 1
ATOM 6297 C C . VAL A 1 788 ? 4.727 36.803 114.828 1.00 51.47 788 VAL A C 1
ATOM 6299 O O . VAL A 1 788 ? 5.709 36.128 115.124 1.00 51.47 788 VAL A O 1
ATOM 6302 N N . ILE A 1 789 ? 3.835 36.394 113.918 1.00 50.19 789 ILE A N 1
ATOM 6303 C CA . ILE A 1 789 ? 3.994 35.127 113.169 1.00 50.19 789 ILE A CA 1
ATOM 6304 C C . ILE A 1 789 ? 5.192 35.215 112.213 1.00 50.19 789 ILE A C 1
ATOM 6306 O O . ILE A 1 789 ? 5.933 34.247 112.041 1.00 50.19 789 ILE A O 1
ATOM 6310 N N . GLY A 1 790 ? 5.448 36.400 111.651 1.00 53.94 790 GLY A N 1
ATOM 6311 C CA . GLY A 1 790 ? 6.613 36.636 110.811 1.00 53.94 790 GLY A CA 1
ATOM 6312 C C . GLY A 1 790 ? 7.948 36.366 111.510 1.00 53.94 790 GLY A C 1
ATOM 6313 O O . GLY A 1 790 ? 8.916 36.098 110.817 1.00 53.94 790 GLY A O 1
ATOM 6314 N N . ASN A 1 791 ? 8.048 36.382 112.846 1.00 53.84 791 ASN A N 1
ATOM 6315 C CA . ASN A 1 791 ? 9.329 36.160 113.530 1.00 53.84 791 ASN A CA 1
ATOM 6316 C C . ASN A 1 791 ? 9.805 34.703 113.508 1.00 53.84 791 ASN A C 1
ATOM 6318 O O . ASN A 1 791 ? 10.999 34.470 113.323 1.00 53.84 791 ASN A O 1
ATOM 6322 N N . THR A 1 792 ? 8.909 33.721 113.627 1.00 54.50 792 THR A N 1
ATOM 6323 C CA . THR A 1 792 ? 9.290 32.311 113.442 1.00 54.50 792 THR A CA 1
ATOM 6324 C C . THR A 1 792 ? 9.600 32.008 111.979 1.00 54.50 792 THR A C 1
ATOM 6326 O O . THR A 1 792 ? 10.602 31.354 111.705 1.00 54.50 792 THR A O 1
ATOM 6329 N N . TYR A 1 793 ? 8.814 32.546 111.039 1.00 55.97 793 TYR A N 1
ATOM 6330 C CA . TYR A 1 793 ? 9.062 32.351 109.606 1.00 55.97 793 TYR A CA 1
ATOM 6331 C C . TYR A 1 793 ? 10.314 33.084 109.094 1.00 55.97 793 TYR A C 1
ATOM 6333 O O . TYR A 1 793 ? 11.043 32.504 108.298 1.00 55.97 793 TYR A O 1
ATOM 6341 N N . ARG A 1 794 ? 10.652 34.290 109.583 1.00 58.25 794 ARG A N 1
ATOM 6342 C CA . ARG A 1 794 ? 11.927 34.981 109.271 1.00 58.25 794 ARG A CA 1
ATOM 6343 C C . ARG A 1 794 ? 13.130 34.112 109.638 1.00 58.25 794 ARG A C 1
ATOM 6345 O O . ARG A 1 794 ? 14.027 33.944 108.821 1.00 58.25 794 ARG A O 1
ATOM 6352 N N . LEU A 1 795 ? 13.124 33.523 110.835 1.00 58.72 795 LEU A N 1
ATOM 6353 C CA . LEU A 1 795 ? 14.211 32.673 111.345 1.00 58.72 795 LEU A CA 1
ATOM 6354 C C . LEU A 1 795 ? 14.227 31.260 110.733 1.00 58.72 795 LEU A C 1
ATOM 6356 O O . LEU A 1 795 ? 15.055 30.431 111.110 1.00 58.72 795 LEU A O 1
ATOM 6360 N N . GLN A 1 796 ? 13.316 30.970 109.806 1.00 58.12 796 GLN A N 1
ATOM 6361 C CA . GLN A 1 796 ? 13.350 29.777 108.970 1.00 58.12 796 GLN A CA 1
ATOM 6362 C C . GLN A 1 796 ? 13.737 30.159 107.532 1.00 58.12 796 GLN A C 1
ATOM 6364 O O . GLN A 1 796 ? 14.749 29.690 107.039 1.00 58.12 796 GLN A O 1
ATOM 6369 N N . PHE A 1 797 ? 13.086 31.158 106.933 1.00 58.38 797 PHE A N 1
ATOM 6370 C CA . PHE A 1 797 ? 13.435 31.729 105.624 1.00 58.38 797 PHE A CA 1
ATOM 6371 C C . PHE A 1 797 ? 14.906 32.180 105.505 1.00 58.38 797 PHE A C 1
ATOM 6373 O O . PHE A 1 797 ? 15.569 31.864 104.520 1.00 58.38 797 PHE A O 1
ATOM 6380 N N . PHE A 1 798 ? 15.450 32.888 106.505 1.00 58.72 798 PHE A N 1
ATOM 6381 C CA . PHE A 1 798 ? 16.872 33.266 106.508 1.00 58.72 798 PHE A CA 1
ATOM 6382 C C . PHE A 1 798 ? 17.812 32.098 106.810 1.00 58.72 798 PHE A C 1
ATOM 6384 O O . PHE A 1 798 ? 18.986 32.163 106.467 1.00 58.72 798 PHE A O 1
ATOM 6391 N N . ARG A 1 799 ? 17.320 31.046 107.463 1.00 59.06 799 ARG A N 1
ATOM 6392 C CA . ARG A 1 799 ? 18.118 29.870 107.798 1.00 59.06 799 ARG A CA 1
ATOM 6393 C C . ARG A 1 799 ? 18.247 28.989 106.565 1.00 59.06 799 ARG A C 1
ATOM 6395 O O . ARG A 1 799 ? 19.318 28.926 105.978 1.00 59.06 799 ARG A O 1
ATOM 6402 N N . ASP A 1 800 ? 17.121 28.470 106.095 1.00 60.47 800 ASP A N 1
ATOM 6403 C CA . ASP A 1 800 ? 16.987 27.530 104.984 1.00 60.47 800 ASP A CA 1
ATOM 6404 C C . ASP A 1 800 ? 17.589 28.072 103.662 1.00 60.47 800 ASP A C 1
ATOM 6406 O O . ASP A 1 800 ? 17.906 27.290 102.769 1.00 60.47 800 ASP A O 1
ATOM 6410 N N . ARG A 1 801 ? 17.791 29.399 103.531 1.00 60.53 801 ARG A N 1
ATOM 6411 C CA . ARG A 1 801 ? 18.394 30.054 102.350 1.00 60.53 801 ARG A CA 1
ATOM 6412 C C . ARG A 1 801 ? 19.797 30.664 102.560 1.00 60.53 801 ARG A C 1
ATOM 6414 O O . ARG A 1 801 ? 20.388 31.119 101.582 1.00 60.53 801 ARG A O 1
ATOM 6421 N N . PHE A 1 802 ? 20.356 30.674 103.780 1.00 56.56 802 PHE A N 1
ATOM 6422 C CA . PHE A 1 802 ? 21.706 31.221 104.055 1.00 56.56 802 PHE A CA 1
ATOM 6423 C C . PHE A 1 802 ? 22.553 30.429 105.085 1.00 56.56 802 PHE A C 1
ATOM 6425 O O . PHE A 1 802 ? 23.633 30.896 105.451 1.00 56.56 802 PHE A O 1
ATOM 6432 N N . GLU A 1 803 ? 22.116 29.246 105.542 1.00 52.09 803 GLU A N 1
ATOM 6433 C CA . GLU A 1 803 ? 22.707 28.517 106.687 1.00 52.09 803 GLU A CA 1
ATOM 6434 C C . GLU A 1 803 ? 24.222 28.250 106.578 1.00 52.09 803 GLU A C 1
ATOM 6436 O O . GLU A 1 803 ? 24.924 28.319 107.583 1.00 52.09 803 GLU A O 1
ATOM 6441 N N . GLU A 1 804 ? 24.744 28.020 105.367 1.00 51.28 804 GLU A N 1
ATOM 6442 C CA . GLU A 1 804 ? 26.149 27.649 105.114 1.00 51.28 804 GLU A CA 1
ATOM 6443 C C . GLU A 1 804 ? 27.182 28.778 105.330 1.00 51.28 804 GLU A C 1
ATOM 6445 O O . GLU A 1 804 ? 28.382 28.562 105.151 1.00 51.28 804 GLU A O 1
ATOM 6450 N N . ARG A 1 805 ? 26.763 29.997 105.700 1.00 56.28 805 ARG A N 1
ATOM 6451 C CA . ARG A 1 805 ? 27.674 31.130 105.952 1.00 56.28 805 ARG A CA 1
ATOM 6452 C C . ARG A 1 805 ? 27.772 31.436 107.445 1.00 56.28 805 ARG A C 1
ATOM 6454 O O . ARG A 1 805 ? 27.098 32.336 107.935 1.00 56.28 805 ARG A O 1
ATOM 6461 N N . GLU A 1 806 ? 28.649 30.726 108.157 1.00 50.31 806 GLU A N 1
ATOM 6462 C CA . GLU A 1 806 ? 28.821 30.863 109.618 1.00 50.31 806 GLU A CA 1
ATOM 6463 C C . GLU A 1 806 ? 29.054 32.321 110.075 1.00 50.31 806 GLU A C 1
ATOM 6465 O O . GLU A 1 806 ? 28.438 32.764 111.043 1.00 50.31 806 GLU A O 1
ATOM 6470 N N . GLU A 1 807 ? 29.849 33.102 109.329 1.00 52.88 807 GLU A N 1
ATOM 6471 C CA . GLU A 1 807 ? 30.117 34.532 109.595 1.00 52.88 807 GLU A CA 1
ATOM 6472 C C . GLU A 1 807 ? 28.849 35.414 109.618 1.00 52.88 807 GLU A C 1
ATOM 6474 O O . GLU A 1 807 ? 28.852 36.503 110.192 1.00 52.88 807 GLU A O 1
ATOM 6479 N N . PHE A 1 808 ? 27.758 34.973 108.985 1.00 51.88 808 PHE A N 1
ATOM 6480 C CA . PHE A 1 808 ? 26.533 35.759 108.830 1.00 51.88 808 PHE A CA 1
ATOM 6481 C C . PHE A 1 808 ? 25.738 35.873 110.141 1.00 51.88 808 PHE A C 1
ATOM 6483 O O . PHE A 1 808 ? 25.050 36.871 110.361 1.00 51.88 808 PHE A O 1
ATOM 6490 N N . TRP A 1 809 ? 25.861 34.890 111.039 1.00 50.53 809 TRP A N 1
ATOM 6491 C CA . TRP A 1 809 ? 25.099 34.841 112.292 1.00 50.53 809 TRP A CA 1
ATOM 6492 C C . TRP A 1 809 ? 25.666 35.747 113.398 1.00 50.53 809 TRP A C 1
ATOM 6494 O O . TRP A 1 809 ? 24.905 36.185 114.258 1.00 50.53 809 TRP A O 1
ATOM 6504 N N . GLU A 1 810 ? 26.959 36.097 113.371 1.00 50.78 810 GLU A N 1
ATOM 6505 C CA . GLU A 1 810 ? 27.578 36.969 114.392 1.00 50.78 810 GLU A CA 1
ATOM 6506 C C . GLU A 1 810 ? 27.252 38.468 114.225 1.00 50.78 810 GLU A C 1
ATOM 6508 O O . GLU A 1 810 ? 27.532 39.267 115.119 1.00 50.78 810 GLU A O 1
ATOM 6513 N N . ILE A 1 811 ? 26.659 38.868 113.092 1.00 50.19 811 ILE A N 1
ATOM 6514 C CA . ILE A 1 811 ? 26.408 40.280 112.729 1.00 50.19 811 ILE A CA 1
ATOM 6515 C C . ILE A 1 811 ? 24.897 40.615 112.745 1.00 50.19 811 ILE A C 1
ATOM 6517 O O . ILE A 1 811 ? 24.499 41.755 112.498 1.00 50.19 811 ILE A O 1
ATOM 6521 N N . PHE A 1 812 ? 24.029 39.649 113.072 1.00 51.97 812 PHE A N 1
ATOM 6522 C CA . PHE A 1 812 ? 22.577 39.858 113.109 1.00 51.97 812 PHE A CA 1
ATOM 6523 C C . PHE A 1 812 ? 22.178 40.895 114.182 1.00 51.97 812 PHE A C 1
ATOM 6525 O O . PHE A 1 812 ? 22.484 40.702 115.360 1.00 51.97 812 PHE A O 1
ATOM 6532 N N . PRO A 1 813 ? 21.489 41.997 113.823 1.00 54.84 813 PRO A N 1
ATOM 6533 C CA . PRO A 1 813 ? 21.079 43.006 114.791 1.00 54.84 813 PRO A CA 1
ATOM 6534 C C . PRO A 1 813 ? 19.896 42.519 115.635 1.00 54.84 813 PRO A C 1
ATOM 6536 O O . PRO A 1 813 ? 18.979 41.878 115.118 1.00 54.84 813 PRO A O 1
ATOM 6539 N N . ASP A 1 814 ? 19.853 42.933 116.906 1.00 51.69 814 ASP A N 1
ATOM 6540 C CA . ASP A 1 814 ? 18.775 42.585 117.846 1.00 51.69 814 ASP A CA 1
ATOM 6541 C C . ASP A 1 814 ? 17.360 42.905 117.321 1.00 51.69 814 ASP A C 1
ATOM 6543 O O . ASP A 1 814 ? 16.410 42.280 117.773 1.00 51.69 814 ASP A O 1
ATOM 6547 N N . SER A 1 815 ? 17.186 43.835 116.365 1.00 50.44 815 SER A N 1
ATOM 6548 C CA . SER A 1 815 ? 15.878 44.157 115.757 1.00 50.44 815 SER A CA 1
ATOM 6549 C C . SER A 1 815 ? 15.286 43.039 114.887 1.00 50.44 815 SER A C 1
ATOM 6551 O O . SER A 1 815 ? 14.074 43.031 114.652 1.00 50.44 815 SER A O 1
ATOM 6553 N N . LEU A 1 816 ? 16.113 42.085 114.447 1.00 53.06 816 LEU A N 1
ATOM 6554 C CA . LEU A 1 816 ? 15.721 40.896 113.682 1.00 53.06 816 LEU A CA 1
ATOM 6555 C C . LEU A 1 816 ? 15.724 39.607 114.530 1.00 53.06 816 LEU A C 1
ATOM 6557 O O . LEU A 1 816 ? 15.552 38.512 113.994 1.00 53.06 816 LEU A O 1
ATOM 6561 N N . SER A 1 817 ? 15.869 39.736 115.853 1.00 53.50 817 SER A N 1
ATOM 6562 C CA . SER A 1 817 ? 15.618 38.663 116.820 1.00 53.50 817 SER A CA 1
ATOM 6563 C C . SER A 1 817 ? 14.160 38.170 116.732 1.00 53.50 817 SER A C 1
ATOM 6565 O O . SER A 1 817 ? 13.255 38.974 116.490 1.00 53.50 817 SER A O 1
ATOM 6567 N N . PRO A 1 818 ? 13.861 36.877 116.986 1.00 50.88 818 PRO A N 1
ATOM 6568 C CA . PRO A 1 818 ? 12.488 36.362 116.939 1.00 50.88 818 PRO A CA 1
ATOM 6569 C C . PRO A 1 818 ? 11.566 36.947 118.025 1.00 50.88 818 PRO A C 1
ATOM 6571 O O . PRO A 1 818 ? 10.363 36.680 118.029 1.00 50.88 818 PRO A O 1
ATOM 6574 N N . GLU A 1 819 ? 12.095 37.762 118.937 1.00 50.09 819 GLU A N 1
ATOM 6575 C CA . GLU A 1 819 ? 11.357 38.372 120.047 1.00 50.09 819 GLU A CA 1
ATOM 6576 C C . GLU A 1 819 ? 11.076 39.878 119.838 1.00 50.09 819 GLU A C 1
ATOM 6578 O O . GLU A 1 819 ? 10.307 40.475 120.594 1.00 50.09 819 GLU A O 1
ATOM 6583 N N . THR A 1 820 ? 11.628 40.503 118.789 1.00 55.31 820 THR A N 1
ATOM 6584 C CA . THR A 1 820 ? 11.465 41.938 118.484 1.00 55.31 820 THR A CA 1
ATOM 6585 C C . THR A 1 820 ? 10.518 42.202 117.316 1.00 55.31 820 THR A C 1
ATOM 6587 O O . THR A 1 820 ? 10.431 41.427 116.370 1.00 55.31 820 THR A O 1
ATOM 6590 N N . LYS A 1 821 ? 9.814 43.342 117.339 1.00 58.16 821 LYS A N 1
ATOM 6591 C CA . LYS A 1 821 ? 9.100 43.838 116.152 1.00 58.16 821 LYS A CA 1
ATOM 6592 C C . LYS A 1 821 ? 10.078 44.515 115.192 1.00 58.16 821 LYS A C 1
ATOM 6594 O O . LYS A 1 821 ? 10.889 45.323 115.637 1.00 58.16 821 LYS A O 1
ATOM 6599 N N . LEU A 1 822 ? 9.927 44.239 113.896 1.00 59.22 822 LEU A N 1
ATOM 6600 C CA . LEU A 1 822 ? 10.683 44.899 112.828 1.00 59.22 822 LEU A CA 1
ATOM 6601 C C . LEU A 1 822 ? 10.492 46.419 112.839 1.00 59.22 822 LEU A C 1
ATOM 6603 O O . LEU A 1 822 ? 9.394 46.915 113.104 1.00 59.22 822 LEU A O 1
ATOM 6607 N N . GLY A 1 823 ? 11.566 47.130 112.500 1.00 59.28 823 GLY A N 1
ATOM 6608 C CA . GLY A 1 823 ? 11.543 48.556 112.209 1.00 59.28 823 GLY A CA 1
ATOM 6609 C C . GLY A 1 823 ? 11.103 48.871 110.777 1.00 59.28 823 GLY A C 1
ATOM 6610 O O . GLY A 1 823 ? 10.924 47.994 109.927 1.00 59.28 823 GLY A O 1
ATOM 6611 N N . ASP A 1 824 ? 10.951 50.167 110.503 1.00 60.78 824 ASP A N 1
ATOM 6612 C CA . ASP A 1 824 ? 10.470 50.668 109.210 1.00 60.78 824 ASP A CA 1
ATOM 6613 C C . ASP A 1 824 ? 11.427 50.339 108.048 1.00 60.78 824 ASP A C 1
ATOM 6615 O O . ASP A 1 824 ? 10.985 50.154 106.915 1.00 60.78 824 ASP A O 1
ATOM 6619 N N . ARG A 1 825 ? 12.738 50.228 108.317 1.00 63.44 825 ARG A N 1
ATOM 6620 C CA . ARG A 1 825 ? 13.750 49.859 107.309 1.00 63.44 825 ARG A CA 1
ATOM 6621 C C . ARG A 1 825 ? 13.621 48.403 106.887 1.00 63.44 825 ARG A C 1
ATOM 6623 O O . ARG A 1 825 ? 13.686 48.096 105.702 1.00 63.44 825 ARG A O 1
ATOM 6630 N N . GLU A 1 826 ? 13.434 47.519 107.856 1.00 64.31 826 GLU A N 1
ATOM 6631 C CA . GLU A 1 826 ? 13.266 46.093 107.627 1.00 64.31 826 GLU A CA 1
ATOM 6632 C C . GLU A 1 826 ? 11.950 45.818 106.879 1.00 64.31 826 GLU A C 1
ATOM 6634 O O . GLU A 1 826 ? 11.941 45.018 105.945 1.00 64.31 826 GLU A O 1
ATOM 6639 N N . MET A 1 827 ? 10.865 46.548 107.183 1.00 65.75 827 MET A N 1
ATOM 6640 C CA . MET A 1 827 ? 9.647 46.501 106.358 1.00 65.75 827 MET A CA 1
ATOM 6641 C C . MET A 1 827 ? 9.876 47.012 104.928 1.00 65.75 827 MET A C 1
ATOM 6643 O O . MET A 1 827 ? 9.420 46.363 103.990 1.00 65.75 827 MET A O 1
ATOM 6647 N N . GLN A 1 828 ? 10.606 48.117 104.732 1.00 70.69 828 GLN A N 1
ATOM 6648 C CA . GLN A 1 828 ? 10.913 48.634 103.389 1.00 70.69 828 GLN A CA 1
ATOM 6649 C C . GLN A 1 828 ? 11.728 47.647 102.540 1.00 70.69 828 GLN A C 1
ATOM 6651 O O . GLN A 1 828 ? 11.447 47.500 101.353 1.00 70.69 828 GLN A O 1
ATOM 6656 N N . PHE A 1 829 ? 12.688 46.932 103.136 1.00 71.06 829 PHE A N 1
ATOM 6657 C CA . PHE A 1 829 ? 13.438 45.869 102.456 1.00 71.06 829 PHE A CA 1
ATOM 6658 C C . PHE A 1 829 ? 12.517 44.736 101.975 1.00 71.06 829 PHE A C 1
ATOM 6660 O O . PHE A 1 829 ? 12.574 44.331 100.814 1.00 71.06 829 PHE A O 1
ATOM 6667 N N . PHE A 1 830 ? 11.609 44.267 102.836 1.00 67.69 830 PHE A N 1
ATOM 6668 C CA . PHE A 1 830 ? 10.640 43.241 102.454 1.00 67.69 830 PHE A CA 1
ATOM 6669 C C . PHE A 1 830 ? 9.608 43.746 101.430 1.00 67.69 830 PHE A C 1
ATOM 6671 O O . PHE A 1 830 ? 9.237 42.997 100.532 1.00 67.69 830 PHE A O 1
ATOM 6678 N N . GLN A 1 831 ? 9.199 45.017 101.469 1.00 71.25 831 GLN A N 1
ATOM 6679 C CA . GLN A 1 831 ? 8.357 45.604 100.415 1.00 71.25 831 GLN A CA 1
ATOM 6680 C C . GLN A 1 831 ? 9.083 45.656 99.059 1.00 71.25 831 GLN A C 1
ATOM 6682 O O . GLN A 1 831 ? 8.516 45.249 98.051 1.00 71.25 831 GLN A O 1
ATOM 6687 N N . GLN A 1 832 ? 10.363 46.037 99.025 1.00 77.12 832 GLN A N 1
ATOM 6688 C CA . GLN A 1 832 ? 11.160 46.020 97.789 1.00 77.12 832 GLN A CA 1
ATOM 6689 C C . GLN A 1 832 ? 11.316 44.608 97.196 1.00 77.12 832 GLN A C 1
ATOM 6691 O O . GLN A 1 832 ? 11.303 44.454 95.976 1.00 77.12 832 GLN A O 1
ATOM 6696 N N . LEU A 1 833 ? 11.395 43.567 98.034 1.00 74.31 833 LEU A N 1
ATOM 6697 C CA . LEU A 1 833 ? 11.353 42.170 97.583 1.00 74.31 833 LEU A CA 1
ATOM 6698 C C . LEU A 1 833 ? 9.967 41.766 97.050 1.00 74.31 833 LEU A C 1
ATOM 6700 O O . LEU A 1 833 ? 9.888 41.153 95.985 1.00 74.31 833 LEU A O 1
ATOM 6704 N N . SER A 1 834 ? 8.881 42.146 97.735 1.00 73.00 834 SER A N 1
ATOM 6705 C CA . SER A 1 834 ? 7.494 41.934 97.277 1.00 73.00 834 SER A CA 1
ATOM 6706 C C . SER A 1 834 ? 7.250 42.520 95.885 1.00 73.00 834 SER A C 1
ATOM 6708 O O . SER A 1 834 ? 6.600 41.890 95.048 1.00 73.00 834 SER A O 1
ATOM 6710 N N . ASP A 1 835 ? 7.800 43.703 95.625 1.00 76.81 835 ASP A N 1
ATOM 6711 C CA . ASP A 1 835 ? 7.492 44.497 94.434 1.00 76.81 835 ASP A CA 1
ATOM 6712 C C . ASP A 1 835 ? 8.477 44.249 93.274 1.00 76.81 835 ASP A C 1
ATOM 6714 O O . ASP A 1 835 ? 8.263 44.735 92.166 1.00 76.81 835 ASP A O 1
ATOM 6718 N N . SER A 1 836 ? 9.522 43.442 93.494 1.00 77.31 836 SER A N 1
ATOM 6719 C CA . SER A 1 836 ? 10.507 43.059 92.470 1.00 77.31 836 SER A CA 1
ATOM 6720 C C . SER A 1 836 ? 9.889 42.300 91.283 1.00 77.31 836 SER A C 1
ATOM 6722 O O . SER A 1 836 ? 8.886 41.600 91.427 1.00 77.31 836 SER A O 1
ATOM 6724 N N . SER A 1 837 ? 10.480 42.400 90.095 1.00 78.62 837 SER A N 1
ATOM 6725 C CA . SER A 1 837 ? 10.066 41.647 88.903 1.00 78.62 837 SER A CA 1
ATOM 6726 C C . SER A 1 837 ? 11.279 41.051 88.200 1.00 78.62 837 SER A C 1
ATOM 6728 O O . SER A 1 837 ? 12.379 41.598 88.287 1.00 78.62 837 SER A O 1
ATOM 6730 N N . LEU A 1 838 ? 11.077 39.945 87.486 1.00 79.19 838 LEU A N 1
ATOM 6731 C CA . LEU A 1 838 ? 12.086 39.420 86.572 1.00 79.19 838 LEU A CA 1
ATOM 6732 C C . LEU A 1 838 ? 12.084 40.226 85.269 1.00 79.19 838 LEU A C 1
ATOM 6734 O O . LEU A 1 838 ? 11.043 40.725 84.840 1.00 79.19 838 LEU A O 1
ATOM 6738 N N . THR A 1 839 ? 13.247 40.313 84.634 1.00 76.81 839 THR A N 1
ATOM 6739 C CA . THR A 1 839 ? 13.391 40.697 83.227 1.00 76.81 839 THR A CA 1
ATOM 6740 C C . THR A 1 839 ? 13.262 39.445 82.368 1.00 76.81 839 THR A C 1
ATOM 6742 O O . THR A 1 839 ? 13.996 38.486 82.598 1.00 76.81 839 THR A O 1
ATOM 6745 N N . GLU A 1 840 ? 12.345 39.446 81.405 1.00 76.00 840 GLU A N 1
ATOM 6746 C CA . GLU A 1 840 ? 12.145 38.311 80.499 1.00 76.00 840 GLU A CA 1
ATOM 6747 C C . GLU A 1 840 ? 13.337 38.134 79.533 1.00 76.00 840 GLU A C 1
ATOM 6749 O O . GLU A 1 840 ? 13.909 39.141 79.101 1.00 76.00 840 GLU A O 1
ATOM 6754 N N . PRO A 1 841 ? 13.758 36.890 79.213 1.00 74.69 841 PRO A N 1
ATOM 6755 C CA . PRO A 1 841 ? 14.781 36.639 78.203 1.00 74.69 841 PRO A CA 1
ATOM 6756 C C . PRO A 1 841 ? 14.396 37.166 76.816 1.00 74.69 841 PRO A C 1
ATOM 6758 O O . PRO A 1 841 ? 13.225 37.188 76.440 1.00 74.69 841 PRO A O 1
ATOM 6761 N N . VAL A 1 842 ? 15.402 37.520 76.013 1.00 78.38 842 VAL A N 1
ATOM 6762 C CA . VAL A 1 842 ? 15.214 37.838 74.590 1.00 78.38 842 VAL A CA 1
ATOM 6763 C C . VAL A 1 842 ? 14.991 36.531 73.826 1.00 78.38 842 VAL A C 1
ATOM 6765 O O . VAL A 1 842 ? 15.932 35.891 73.363 1.00 78.38 842 VAL A O 1
ATOM 6768 N N . TRP A 1 843 ? 13.731 36.103 73.727 1.00 78.62 843 TRP A N 1
ATOM 6769 C CA . TRP A 1 843 ? 13.368 34.826 73.105 1.00 78.62 843 TRP A CA 1
ATOM 6770 C C . TRP A 1 843 ? 13.762 34.738 71.625 1.00 78.62 843 TRP A C 1
ATOM 6772 O O . TRP A 1 843 ? 14.163 33.669 71.175 1.00 78.62 843 TRP A O 1
ATOM 6782 N N . PHE A 1 844 ? 13.703 35.844 70.880 1.00 81.00 844 PHE A N 1
ATOM 6783 C CA . PHE A 1 844 ? 14.042 35.871 69.454 1.00 81.00 844 PHE A CA 1
ATOM 6784 C C . PHE A 1 844 ? 15.486 35.421 69.161 1.00 81.00 844 PHE A C 1
ATOM 6786 O O . PHE A 1 844 ? 15.696 34.574 68.296 1.00 81.00 844 PHE A O 1
ATOM 6793 N N . GLU A 1 845 ? 16.467 35.901 69.935 1.00 71.38 845 GLU A N 1
ATOM 6794 C CA . GLU A 1 845 ? 17.891 35.532 69.798 1.00 71.38 845 GLU A CA 1
ATOM 6795 C C . GLU A 1 845 ? 18.177 34.056 70.139 1.00 71.38 845 GLU A C 1
ATOM 6797 O O . GLU A 1 845 ? 19.235 33.533 69.792 1.00 71.38 845 GLU A O 1
ATOM 6802 N N . LEU A 1 846 ? 17.241 33.377 70.812 1.00 72.50 846 LEU A N 1
ATOM 6803 C CA . LEU A 1 846 ? 17.354 31.979 71.234 1.00 72.50 846 LEU A CA 1
ATOM 6804 C C . LEU A 1 846 ? 16.470 31.024 70.412 1.00 72.50 846 LEU A C 1
ATOM 6806 O O . LEU A 1 846 ? 16.509 29.817 70.647 1.00 72.50 846 LEU A O 1
ATOM 6810 N N . PHE A 1 847 ? 15.644 31.527 69.489 1.00 80.94 847 PHE A N 1
ATOM 6811 C CA . PHE A 1 847 ? 14.600 30.727 68.845 1.00 80.94 847 PHE A CA 1
ATOM 6812 C C . PHE A 1 847 ? 15.164 29.768 67.771 1.00 80.94 847 PHE A C 1
ATOM 6814 O O . PHE A 1 847 ? 15.717 30.229 66.773 1.00 80.94 847 PHE A O 1
ATOM 6821 N N . PRO A 1 848 ? 15.000 28.434 67.902 1.00 72.00 848 PRO A N 1
ATOM 6822 C CA . PRO A 1 848 ? 15.768 27.459 67.117 1.00 72.00 848 PRO A CA 1
ATOM 6823 C C . PRO A 1 848 ? 15.119 27.013 65.789 1.00 72.00 848 PRO A C 1
ATOM 6825 O O . PRO A 1 848 ? 15.561 26.016 65.208 1.00 72.00 848 PRO A O 1
ATOM 6828 N N . PHE A 1 849 ? 14.060 27.690 65.331 1.00 82.00 849 PHE A N 1
ATOM 6829 C CA . PHE A 1 849 ? 13.274 27.333 64.136 1.00 82.00 849 PHE A CA 1
ATOM 6830 C C . PHE A 1 849 ? 13.211 28.505 63.131 1.00 82.00 849 PHE A C 1
ATOM 6832 O O . PHE A 1 849 ? 12.140 28.975 62.742 1.00 82.00 849 PHE A O 1
ATOM 6839 N N . GLN A 1 850 ? 14.389 29.015 62.760 1.00 75.94 850 GLN A N 1
ATOM 6840 C CA . GLN A 1 850 ? 14.583 30.141 61.834 1.00 75.94 850 GLN A CA 1
ATOM 6841 C C . GLN A 1 850 ? 15.213 29.687 60.507 1.00 75.94 850 GLN A C 1
ATOM 6843 O O . GLN A 1 850 ? 15.989 28.732 60.485 1.00 75.94 850 GLN A O 1
ATOM 6848 N N . GLY A 1 851 ? 14.932 30.417 59.423 1.00 79.19 851 GLY A N 1
ATOM 6849 C CA . GLY A 1 851 ? 15.469 30.174 58.081 1.00 79.19 851 GLY A CA 1
ATOM 6850 C C . GLY A 1 851 ? 14.437 29.572 57.125 1.00 79.19 851 GLY A C 1
ATOM 6851 O O . GLY A 1 851 ? 13.476 28.949 57.568 1.00 79.19 851 GLY A O 1
ATOM 6852 N N . ALA A 1 852 ? 14.676 29.729 55.817 1.00 82.19 852 ALA A N 1
ATOM 6853 C CA . ALA A 1 852 ? 13.666 29.591 54.761 1.00 82.19 852 ALA A CA 1
ATOM 6854 C C . ALA A 1 852 ? 12.784 28.331 54.849 1.00 82.19 852 ALA A C 1
ATOM 6856 O O . ALA A 1 852 ? 11.570 28.441 54.750 1.00 82.19 852 ALA A O 1
ATOM 6857 N N . LEU A 1 853 ? 13.350 27.151 55.121 1.00 83.69 853 LEU A N 1
ATOM 6858 C CA . LEU A 1 853 ? 12.565 25.916 55.257 1.00 83.69 853 LEU A CA 1
ATOM 6859 C C . LEU A 1 853 ? 11.603 25.943 56.467 1.00 83.69 853 LEU A C 1
ATOM 6861 O O . LEU A 1 853 ? 10.500 25.412 56.388 1.00 83.69 853 LEU A O 1
ATOM 6865 N N . TRP A 1 854 ? 11.974 26.596 57.576 1.00 87.75 854 TRP A N 1
ATOM 6866 C CA . TRP A 1 854 ? 11.069 26.838 58.711 1.00 87.75 854 TRP A CA 1
ATOM 6867 C C . TRP A 1 854 ? 10.037 27.938 58.419 1.00 87.75 854 TRP A C 1
ATOM 6869 O O . TRP A 1 854 ? 8.973 27.946 59.040 1.00 87.75 854 TRP A O 1
ATOM 6879 N N . ASP A 1 855 ? 10.327 28.853 57.489 1.00 87.19 855 ASP A N 1
ATOM 6880 C CA . ASP A 1 855 ? 9.364 29.835 56.988 1.00 87.19 855 ASP A CA 1
ATOM 6881 C C . ASP A 1 855 ? 8.327 29.165 56.066 1.00 87.19 855 ASP A C 1
ATOM 6883 O O . ASP A 1 855 ? 7.131 29.265 56.343 1.00 87.19 855 ASP A O 1
ATOM 6887 N N . SER A 1 856 ? 8.758 28.385 55.065 1.00 89.44 856 SER A N 1
ATOM 6888 C CA . SER A 1 856 ? 7.882 27.593 54.183 1.00 89.44 856 SER A CA 1
ATOM 6889 C C . SER A 1 856 ? 7.009 26.615 54.972 1.00 89.44 856 SER A C 1
ATOM 6891 O O . SER A 1 856 ? 5.795 26.576 54.779 1.00 89.44 856 SER A O 1
ATOM 6893 N N . ALA A 1 857 ? 7.597 25.914 55.949 1.00 88.81 857 ALA A N 1
ATOM 6894 C CA . ALA A 1 857 ? 6.867 25.061 56.884 1.00 88.81 857 ALA A CA 1
ATOM 6895 C C . ALA A 1 857 ? 5.731 25.799 57.609 1.00 88.81 857 ALA A C 1
ATOM 6897 O O . ALA A 1 857 ? 4.639 25.250 57.742 1.00 88.81 857 ALA A O 1
ATOM 6898 N N . ARG A 1 858 ? 5.957 27.036 58.075 1.00 92.44 858 ARG A N 1
ATOM 6899 C CA . ARG A 1 858 ? 4.913 27.839 58.734 1.00 92.44 858 ARG A CA 1
ATOM 6900 C C . ARG A 1 858 ? 3.782 28.194 57.771 1.00 92.44 858 ARG A C 1
ATOM 6902 O O . ARG A 1 858 ? 2.629 27.968 58.121 1.00 92.44 858 ARG A O 1
ATOM 6909 N N . VAL A 1 859 ? 4.106 28.663 56.564 1.00 92.06 859 VAL A N 1
ATOM 6910 C CA . VAL A 1 859 ? 3.104 29.023 55.544 1.00 92.06 859 VAL A CA 1
ATOM 6911 C C . VAL A 1 859 ? 2.225 27.815 55.189 1.00 92.06 859 VAL A C 1
ATOM 6913 O O . VAL A 1 859 ? 1.005 27.902 55.308 1.00 92.06 859 VAL A O 1
ATOM 6916 N N . THR A 1 860 ? 2.825 26.653 54.900 1.00 90.81 860 THR A N 1
ATOM 6917 C CA . THR A 1 860 ? 2.057 25.422 54.617 1.00 90.81 860 THR A CA 1
ATOM 6918 C C . THR A 1 860 ? 1.250 24.897 55.806 1.00 90.81 860 THR A C 1
ATOM 6920 O O . THR A 1 860 ? 0.176 24.327 55.619 1.00 90.81 860 THR A O 1
ATOM 6923 N N . LEU A 1 861 ? 1.699 25.121 57.047 1.00 91.69 861 LEU A N 1
ATOM 6924 C CA . LEU A 1 861 ? 0.900 24.788 58.230 1.00 91.69 861 LEU A CA 1
ATOM 6925 C C . LEU A 1 861 ? -0.311 25.713 58.405 1.00 91.69 861 LEU A C 1
ATOM 6927 O O . LEU A 1 861 ? -1.349 25.248 58.877 1.00 91.69 861 LEU A O 1
ATOM 6931 N N . ASP A 1 862 ? -0.220 26.985 58.022 1.00 91.38 862 ASP A N 1
ATOM 6932 C CA . ASP A 1 862 ? -1.360 27.906 58.062 1.00 91.38 862 ASP A CA 1
ATOM 6933 C C . ASP A 1 862 ? -2.363 27.622 56.924 1.00 91.38 862 ASP A C 1
ATOM 6935 O O . ASP A 1 862 ? -3.573 27.628 57.161 1.00 91.38 862 ASP A O 1
ATOM 6939 N N . GLU A 1 863 ? -1.890 27.247 55.731 1.00 91.56 863 GLU A N 1
ATOM 6940 C CA . GLU A 1 863 ? -2.717 26.762 54.608 1.00 91.56 863 GLU A CA 1
ATOM 6941 C C . GLU A 1 863 ? -3.429 25.440 54.947 1.00 91.56 863 GLU A C 1
ATOM 6943 O O . GLU A 1 863 ? -4.636 25.288 54.712 1.00 91.56 863 GLU A O 1
ATOM 6948 N N . TYR A 1 864 ? -2.735 24.520 55.628 1.00 91.06 864 TYR A N 1
ATOM 6949 C CA . TYR A 1 864 ? -3.363 23.368 56.273 1.00 91.06 864 TYR A CA 1
ATOM 6950 C C . TYR A 1 864 ? -4.435 23.811 57.281 1.00 91.06 864 TYR A C 1
ATOM 6952 O O . TYR A 1 864 ? -5.553 23.302 57.267 1.00 91.06 864 TYR A O 1
ATOM 6960 N N . LEU A 1 865 ? -4.148 24.755 58.185 1.00 89.81 865 LEU A N 1
ATOM 6961 C CA . LEU A 1 865 ? -5.115 25.156 59.214 1.00 89.81 865 LEU A CA 1
ATOM 6962 C C . LEU A 1 865 ? -6.342 25.878 58.639 1.00 89.81 865 LEU A C 1
ATOM 6964 O O . LEU A 1 865 ? -7.426 25.755 59.224 1.00 89.81 865 LEU A O 1
ATOM 6968 N N . ALA A 1 866 ? -6.212 26.550 57.495 1.00 87.50 866 ALA A N 1
ATOM 6969 C CA . ALA A 1 866 ? -7.336 27.063 56.721 1.00 87.50 866 ALA A CA 1
ATOM 6970 C C . ALA A 1 866 ? -8.182 25.910 56.145 1.00 87.50 866 ALA A C 1
ATOM 6972 O O . ALA A 1 866 ? -9.336 25.740 56.549 1.00 87.50 866 ALA A O 1
ATOM 6973 N N . SER A 1 867 ? -7.583 25.068 55.298 1.00 84.69 867 SER A N 1
ATOM 6974 C CA . SER A 1 867 ? -8.263 23.993 54.552 1.00 84.69 867 SER A CA 1
ATOM 6975 C C . SER A 1 867 ? -8.794 22.845 55.425 1.00 84.69 867 SER A C 1
ATOM 6977 O O . SER A 1 867 ? -9.854 22.295 55.150 1.00 84.69 867 SER A O 1
ATOM 6979 N N . ALA A 1 868 ? -8.130 22.493 56.535 1.00 78.50 868 ALA A N 1
ATOM 6980 C CA . ALA A 1 868 ? -8.376 21.257 57.297 1.00 78.50 868 ALA A CA 1
ATOM 6981 C C . ALA A 1 868 ? -9.732 21.139 58.024 1.00 78.50 868 ALA A C 1
ATOM 6983 O O . ALA A 1 868 ? -9.867 20.279 58.897 1.00 78.50 868 ALA A O 1
ATOM 6984 N N . GLY A 1 869 ? -10.711 22.008 57.749 1.00 79.75 869 GLY A N 1
ATOM 6985 C CA . GLY A 1 869 ? -12.112 21.869 58.169 1.00 79.75 869 GLY A CA 1
ATOM 6986 C C . GLY A 1 869 ? -12.291 21.383 59.611 1.00 79.75 869 GLY A C 1
ATOM 6987 O O . GLY A 1 869 ? -11.873 22.064 60.554 1.00 79.75 869 GLY A O 1
ATOM 6988 N N . SER A 1 870 ? -12.868 20.183 59.755 1.00 74.38 870 SER A N 1
ATOM 6989 C CA . SER A 1 870 ? -13.084 19.469 61.030 1.00 74.38 870 SER A CA 1
ATOM 6990 C C . SER A 1 870 ? -12.097 18.309 61.284 1.00 74.38 870 SER A C 1
ATOM 6992 O O . SER A 1 870 ? -12.412 17.395 62.046 1.00 74.38 870 SER A O 1
ATOM 6994 N N . SER A 1 871 ? -10.920 18.305 60.645 1.00 75.56 871 SER A N 1
ATOM 6995 C CA . SER A 1 871 ? -9.948 17.201 60.706 1.00 75.56 871 SER A CA 1
ATOM 6996 C C . SER A 1 871 ? -9.592 16.796 62.150 1.00 75.56 871 SER A C 1
ATOM 6998 O O . SER A 1 871 ? -9.197 17.657 62.946 1.00 75.56 871 SER A O 1
ATOM 7000 N N . PRO A 1 872 ? -9.616 15.490 62.501 1.00 76.62 872 PRO A N 1
ATOM 7001 C CA . PRO A 1 872 ? -9.190 15.003 63.817 1.00 76.62 872 PRO A CA 1
ATOM 7002 C C . PRO A 1 872 ? -7.739 15.357 64.171 1.00 76.62 872 PRO A C 1
ATOM 7004 O O . PRO A 1 872 ? -7.379 15.398 65.349 1.00 76.62 872 PRO A O 1
ATOM 7007 N N . GLN A 1 873 ? -6.897 15.619 63.165 1.00 77.44 873 GLN A N 1
ATOM 7008 C CA . GLN A 1 873 ? -5.504 16.016 63.363 1.00 77.44 873 GLN A CA 1
ATOM 7009 C C . GLN A 1 873 ? -5.359 17.507 63.700 1.00 77.44 873 GLN A C 1
ATOM 7011 O O . GLN A 1 873 ? -4.401 17.877 64.383 1.00 77.44 873 GLN A O 1
ATOM 7016 N N . LYS A 1 874 ? -6.328 18.355 63.319 1.00 83.88 874 LYS A N 1
ATOM 7017 C CA . LYS A 1 874 ? -6.264 19.822 63.441 1.00 83.88 874 LYS A CA 1
ATOM 7018 C C . LYS A 1 874 ? -5.826 20.300 64.838 1.00 83.88 874 LYS A C 1
ATOM 7020 O O . LYS A 1 874 ? -4.853 21.044 64.901 1.00 83.88 874 LYS A O 1
ATOM 7025 N N . PRO A 1 875 ? -6.361 19.796 65.975 1.00 84.81 875 PRO A N 1
ATOM 7026 C CA . PRO A 1 875 ? -5.927 20.227 67.313 1.00 84.81 875 PRO A CA 1
ATOM 7027 C C . PRO A 1 875 ? -4.490 19.831 67.704 1.00 84.81 875 PRO A C 1
ATOM 7029 O O . PRO A 1 875 ? -3.951 20.368 68.675 1.00 84.81 875 PRO A O 1
ATOM 7032 N N . ARG A 1 876 ? -3.871 18.871 67.001 1.00 84.31 876 ARG A N 1
ATOM 7033 C CA . ARG A 1 876 ? -2.443 18.534 67.143 1.00 84.31 876 ARG A CA 1
ATOM 7034 C C . ARG A 1 876 ? -1.594 19.451 66.267 1.00 84.31 876 ARG A C 1
ATOM 7036 O O . ARG A 1 876 ? -0.610 19.994 66.759 1.00 84.31 876 ARG A O 1
ATOM 7043 N N . ILE A 1 877 ? -2.008 19.673 65.021 1.00 87.56 877 ILE A N 1
ATOM 7044 C CA . ILE A 1 877 ? -1.280 20.524 64.075 1.00 87.56 877 ILE A CA 1
ATOM 7045 C C . ILE A 1 877 ? -1.327 22.005 64.488 1.00 87.56 877 ILE A C 1
ATOM 7047 O O . ILE A 1 877 ? -0.297 22.664 64.449 1.00 87.56 877 ILE A O 1
ATOM 7051 N N . THR A 1 878 ? -2.434 22.509 65.050 1.00 88.12 878 THR A N 1
ATOM 7052 C CA . THR A 1 878 ? -2.483 23.863 65.646 1.00 88.12 878 THR A CA 1
ATOM 7053 C C . THR A 1 878 ? -1.452 24.044 66.765 1.00 88.12 878 THR A C 1
ATOM 7055 O O . THR A 1 878 ? -0.900 25.128 66.918 1.00 88.12 878 THR A O 1
ATOM 7058 N N . LYS A 1 879 ? -1.144 22.991 67.539 1.00 86.00 879 LYS A N 1
ATOM 7059 C CA . LYS A 1 879 ? -0.080 23.043 68.558 1.00 86.00 879 LYS A CA 1
ATOM 7060 C C . LYS A 1 879 ? 1.319 23.005 67.946 1.00 86.00 879 LYS A C 1
ATOM 7062 O O . LYS A 1 879 ? 2.210 23.645 68.492 1.00 86.00 879 LYS A O 1
ATOM 7067 N N . LEU A 1 880 ? 1.505 22.281 66.839 1.00 85.88 880 LEU A N 1
ATOM 7068 C CA . LEU A 1 880 ? 2.759 22.282 66.084 1.00 85.88 880 LEU A CA 1
ATOM 7069 C C . LEU A 1 880 ? 3.023 23.673 65.493 1.00 85.88 880 LEU A C 1
ATOM 7071 O O . LEU A 1 880 ? 4.049 24.264 65.815 1.00 85.88 880 LEU A O 1
ATOM 7075 N N . ALA A 1 881 ? 2.067 24.234 64.747 1.00 87.00 881 ALA A N 1
ATOM 7076 C CA . ALA A 1 881 ? 2.142 25.589 64.199 1.00 87.00 881 ALA A CA 1
ATOM 7077 C C . ALA A 1 881 ? 2.439 26.624 65.299 1.00 87.00 881 ALA A C 1
ATOM 7079 O O . ALA A 1 881 ? 3.436 27.335 65.218 1.00 87.00 881 ALA A O 1
ATOM 7080 N N . ALA A 1 882 ? 1.675 26.612 66.400 1.00 85.25 882 ALA A N 1
ATOM 7081 C CA . ALA A 1 882 ? 1.903 27.495 67.548 1.00 85.25 882 ALA A CA 1
ATOM 7082 C C . ALA A 1 882 ? 3.286 27.331 68.214 1.00 85.25 882 ALA A C 1
ATOM 7084 O O . ALA A 1 882 ? 3.773 28.276 68.827 1.00 85.25 882 ALA A O 1
ATOM 7085 N N . SER A 1 883 ? 3.933 26.163 68.102 1.00 83.12 883 SER A N 1
ATOM 7086 C CA . SER A 1 883 ? 5.301 25.938 68.603 1.00 83.12 883 SER A CA 1
ATOM 7087 C C . SER A 1 883 ? 6.411 26.384 67.640 1.00 83.12 883 SER A C 1
ATOM 7089 O O . SER A 1 883 ? 7.568 26.464 68.049 1.00 83.12 883 SER A O 1
ATOM 7091 N N . LEU A 1 884 ? 6.060 26.684 66.385 1.00 84.94 884 LEU A N 1
ATOM 7092 C CA . LEU A 1 884 ? 6.965 27.184 65.345 1.00 84.94 884 LEU A CA 1
ATOM 7093 C C . LEU A 1 884 ? 6.820 28.697 65.098 1.00 84.94 884 LEU A C 1
ATOM 7095 O O . LEU A 1 884 ? 7.610 29.253 64.336 1.00 84.94 884 LEU A O 1
ATOM 7099 N N . VAL A 1 885 ? 5.859 29.368 65.747 1.00 85.69 885 VAL A N 1
ATOM 7100 C CA . VAL A 1 885 ? 5.711 30.834 65.721 1.00 85.69 885 VAL A CA 1
ATOM 7101 C C . VAL A 1 885 ? 6.982 31.501 66.253 1.00 85.69 885 VAL A C 1
ATOM 7103 O O . VAL A 1 885 ? 7.418 31.229 67.372 1.00 85.69 885 VAL A O 1
ATOM 7106 N N . VAL A 1 886 ? 7.552 32.399 65.448 1.00 83.00 886 VAL A N 1
ATOM 7107 C CA . VAL A 1 886 ? 8.746 33.175 65.799 1.00 83.00 886 VAL A CA 1
ATOM 7108 C C . VAL A 1 886 ? 8.394 34.200 66.896 1.00 83.00 886 VAL A C 1
ATOM 7110 O O . VAL A 1 886 ? 7.432 34.949 66.717 1.00 83.00 886 VAL A O 1
ATOM 7113 N N . PRO A 1 887 ? 9.136 34.265 68.020 1.00 82.50 887 PRO A N 1
ATOM 7114 C CA . PRO A 1 887 ? 8.949 35.292 69.047 1.00 82.50 887 PRO A CA 1
ATOM 7115 C C . PRO A 1 887 ? 9.221 36.711 68.528 1.00 82.50 887 PRO A C 1
ATOM 7117 O O . PRO A 1 887 ? 10.005 36.895 67.601 1.00 82.50 887 PRO A O 1
ATOM 7120 N N . GLU A 1 888 ? 8.634 37.725 69.167 1.00 76.38 888 GLU A N 1
ATOM 7121 C CA . GLU A 1 888 ? 8.919 39.131 68.847 1.00 76.38 888 GLU A CA 1
ATOM 7122 C C . GLU A 1 888 ? 10.391 39.489 69.136 1.00 76.38 888 GLU A C 1
ATOM 7124 O O . GLU A 1 888 ? 10.925 39.156 70.198 1.00 76.38 888 GLU A O 1
ATOM 7129 N N . ASP A 1 889 ? 11.040 40.196 68.205 1.00 74.81 889 ASP A N 1
ATOM 7130 C CA . ASP A 1 889 ? 12.388 40.747 68.385 1.00 74.81 889 ASP A CA 1
ATOM 7131 C C . ASP A 1 889 ? 12.324 42.113 69.103 1.00 74.81 889 ASP A C 1
ATOM 7133 O O . ASP A 1 889 ? 11.860 43.092 68.512 1.00 74.81 889 ASP A O 1
ATOM 7137 N N . PRO A 1 890 ? 12.816 42.243 70.351 1.00 63.72 890 PRO A N 1
ATOM 7138 C CA . PRO A 1 890 ? 12.823 43.517 71.071 1.00 63.72 890 PRO A CA 1
ATOM 7139 C C . PRO A 1 890 ? 13.872 44.513 70.547 1.00 63.72 890 PRO A C 1
ATOM 7141 O O . PRO A 1 890 ? 13.835 45.682 70.934 1.00 63.72 890 PRO A O 1
ATOM 7144 N N . ASN A 1 891 ? 14.802 44.076 69.689 1.00 63.53 891 ASN A N 1
ATOM 7145 C CA . ASN A 1 891 ? 15.755 44.934 68.985 1.00 63.53 891 ASN A CA 1
ATOM 7146 C C . ASN A 1 891 ? 15.269 45.336 67.582 1.00 63.53 891 ASN A C 1
ATOM 7148 O O . ASN A 1 891 ? 15.934 46.152 66.933 1.00 63.53 891 ASN A O 1
ATOM 7152 N N . ALA A 1 892 ? 14.113 44.836 67.125 1.00 60.69 892 ALA A N 1
ATOM 7153 C CA . ALA A 1 892 ? 13.525 45.252 65.862 1.00 60.69 892 ALA A CA 1
ATOM 7154 C C . ALA A 1 892 ? 13.218 46.750 65.911 1.00 60.69 892 ALA A C 1
ATOM 7156 O O . ALA A 1 892 ? 12.274 47.206 66.560 1.00 60.69 892 ALA A O 1
ATOM 7157 N N . ILE A 1 893 ? 14.015 47.532 65.180 1.00 48.22 893 ILE A N 1
ATOM 7158 C CA . ILE A 1 893 ? 13.660 48.909 64.858 1.00 48.22 893 ILE A CA 1
ATOM 7159 C C . ILE A 1 893 ? 12.319 48.821 64.124 1.00 48.22 893 ILE A C 1
ATOM 7161 O O . ILE A 1 893 ? 12.282 48.198 63.059 1.00 48.22 893 ILE A O 1
ATOM 7165 N N . PRO A 1 894 ? 11.226 49.418 64.638 1.00 45.16 894 PRO A N 1
ATOM 7166 C CA . PRO A 1 894 ? 9.982 49.442 63.897 1.00 45.16 894 PRO A CA 1
ATOM 7167 C C . PRO A 1 894 ? 10.255 50.211 62.610 1.00 45.16 894 PRO A C 1
ATOM 7169 O O . PRO A 1 894 ? 10.493 51.422 62.640 1.00 45.16 894 PRO A O 1
ATOM 7172 N N . VAL A 1 895 ? 10.263 49.497 61.482 1.00 38.78 895 VAL A N 1
ATOM 7173 C CA . VAL A 1 895 ? 10.347 50.112 60.162 1.00 38.78 895 VAL A CA 1
ATOM 7174 C C . VAL A 1 895 ? 9.017 50.809 59.942 1.00 38.78 895 VAL A C 1
ATOM 7176 O O . VAL A 1 895 ? 8.066 50.253 59.396 1.00 38.78 895 VAL A O 1
ATOM 7179 N N . VAL A 1 896 ? 8.950 52.047 60.426 1.00 36.09 896 VAL A N 1
ATOM 7180 C CA . VAL A 1 896 ? 7.920 52.999 60.049 1.00 36.09 896 VAL A CA 1
ATOM 7181 C C . VAL A 1 896 ? 8.126 53.248 58.562 1.00 36.09 896 VAL A C 1
ATOM 7183 O O . VAL A 1 896 ? 8.909 54.109 58.162 1.00 36.09 896 VAL A O 1
ATOM 7186 N N . LEU A 1 897 ? 7.422 52.461 57.748 1.00 35.78 897 LEU A N 1
ATOM 7187 C CA . LEU A 1 897 ? 7.082 52.806 56.377 1.00 35.78 897 LEU A CA 1
ATOM 7188 C C . LEU A 1 897 ? 6.143 54.018 56.433 1.00 35.78 897 LEU A C 1
ATOM 7190 O O . LEU A 1 897 ? 4.932 53.920 56.258 1.00 35.78 897 LEU A O 1
ATOM 7194 N N . GLU A 1 898 ? 6.736 55.171 56.742 1.00 34.81 898 GLU A N 1
ATOM 7195 C CA . GLU A 1 898 ? 6.202 56.480 56.394 1.00 34.81 898 GLU A CA 1
ATOM 7196 C C . GLU A 1 898 ? 5.912 56.452 54.887 1.00 34.81 898 GLU A C 1
ATOM 7198 O O . GLU A 1 898 ? 6.736 55.935 54.133 1.00 34.81 898 GLU A O 1
ATOM 7203 N N . GLU A 1 899 ? 4.722 56.904 54.468 1.00 45.50 899 GLU A N 1
ATOM 7204 C CA . GLU A 1 899 ? 4.099 56.558 53.176 1.00 45.50 899 GLU A CA 1
ATOM 7205 C C . GLU A 1 899 ? 4.889 57.035 51.939 1.00 45.50 899 GLU A C 1
ATOM 7207 O O . GLU A 1 899 ? 4.517 57.977 51.236 1.00 45.50 899 GLU A O 1
ATOM 7212 N N . MET A 1 900 ? 5.970 56.328 51.619 1.00 30.45 900 MET A N 1
ATOM 7213 C CA . MET A 1 900 ? 6.665 56.402 50.345 1.00 30.45 900 MET A CA 1
ATOM 7214 C C . MET A 1 900 ? 5.935 55.525 49.332 1.00 30.45 900 MET A C 1
ATOM 7216 O O . MET A 1 900 ? 6.381 54.431 48.999 1.00 30.45 900 MET A O 1
ATOM 7220 N N . MET A 1 901 ? 4.827 56.044 48.800 1.00 40.03 901 MET A N 1
ATOM 7221 C CA . MET A 1 901 ? 4.418 55.666 47.448 1.00 40.03 901 MET A CA 1
ATOM 7222 C C . MET A 1 901 ? 5.535 56.109 46.492 1.00 40.03 901 MET A C 1
ATOM 7224 O O . MET A 1 901 ? 5.880 57.294 46.451 1.00 40.03 901 MET A O 1
ATOM 7228 N N . PRO A 1 902 ? 6.124 55.164 45.749 1.00 33.47 902 PRO A N 1
ATOM 7229 C CA . PRO A 1 902 ? 6.020 55.268 44.299 1.00 33.47 902 PRO A CA 1
ATOM 7230 C C . PRO A 1 902 ? 5.446 54.009 43.647 1.00 33.47 902 PRO A C 1
ATOM 7232 O O . PRO A 1 902 ? 5.805 52.880 43.970 1.00 33.47 902 PRO A O 1
ATOM 7235 N N . ASP A 1 903 ? 4.580 54.269 42.676 1.00 28.30 903 ASP A N 1
ATOM 7236 C CA . ASP A 1 903 ? 4.585 53.697 41.328 1.00 28.30 903 ASP A CA 1
ATOM 7237 C C . ASP A 1 903 ? 5.544 52.522 41.029 1.00 28.30 903 ASP A C 1
ATOM 7239 O O . ASP A 1 903 ? 6.765 52.660 41.001 1.00 28.30 903 ASP A O 1
ATOM 7243 N N . SER A 1 904 ? 4.920 51.397 40.670 1.00 40.91 904 SER A N 1
ATOM 7244 C CA . SER A 1 904 ? 5.323 50.441 39.625 1.00 40.91 904 SER A CA 1
ATOM 7245 C C . SER A 1 904 ? 6.817 50.176 39.357 1.00 40.91 904 SER A C 1
ATOM 7247 O O . SER A 1 904 ? 7.467 50.892 38.597 1.00 40.91 904 SER A O 1
ATOM 7249 N N . ALA A 1 905 ? 7.262 48.979 39.744 1.00 30.22 905 ALA A N 1
ATOM 7250 C CA . ALA A 1 905 ? 8.226 48.200 38.968 1.00 30.22 905 ALA A CA 1
ATOM 7251 C C . ALA A 1 905 ? 7.727 46.747 38.877 1.00 30.22 905 ALA A C 1
ATOM 7253 O O . ALA A 1 905 ? 7.622 46.063 39.893 1.00 30.22 905 ALA A O 1
ATOM 7254 N N . ARG A 1 906 ? 7.373 46.283 37.671 1.00 33.59 906 ARG A N 1
ATOM 7255 C CA . ARG A 1 906 ? 7.077 44.865 37.407 1.00 33.59 906 ARG A CA 1
ATOM 7256 C C . ARG A 1 906 ? 8.381 44.134 37.089 1.00 33.59 906 ARG A C 1
ATOM 7258 O O . ARG A 1 906 ? 9.140 44.598 36.245 1.00 33.59 906 ARG A O 1
ATOM 7265 N N . THR A 1 907 ? 8.577 42.967 37.688 1.00 34.31 907 THR A N 1
ATOM 7266 C CA . THR A 1 907 ? 9.448 41.906 37.162 1.00 34.31 907 THR A CA 1
ATOM 7267 C C . THR A 1 907 ? 8.569 40.758 36.683 1.00 34.31 907 THR A C 1
ATOM 7269 O O . THR A 1 907 ? 7.537 40.488 37.298 1.00 34.31 907 THR A O 1
ATOM 7272 N N . ASP A 1 908 ? 8.960 40.097 35.599 1.00 39.88 908 ASP A N 1
ATOM 7273 C CA . ASP A 1 908 ? 8.348 38.842 35.161 1.00 39.88 908 ASP A CA 1
ATOM 7274 C C . ASP A 1 908 ? 9.050 37.628 35.799 1.00 39.88 908 ASP A C 1
ATOM 7276 O O . ASP A 1 908 ? 9.948 37.771 36.637 1.00 39.88 908 ASP A O 1
ATOM 7280 N N . SER A 1 909 ? 8.628 36.426 35.402 1.00 36.34 909 SER A N 1
ATOM 7281 C CA . SER A 1 909 ? 9.026 35.143 35.991 1.00 36.34 909 SER A CA 1
ATOM 7282 C C . SER A 1 909 ? 10.516 34.783 35.867 1.00 36.34 909 SER A C 1
ATOM 7284 O O . SER A 1 909 ? 10.904 33.720 36.344 1.00 36.34 909 SER A O 1
ATOM 7286 N N . LEU A 1 910 ? 11.354 35.618 35.233 1.00 41.09 910 LEU A N 1
ATOM 7287 C CA . LEU A 1 910 ? 12.804 35.395 35.093 1.00 41.09 910 LEU A CA 1
ATOM 7288 C C . LEU A 1 910 ? 13.681 36.591 35.529 1.00 41.09 910 LEU A C 1
ATOM 7290 O O . LEU A 1 910 ? 14.907 36.502 35.469 1.00 41.09 910 LEU A O 1
ATOM 7294 N N . GLY A 1 911 ? 13.090 37.675 36.048 1.00 36.25 911 GLY A N 1
ATOM 7295 C CA . GLY A 1 911 ? 13.782 38.591 36.969 1.00 36.25 911 GLY A CA 1
ATOM 7296 C C . GLY A 1 911 ? 14.842 39.539 36.383 1.00 36.25 911 GLY A C 1
ATOM 7297 O O . GLY A 1 911 ? 15.873 39.755 37.023 1.00 36.25 911 GLY A O 1
ATOM 7298 N N . ILE A 1 912 ? 14.605 40.153 35.214 1.00 34.97 912 ILE A N 1
ATOM 7299 C CA . ILE A 1 912 ? 15.492 41.188 34.631 1.00 34.97 912 ILE A CA 1
ATOM 7300 C C . ILE A 1 912 ? 14.714 42.508 34.388 1.00 34.97 912 ILE A C 1
ATOM 7302 O O . ILE A 1 912 ? 13.622 42.461 33.827 1.00 34.97 912 ILE A O 1
ATOM 7306 N N . PRO A 1 913 ? 15.232 43.694 34.786 1.00 31.33 913 PRO A N 1
ATOM 7307 C CA . PRO A 1 913 ? 14.521 44.976 34.661 1.00 31.33 913 PRO A CA 1
ATOM 7308 C C . PRO A 1 913 ? 14.729 45.695 33.310 1.00 31.33 913 PRO A C 1
ATOM 7310 O O . PRO A 1 913 ? 15.783 45.572 32.685 1.00 31.33 913 PRO A O 1
ATOM 7313 N N . ILE A 1 914 ? 13.749 46.516 32.897 1.00 37.03 914 ILE A N 1
ATOM 7314 C CA . ILE A 1 914 ? 13.753 47.335 31.663 1.00 37.03 914 ILE A CA 1
ATOM 7315 C C . ILE A 1 914 ? 13.174 48.744 31.954 1.00 37.03 914 ILE A C 1
ATOM 7317 O O . ILE A 1 914 ? 12.243 48.865 32.745 1.00 37.03 914 ILE A O 1
ATOM 7321 N N . GLU A 1 915 ? 13.713 49.802 31.325 1.00 30.52 915 GLU A N 1
ATOM 7322 C CA . GLU A 1 915 ? 13.240 51.205 31.439 1.00 30.52 915 GLU A CA 1
ATOM 7323 C C . GLU A 1 915 ? 12.159 51.599 30.395 1.00 30.52 915 GLU A C 1
ATOM 7325 O O . GLU A 1 915 ? 12.012 50.977 29.341 1.00 30.52 915 GLU A O 1
ATOM 7330 N N . ASP A 1 916 ? 11.402 52.666 30.686 1.00 37.72 916 ASP A N 1
ATOM 7331 C CA . ASP A 1 916 ? 10.123 53.019 30.042 1.00 37.72 916 ASP A CA 1
ATOM 7332 C C . ASP A 1 916 ? 10.146 53.396 28.539 1.00 37.72 916 ASP A C 1
ATOM 7334 O O . ASP A 1 916 ? 10.586 54.473 28.133 1.00 37.72 916 ASP A O 1
ATOM 7338 N N . GLY A 1 917 ? 9.493 52.558 27.723 1.00 31.75 917 GLY A N 1
ATOM 7339 C CA . GLY A 1 917 ? 8.063 52.745 27.409 1.00 31.75 917 GLY A CA 1
ATOM 7340 C C . GLY A 1 917 ? 7.624 53.782 26.350 1.00 31.75 917 GLY A C 1
ATOM 7341 O O . GLY A 1 917 ? 7.908 54.975 26.458 1.00 31.75 917 GLY A O 1
ATOM 7342 N N . ARG A 1 918 ? 6.761 53.349 25.400 1.00 26.03 918 ARG A N 1
ATOM 7343 C CA . ARG A 1 918 ? 5.580 54.123 24.928 1.00 26.03 918 ARG A CA 1
ATOM 7344 C C . ARG A 1 918 ? 4.586 53.365 24.006 1.00 26.03 918 ARG A C 1
ATOM 7346 O O . ARG A 1 918 ? 4.935 53.026 22.884 1.00 26.03 918 ARG A O 1
ATOM 7353 N N . LEU A 1 919 ? 3.308 53.395 24.426 1.00 24.53 919 LEU A N 1
ATOM 7354 C CA . LEU A 1 919 ? 2.064 53.638 23.645 1.00 24.53 919 LEU A CA 1
ATOM 7355 C C . LEU A 1 919 ? 1.242 52.507 22.946 1.00 24.53 919 LEU A C 1
ATOM 7357 O O . LEU A 1 919 ? 1.646 51.962 21.928 1.00 24.53 919 LEU A O 1
ATOM 7361 N N . VAL A 1 920 ? -0.041 52.447 23.378 1.00 25.20 920 VAL A N 1
ATOM 7362 C CA . VAL A 1 920 ? -1.307 51.962 22.735 1.00 25.20 920 VAL A CA 1
ATOM 7363 C C . VAL A 1 920 ? -1.530 50.424 22.577 1.00 25.20 920 VAL A C 1
ATOM 7365 O O . VAL A 1 920 ? -0.617 49.688 22.928 1.00 25.20 920 VAL A O 1
ATOM 7368 N N . PRO A 1 921 ? -2.766 49.905 22.313 1.00 34.22 921 PRO A N 1
ATOM 7369 C CA . PRO A 1 921 ? -3.407 48.972 23.258 1.00 34.22 921 PRO A CA 1
ATOM 7370 C C . PRO A 1 921 ? -3.777 47.583 22.686 1.00 34.22 921 PRO A C 1
ATOM 7372 O O . PRO A 1 921 ? -3.831 47.389 21.474 1.00 34.22 921 PRO A O 1
ATOM 7375 N N . GLU A 1 922 ? -4.123 46.646 23.572 1.00 28.83 922 GLU A N 1
ATOM 7376 C CA . GLU A 1 922 ? -4.471 45.257 23.230 1.00 28.83 922 GLU A CA 1
ATOM 7377 C C . GLU A 1 922 ? -5.976 45.011 23.013 1.00 28.83 922 GLU A C 1
ATOM 7379 O O . GLU A 1 922 ? -6.824 45.632 23.660 1.00 28.83 922 GLU A O 1
ATOM 7384 N N . ALA A 1 923 ? -6.284 44.057 22.123 1.00 25.78 923 ALA A N 1
ATOM 7385 C CA . ALA A 1 923 ? -7.569 43.363 22.004 1.00 25.78 923 ALA A CA 1
ATOM 7386 C C . ALA A 1 923 ? -7.418 42.067 21.170 1.00 25.78 923 ALA A C 1
ATOM 7388 O O . ALA A 1 923 ? -6.898 42.130 20.056 1.00 25.78 923 ALA A O 1
ATOM 7389 N N . GLY A 1 924 ? -7.955 40.941 21.662 1.00 25.97 924 GLY A N 1
ATOM 7390 C CA . GLY A 1 924 ? -8.085 39.662 20.931 1.00 25.97 924 GLY A CA 1
ATOM 7391 C C . GLY A 1 924 ? -6.895 38.694 21.047 1.00 25.97 924 GLY A C 1
ATOM 7392 O O . GLY A 1 924 ? -5.845 39.089 21.547 1.00 25.97 924 GLY A O 1
ATOM 7393 N N . ILE A 1 925 ? -7.079 37.463 20.526 1.00 27.52 925 ILE A N 1
ATOM 7394 C CA . ILE A 1 925 ? -6.206 36.271 20.682 1.00 27.52 925 ILE A CA 1
ATOM 7395 C C . ILE A 1 925 ? -6.394 35.683 22.099 1.00 27.52 925 ILE A C 1
ATOM 7397 O O . ILE A 1 925 ? -5.809 36.189 23.051 1.00 27.52 925 ILE A O 1
ATOM 7401 N N . ASP A 1 926 ? -7.286 34.718 22.367 1.00 27.41 926 ASP A N 1
ATOM 7402 C CA . ASP A 1 926 ? -7.723 33.506 21.627 1.00 27.41 926 ASP A CA 1
ATOM 7403 C C . ASP A 1 926 ? -6.556 32.536 21.355 1.00 27.41 926 ASP A C 1
ATOM 7405 O O . ASP A 1 926 ? -5.731 32.760 20.476 1.00 27.41 926 ASP A O 1
ATOM 7409 N N . SER A 1 927 ? -6.308 31.555 22.228 1.00 30.20 927 SER A N 1
ATOM 7410 C CA . SER A 1 927 ? -7.042 30.278 22.362 1.00 30.20 927 SER A CA 1
ATOM 7411 C C . SER A 1 927 ? -6.695 29.253 21.269 1.00 30.20 927 SER A C 1
ATOM 7413 O O . SER A 1 927 ? -7.423 29.052 20.299 1.00 30.20 927 SER A O 1
ATOM 7415 N N . MET A 1 928 ? -5.581 28.557 21.487 1.00 28.02 928 MET A N 1
ATOM 7416 C CA . MET A 1 928 ? -5.279 27.229 20.949 1.00 28.02 928 MET A CA 1
ATOM 7417 C C . MET A 1 928 ? -4.647 26.427 22.098 1.00 28.02 928 MET A C 1
ATOM 7419 O O . MET A 1 928 ? -3.898 26.994 22.890 1.00 28.02 928 MET A O 1
ATOM 7423 N N . GLY A 1 929 ? -4.903 25.135 22.266 1.00 26.28 929 GLY A N 1
ATOM 7424 C CA . GLY A 1 929 ? -5.665 24.236 21.398 1.00 26.28 929 GLY A CA 1
ATOM 7425 C C . GLY A 1 929 ? -5.021 22.860 21.471 1.00 26.28 929 GLY A C 1
ATOM 7426 O O . GLY A 1 929 ? -4.161 22.547 20.655 1.00 26.28 929 GLY A O 1
ATOM 7427 N N . VAL A 1 930 ? -5.363 22.098 22.509 1.00 25.39 930 VAL A N 1
ATOM 7428 C CA . VAL A 1 930 ? -4.826 20.751 22.736 1.00 25.39 930 VAL A CA 1
ATOM 7429 C C . VAL A 1 930 ? -5.772 19.755 22.082 1.00 25.39 930 VAL A C 1
ATOM 7431 O O . VAL A 1 930 ? -6.964 19.794 22.374 1.00 25.39 930 VAL A O 1
ATOM 7434 N N . ASP A 1 931 ? -5.259 18.855 21.245 1.00 26.84 931 ASP A N 1
ATOM 7435 C CA . ASP A 1 931 ? -6.020 17.673 20.846 1.00 26.84 931 ASP A CA 1
ATOM 7436 C C . ASP A 1 931 ? -5.103 16.466 20.590 1.00 26.84 931 ASP A C 1
ATOM 7438 O O . ASP A 1 931 ? -3.965 16.619 20.148 1.00 26.84 931 ASP A O 1
ATOM 7442 N N . SER A 1 932 ? -5.628 15.280 20.907 1.00 28.31 932 SER A N 1
ATOM 7443 C CA . SER A 1 932 ? -5.113 13.929 20.612 1.00 28.31 932 SER A CA 1
ATOM 7444 C C . SER A 1 932 ? -3.596 13.644 20.717 1.00 28.31 932 SER A C 1
ATOM 7446 O O . SER A 1 932 ? -2.820 13.920 19.802 1.00 28.31 932 SER A O 1
ATOM 7448 N N . MET A 1 933 ? -3.207 12.859 21.731 1.00 25.75 933 MET A N 1
ATOM 7449 C CA . MET A 1 933 ? -2.208 11.801 21.511 1.00 25.75 933 MET A CA 1
ATOM 7450 C C . MET A 1 933 ? -2.884 10.615 20.808 1.00 25.75 933 MET A C 1
ATOM 7452 O O . MET A 1 933 ? -3.894 10.110 21.297 1.00 25.75 933 MET A O 1
ATOM 7456 N N . GLY A 1 934 ? -2.297 10.149 19.705 1.00 23.94 934 GLY A N 1
ATOM 7457 C CA . GLY A 1 934 ? -2.479 8.786 19.199 1.00 23.94 934 GLY A CA 1
ATOM 7458 C C . GLY A 1 934 ? -1.390 7.877 19.774 1.00 23.94 934 GLY A C 1
ATOM 7459 O O . GLY A 1 934 ? -0.257 8.321 19.958 1.00 23.94 934 GLY A O 1
ATOM 7460 N N . VAL A 1 935 ? -1.745 6.636 20.104 1.00 25.56 935 VAL A N 1
ATOM 7461 C CA . VAL A 1 935 ? -0.866 5.658 20.771 1.00 25.56 935 VAL A CA 1
ATOM 7462 C C . VAL A 1 935 ? 0.327 5.282 19.889 1.00 25.56 935 VAL A C 1
ATOM 7464 O O . VAL A 1 935 ? 0.139 5.005 18.710 1.00 25.56 935 VAL A O 1
ATOM 7467 N N . ASP A 1 936 ? 1.513 5.134 20.486 1.00 26.47 936 ASP A N 1
ATOM 7468 C CA . ASP A 1 936 ? 2.440 4.080 20.058 1.00 26.47 936 ASP A CA 1
ATOM 7469 C C . ASP A 1 936 ? 3.274 3.570 21.249 1.00 26.47 936 ASP A C 1
ATOM 7471 O O . ASP A 1 936 ? 3.634 4.344 22.143 1.00 26.47 936 ASP A O 1
ATOM 7475 N N . SER A 1 937 ? 3.528 2.260 21.324 1.00 26.56 937 SER A N 1
ATOM 7476 C CA . SER A 1 937 ? 3.950 1.598 22.570 1.00 26.56 937 SER A CA 1
ATOM 7477 C C . SER A 1 937 ? 5.291 0.862 22.485 1.00 26.56 937 SER A C 1
ATOM 7479 O O . SER A 1 937 ? 5.413 -0.158 21.815 1.00 26.56 937 SER A O 1
ATOM 7481 N N . ILE A 1 938 ? 6.256 1.352 23.273 1.00 25.95 938 ILE A N 1
ATOM 7482 C CA . ILE A 1 938 ? 7.390 0.644 23.906 1.00 25.95 938 ILE A CA 1
ATOM 7483 C C . ILE A 1 938 ? 7.892 -0.628 23.181 1.00 25.95 938 ILE A C 1
ATOM 7485 O O . ILE A 1 938 ? 7.519 -1.753 23.514 1.00 25.95 938 ILE A O 1
ATOM 7489 N N . GLY A 1 939 ? 8.876 -0.448 22.296 1.00 23.33 939 GLY A N 1
ATOM 7490 C CA . GLY A 1 939 ? 9.810 -1.496 21.870 1.00 23.33 939 GLY A CA 1
ATOM 7491 C C . GLY A 1 939 ? 11.159 -1.335 22.578 1.00 23.33 939 GLY A C 1
ATOM 7492 O O . GLY A 1 939 ? 12.013 -0.591 22.106 1.00 23.33 939 GLY A O 1
ATOM 7493 N N . VAL A 1 940 ? 11.334 -1.987 23.731 1.00 25.66 940 VAL A N 1
ATOM 7494 C CA . VAL A 1 940 ? 12.548 -1.897 24.568 1.00 25.66 940 VAL A CA 1
ATOM 7495 C C . VAL A 1 940 ? 13.842 -2.287 23.843 1.00 25.66 940 VAL A C 1
ATOM 7497 O O . VAL A 1 940 ? 13.904 -3.338 23.213 1.00 25.66 940 VAL A O 1
ATOM 7500 N N . ASP A 1 941 ? 14.920 -1.543 24.106 1.00 25.05 941 ASP A N 1
ATOM 7501 C CA . ASP A 1 941 ? 16.224 -2.168 24.358 1.00 25.05 941 ASP A CA 1
ATOM 7502 C C . ASP A 1 941 ? 17.059 -1.329 25.345 1.00 25.05 941 ASP A C 1
ATOM 7504 O O . ASP A 1 941 ? 16.969 -0.098 25.363 1.00 25.05 941 ASP A O 1
ATOM 7508 N N . SER A 1 942 ? 17.830 -1.979 26.221 1.00 27.64 942 SER A N 1
ATOM 7509 C CA . SER A 1 942 ? 18.365 -1.348 27.439 1.00 27.64 942 SER A CA 1
ATOM 7510 C C . SER A 1 942 ? 19.875 -1.501 27.631 1.00 27.64 942 SER A C 1
ATOM 7512 O O . SER A 1 942 ? 20.390 -2.613 27.660 1.00 27.64 942 SER A O 1
ATOM 7514 N N . LEU A 1 943 ? 20.535 -0.371 27.908 1.00 26.80 943 LEU A N 1
ATOM 7515 C CA . LEU A 1 943 ? 21.721 -0.213 28.769 1.00 26.80 943 LEU A CA 1
ATOM 7516 C C . LEU A 1 943 ? 22.812 -1.311 28.760 1.00 26.80 943 LEU A C 1
ATOM 7518 O O . LEU A 1 943 ? 22.713 -2.327 29.444 1.00 26.80 943 LEU A O 1
ATOM 7522 N N . SER A 1 944 ? 24.001 -0.941 28.272 1.00 25.00 944 SER A N 1
ATOM 7523 C CA . SER A 1 944 ? 25.234 -1.257 29.011 1.00 25.00 944 SER A CA 1
ATOM 7524 C C . SER A 1 944 ? 26.262 -0.132 28.870 1.00 25.00 944 SER A C 1
ATOM 7526 O O . SER A 1 944 ? 26.572 0.283 27.754 1.00 25.00 944 SER A O 1
ATOM 7528 N N . VAL A 1 945 ? 26.790 0.355 29.995 1.00 28.31 945 VAL A N 1
ATOM 7529 C CA . VAL A 1 945 ? 27.824 1.401 30.063 1.00 28.31 945 VAL A CA 1
ATOM 7530 C C . VAL A 1 945 ? 29.170 0.770 30.409 1.00 28.31 945 VAL A C 1
ATOM 7532 O O . VAL A 1 945 ? 29.238 0.027 31.378 1.00 28.31 945 VAL A O 1
ATOM 7535 N N . ASP A 1 946 ? 30.219 1.108 29.652 1.00 26.47 946 ASP A N 1
ATOM 7536 C CA . ASP A 1 946 ? 31.621 1.250 30.101 1.00 26.47 946 ASP A CA 1
ATOM 7537 C C . ASP A 1 946 ? 32.511 1.667 28.901 1.00 26.47 946 ASP A C 1
ATOM 7539 O O . ASP A 1 946 ? 32.200 1.365 27.753 1.00 26.47 946 ASP A O 1
ATOM 7543 N N . GLY A 1 947 ? 33.641 2.369 29.048 1.00 25.08 947 GLY A N 1
ATOM 7544 C CA . GLY A 1 947 ? 34.216 2.945 30.266 1.00 25.08 947 GLY A CA 1
ATOM 7545 C C . GLY A 1 947 ? 35.680 3.399 30.089 1.00 25.08 947 GLY A C 1
ATOM 7546 O O . GLY A 1 947 ? 36.591 2.627 30.349 1.00 25.08 947 GLY A O 1
ATOM 7547 N N . SER A 1 948 ? 35.906 4.678 29.739 1.00 26.78 948 SER A N 1
ATOM 7548 C CA . SER A 1 948 ? 37.199 5.419 29.795 1.00 26.78 948 SER A CA 1
ATOM 7549 C C . SER A 1 948 ? 38.407 4.979 28.926 1.00 26.78 948 SER A C 1
ATOM 7551 O O . SER A 1 948 ? 38.841 3.838 28.984 1.00 26.78 948 SER A O 1
ATOM 7553 N N . SER A 1 949 ? 39.083 5.942 28.258 1.00 25.77 949 SER A N 1
ATOM 7554 C CA . SER A 1 949 ? 40.547 6.211 28.405 1.00 25.77 949 SER A CA 1
ATOM 7555 C C . SER A 1 949 ? 41.179 7.097 27.295 1.00 25.77 949 SER A C 1
ATOM 7557 O O . SER A 1 949 ? 41.471 6.625 26.203 1.00 25.77 949 SER A O 1
ATOM 7559 N N . LEU A 1 950 ? 41.510 8.348 27.652 1.00 26.52 950 LEU A N 1
ATOM 7560 C CA . LEU A 1 950 ? 42.727 9.136 27.311 1.00 26.52 950 LEU A CA 1
ATOM 7561 C C . LEU A 1 950 ? 43.503 8.895 25.982 1.00 26.52 950 LEU A C 1
ATOM 7563 O O . LEU A 1 950 ? 44.122 7.849 25.799 1.00 26.52 950 LEU A O 1
ATOM 7567 N N . GLY A 1 951 ? 43.684 9.954 25.166 1.00 25.55 951 GLY A N 1
ATOM 7568 C CA . GLY A 1 951 ? 44.602 9.934 24.005 1.00 25.55 951 GLY A CA 1
ATOM 7569 C C . GLY A 1 951 ? 44.844 11.268 23.260 1.00 25.55 951 GLY A C 1
ATOM 7570 O O . GLY A 1 951 ? 44.427 11.418 22.119 1.00 25.55 951 GLY A O 1
ATOM 7571 N N . ILE A 1 952 ? 45.554 12.229 23.867 1.00 27.31 952 ILE A N 1
ATOM 7572 C CA . ILE A 1 952 ? 46.000 13.518 23.266 1.00 27.31 952 ILE A CA 1
ATOM 7573 C C . ILE A 1 952 ? 47.546 13.543 23.360 1.00 27.31 952 ILE A C 1
ATOM 7575 O O . ILE A 1 952 ? 48.031 13.230 24.452 1.00 27.31 952 ILE A O 1
ATOM 7579 N N . PRO A 1 953 ? 48.346 13.862 22.298 1.00 40.09 953 PRO A N 1
ATOM 7580 C CA . PRO A 1 953 ? 48.452 15.249 21.801 1.00 40.09 953 PRO A CA 1
ATOM 7581 C C . PRO A 1 953 ? 48.851 15.536 20.322 1.00 40.09 953 PRO A C 1
ATOM 7583 O O . PRO A 1 953 ? 49.713 14.884 19.748 1.00 40.09 953 PRO A O 1
ATOM 7586 N N . ALA A 1 954 ? 48.326 16.669 19.821 1.00 26.78 954 ALA A N 1
ATOM 7587 C CA . ALA A 1 954 ? 48.986 17.751 19.048 1.00 26.78 954 ALA A CA 1
ATOM 7588 C C . ALA A 1 954 ? 49.852 17.432 17.792 1.00 26.78 954 ALA A C 1
ATOM 7590 O O . ALA A 1 954 ? 50.809 16.668 17.824 1.00 26.78 954 ALA A O 1
ATOM 7591 N N . THR A 1 955 ? 49.718 18.193 16.696 1.00 27.09 955 THR A N 1
ATOM 7592 C CA . THR A 1 955 ? 50.333 19.541 16.610 1.00 27.09 955 THR A CA 1
ATOM 7593 C C . THR A 1 955 ? 49.866 20.377 15.404 1.00 27.09 955 THR A C 1
ATOM 7595 O O . THR A 1 955 ? 49.745 19.838 14.317 1.00 27.09 955 THR A O 1
ATOM 7598 N N . MET A 1 956 ? 49.708 21.694 15.637 1.00 27.12 956 MET A N 1
ATOM 7599 C CA . MET A 1 956 ? 50.005 22.878 14.782 1.00 27.12 956 MET A CA 1
ATOM 7600 C C . MET A 1 956 ? 49.658 22.861 13.264 1.00 27.12 956 MET A C 1
ATOM 7602 O O . MET A 1 956 ? 49.945 21.917 12.549 1.00 27.12 956 MET A O 1
ATOM 7606 N N . ALA A 1 957 ? 49.158 23.948 12.662 1.00 26.73 957 ALA A N 1
ATOM 7607 C CA . ALA A 1 957 ? 49.434 25.356 12.971 1.00 26.73 957 ALA A CA 1
ATOM 7608 C C . ALA A 1 957 ? 48.266 26.317 12.658 1.00 26.73 957 ALA A C 1
ATOM 7610 O O . ALA A 1 957 ? 47.339 25.992 11.924 1.00 26.73 957 ALA A O 1
ATOM 7611 N N . SER A 1 958 ? 48.362 27.527 13.207 1.00 27.73 958 SER A N 1
ATOM 7612 C CA . SER A 1 958 ? 47.509 28.687 12.927 1.00 27.73 958 SER A CA 1
ATOM 7613 C C . SER A 1 958 ? 47.931 29.438 11.661 1.00 27.73 958 SER A C 1
ATOM 7615 O O . SER A 1 958 ? 49.131 29.560 11.426 1.00 27.73 958 SER A O 1
ATOM 7617 N N . ASP A 1 959 ? 46.992 30.122 10.999 1.00 26.16 959 ASP A N 1
ATOM 7618 C CA . ASP A 1 959 ? 47.069 31.592 10.953 1.00 26.16 959 ASP A CA 1
ATOM 7619 C C . ASP A 1 959 ? 45.680 32.245 10.775 1.00 26.16 959 ASP A C 1
ATOM 7621 O O . ASP A 1 959 ? 44.659 31.562 10.877 1.00 26.16 959 ASP A O 1
ATOM 7625 N N . SER A 1 960 ? 45.633 33.573 10.640 1.00 27.80 960 SER A N 1
ATOM 7626 C CA . SER A 1 960 ? 44.572 34.397 11.223 1.00 27.80 960 SER A CA 1
ATOM 7627 C C . SER A 1 960 ? 43.953 35.463 10.300 1.00 27.80 960 SER A C 1
ATOM 7629 O O . SER A 1 960 ? 44.617 36.079 9.476 1.00 27.80 960 SER A O 1
ATOM 7631 N N . THR A 1 961 ? 42.650 35.696 10.515 1.00 26.78 961 THR A N 1
ATOM 7632 C CA . THR A 1 961 ? 41.873 36.938 10.282 1.00 26.78 961 THR A CA 1
ATOM 7633 C C . THR A 1 961 ? 42.093 37.776 9.009 1.00 26.78 961 THR A C 1
ATOM 7635 O O . THR A 1 961 ? 43.096 38.467 8.856 1.00 26.78 961 THR A O 1
ATOM 7638 N N . SER A 1 962 ? 41.020 37.942 8.228 1.00 26.08 962 SER A N 1
ATOM 7639 C CA . SER A 1 962 ? 40.719 39.202 7.526 1.00 26.08 962 SER A CA 1
ATOM 7640 C C . SER A 1 962 ? 39.203 39.433 7.510 1.00 26.08 962 SER A C 1
ATOM 7642 O O . SER A 1 962 ? 38.441 38.483 7.690 1.00 26.08 962 SER A O 1
ATOM 7644 N N . SER A 1 963 ? 38.756 40.681 7.373 1.00 26.39 963 SER A N 1
ATOM 7645 C CA . SER A 1 963 ? 37.394 41.105 7.719 1.00 26.39 963 SER A CA 1
ATOM 7646 C C . SER A 1 963 ? 36.637 41.824 6.597 1.00 26.39 963 SER A C 1
ATOM 7648 O O . SER A 1 963 ? 37.228 42.445 5.723 1.00 26.39 963 SER A O 1
ATOM 7650 N N . ALA A 1 964 ? 35.307 41.788 6.740 1.00 26.67 964 ALA A N 1
ATOM 7651 C CA . ALA A 1 964 ? 34.319 42.769 6.283 1.00 26.67 964 ALA A CA 1
ATOM 7652 C C . ALA A 1 964 ? 34.190 43.107 4.781 1.00 26.67 964 ALA A C 1
ATOM 7654 O O . ALA A 1 964 ? 35.090 43.631 4.131 1.00 26.67 964 ALA A O 1
ATOM 7655 N N . SER A 1 965 ? 32.943 43.054 4.309 1.00 27.06 965 SER A N 1
ATOM 7656 C CA . SER A 1 965 ? 32.314 44.204 3.644 1.00 27.06 965 SER A CA 1
ATOM 7657 C C . SER A 1 965 ? 30.802 44.189 3.883 1.00 27.06 965 SER A C 1
ATOM 7659 O O . SER A 1 965 ? 30.196 43.127 4.000 1.00 27.06 965 SER A O 1
ATOM 7661 N N . GLN A 1 966 ? 30.223 45.383 4.001 1.00 27.34 966 GLN A N 1
ATOM 7662 C CA . GLN A 1 966 ? 28.777 45.644 3.995 1.00 27.34 966 GLN A CA 1
ATOM 7663 C C . GLN A 1 966 ? 28.308 45.638 2.514 1.00 27.34 966 GLN A C 1
ATOM 7665 O O . GLN A 1 966 ? 29.141 45.751 1.619 1.00 27.34 966 GLN A O 1
ATOM 7670 N N . ASP A 1 967 ? 27.034 45.457 2.162 1.00 26.50 967 ASP A N 1
ATOM 7671 C CA . ASP A 1 967 ? 25.963 46.428 2.422 1.00 26.50 967 ASP A CA 1
ATOM 7672 C C . ASP A 1 967 ? 24.545 45.829 2.250 1.00 26.50 967 ASP A C 1
ATOM 7674 O O . ASP A 1 967 ? 24.367 44.641 1.990 1.00 26.50 967 ASP A O 1
ATOM 7678 N N . SER A 1 968 ? 23.528 46.667 2.437 1.00 27.30 968 SER A N 1
ATOM 7679 C CA . SER A 1 968 ? 22.106 46.319 2.529 1.00 27.30 968 SER A CA 1
ATOM 7680 C C . SER A 1 968 ? 21.378 46.366 1.182 1.00 27.30 968 SER A C 1
ATOM 7682 O O . SER A 1 968 ? 21.723 47.184 0.335 1.00 27.30 968 SER A O 1
ATOM 7684 N N . LEU A 1 969 ? 20.260 45.632 1.060 1.00 27.16 969 LEU A N 1
ATOM 7685 C CA . LEU A 1 969 ? 19.005 46.150 0.479 1.00 27.16 969 LEU A CA 1
ATOM 7686 C C . LEU A 1 969 ? 17.796 45.240 0.808 1.00 27.16 969 LEU A C 1
ATOM 7688 O O . LEU A 1 969 ? 17.846 44.025 0.658 1.00 27.16 969 LEU A O 1
ATOM 7692 N N . ARG A 1 970 ? 16.699 45.865 1.252 1.00 27.80 970 ARG A N 1
ATOM 7693 C CA . ARG A 1 970 ? 15.327 45.331 1.429 1.00 27.80 970 ARG A CA 1
ATOM 7694 C C . ARG A 1 970 ? 14.400 46.070 0.430 1.00 27.80 970 ARG A C 1
ATOM 7696 O O . ARG A 1 970 ? 14.820 47.119 -0.060 1.00 27.80 970 ARG A O 1
ATOM 7703 N N . PRO A 1 971 ? 13.098 45.738 0.303 1.00 40.47 971 PRO A N 1
ATOM 7704 C CA . PRO A 1 971 ? 12.445 44.423 0.209 1.00 40.47 971 PRO A CA 1
ATOM 7705 C C . PRO A 1 971 ? 11.450 44.378 -0.988 1.00 40.47 971 PRO A C 1
ATOM 7707 O O . PRO A 1 971 ? 11.272 45.369 -1.694 1.00 40.47 971 PRO A O 1
ATOM 7710 N N . SER A 1 972 ? 10.729 43.270 -1.186 1.00 26.81 972 SER A N 1
ATOM 7711 C CA . SER A 1 972 ? 9.445 43.239 -1.921 1.00 26.81 972 SER A CA 1
ATOM 7712 C C . SER A 1 972 ? 8.595 42.054 -1.452 1.00 26.81 972 SER A C 1
ATOM 7714 O O . SER A 1 972 ? 9.130 40.968 -1.255 1.00 26.81 972 SER A O 1
ATOM 7716 N N . GLU A 1 973 ? 7.294 42.269 -1.262 1.00 26.69 973 GLU A N 1
ATOM 7717 C CA . GLU A 1 973 ? 6.321 41.254 -0.831 1.00 26.69 973 GLU A CA 1
ATOM 7718 C C . GLU A 1 973 ? 5.634 40.617 -2.050 1.00 26.69 973 GLU A C 1
ATOM 7720 O O . GLU A 1 973 ? 5.218 41.348 -2.950 1.00 26.69 973 GLU A O 1
ATOM 7725 N N . ILE A 1 974 ? 5.433 39.291 -2.057 1.00 28.97 974 ILE A N 1
ATOM 7726 C CA . ILE A 1 974 ? 4.383 38.636 -2.859 1.00 28.97 974 ILE A CA 1
ATOM 7727 C C . ILE A 1 974 ? 3.696 37.550 -2.013 1.00 28.97 974 ILE A C 1
ATOM 7729 O O . ILE A 1 974 ? 4.338 36.792 -1.292 1.00 28.97 974 ILE A O 1
ATOM 7733 N N . VAL A 1 975 ? 2.369 37.541 -2.121 1.00 28.06 975 VAL A N 1
ATOM 7734 C CA . VAL A 1 975 ? 1.367 36.692 -1.458 1.00 28.06 975 VAL A CA 1
ATOM 7735 C C . VAL A 1 975 ? 1.562 35.184 -1.725 1.00 28.06 975 VAL A C 1
ATOM 7737 O O . VAL A 1 975 ? 1.816 34.822 -2.875 1.00 28.06 975 VAL A O 1
ATOM 7740 N N . PRO A 1 976 ? 1.354 34.293 -0.732 1.00 29.53 976 PRO A N 1
ATOM 7741 C CA . PRO A 1 976 ? 1.109 32.872 -0.973 1.00 29.53 976 PRO A CA 1
ATOM 7742 C C . PRO A 1 976 ? -0.361 32.628 -1.359 1.00 29.53 976 PRO A C 1
ATOM 7744 O O . PRO A 1 976 ? -1.273 33.091 -0.674 1.00 29.53 976 PRO A O 1
ATOM 7747 N N . SER A 1 977 ? -0.601 31.882 -2.437 1.00 27.94 977 SER A N 1
ATOM 7748 C CA . SER A 1 977 ? -1.953 31.487 -2.859 1.00 27.94 977 SER A CA 1
ATOM 7749 C C . SER A 1 977 ? -2.358 30.152 -2.232 1.00 27.94 977 SER A C 1
ATOM 7751 O O . SER A 1 977 ? -1.565 29.213 -2.232 1.00 27.94 977 SER A O 1
ATOM 7753 N N . GLN A 1 978 ? -3.601 30.046 -1.758 1.00 27.88 978 GLN A N 1
ATOM 7754 C CA . GLN A 1 978 ? -4.239 28.759 -1.476 1.00 27.88 978 GLN A CA 1
ATOM 7755 C C . GLN A 1 978 ? -4.941 28.246 -2.736 1.00 27.88 978 GLN A C 1
ATOM 7757 O O . GLN A 1 978 ? -5.685 29.002 -3.354 1.00 27.88 978 GLN A O 1
ATOM 7762 N N . ASP A 1 979 ? -4.744 26.970 -3.065 1.00 29.91 979 ASP A N 1
ATOM 7763 C CA . ASP A 1 979 ? -5.708 26.161 -3.818 1.00 29.91 979 ASP A CA 1
ATOM 7764 C C . ASP A 1 979 ? -5.373 24.672 -3.616 1.00 29.91 979 ASP A C 1
ATOM 7766 O O . ASP A 1 979 ? -4.318 24.195 -4.035 1.00 29.91 979 ASP A O 1
ATOM 7770 N N . SER A 1 980 ? -6.255 23.934 -2.939 1.00 29.47 980 SER A N 1
ATOM 7771 C CA . SER A 1 980 ? -6.137 22.484 -2.726 1.00 29.47 980 SER A CA 1
ATOM 7772 C C . SER A 1 980 ? -7.527 21.843 -2.681 1.00 29.47 980 SER A C 1
ATOM 7774 O O . SER A 1 980 ? -8.138 21.647 -1.631 1.00 29.47 980 SER A O 1
ATOM 7776 N N . LEU A 1 981 ? -8.053 21.536 -3.867 1.00 29.34 981 LEU A N 1
ATOM 7777 C CA . LEU A 1 981 ? -9.371 20.928 -4.044 1.00 29.34 981 LEU A CA 1
ATOM 7778 C C . LEU A 1 981 ? -9.369 19.457 -3.597 1.00 29.34 981 LEU A C 1
ATOM 7780 O O . LEU A 1 981 ? -8.842 18.592 -4.296 1.00 29.34 981 LEU A O 1
ATOM 7784 N N . LYS A 1 982 ? -10.016 19.163 -2.462 1.00 29.84 982 LYS A N 1
ATOM 7785 C CA . LYS A 1 982 ? -10.434 17.793 -2.121 1.00 29.84 982 LYS A CA 1
ATOM 7786 C C . LYS A 1 982 ? -11.515 17.332 -3.109 1.00 29.84 982 LYS A C 1
ATOM 7788 O O . LYS A 1 982 ? -12.459 18.071 -3.383 1.00 29.84 982 LYS A O 1
ATOM 7793 N N . ILE A 1 983 ? -11.391 16.106 -3.614 1.00 29.64 983 ILE A N 1
ATOM 7794 C CA . ILE A 1 983 ? -12.403 15.449 -4.455 1.00 29.64 983 ILE A CA 1
ATOM 7795 C C . ILE A 1 983 ? -13.261 14.558 -3.550 1.00 29.64 983 ILE A C 1
ATOM 7797 O O . ILE A 1 983 ? -12.718 13.774 -2.777 1.00 29.64 983 ILE A O 1
ATOM 7801 N N . ALA A 1 984 ? -14.586 14.680 -3.648 1.00 29.16 984 ALA A N 1
ATOM 7802 C CA . ALA A 1 984 ? -15.549 13.857 -2.913 1.00 29.16 984 ALA A CA 1
ATOM 7803 C C . ALA A 1 984 ? -16.163 12.768 -3.823 1.00 29.16 984 ALA A C 1
ATOM 7805 O O . ALA A 1 984 ? -16.291 12.999 -5.032 1.00 29.16 984 ALA A O 1
ATOM 7806 N N . PRO A 1 985 ? -16.558 11.599 -3.281 1.00 32.41 985 PRO A N 1
ATOM 7807 C CA . PRO A 1 985 ? -17.186 10.530 -4.057 1.00 32.41 985 PRO A CA 1
ATOM 7808 C C . PRO A 1 985 ? -18.626 10.886 -4.494 1.00 32.41 985 PRO A C 1
ATOM 7810 O O . PRO A 1 985 ? -19.313 11.646 -3.807 1.00 32.41 985 PRO A O 1
ATOM 7813 N N . PRO A 1 986 ? -19.116 10.352 -5.630 1.00 37.59 986 PRO A N 1
ATOM 7814 C CA . PRO A 1 986 ? -20.433 10.692 -6.168 1.00 37.59 986 PRO A CA 1
ATOM 7815 C C . PRO A 1 986 ? -21.574 9.869 -5.544 1.00 37.59 986 PRO A C 1
ATOM 7817 O O . PRO A 1 986 ? -21.608 8.646 -5.660 1.00 37.59 986 PRO A O 1
ATOM 7820 N N . THR A 1 987 ? -22.575 10.542 -4.973 1.00 31.02 987 THR A N 1
ATOM 7821 C CA . THR A 1 987 ? -23.846 9.921 -4.557 1.00 31.02 987 THR A CA 1
ATOM 7822 C C . THR A 1 987 ? -24.804 9.702 -5.744 1.00 31.02 987 THR A C 1
ATOM 7824 O O . THR A 1 987 ? -24.899 10.554 -6.635 1.00 31.02 987 THR A O 1
ATOM 7827 N N . PRO A 1 988 ? -25.559 8.584 -5.784 1.00 38.00 988 PRO A N 1
ATOM 7828 C CA . PRO A 1 988 ? -26.487 8.289 -6.875 1.00 38.00 988 PRO A CA 1
ATOM 7829 C C . PRO A 1 988 ? -27.771 9.129 -6.775 1.00 38.00 988 PRO A C 1
ATOM 7831 O O . PRO A 1 988 ? -28.444 9.145 -5.747 1.00 38.00 988 PRO A O 1
ATOM 7834 N N . THR A 1 989 ? -28.156 9.800 -7.864 1.00 31.00 989 THR A N 1
ATOM 7835 C CA . THR A 1 989 ? -29.371 10.634 -7.919 1.00 31.00 989 THR A CA 1
ATOM 7836 C C . THR A 1 989 ? -30.503 9.965 -8.702 1.00 31.00 989 THR A C 1
ATOM 7838 O O . THR A 1 989 ? -30.363 9.627 -9.876 1.00 31.00 989 THR A O 1
ATOM 7841 N N . VAL A 1 990 ? -31.661 9.806 -8.053 1.00 32.41 990 VAL A N 1
ATOM 7842 C CA . VAL A 1 990 ? -32.893 9.280 -8.668 1.00 32.41 990 VAL A CA 1
ATOM 7843 C C . VAL A 1 990 ? -33.725 10.438 -9.244 1.00 32.41 990 VAL A C 1
ATOM 7845 O O . VAL A 1 990 ? -34.030 11.381 -8.511 1.00 32.41 990 VAL A O 1
ATOM 7848 N N . PRO A 1 991 ? -34.138 10.401 -10.526 1.00 36.59 991 PRO A N 1
ATOM 7849 C CA . PRO A 1 991 ? -34.926 11.473 -11.129 1.00 36.59 991 PRO A CA 1
ATOM 7850 C C . PRO A 1 991 ? -36.423 11.349 -10.798 1.00 36.59 991 PRO A C 1
ATOM 7852 O O . PRO A 1 991 ? -37.164 10.619 -11.459 1.00 36.59 991 PRO A O 1
ATOM 7855 N N . SER A 1 992 ? -36.890 12.116 -9.811 1.00 28.44 992 SER A N 1
ATOM 7856 C CA . SER A 1 992 ? -38.326 12.343 -9.585 1.00 28.44 992 SER A CA 1
ATOM 7857 C C . SER A 1 992 ? -38.908 13.342 -10.593 1.00 28.44 992 SER A C 1
ATOM 7859 O O . SER A 1 992 ? -38.257 14.301 -11.004 1.00 28.44 992 SER A O 1
ATOM 7861 N N . SER A 1 993 ? -40.157 13.117 -10.999 1.00 34.81 993 SER A N 1
ATOM 7862 C CA . SER A 1 993 ? -40.855 13.893 -12.028 1.00 34.81 993 SER A CA 1
ATOM 7863 C C . SER A 1 993 ? -41.530 15.160 -11.496 1.00 34.81 993 SER A C 1
ATOM 7865 O O . SER A 1 993 ? -42.324 15.048 -10.566 1.00 34.81 993 SER A O 1
ATOM 7867 N N . GLU A 1 994 ? -41.391 16.302 -12.182 1.00 30.25 994 GLU A N 1
ATOM 7868 C CA . GLU A 1 994 ? -42.434 17.345 -12.175 1.00 30.25 994 GLU A CA 1
ATOM 7869 C C . GLU A 1 994 ? -42.370 18.296 -13.391 1.00 30.25 994 GLU A C 1
ATOM 7871 O O . GLU A 1 994 ? -41.294 18.635 -13.880 1.00 30.25 994 GLU A O 1
ATOM 7876 N N . VAL A 1 995 ? -43.544 18.703 -13.900 1.00 33.06 995 VAL A N 1
ATOM 7877 C CA . VAL A 1 995 ? -43.764 19.626 -15.040 1.00 33.06 995 VAL A CA 1
ATOM 7878 C C . VAL A 1 995 ? -45.123 20.317 -14.837 1.00 33.06 995 VAL A C 1
ATOM 7880 O O . VAL A 1 995 ? -46.125 19.606 -14.720 1.00 33.06 995 VAL A O 1
ATOM 7883 N N . PRO A 1 996 ? -45.207 21.667 -14.789 1.00 42.62 996 PRO A N 1
ATOM 7884 C CA . PRO A 1 996 ? -46.000 22.381 -15.818 1.00 42.62 996 PRO A CA 1
ATOM 7885 C C . PRO A 1 996 ? -45.591 23.849 -16.136 1.00 42.62 996 PRO A C 1
ATOM 7887 O O . PRO A 1 996 ? -45.040 24.554 -15.297 1.00 42.62 996 PRO A O 1
ATOM 7890 N N . GLY A 1 997 ? -45.999 24.348 -17.320 1.00 28.48 997 GLY A N 1
ATOM 7891 C CA . GLY A 1 997 ? -45.999 25.781 -17.711 1.00 28.48 997 GLY A CA 1
ATOM 7892 C C . GLY A 1 997 ? -45.077 26.115 -18.902 1.00 28.48 997 GLY A C 1
ATOM 7893 O O . GLY A 1 997 ? -43.893 26.349 -18.708 1.00 28.48 997 GLY A O 1
ATOM 7894 N N . ASP A 1 998 ? -45.495 25.989 -20.169 1.00 30.25 998 ASP A N 1
ATOM 7895 C CA . ASP A 1 998 ? -46.365 26.919 -20.939 1.00 30.25 998 ASP A CA 1
ATOM 7896 C C . ASP A 1 998 ? -45.695 28.308 -21.158 1.00 30.25 998 ASP A C 1
ATOM 7898 O O . ASP A 1 998 ? -45.444 29.040 -20.208 1.00 30.25 998 ASP A O 1
ATOM 7902 N N . SER A 1 999 ? -45.356 28.761 -22.377 1.00 30.19 999 SER A N 1
ATOM 7903 C CA . SER A 1 999 ? -46.296 28.939 -23.501 1.00 30.19 999 SER A CA 1
ATOM 7904 C C . SER A 1 999 ? -45.656 29.354 -24.851 1.00 30.19 999 SER A C 1
ATOM 7906 O O . SER A 1 999 ? -44.617 30.003 -24.865 1.00 30.19 999 SER A O 1
ATOM 7908 N N . ALA A 1 1000 ? -46.367 29.050 -25.960 1.00 30.33 1000 ALA A N 1
ATOM 7909 C CA . ALA A 1 1000 ? -46.269 29.574 -27.352 1.00 30.33 1000 ALA A CA 1
ATOM 7910 C C . ALA A 1 1000 ? -44.904 29.523 -28.102 1.00 30.33 1000 ALA A C 1
ATOM 7912 O O . ALA A 1 1000 ? -43.866 29.875 -27.566 1.00 30.33 1000 ALA A O 1
ATOM 7913 N N . GLY A 1 1001 ? -44.789 29.207 -29.403 1.00 29.20 1001 GLY A N 1
ATOM 7914 C CA . GLY A 1 1001 ? -45.690 28.818 -30.515 1.00 29.20 1001 GLY A CA 1
ATOM 7915 C C . GLY A 1 1001 ? -44.818 28.683 -31.804 1.00 29.20 1001 GLY A C 1
ATOM 7916 O O . GLY A 1 1001 ? -43.627 28.958 -31.731 1.00 29.20 1001 GLY A O 1
ATOM 7917 N N . VAL A 1 1002 ? -45.229 28.293 -33.024 1.00 31.14 1002 VAL A N 1
ATOM 7918 C CA . VAL A 1 1002 ? -46.494 28.378 -33.789 1.00 31.14 1002 VAL A CA 1
ATOM 7919 C C . VAL A 1 1002 ? -46.412 27.434 -35.035 1.00 31.14 1002 VAL A C 1
ATOM 7921 O O . VAL A 1 1002 ? -45.318 27.180 -35.527 1.00 31.14 1002 VAL A O 1
ATOM 7924 N N . ASN A 1 1003 ? -47.565 27.033 -35.608 1.00 31.64 1003 ASN A N 1
ATOM 7925 C CA . ASN A 1 1003 ? -47.808 26.407 -36.942 1.00 31.64 1003 ASN A CA 1
ATOM 7926 C C . ASN A 1 1003 ? -47.582 24.887 -37.189 1.00 31.64 1003 ASN A C 1
ATOM 7928 O O . ASN A 1 1003 ? -46.512 24.427 -37.573 1.00 31.64 1003 ASN A O 1
ATOM 7932 N N . LEU A 1 1004 ? -48.718 24.173 -37.167 1.00 28.92 1004 LEU A N 1
ATOM 7933 C CA . LEU A 1 1004 ? -49.117 23.027 -38.020 1.00 28.92 1004 LEU A CA 1
ATOM 7934 C C . LEU A 1 1004 ? -49.391 23.489 -39.490 1.00 28.92 1004 LEU A C 1
ATOM 7936 O O . LEU A 1 1004 ? -49.285 24.700 -39.717 1.00 28.92 1004 LEU A O 1
ATOM 7940 N N . PRO A 1 1005 ? -49.769 22.645 -40.497 1.00 51.12 1005 PRO A N 1
ATOM 7941 C CA . PRO A 1 1005 ? -50.384 21.293 -40.459 1.00 51.12 1005 PRO A CA 1
ATOM 7942 C C . PRO A 1 1005 ? -49.693 20.250 -41.393 1.00 51.12 1005 PRO A C 1
ATOM 7944 O O . PRO A 1 1005 ? -48.630 20.551 -41.923 1.00 51.12 1005 PRO A O 1
ATOM 7947 N N . ASN A 1 1006 ? -50.156 19.019 -41.695 1.00 32.84 1006 ASN A N 1
ATOM 7948 C CA . ASN A 1 1006 ? -51.389 18.195 -41.518 1.00 32.84 1006 ASN A CA 1
ATOM 7949 C C . ASN A 1 1006 ? -50.959 16.702 -41.758 1.00 32.84 1006 ASN A C 1
ATOM 7951 O O . ASN A 1 1006 ? -49.887 16.510 -42.325 1.00 32.84 1006 ASN A O 1
ATOM 7955 N N . SER A 1 1007 ? -51.677 15.583 -41.543 1.00 32.47 1007 SER A N 1
ATOM 7956 C CA . SER A 1 1007 ? -52.893 15.157 -40.800 1.00 32.47 1007 SER A CA 1
ATOM 7957 C C . SER A 1 1007 ? -53.125 13.649 -41.062 1.00 32.47 1007 SER A C 1
ATOM 7959 O O . SER A 1 1007 ? -52.951 13.241 -42.212 1.00 32.47 1007 SER A O 1
ATOM 7961 N N . GLY A 1 1008 ? -53.626 12.851 -40.105 1.00 29.95 1008 GLY A N 1
ATOM 7962 C CA . GLY A 1 1008 ? -54.057 11.464 -40.383 1.00 29.95 1008 GLY A CA 1
ATOM 7963 C C . GLY A 1 1008 ? -54.332 10.580 -39.154 1.00 29.95 1008 GLY A C 1
ATOM 7964 O O . GLY A 1 1008 ? -53.409 10.011 -38.590 1.00 29.95 1008 GLY A O 1
ATOM 7965 N N . GLU A 1 1009 ? -55.606 10.448 -38.789 1.00 32.16 1009 GLU A N 1
ATOM 7966 C CA . GLU A 1 1009 ? -56.198 9.474 -37.839 1.00 32.16 1009 GLU A CA 1
ATOM 7967 C C . GLU A 1 1009 ? -56.663 8.180 -38.570 1.00 32.16 1009 GLU A C 1
ATOM 7969 O O . GLU A 1 1009 ? -56.732 8.226 -39.806 1.00 32.16 1009 GLU A O 1
ATOM 7974 N N . PRO A 1 1010 ? -57.145 7.094 -37.901 1.00 50.75 1010 PRO A N 1
ATOM 7975 C CA . PRO A 1 1010 ? -57.036 6.672 -36.480 1.00 50.75 1010 PRO A CA 1
ATOM 7976 C C . PRO A 1 1010 ? -56.793 5.131 -36.265 1.00 50.75 1010 PRO A C 1
ATOM 7978 O O . PRO A 1 1010 ? -56.613 4.388 -37.225 1.00 50.75 1010 PRO A O 1
ATOM 7981 N N . ALA A 1 1011 ? -56.941 4.675 -35.001 1.00 29.73 1011 ALA A N 1
ATOM 7982 C CA . ALA A 1 1011 ? -57.454 3.359 -34.526 1.00 29.73 1011 ALA A CA 1
ATOM 7983 C C . ALA A 1 1011 ? -56.506 2.145 -34.268 1.00 29.73 1011 ALA A C 1
ATOM 7985 O O . ALA A 1 1011 ? -56.093 1.447 -35.189 1.00 29.73 1011 ALA A O 1
ATOM 7986 N N . GLU A 1 1012 ? -56.211 1.890 -32.977 1.00 32.12 1012 GLU A N 1
ATOM 7987 C CA . GLU A 1 1012 ? -56.734 0.795 -32.095 1.00 32.12 1012 GLU A CA 1
ATOM 7988 C C . GLU A 1 1012 ? -57.445 -0.462 -32.686 1.00 32.12 1012 GLU A C 1
ATOM 7990 O O . GLU A 1 1012 ? -58.037 -0.346 -33.763 1.00 32.12 1012 GLU A O 1
ATOM 7995 N N . PRO A 1 1013 ? -57.595 -1.599 -31.934 1.00 54.47 1013 PRO A N 1
ATOM 7996 C CA . PRO A 1 1013 ? -57.003 -2.021 -30.632 1.00 54.47 1013 PRO A CA 1
ATOM 7997 C C . PRO A 1 1013 ? -56.605 -3.543 -30.546 1.00 54.47 1013 PRO A C 1
ATOM 7999 O O . PRO A 1 1013 ? -56.514 -4.220 -31.564 1.00 54.47 1013 PRO A O 1
ATOM 8002 N N . ASP A 1 1014 ? -56.441 -4.052 -29.306 1.00 29.09 1014 ASP A N 1
ATOM 8003 C CA . ASP A 1 1014 ? -56.623 -5.442 -28.790 1.00 29.09 1014 ASP A CA 1
ATOM 8004 C C . ASP A 1 1014 ? -55.650 -6.584 -29.205 1.00 29.09 1014 ASP A C 1
ATOM 8006 O O . ASP A 1 1014 ? -55.529 -6.897 -30.382 1.00 29.09 1014 ASP A O 1
ATOM 8010 N N . SER A 1 1015 ? -54.863 -7.271 -28.350 1.00 32.12 1015 SER A N 1
ATOM 8011 C CA . SER A 1 1015 ? -54.957 -7.814 -26.961 1.00 32.12 1015 SER A CA 1
ATOM 8012 C C . SER A 1 1015 ? -55.150 -9.359 -26.881 1.00 32.12 1015 SER A C 1
ATOM 8014 O O . SER A 1 1015 ? -55.729 -9.962 -27.777 1.00 32.12 1015 SER A O 1
ATOM 8016 N N . VAL A 1 1016 ? -54.673 -9.963 -25.768 1.00 32.22 1016 VAL A N 1
ATOM 8017 C CA . VAL A 1 1016 ? -55.061 -11.277 -25.161 1.00 32.22 1016 VAL A CA 1
ATOM 8018 C C . VAL A 1 1016 ? -54.375 -12.617 -25.593 1.00 32.22 1016 VAL A C 1
ATOM 8020 O O . VAL A 1 1016 ? -54.668 -13.179 -26.639 1.00 32.22 1016 VAL A O 1
ATOM 8023 N N . SER A 1 1017 ? -53.507 -13.096 -24.672 1.00 32.06 1017 SER A N 1
ATOM 8024 C CA . SER A 1 1017 ? -53.297 -14.446 -24.051 1.00 32.06 1017 SER A CA 1
ATOM 8025 C C . SER A 1 1017 ? -52.983 -15.778 -24.794 1.00 32.06 1017 SER A C 1
ATOM 8027 O O . SER A 1 1017 ? -53.366 -16.006 -25.934 1.00 32.06 1017 SER A O 1
ATOM 8029 N N . GLU A 1 1018 ? -52.344 -16.673 -23.998 1.00 34.12 1018 GLU A N 1
ATOM 8030 C CA . GLU A 1 1018 ? -52.531 -18.151 -23.884 1.00 34.12 1018 GLU A CA 1
ATOM 8031 C C . GLU A 1 1018 ? -52.085 -19.096 -25.032 1.00 34.12 1018 GLU A C 1
ATOM 8033 O O . GLU A 1 1018 ? -52.173 -18.761 -26.207 1.00 34.12 1018 GLU A O 1
ATOM 8038 N N . GLU A 1 1019 ? -51.626 -20.340 -24.791 1.00 32.44 1019 GLU A N 1
ATOM 8039 C CA . GLU A 1 1019 ? -51.031 -21.024 -23.609 1.00 32.44 1019 GLU A CA 1
ATOM 8040 C C . GLU A 1 1019 ? -50.334 -22.346 -24.077 1.00 32.44 1019 GLU A C 1
ATOM 8042 O O . GLU A 1 1019 ? -50.377 -22.630 -25.270 1.00 32.44 1019 GLU A O 1
ATOM 8047 N N . VAL A 1 1020 ? -49.695 -23.105 -23.157 1.00 32.78 1020 VAL A N 1
ATOM 8048 C CA . VAL A 1 1020 ? -49.429 -24.589 -23.100 1.00 32.78 1020 VAL A CA 1
ATOM 8049 C C . VAL A 1 1020 ? -49.368 -25.386 -24.444 1.00 32.78 1020 VAL A C 1
ATOM 8051 O O . VAL A 1 1020 ? -50.292 -25.347 -25.245 1.00 32.78 1020 VAL A O 1
ATOM 8054 N N . GLU A 1 1021 ? -48.338 -26.191 -24.763 1.00 30.59 1021 GLU A N 1
ATOM 8055 C CA . GLU A 1 1021 ? -48.069 -27.524 -24.164 1.00 30.59 1021 GLU A CA 1
ATOM 8056 C C . GLU A 1 1021 ? -46.711 -28.146 -24.602 1.00 30.59 1021 GLU A C 1
ATOM 8058 O O . GLU A 1 1021 ? -46.089 -27.697 -25.567 1.00 30.59 1021 GLU A O 1
ATOM 8063 N N . ASP A 1 1022 ? -46.271 -29.199 -23.899 1.00 32.62 1022 ASP A N 1
ATOM 8064 C CA . ASP A 1 1022 ? -45.074 -30.020 -24.174 1.00 32.62 1022 ASP A CA 1
ATOM 8065 C C . ASP A 1 1022 ? -45.128 -30.831 -25.491 1.00 32.62 1022 ASP A C 1
ATOM 8067 O O . ASP A 1 1022 ? -46.205 -31.121 -26.011 1.00 32.62 1022 ASP A O 1
ATOM 8071 N N . ILE A 1 1023 ? -43.967 -31.339 -25.951 1.00 30.91 1023 ILE A N 1
ATOM 8072 C CA . ILE A 1 1023 ? -43.697 -32.800 -26.031 1.00 30.91 1023 ILE A CA 1
ATOM 8073 C C . ILE A 1 1023 ? -42.215 -33.115 -26.354 1.00 30.91 1023 ILE A C 1
ATOM 8075 O O . ILE A 1 1023 ? -41.475 -32.297 -26.895 1.00 30.91 1023 ILE A O 1
ATOM 8079 N N . LEU A 1 1024 ? -41.796 -34.311 -25.925 1.00 30.73 1024 LEU A N 1
ATOM 8080 C CA . LEU A 1 1024 ? -40.437 -34.876 -25.893 1.00 30.73 1024 LEU A CA 1
ATOM 8081 C C . LEU A 1 1024 ? -39.986 -35.535 -27.226 1.00 30.73 1024 LEU A C 1
ATOM 8083 O O . LEU A 1 1024 ? -40.719 -35.537 -28.209 1.00 30.73 1024 LEU A O 1
ATOM 8087 N N . GLU A 1 1025 ? -38.821 -36.205 -27.160 1.00 32.19 1025 GLU A N 1
ATOM 8088 C CA . GLU A 1 1025 ? -38.286 -37.235 -28.086 1.00 32.19 1025 GLU A CA 1
ATOM 8089 C C . GLU A 1 1025 ? -37.554 -36.729 -29.359 1.00 32.19 1025 GLU A C 1
ATOM 8091 O O . GLU A 1 1025 ? -37.988 -35.789 -30.013 1.00 32.19 1025 GLU A O 1
ATOM 8096 N N . THR A 1 1026 ? -36.414 -37.296 -29.795 1.00 31.02 1026 THR A N 1
ATOM 8097 C CA . THR A 1 1026 ? -35.493 -38.277 -29.163 1.00 31.02 1026 THR A CA 1
ATOM 8098 C C . THR A 1 1026 ? -34.076 -38.175 -29.746 1.00 31.02 1026 THR A C 1
ATOM 8100 O O . THR A 1 1026 ? -33.890 -37.819 -30.905 1.00 31.02 1026 THR A O 1
ATOM 8103 N N . ASP A 1 1027 ? -33.123 -38.581 -28.909 1.00 34.69 1027 ASP A N 1
ATOM 8104 C CA . ASP A 1 1027 ? -31.825 -39.218 -29.185 1.00 34.69 1027 ASP A CA 1
ATOM 8105 C C . ASP A 1 1027 ? -31.623 -39.878 -30.578 1.00 34.69 1027 ASP A C 1
ATOM 8107 O O . ASP A 1 1027 ? -32.409 -40.739 -30.977 1.00 34.69 1027 ASP A O 1
ATOM 8111 N N . ASP A 1 1028 ? -30.519 -39.541 -31.262 1.00 31.89 1028 ASP A N 1
ATOM 8112 C CA . ASP A 1 1028 ? -29.646 -40.507 -31.962 1.00 31.89 1028 ASP A CA 1
ATOM 8113 C C . ASP A 1 1028 ? -28.222 -39.915 -32.108 1.00 31.89 1028 ASP A C 1
ATOM 8115 O O . ASP A 1 1028 ? -28.033 -38.695 -32.147 1.00 31.89 1028 ASP A O 1
ATOM 8119 N N . GLY A 1 1029 ? -27.203 -40.775 -32.153 1.00 29.61 1029 GLY A N 1
ATOM 8120 C CA . GLY A 1 1029 ? -25.787 -40.399 -32.077 1.00 29.61 1029 GLY A CA 1
ATOM 8121 C C . GLY A 1 1029 ? -25.057 -40.316 -33.424 1.00 29.61 1029 GLY A C 1
ATOM 8122 O O . GLY A 1 1029 ? -25.562 -40.697 -34.477 1.00 29.61 1029 GLY A O 1
ATOM 8123 N N . GLY A 1 1030 ? -23.798 -39.863 -33.397 1.00 28.14 1030 GLY A N 1
ATOM 8124 C CA . GLY A 1 1030 ? -22.947 -39.856 -34.594 1.00 28.14 1030 GLY A CA 1
ATOM 8125 C C . GLY A 1 1030 ? -21.578 -39.213 -34.387 1.00 28.14 1030 GLY A C 1
ATOM 8126 O O . GLY A 1 1030 ? -21.436 -37.995 -34.440 1.00 28.14 1030 GLY A O 1
ATOM 8127 N N . SER A 1 1031 ? -20.544 -40.027 -34.180 1.00 31.77 1031 SER A N 1
ATOM 8128 C CA . SER A 1 1031 ? -19.158 -39.557 -34.128 1.00 31.77 1031 SER A CA 1
ATOM 8129 C C . SER A 1 1031 ? -18.578 -39.333 -35.530 1.00 31.77 1031 SER A C 1
ATOM 8131 O O . SER A 1 1031 ? -18.691 -40.211 -36.378 1.00 31.77 1031 SER A O 1
ATOM 8133 N N . HIS A 1 1032 ? -17.891 -38.201 -35.749 1.00 32.34 1032 HIS A N 1
ATOM 8134 C CA . HIS A 1 1032 ? -16.545 -38.167 -36.352 1.00 32.34 1032 HIS A CA 1
ATOM 8135 C C . HIS A 1 1032 ? -15.945 -36.747 -36.456 1.00 32.34 1032 HIS A C 1
ATOM 8137 O O . HIS A 1 1032 ? -16.536 -35.827 -37.009 1.00 32.34 1032 HIS A O 1
ATOM 8143 N N . GLN A 1 1033 ? -14.701 -36.623 -35.985 1.00 35.44 1033 GLN A N 1
ATOM 8144 C CA . GLN A 1 1033 ? -13.672 -35.733 -36.542 1.00 35.44 1033 GLN A CA 1
ATOM 8145 C C . GLN A 1 1033 ? -13.063 -36.368 -37.815 1.00 35.44 1033 GLN A C 1
ATOM 8147 O O . GLN A 1 1033 ? -13.203 -37.585 -37.976 1.00 35.44 1033 GLN A O 1
ATOM 8152 N N . PRO A 1 1034 ? -12.230 -35.657 -38.607 1.00 53.47 1034 PRO A N 1
ATOM 8153 C CA . PRO A 1 1034 ? -12.060 -34.199 -38.739 1.00 53.47 1034 PRO A CA 1
ATOM 8154 C C . PRO A 1 1034 ? -12.118 -33.730 -40.216 1.00 53.47 1034 PRO A C 1
ATOM 8156 O O . PRO A 1 1034 ? -12.042 -34.548 -41.126 1.00 53.47 1034 PRO A O 1
ATOM 8159 N N . GLU A 1 1035 ? -12.084 -32.417 -40.472 1.00 34.78 1035 GLU A N 1
ATOM 8160 C CA . GLU A 1 1035 ? -11.335 -31.888 -41.629 1.00 34.78 1035 GLU A CA 1
ATOM 8161 C C . GLU A 1 1035 ? -10.885 -30.429 -41.410 1.00 34.78 1035 GLU A C 1
ATOM 8163 O O . GLU A 1 1035 ? -11.306 -29.779 -40.454 1.00 34.78 1035 GLU A O 1
ATOM 8168 N N . THR A 1 1036 ? -9.944 -29.956 -42.231 1.00 44.16 1036 THR A N 1
ATOM 8169 C CA . THR A 1 1036 ? -9.098 -28.775 -41.971 1.00 44.16 1036 THR A CA 1
ATOM 8170 C C . THR A 1 1036 ? -9.545 -27.492 -42.673 1.00 44.16 1036 THR A C 1
ATOM 8172 O O . THR A 1 1036 ? -9.761 -27.515 -43.887 1.00 44.16 1036 THR A O 1
ATOM 8175 N N . ASN A 1 1037 ? -9.483 -26.361 -41.960 1.00 37.56 1037 ASN A N 1
ATOM 8176 C CA . ASN A 1 1037 ? -8.813 -25.121 -42.400 1.00 37.56 1037 ASN A CA 1
ATOM 8177 C C . ASN A 1 1037 ? -8.646 -24.143 -41.229 1.00 37.56 1037 ASN A C 1
ATOM 8179 O O . ASN A 1 1037 ? -9.582 -24.079 -40.405 1.00 37.56 1037 ASN A O 1
#

Secondary structure (DSSP, 8-state):
-HHHHHHHHHHHHHTTSSTTHHHHHHHHHIIIIIHHHHHHHHHHHHHHH-SPPPP-TTSPPPSSPPP-STTHHHHHHHHHHHHHHHHHSTTSTTHHHHHHHHHHHHHHTT-HHHHHHHHHHHHHH--HHHHHHHHHHHHHHHHHTT-HHHHHHHHHHHHHT-SS--HHHHHHHHHHHHHHHHTTT-HHHHHHHHHHHGGG-S-HHHHHHHHHHHHHHHHHTT-HHHHHHHHHTS-TT-S-HHHHHHHHHHHHHHHHHTT-HHHHHHHHHHHHH-GGGTTTHHHHHHHHHHHHHHTT-HHHHHHHHHHHHH-TTT---HHHHHHHHHHHHHIIIIIT--HHHHHHHHHHHHTS---GGGSPTT--HHHHHHHHHHHHHHHHHHHHHHHHHHHHHS-HHHHHHHHHHHHHHHHHHHHHHHHHHHHHHHHHS-----TT-TTS----GGG-GGGTT-HHHHHHHHHHHHHHH-S--S-TTTT-HHHHHHHHHHHHTTTS-S----------------------PPPP------------------------------PPPP-----------STTPPPPP-TT---SHHHHHHHHHHHHHHHHHHHHHHHHTS--HHHHHHHHHHHHHT---TTTHHHHHHHHHHHHHHTT-HHHHHHHHHHHHHH-TTSTTHHHHHHHHT------HHHHHHHHHHHHHHHHHHHHSS---HHHHHHHHHHHHHH-S-TTTHHHHHHHHHHHHHHHHHHS-SS----HHHHHHHHHHHHHHHHHHHHHHHHHHHHHH-TTHHHHHHHHHHHHTTTT-GGGGGG--GGGSTTS---HHHHHHHHHHHH--PPPP-HHHH-S--SHHHHHHHHHHHHHHHHTTT-TTHHHHHHHHHHHPPPP-TT-----------------TT----------------------PPP---------------------------------------PPPP---PPPPPPP-------------------------------------------------

pLDDT: mean 71.94, std 25.21, range [23.33, 98.69]

Sequence (1037 aa):
MKKRYAIALLLLMVACGTPLEQPMRDFNAYFNSFYNAQKVFEEGLEQNLNQSLPINPELPIPVYPAPSRGGAQSFEDAIMKGAQILRDHKDTRFEYAAIEMIGKSYYYRQEYFSALEKFSELQNVSEGEMRQNALYWKGRVYFHMNAIEEGIEFLESEMDLISDWEPAIRAKTSVVLAQLYVANDQWREAFDQLQVNVPLMENRKDRDRAYFLMGQVAEQLGDFNMAKDAYSNVRTSNPDYDLVFHAMRKEASVARSLGEYDRAYNLFRSLSRDDKFIQERPDLVYDLGRTLQLMGSTEEAARQYGALLRDDRLRPSPETKAKTYYGIAEIYRYDLGDYVFAAAYYDSASMQRVDLDKLPAGFDAQEMAESFGEYASIQLEVAELDSLLWLGQLEPSAFDSVLSVIQKRLEEEQRREQELLEQQQSQSTAVIVNPEQIQDVATSSEFGFLNAQNQRLQQDASLQFRAVWGERPLADLWRRRAEITDAGNRLAGSVDTASGNAANGAAGSGNVASGEAADEEPVNADVSGVETDDSSSDDSEITGGELAQNTESGMPKPVEGPGRQNASTRPHAPLVDISRVPFTQQEQDSVRKMIDELHYRLANVYFLSLEEPDNARTYYEDVIDRDLHKTLIPKALYSLTELHLLEDQTEEAQARGMQLLETYPESVFAERIANRLGVEFDPPEQERERSAQVQIEELEAFMEDTVLSAEHRAELYRSLADSLEGDAVKPYLYLEAAMLYIEEAKQSAPDSLPDRSGWFLAQEQWELQKQELAEVKDSVRIVLADSVIGNTYRLQFFRDRFEEREEFWEIFPDSLSPETKLGDREMQFFQQLSDSSLTEPVWFELFPFQGALWDSARVTLDEYLASAGSSPQKPRITKLAASLVVPEDPNAIPVVLEEMMPDSARTDSLGIPIEDGRLVPEAGIDSMGVDSMGVDSIGVDSLSVDGSSLGIPATMASDSTSSASQDSLRPSEIVPSQDSLKIAPPTPTVPSSEVPGDSAGVNLPNSGEPAEPDSVSEEVEDILETDDGGSHQPETN